Protein AF-0000000080324262 (afdb_homodimer)

Foldseek 3Di:
DVVLVVLLVVLCVVPVVLVVLLLVLLLLLLVLVLVVLVLLLCCQPPCVVVVPPPVVVVSVVVNVVSVVSNVVSVVSSLVSLLVSLVVSLVVLLVVLVVLQVLAFPVVCVVPPPLLSVCLSPVLSVLLSCCRRPNPSLLSSLVSNLVSLLVVLCVLPVVLSVVLCVLLVVLVVLLVVLVVVLLVLVVQLVVLVSVLSVLVVVCVVCVVVCVVVVCVVVSVVVNVVSVVSNVVSVVVSVVSVVVSLVSLVVSLVCNLVSLCVVVVVCVVVPNHDPSSSSSSNVSSNVNSVSSSSNSVSSVSVSSNVVSSVSSVVSVPRDGLVLQPFDADPDPAFAKKWWAQFWACDPVDPDTLAGGATDMFGFLFEEEEDEDPSSCVVVVVCVLLVSDDTPDTFMDTVRHTPSRHHNVVSLLAEFEQAPDLDAAQFFLQCRLCPSPVPQDPVLLVVLCVLLVNQVVLVPDPCRRRDGCDHVSVNDDPQNSLSSSSSSRVSSLHQEYEYHCSRVVPDPVSLLSSLVSCSVPRDSGHYHYYYDLACSNQQPGQWYWYRGNNYTDIDGHNVRQVVDPVNCVSCVVPDDDD/DVVLVVLLVVLCVVPVVLVVLLLVLLLLLLLLVLVVLVLLLCCQFPCVVVVPPPVVVVSVVVNVVSVVSNVVSVVSSLVSLLVSLVVSLVVLLVVLVVLQVLAFPVVCVVPPPLLSVCLSPVLSVLLSCCRRPNPSLLSSLVSNLVSLLVVLCVLPVVLSVVLCVLVVVLVVLLVVLVVVLLVLVVQLVVLVSVLSVLVVVCVVCVVVCVVVVCVVVSVVVNVVSVVSNVVSVVVSVVSVVVSLVSLVVSLVCNLVSLCVVVVVCVVVPNHDPSSSSSSNVSSNVNSVSSSSNSVSSVSVSSNVVSSVSSVVSVPRDGLVLQPFDADPDPAFAKKWWAQFWACDPVDPDTLAGGATDMFGFLFEEEEDEDPSSCVVVVVCVLLVSDDTPDTFMDTVRHTPSRHHNVVSLLAEFEQAQDLDADQFFLQCRLCVSPVPQDPVLLVVLCVLLVNQVVLVPDPCRRRDGCDDVSVNDDPQNSLSSSSSSRVSSLHQEYEYHCSRVVPDPVSLLSSLVSCSVPRDSGHYHYYYDLACSNPQPGQWYWYRGNNYTDIDGHNVRQVVDPVNCVSCVVPDDDD

Structure (mmCIF, N/CA/C/O backbone):
data_AF-0000000080324262-model_v1
#
loop_
_entity.id
_entity.type
_entity.pdbx_description
1 polymer 'ABC transporter ATP-binding protein'
#
loop_
_atom_site.group_PDB
_atom_site.id
_atom_site.type_symbol
_atom_site.label_atom_id
_atom_site.label_alt_id
_atom_site.label_comp_id
_atom_site.label_asym_id
_atom_site.label_entity_id
_atom_site.label_seq_id
_atom_site.pdbx_PDB_ins_code
_atom_site.Cartn_x
_atom_site.Cartn_y
_atom_site.Cartn_z
_atom_site.occupancy
_atom_site.B_iso_or_equiv
_atom_site.auth_seq_id
_atom_site.auth_comp_id
_atom_site.auth_asym_id
_atom_site.auth_atom_id
_atom_site.pdbx_PDB_model_num
ATOM 1 N N . MET A 1 1 ? 21.641 3.641 15.039 1 49.56 1 MET A N 1
ATOM 2 C CA . MET A 1 1 ? 21 4.949 15.117 1 49.56 1 MET A CA 1
ATOM 3 C C . MET A 1 1 ? 21.938 6.051 14.648 1 49.56 1 MET A C 1
ATOM 5 O O . MET A 1 1 ? 21.531 6.984 13.961 1 49.56 1 MET A O 1
ATOM 9 N N . GLU A 1 2 ? 23.188 5.68 14.93 1 55.44 2 GLU A N 1
ATOM 10 C CA . GLU A 1 2 ? 24.203 6.676 14.617 1 55.44 2 GLU A CA 1
ATOM 11 C C . GLU A 1 2 ? 24.438 6.766 13.109 1 55.44 2 GLU A C 1
ATOM 13 O O . GLU A 1 2 ? 24.562 7.863 12.562 1 55.44 2 GLU A O 1
ATOM 18 N N . LYS A 1 3 ? 24.359 5.621 12.531 1 55.5 3 LYS A N 1
ATOM 19 C CA . LYS A 1 3 ? 24.656 5.621 11.102 1 55.5 3 LYS A CA 1
ATOM 20 C C . LYS A 1 3 ? 23.578 6.379 10.32 1 55.5 3 LYS A C 1
ATOM 22 O O . LYS A 1 3 ? 23.891 7.129 9.391 1 55.5 3 LYS A O 1
ATOM 27 N N . THR A 1 4 ? 22.359 6.207 10.758 1 55.88 4 THR A N 1
ATOM 28 C CA . THR A 1 4 ? 21.234 6.816 10.039 1 55.88 4 THR A CA 1
ATOM 29 C C . THR A 1 4 ? 21.266 8.336 10.18 1 55.88 4 THR A C 1
ATOM 31 O O . THR A 1 4 ? 21.031 9.062 9.211 1 55.88 4 THR A O 1
ATOM 34 N N . TYR A 1 5 ? 21.625 8.711 11.383 1 62.62 5 TYR A N 1
ATOM 35 C CA . TYR A 1 5 ? 21.766 10.148 11.57 1 62.62 5 TYR A CA 1
ATOM 36 C C . TYR A 1 5 ? 22.875 10.711 10.695 1 62.62 5 TYR A C 1
ATOM 38 O O . TYR A 1 5 ? 22.766 11.82 10.164 1 62.62 5 TYR A O 1
ATOM 46 N N . HIS A 1 6 ? 23.688 9.773 10.43 1 68.25 6 HIS A N 1
ATOM 47 C CA . HIS A 1 6 ? 24.812 10.188 9.602 1 68.25 6 HIS A CA 1
ATOM 48 C C . HIS A 1 6 ? 24.391 10.375 8.148 1 68.25 6 HIS A C 1
ATOM 50 O O . HIS A 1 6 ? 24.828 11.328 7.492 1 68.25 6 HIS A O 1
ATOM 56 N N . ILE A 1 7 ? 23.453 9.562 7.73 1 70.81 7 ILE A N 1
ATOM 57 C CA . ILE A 1 7 ? 23.047 9.672 6.332 1 70.81 7 ILE A CA 1
ATOM 58 C C . ILE A 1 7 ? 22.234 10.945 6.129 1 70.81 7 ILE A C 1
ATOM 60 O O . ILE A 1 7 ? 22.453 11.688 5.168 1 70.81 7 ILE A O 1
ATOM 64 N N . ILE A 1 8 ? 21.406 11.203 7.059 1 72.19 8 ILE A N 1
ATOM 65 C CA . ILE A 1 8 ? 20.594 12.398 6.938 1 72.19 8 ILE A CA 1
ATOM 66 C C . ILE A 1 8 ? 21.469 13.641 7.07 1 72.19 8 ILE A C 1
ATOM 68 O O . ILE A 1 8 ? 21.297 14.617 6.332 1 72.19 8 ILE A O 1
ATOM 72 N N . PHE A 1 9 ? 22.375 13.461 7.957 1 74.06 9 PHE A N 1
ATOM 73 C CA . PHE A 1 9 ? 23.312 14.57 8.148 1 74.06 9 PHE A CA 1
ATOM 74 C C . PHE A 1 9 ? 24.156 14.797 6.902 1 74.06 9 PHE A C 1
ATOM 76 O O . PHE A 1 9 ? 24.438 15.938 6.535 1 74.06 9 PHE A O 1
ATOM 83 N N . GLU A 1 10 ? 24.438 13.711 6.27 1 76.62 10 GLU A N 1
ATOM 84 C CA . GLU A 1 10 ? 25.219 13.805 5.043 1 76.62 10 GLU A CA 1
ATOM 85 C C . GLU A 1 10 ? 24.391 14.43 3.916 1 76.62 10 GLU A C 1
ATOM 87 O O . GLU A 1 10 ? 24.922 15.219 3.127 1 76.62 10 GLU A O 1
ATOM 92 N N . LEU A 1 11 ? 23.172 14.07 3.957 1 75.25 11 LEU A N 1
ATOM 93 C CA . LEU A 1 11 ? 22.312 14.609 2.908 1 75.25 11 LEU A CA 1
ATOM 94 C C . LEU A 1 11 ? 22.047 16.094 3.137 1 75.25 11 LEU A C 1
ATOM 96 O O . LEU A 1 11 ? 22 16.875 2.186 1 75.25 11 LEU A O 1
ATOM 100 N N . ILE A 1 12 ? 21.938 16.438 4.395 1 76.44 12 ILE A N 1
ATOM 101 C CA . ILE A 1 12 ? 21.75 17.844 4.738 1 76.44 12 ILE A CA 1
ATOM 102 C C . ILE A 1 12 ? 23.031 18.625 4.477 1 76.44 12 ILE A C 1
ATOM 104 O O . ILE A 1 12 ? 22.984 19.75 3.973 1 76.44 12 ILE A O 1
ATOM 108 N N . LYS A 1 13 ? 24.141 17.953 4.691 1 77.56 13 LYS A N 1
ATOM 109 C CA . LYS A 1 13 ? 25.453 18.578 4.523 1 77.56 13 LYS A CA 1
ATOM 110 C C . LYS A 1 13 ? 25.766 18.781 3.045 1 77.56 13 LYS A C 1
ATOM 112 O O . LYS A 1 13 ? 26.438 19.75 2.684 1 77.56 13 LYS A O 1
ATOM 117 N N . SER A 1 14 ? 25.188 17.922 2.236 1 77.44 14 SER A N 1
ATOM 118 C CA . SER A 1 14 ? 25.453 18.031 0.805 1 77.44 14 SER A CA 1
ATOM 119 C C . SER A 1 14 ? 24.844 19.312 0.229 1 77.44 14 SER A C 1
ATOM 121 O O . SER A 1 14 ? 25.297 19.797 -0.811 1 77.44 14 SER A O 1
ATOM 123 N N . GLN A 1 15 ? 23.859 19.781 0.91 1 81.31 15 GLN A N 1
ATOM 124 C CA . GLN A 1 15 ? 23.234 21.016 0.466 1 81.31 15 GLN A CA 1
ATOM 125 C C . GLN A 1 15 ? 23.5 22.156 1.452 1 81.31 15 GLN A C 1
ATOM 127 O O . GLN A 1 15 ? 22.609 22.953 1.75 1 81.31 15 GLN A O 1
ATOM 132 N N . TRP A 1 16 ? 24.719 22.312 1.919 1 78.94 16 TRP A N 1
ATOM 133 C CA . TRP A 1 16 ? 25.062 23.25 2.99 1 78.94 16 TRP A CA 1
ATOM 134 C C . TRP A 1 16 ? 24.875 24.688 2.533 1 78.94 16 TRP A C 1
ATOM 136 O O . TRP A 1 16 ? 24.438 25.547 3.311 1 78.94 16 TRP A O 1
ATOM 146 N N . LYS A 1 17 ? 25.188 25 1.271 1 82.5 17 LYS A N 1
ATOM 147 C CA . LYS A 1 17 ? 25.047 26.375 0.785 1 82.5 17 LYS A CA 1
ATOM 148 C C . LYS A 1 17 ? 23.594 26.828 0.829 1 82.5 17 LYS A C 1
ATOM 150 O O . LYS A 1 17 ? 23.297 27.938 1.286 1 82.5 17 LYS A O 1
ATOM 155 N N . LYS A 1 18 ? 22.766 25.938 0.402 1 85.69 18 LYS A N 1
ATOM 156 C CA . LYS A 1 18 ? 21.344 26.266 0.415 1 85.69 18 LYS A CA 1
ATOM 157 C C . LYS A 1 18 ? 20.797 26.328 1.842 1 85.69 18 LYS A C 1
ATOM 159 O O . LYS A 1 18 ? 19.953 27.156 2.152 1 85.69 18 LYS A O 1
ATOM 164 N N . GLN A 1 19 ? 21.422 25.578 2.682 1 82.25 19 GLN A N 1
ATOM 165 C CA . GLN A 1 19 ? 20.984 25.562 4.074 1 82.25 19 GLN A CA 1
ATOM 166 C C . GLN A 1 19 ? 21.438 26.828 4.805 1 82.25 19 GLN A C 1
ATOM 168 O O . GLN A 1 19 ? 20.703 27.359 5.637 1 82.25 19 GLN A O 1
ATOM 173 N N . THR A 1 20 ? 22.609 27.25 4.5 1 84.94 20 THR A N 1
ATOM 174 C CA . THR A 1 20 ? 23.109 28.484 5.109 1 84.94 20 THR A CA 1
ATOM 175 C C . THR A 1 20 ? 22.297 29.688 4.652 1 84.94 20 THR A C 1
ATOM 177 O O . THR A 1 20 ? 22 30.578 5.453 1 84.94 20 THR A O 1
ATOM 180 N N . THR A 1 21 ? 21.984 29.625 3.371 1 87.12 21 THR A N 1
ATOM 181 C CA . THR A 1 21 ? 21.141 30.703 2.859 1 87.12 21 THR A CA 1
ATOM 182 C C . THR A 1 21 ? 19.766 30.688 3.537 1 87.12 21 THR A C 1
ATOM 184 O O . THR A 1 21 ? 19.219 31.734 3.869 1 87.12 21 THR A O 1
ATOM 187 N N . LEU A 1 22 ? 19.312 29.531 3.777 1 85.38 22 LEU A N 1
ATOM 188 C CA . LEU A 1 22 ? 18.031 29.375 4.457 1 85.38 22 LEU A CA 1
ATOM 189 C C . LEU A 1 22 ? 18.109 29.891 5.895 1 85.38 22 LEU A C 1
ATOM 191 O O . LEU A 1 22 ? 17.188 30.562 6.367 1 85.38 22 LEU A O 1
ATOM 195 N N . PHE A 1 23 ? 19.141 29.672 6.523 1 84.94 23 PHE A N 1
ATOM 196 C CA . PHE A 1 23 ? 19.344 30.109 7.902 1 84.94 23 PHE A CA 1
ATOM 197 C C . PHE A 1 23 ? 19.391 31.625 7.996 1 84.94 23 PHE A C 1
ATOM 199 O O . PHE A 1 23 ? 18.812 32.219 8.906 1 84.94 23 PHE A O 1
ATOM 206 N N . LEU A 1 24 ? 20.031 32.219 7.082 1 88.44 24 LEU A N 1
ATOM 207 C CA . LEU A 1 24 ? 20.156 33.656 7.074 1 88.44 24 LEU A CA 1
ATOM 208 C C . LEU A 1 24 ? 18.812 34.344 6.793 1 88.44 24 LEU A C 1
ATOM 210 O O . LEU A 1 24 ? 18.5 35.375 7.387 1 88.44 24 LEU A O 1
ATOM 214 N N . LEU A 1 25 ? 18.125 33.719 5.922 1 88.19 25 LEU A N 1
ATOM 215 C CA . LEU A 1 25 ? 16.812 34.25 5.598 1 88.19 25 LEU A CA 1
ATOM 216 C C . LEU A 1 25 ? 15.859 34.125 6.785 1 88.19 25 LEU A C 1
ATOM 218 O O . LEU A 1 25 ? 15.07 35.031 7.055 1 88.19 25 LEU A O 1
ATOM 222 N N . VAL A 1 26 ? 16.016 33.094 7.512 1 86.25 26 VAL A N 1
ATOM 223 C CA . VAL A 1 26 ? 15.156 32.844 8.672 1 86.25 26 VAL A CA 1
ATOM 224 C C . VAL A 1 26 ? 15.539 33.812 9.797 1 86.25 26 VAL A C 1
ATOM 226 O O . VAL A 1 26 ? 14.664 34.312 10.5 1 86.25 26 VAL A O 1
ATOM 229 N N . LEU A 1 27 ? 16.797 34.062 9.977 1 87.31 27 LEU A N 1
ATOM 230 C CA . LEU A 1 27 ? 17.281 35 10.984 1 87.31 27 LEU A CA 1
ATOM 231 C C . LEU A 1 27 ? 16.781 36.406 10.695 1 87.31 27 LEU A C 1
ATOM 233 O O . LEU A 1 27 ? 16.391 37.125 11.609 1 87.31 27 LEU A O 1
ATOM 237 N N . LEU A 1 28 ? 16.812 36.688 9.461 1 87.56 28 LEU A N 1
ATOM 238 C CA . LEU A 1 28 ? 16.328 38 9.039 1 87.56 28 LEU A CA 1
ATOM 239 C C . LEU A 1 28 ? 14.836 38.125 9.312 1 87.56 28 LEU A C 1
ATOM 241 O O . LEU A 1 28 ? 14.391 39.156 9.828 1 87.56 28 LEU A O 1
ATOM 245 N N . ASN A 1 29 ? 14.18 37.125 9.062 1 84.5 29 ASN A N 1
ATOM 246 C CA . ASN A 1 29 ? 12.734 37.125 9.281 1 84.5 29 ASN A CA 1
ATOM 247 C C . ASN A 1 29 ? 12.398 37.25 10.766 1 84.5 29 ASN A C 1
ATOM 249 O O . ASN A 1 29 ? 11.508 38 11.148 1 84.5 29 ASN A O 1
ATOM 253 N N . SER A 1 30 ? 13.094 36.531 11.562 1 84.44 30 SER A N 1
ATOM 254 C CA . SER A 1 30 ? 12.836 36.531 13 1 84.44 30 SER A CA 1
ATOM 255 C C . SER A 1 30 ? 13.203 37.906 13.609 1 84.44 30 SER A C 1
ATOM 257 O O . SER A 1 30 ? 12.492 38.406 14.477 1 84.44 30 SER A O 1
ATOM 259 N N . SER A 1 31 ? 14.227 38.5 13.164 1 86.62 31 SER A N 1
ATOM 260 C CA . SER A 1 31 ? 14.68 39.781 13.695 1 86.62 31 SER A CA 1
ATOM 261 C C . SER A 1 31 ? 13.695 40.906 13.367 1 86.62 31 SER A C 1
ATOM 263 O O . SER A 1 31 ? 13.391 41.75 14.211 1 86.62 31 SER A O 1
ATOM 265 N N . ILE A 1 32 ? 13.188 40.812 12.164 1 85.62 32 ILE A N 1
ATOM 266 C CA . ILE A 1 32 ? 12.258 41.844 11.719 1 85.62 32 ILE A CA 1
ATOM 267 C C . ILE A 1 32 ? 10.93 41.688 12.453 1 85.62 32 ILE A C 1
ATOM 269 O O . ILE A 1 32 ? 10.266 42.688 12.773 1 85.62 32 ILE A O 1
ATOM 273 N N . SER A 1 33 ? 10.578 40.5 12.781 1 81.81 33 SER A N 1
ATOM 274 C CA . SER A 1 33 ? 9.312 40.219 13.461 1 81.81 33 SER A CA 1
ATOM 275 C C . SER A 1 33 ? 9.312 40.812 14.875 1 81.81 33 SER A C 1
ATOM 277 O O . SER A 1 33 ? 8.25 41.094 15.438 1 81.81 33 SER A O 1
ATOM 279 N N . LEU A 1 34 ? 10.508 41.094 15.445 1 85.44 34 LEU A N 1
ATOM 280 C CA . LEU A 1 34 ? 10.641 41.594 16.812 1 85.44 34 LEU A CA 1
ATOM 281 C C . LEU A 1 34 ? 10.555 43.125 16.844 1 85.44 34 LEU A C 1
ATOM 283 O O . LEU A 1 34 ? 10.375 43.719 17.906 1 85.44 34 LEU A O 1
ATOM 287 N N . LEU A 1 35 ? 10.578 43.75 15.727 1 83.94 35 LEU A N 1
ATOM 288 C CA . LEU A 1 35 ? 10.633 45.188 15.656 1 83.94 35 LEU A CA 1
ATOM 289 C C . LEU A 1 35 ? 9.234 45.812 15.812 1 83.94 35 LEU A C 1
ATOM 291 O O . LEU A 1 35 ? 9.086 46.906 16.359 1 83.94 35 LEU A O 1
ATOM 295 N N . SER A 1 36 ? 8.242 45.094 15.461 1 83.12 36 SER A N 1
ATOM 296 C CA . SER A 1 36 ? 6.895 45.656 15.375 1 83.12 36 SER A CA 1
ATOM 297 C C . SER A 1 36 ? 6.359 46.031 16.75 1 83.12 36 SER A C 1
ATOM 299 O O . SER A 1 36 ? 5.898 47.156 16.969 1 83.12 36 SER A O 1
ATOM 301 N N . PRO A 1 37 ? 6.434 45.094 17.75 1 83 37 PRO A N 1
ATOM 302 C CA . PRO A 1 37 ? 5.93 45.5 19.078 1 83 37 PRO A CA 1
ATOM 303 C C . PRO A 1 37 ? 6.699 46.656 19.672 1 83 37 PRO A C 1
ATOM 305 O O . PRO A 1 37 ? 6.109 47.5 20.359 1 83 37 PRO A O 1
ATOM 308 N N . TYR A 1 38 ? 7.992 46.781 19.391 1 85.25 38 TYR A N 1
ATOM 309 C CA . TYR A 1 38 ? 8.797 47.875 19.922 1 85.25 38 TYR A CA 1
ATOM 310 C C . TYR A 1 38 ? 8.391 49.188 19.281 1 85.25 38 TYR A C 1
ATOM 312 O O . TYR A 1 38 ? 8.359 50.219 19.969 1 85.25 38 TYR A O 1
ATOM 320 N N . ILE A 1 39 ? 8.094 49.188 18.078 1 85.62 39 ILE A N 1
ATOM 321 C CA . ILE A 1 39 ? 7.645 50.406 17.406 1 85.62 39 ILE A CA 1
ATOM 322 C C . ILE A 1 39 ? 6.293 50.844 17.953 1 85.62 39 ILE A C 1
ATOM 324 O O . ILE A 1 39 ? 6.035 52.031 18.094 1 85.62 39 ILE A O 1
ATOM 328 N N . THR A 1 40 ? 5.438 49.875 18.312 1 84.19 40 THR A N 1
ATOM 329 C CA . THR A 1 40 ? 4.156 50.188 18.922 1 84.19 40 THR A CA 1
ATOM 330 C C . THR A 1 40 ? 4.359 50.906 20.25 1 84.19 40 THR A C 1
ATOM 332 O O . THR A 1 40 ? 3.611 51.844 20.594 1 84.19 40 THR A O 1
ATOM 335 N N . LYS A 1 41 ? 5.344 50.531 20.953 1 87.12 41 LYS A N 1
ATOM 336 C CA . LYS A 1 41 ? 5.676 51.188 22.203 1 87.12 41 LYS A CA 1
ATOM 337 C C . LYS A 1 41 ? 6.035 52.656 21.984 1 87.12 41 LYS A C 1
ATOM 339 O O . LYS A 1 41 ? 5.543 53.531 22.688 1 87.12 41 LYS A O 1
ATOM 344 N N . ILE A 1 42 ? 6.852 52.906 20.984 1 87.62 42 ILE A N 1
ATOM 345 C CA . ILE A 1 42 ? 7.312 54.281 20.703 1 87.62 42 ILE A CA 1
ATOM 346 C C . ILE A 1 42 ? 6.137 55.125 20.25 1 87.62 42 ILE A C 1
ATOM 348 O O . ILE A 1 42 ? 6.039 56.312 20.609 1 87.62 42 ILE A O 1
ATOM 352 N N . ILE A 1 43 ? 5.238 54.562 19.578 1 86.12 43 ILE A N 1
ATOM 353 C CA . ILE A 1 43 ? 4.082 55.281 19.062 1 86.12 43 ILE A CA 1
ATOM 354 C C . ILE A 1 43 ? 3.189 55.719 20.234 1 86.12 43 ILE A C 1
ATOM 356 O O . ILE A 1 43 ? 2.783 56.875 20.328 1 86.12 43 ILE A O 1
ATOM 360 N N . ILE A 1 44 ? 2.982 54.844 21.188 1 84.81 44 ILE A N 1
ATOM 361 C CA . ILE A 1 44 ? 2.059 55.094 22.297 1 84.81 44 ILE A CA 1
ATOM 362 C C . ILE A 1 44 ? 2.711 56.031 23.312 1 84.81 44 ILE A C 1
ATOM 364 O O . ILE A 1 44 ? 2.066 56.938 23.828 1 84.81 44 ILE A O 1
ATOM 368 N N . ASP A 1 45 ? 3.977 55.875 23.531 1 86.38 45 ASP A N 1
ATOM 369 C CA . ASP A 1 45 ? 4.633 56.625 24.594 1 86.38 45 ASP A CA 1
ATOM 370 C C . ASP A 1 45 ? 5.129 57.969 24.109 1 86.38 45 ASP A C 1
ATOM 372 O O . ASP A 1 45 ? 5.172 58.938 24.875 1 86.38 45 ASP A O 1
ATOM 376 N N . LYS A 1 46 ? 5.559 58.031 22.859 1 86.12 46 LYS A N 1
ATOM 377 C CA . LYS A 1 46 ? 6.199 59.25 22.406 1 86.12 46 LYS A CA 1
ATOM 378 C C . LYS A 1 46 ? 5.328 60 21.406 1 86.12 46 LYS A C 1
ATOM 380 O O . LYS A 1 46 ? 5.219 61.219 21.453 1 86.12 46 LYS A O 1
ATOM 385 N N . VAL A 1 47 ? 4.652 59.344 20.562 1 84.94 47 VAL A N 1
ATOM 386 C CA . VAL A 1 47 ? 3.922 59.969 19.469 1 84.94 47 VAL A CA 1
ATOM 387 C C . VAL A 1 47 ? 2.605 60.531 20 1 84.94 47 VAL A C 1
ATOM 389 O O . VAL A 1 47 ? 2.273 61.688 19.734 1 84.94 47 VAL A O 1
ATOM 392 N N . PHE A 1 48 ? 1.847 59.781 20.812 1 81.94 48 PHE A N 1
ATOM 393 C CA . PHE A 1 48 ? 0.493 60.156 21.203 1 81.94 48 PHE A CA 1
ATOM 394 C C . PHE A 1 48 ? 0.519 61.281 22.234 1 81.94 48 PHE A C 1
ATOM 396 O O . PHE A 1 48 ? -0.206 62.25 22.109 1 81.94 48 PHE A O 1
ATOM 403 N N . PRO A 1 49 ? 1.417 61.125 23.219 1 79.75 49 PRO A N 1
ATOM 404 C CA . PRO A 1 49 ? 1.424 62.188 24.203 1 79.75 49 PRO A CA 1
ATOM 405 C C . PRO A 1 49 ? 1.909 63.531 23.625 1 79.75 49 PRO A C 1
ATOM 407 O O . PRO A 1 49 ? 1.405 64.562 23.984 1 79.75 49 PRO A O 1
ATOM 410 N N . PHE A 1 50 ? 2.785 63.5 22.656 1 85.12 50 PHE A N 1
ATOM 411 C CA . PHE A 1 50 ? 3.373 64.75 22.109 1 85.12 50 PHE A CA 1
ATOM 412 C C . PHE A 1 50 ? 2.717 65.125 20.797 1 85.12 50 PHE A C 1
ATOM 414 O O . PHE A 1 50 ? 3.062 66.125 20.203 1 85.12 50 PHE A O 1
ATOM 421 N N . LYS A 1 51 ? 1.716 64.5 20.328 1 85.88 51 LYS A N 1
ATOM 422 C CA . LYS A 1 51 ? 0.963 64.75 19.094 1 85.88 51 LYS A CA 1
ATOM 423 C C . LYS A 1 51 ? 1.899 65 17.922 1 85.88 51 LYS A C 1
ATOM 425 O O . LYS A 1 51 ? 1.717 65.938 17.172 1 85.88 51 LYS A O 1
ATOM 430 N N . ASP A 1 52 ? 2.988 64.25 17.844 1 87.25 52 ASP A N 1
ATOM 431 C CA . ASP A 1 52 ? 4 64.375 16.797 1 87.25 52 ASP A CA 1
ATOM 432 C C . ASP A 1 52 ? 3.621 63.562 15.562 1 87.25 52 ASP A C 1
ATOM 434 O O . ASP A 1 52 ? 3.994 62.375 15.438 1 87.25 52 ASP A O 1
ATOM 438 N N . TYR A 1 53 ? 3.084 64.25 14.562 1 85.69 53 TYR A N 1
ATOM 439 C CA . TYR A 1 53 ? 2.611 63.594 13.352 1 85.69 53 TYR A CA 1
ATOM 440 C C . TYR A 1 53 ? 3.781 63.156 12.469 1 85.69 53 TYR A C 1
ATOM 442 O O . TYR A 1 53 ? 3.711 62.125 11.789 1 85.69 53 TYR A O 1
ATOM 450 N N . ASN A 1 54 ? 4.797 63.906 12.453 1 88 54 ASN A N 1
ATOM 451 C CA . ASN A 1 54 ? 5.957 63.594 11.633 1 88 54 ASN A CA 1
ATOM 452 C C . ASN A 1 54 ? 6.648 62.312 12.109 1 88 54 ASN A C 1
ATOM 454 O O . ASN A 1 54 ? 7.047 61.469 11.289 1 88 54 ASN A O 1
ATOM 458 N N . LEU A 1 55 ? 6.742 62.125 13.359 1 89.12 55 LEU A N 1
ATOM 459 C CA . LEU A 1 55 ? 7.344 60.906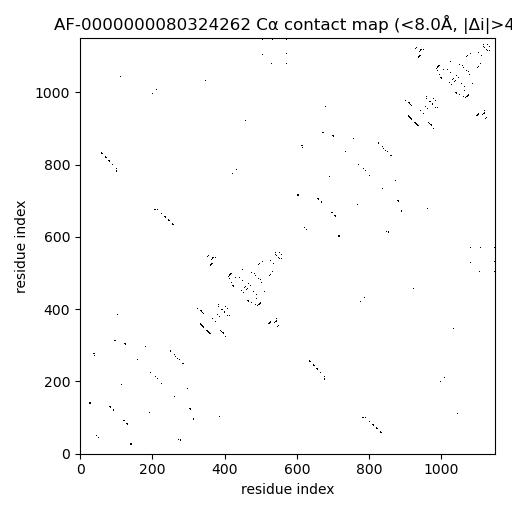 13.906 1 89.12 55 LEU A CA 1
ATOM 460 C C . LEU A 1 55 ? 6.477 59.688 13.609 1 89.12 55 LEU A C 1
ATOM 462 O O . LEU A 1 55 ? 6.992 58.594 13.375 1 89.12 55 LEU A O 1
ATOM 466 N N . LEU A 1 56 ? 5.238 59.906 13.625 1 89.06 56 LEU A N 1
ATOM 467 C CA . LEU A 1 56 ? 4.324 58.812 13.305 1 89.06 56 LEU A CA 1
ATOM 468 C C . LEU A 1 56 ? 4.531 58.344 11.875 1 89.06 56 LEU A C 1
ATOM 470 O O . LEU A 1 56 ? 4.625 57.125 11.625 1 89.06 56 LEU A O 1
ATOM 474 N N . LEU A 1 57 ? 4.613 59.188 10.945 1 88.25 57 LEU A N 1
ATOM 475 C CA . LEU A 1 57 ? 4.789 58.844 9.539 1 88.25 57 LEU A CA 1
ATOM 476 C C . LEU A 1 57 ? 6.141 58.188 9.312 1 88.25 57 LEU A C 1
ATOM 478 O O . LEU A 1 57 ? 6.246 57.25 8.508 1 88.25 57 LEU A O 1
ATOM 482 N N . GLU A 1 58 ? 7.148 58.688 9.969 1 90.06 58 GLU A N 1
ATOM 483 C CA . GLU A 1 58 ? 8.477 58.062 9.852 1 90.06 58 GLU A CA 1
ATOM 484 C C . GLU A 1 58 ? 8.469 56.625 10.344 1 90.06 58 GLU A C 1
ATOM 486 O O . GLU A 1 58 ? 9.055 55.75 9.703 1 90.06 58 GLU A O 1
ATOM 491 N N . LEU A 1 59 ? 7.832 56.344 11.43 1 90.5 59 LEU A N 1
ATOM 492 C CA . LEU A 1 59 ? 7.77 55 11.992 1 90.5 59 LEU A CA 1
ATOM 493 C C . LEU A 1 59 ? 6.941 54.094 11.109 1 90.5 59 LEU A C 1
ATOM 495 O O . LEU A 1 59 ? 7.262 52.906 10.969 1 90.5 59 LEU A O 1
ATOM 499 N N . LEU A 1 60 ? 5.93 54.594 10.5 1 88.81 60 LEU A N 1
ATOM 500 C CA . LEU A 1 60 ? 5.09 53.781 9.609 1 88.81 60 LEU A CA 1
ATOM 501 C C . LEU A 1 60 ? 5.855 53.406 8.352 1 88.81 60 LEU A C 1
ATOM 503 O O . LEU A 1 60 ? 5.695 52.281 7.852 1 88.81 60 LEU A O 1
ATOM 507 N N . VAL A 1 61 ? 6.617 54.312 7.871 1 88.75 61 VAL A N 1
ATOM 508 C CA . VAL A 1 61 ? 7.418 54 6.688 1 88.75 61 VAL A CA 1
ATOM 509 C C . VAL A 1 61 ? 8.453 52.938 7.02 1 88.75 61 VAL A C 1
ATOM 511 O O . VAL A 1 61 ? 8.664 52 6.234 1 88.75 61 VAL A O 1
ATOM 514 N N . ILE A 1 62 ? 9.047 53.031 8.172 1 89.19 62 ILE A N 1
ATOM 515 C CA . ILE A 1 62 ? 10.039 52.031 8.602 1 89.19 62 ILE A CA 1
ATOM 516 C C . ILE A 1 62 ? 9.383 50.688 8.75 1 89.19 62 ILE A C 1
ATOM 518 O O . ILE A 1 62 ? 9.938 49.656 8.328 1 89.19 62 ILE A O 1
ATOM 522 N N . LEU A 1 63 ? 8.219 50.656 9.281 1 87.75 63 LEU A N 1
ATOM 523 C CA . LEU A 1 63 ? 7.496 49.375 9.477 1 87.75 63 LEU A CA 1
ATOM 524 C C . LEU A 1 63 ? 7.121 48.75 8.141 1 87.75 63 LEU A C 1
ATOM 526 O O . LEU A 1 63 ? 7.203 47.531 7.977 1 87.75 63 LEU A O 1
ATOM 530 N N . THR A 1 64 ? 6.711 49.562 7.184 1 87 64 THR A N 1
ATOM 531 C CA . THR A 1 64 ? 6.328 49.062 5.863 1 87 64 THR A CA 1
ATOM 532 C C . THR A 1 64 ? 7.52 48.438 5.152 1 87 64 THR A C 1
ATOM 534 O O . THR A 1 64 ? 7.406 47.344 4.57 1 87 64 THR A O 1
ATOM 537 N N . ILE A 1 65 ? 8.602 49.062 5.273 1 88.31 65 ILE A N 1
ATOM 538 C CA . ILE A 1 65 ? 9.812 48.562 4.633 1 88.31 65 ILE A CA 1
ATOM 539 C C . ILE A 1 65 ? 10.227 47.25 5.293 1 88.31 65 ILE A C 1
ATOM 541 O O . ILE A 1 65 ? 10.609 46.281 4.605 1 88.31 65 ILE A O 1
ATOM 545 N N . CYS A 1 66 ? 10.148 47.125 6.574 1 87.88 66 CYS A N 1
ATOM 546 C CA . CYS A 1 66 ? 10.5 45.938 7.309 1 87.88 66 CYS A CA 1
ATOM 547 C C . CYS A 1 66 ? 9.586 44.75 6.918 1 87.88 66 CYS A C 1
ATOM 549 O O . CYS A 1 66 ? 10.055 43.625 6.742 1 87.88 66 CYS A O 1
ATOM 551 N N . TYR A 1 67 ? 8.383 45.031 6.688 1 85 67 TYR A N 1
ATOM 552 C CA . TYR A 1 67 ? 7.434 44 6.352 1 85 67 TYR A CA 1
ATOM 553 C C . TYR A 1 67 ? 7.652 43.5 4.926 1 85 67 TYR A C 1
ATOM 555 O O . TYR A 1 67 ? 7.504 42.312 4.648 1 85 67 TYR A O 1
ATOM 563 N N . ILE A 1 68 ? 7.945 44.375 4.035 1 87.81 68 ILE A N 1
ATOM 564 C CA . ILE A 1 68 ? 8.227 44 2.658 1 87.81 68 ILE A CA 1
ATOM 565 C C . ILE A 1 68 ? 9.453 43.094 2.615 1 87.81 68 ILE A C 1
ATOM 567 O O . ILE A 1 68 ? 9.445 42.062 1.942 1 87.81 68 ILE A O 1
ATOM 571 N N . ILE A 1 69 ? 10.438 43.469 3.359 1 88.69 69 ILE A N 1
ATOM 572 C CA . ILE A 1 69 ? 11.656 42.656 3.412 1 88.69 69 ILE A CA 1
ATOM 573 C C . ILE A 1 69 ? 11.352 41.312 4.008 1 88.69 69 ILE A C 1
ATOM 575 O O . ILE A 1 69 ? 11.875 40.281 3.539 1 88.69 69 ILE A O 1
ATOM 579 N N . ARG A 1 70 ? 10.492 41.25 4.934 1 84.94 70 ARG A N 1
ATOM 580 C CA . ARG A 1 70 ? 10.125 40 5.598 1 84.94 70 ARG A CA 1
ATOM 581 C C . ARG A 1 70 ? 9.406 39.062 4.633 1 84.94 70 ARG A C 1
ATOM 583 O O . ARG A 1 70 ? 9.68 37.844 4.602 1 84.94 70 ARG A O 1
ATOM 590 N N . VAL A 1 71 ? 8.547 39.594 3.83 1 84.75 71 VAL A N 1
ATOM 591 C CA . VAL A 1 71 ? 7.75 38.812 2.904 1 84.75 71 VAL A CA 1
ATOM 592 C C . VAL A 1 71 ? 8.656 38.219 1.82 1 84.75 71 VAL A C 1
ATOM 594 O O . VAL A 1 71 ? 8.516 37.031 1.461 1 84.75 71 VAL A O 1
ATOM 597 N N . VAL A 1 72 ? 9.508 39.031 1.356 1 87.25 72 VAL A N 1
ATOM 598 C CA . VAL A 1 72 ? 10.422 38.594 0.314 1 87.25 72 VAL A CA 1
ATOM 599 C C . VAL A 1 72 ? 11.359 37.5 0.874 1 87.25 72 VAL A C 1
ATOM 601 O O . VAL A 1 72 ? 11.602 36.5 0.225 1 87.25 72 VAL A O 1
ATOM 604 N N . ALA A 1 73 ? 11.844 37.75 2.051 1 87.44 73 ALA A N 1
ATOM 605 C CA . ALA A 1 73 ? 12.727 36.781 2.693 1 87.44 73 ALA A CA 1
ATOM 606 C C . ALA A 1 73 ? 12.008 35.438 2.949 1 87.44 73 ALA A C 1
ATOM 608 O O . ALA A 1 73 ? 12.57 34.375 2.75 1 87.44 73 ALA A O 1
ATOM 609 N N . ASN A 1 74 ? 10.805 35.469 3.297 1 84.88 74 ASN A N 1
ATOM 610 C CA . ASN A 1 74 ? 10.023 34.281 3.578 1 84.88 74 ASN A CA 1
ATOM 611 C C . ASN A 1 74 ? 9.742 33.469 2.307 1 84.88 74 ASN A C 1
ATOM 613 O O . ASN A 1 74 ? 9.742 32.25 2.332 1 84.88 74 ASN A O 1
ATOM 617 N N . TYR A 1 75 ? 9.461 34.219 1.325 1 84.88 75 TYR A N 1
ATOM 618 C CA . TYR A 1 75 ? 9.195 33.562 0.05 1 84.88 75 TYR A CA 1
ATOM 619 C C . TYR A 1 75 ? 10.406 32.781 -0.424 1 84.88 75 TYR A C 1
ATOM 621 O O . TYR A 1 75 ? 10.289 31.609 -0.778 1 84.88 75 TYR A O 1
ATOM 629 N N . PHE A 1 76 ? 11.5 33.469 -0.388 1 87.44 76 PHE A N 1
ATOM 630 C CA . PHE A 1 76 ? 12.719 32.781 -0.846 1 87.44 76 PHE A CA 1
ATOM 631 C C . PHE A 1 76 ? 13.102 31.656 0.096 1 87.44 76 PHE A C 1
ATOM 633 O O . PHE A 1 76 ? 13.633 30.625 -0.342 1 87.44 76 PHE A O 1
ATOM 640 N N . ALA A 1 77 ? 12.867 31.797 1.309 1 86.12 77 ALA A N 1
ATOM 641 C CA . ALA A 1 77 ? 13.133 30.734 2.273 1 86.12 77 ALA A CA 1
ATOM 642 C C . ALA A 1 77 ? 12.258 29.516 1.996 1 86.12 77 ALA A C 1
ATOM 644 O O . ALA A 1 77 ? 12.742 28.391 2.033 1 86.12 77 ALA A O 1
ATOM 645 N N . ASP A 1 78 ? 11.008 29.719 1.625 1 83.19 78 ASP A N 1
ATOM 646 C CA . ASP A 1 78 ? 10.047 28.641 1.366 1 83.19 78 ASP A CA 1
ATOM 647 C C . ASP A 1 78 ? 10.453 27.844 0.134 1 83.19 78 ASP A C 1
ATOM 649 O O . ASP A 1 78 ? 10.414 26.609 0.153 1 83.19 78 ASP A O 1
ATOM 653 N N . ILE A 1 79 ? 10.812 28.547 -0.85 1 86 79 ILE A N 1
ATOM 654 C CA . ILE A 1 79 ? 11.172 27.891 -2.105 1 86 79 ILE A CA 1
ATOM 655 C C . ILE A 1 79 ? 12.445 27.078 -1.921 1 86 79 ILE A C 1
ATOM 657 O O . ILE A 1 79 ? 12.547 25.953 -2.408 1 86 79 ILE A O 1
ATOM 661 N N . THR A 1 80 ? 13.414 27.766 -1.283 1 86.62 80 THR A N 1
ATOM 662 C CA . THR A 1 80 ? 14.68 27.062 -1.058 1 86.62 80 THR A CA 1
ATOM 663 C C . THR A 1 80 ? 14.469 25.828 -0.196 1 86.62 80 THR A C 1
ATOM 665 O O . THR A 1 80 ? 15.062 24.781 -0.45 1 86.62 80 THR A O 1
ATOM 668 N N . GLN A 1 81 ? 13.648 25.891 0.706 1 85.19 81 GLN A N 1
ATOM 669 C CA . GLN A 1 81 ? 13.359 24.766 1.584 1 85.19 81 GLN A CA 1
ATOM 670 C C . GLN A 1 81 ? 12.703 23.625 0.816 1 85.19 81 GLN A C 1
ATOM 672 O O . GLN A 1 81 ? 13.039 22.453 1.018 1 85.19 81 GLN A O 1
ATOM 677 N N . THR A 1 82 ? 11.758 23.969 0.018 1 84.56 82 THR A N 1
ATOM 678 C CA . THR A 1 82 ? 11.055 22.953 -0.773 1 84.56 82 THR A CA 1
ATOM 679 C C . THR A 1 82 ? 12.016 22.25 -1.719 1 84.56 82 THR A C 1
ATOM 681 O O . THR A 1 82 ? 11.969 21.016 -1.859 1 84.56 82 THR A O 1
ATOM 684 N N . ARG A 1 83 ? 12.883 23.047 -2.299 1 85.44 83 ARG A N 1
ATOM 685 C CA . ARG A 1 83 ? 13.859 22.469 -3.219 1 85.44 83 ARG A CA 1
ATOM 686 C C . ARG A 1 83 ? 14.789 21.5 -2.496 1 85.44 83 ARG A C 1
ATOM 688 O O . ARG A 1 83 ? 15.078 20.422 -3.006 1 85.44 83 ARG A O 1
ATOM 695 N N . VAL A 1 84 ? 15.242 21.891 -1.397 1 84.38 84 VAL A N 1
ATOM 696 C CA . VAL A 1 84 ? 16.156 21.062 -0.619 1 84.38 84 VAL A CA 1
ATOM 697 C C . VAL A 1 84 ? 15.43 19.812 -0.138 1 84.38 84 VAL A C 1
ATOM 699 O O . VAL A 1 84 ? 15.977 18.703 -0.195 1 84.38 84 VAL A O 1
ATOM 702 N N . GLY A 1 85 ? 14.211 19.969 0.37 1 84 85 GLY A N 1
ATOM 703 C CA . GLY A 1 85 ? 13.445 18.828 0.857 1 84 85 GLY A CA 1
ATOM 704 C C . GLY A 1 85 ? 13.18 17.781 -0.21 1 84 85 GLY A C 1
ATOM 705 O O . GLY A 1 85 ? 13.359 16.594 0.029 1 84 85 GLY A O 1
ATOM 706 N N . ILE A 1 86 ? 12.812 18.219 -1.393 1 85.44 86 ILE A N 1
ATOM 707 C CA . ILE A 1 86 ? 12.516 17.312 -2.498 1 85.44 86 ILE A CA 1
ATOM 708 C C . ILE A 1 86 ? 13.781 16.578 -2.918 1 85.44 86 ILE A C 1
ATOM 710 O O . ILE A 1 86 ? 13.758 15.375 -3.182 1 85.44 86 ILE A O 1
ATOM 714 N N . HIS A 1 87 ? 14.844 17.359 -2.963 1 85.88 87 HIS A N 1
ATOM 715 C CA . HIS A 1 87 ? 16.109 16.75 -3.359 1 85.88 87 HIS A CA 1
ATOM 716 C C . HIS A 1 87 ? 16.531 15.656 -2.379 1 85.88 87 HIS A C 1
ATOM 718 O O . HIS A 1 87 ? 16.906 14.555 -2.789 1 85.88 87 HIS A O 1
ATOM 724 N N . ILE A 1 88 ? 16.453 15.906 -1.14 1 84.81 88 ILE A N 1
ATOM 725 C CA . ILE A 1 88 ? 16.875 14.961 -0.106 1 84.81 88 ILE A CA 1
ATOM 726 C C . ILE A 1 88 ? 15.969 13.734 -0.134 1 84.81 88 ILE A C 1
ATOM 728 O O . ILE A 1 88 ? 16.453 12.602 -0.052 1 84.81 88 ILE A O 1
ATOM 732 N N . THR A 1 89 ? 14.719 13.914 -0.25 1 85.75 89 THR A N 1
ATOM 733 C CA . THR A 1 89 ? 13.773 12.812 -0.203 1 85.75 89 THR A CA 1
ATOM 734 C C . THR A 1 89 ? 13.891 11.938 -1.449 1 85.75 89 THR A C 1
ATOM 736 O O . THR A 1 89 ? 13.789 10.711 -1.368 1 85.75 89 THR A O 1
ATOM 739 N N . SER A 1 90 ? 14.086 12.609 -2.57 1 88.56 90 SER A N 1
ATOM 740 C CA . SER A 1 90 ? 14.273 11.852 -3.805 1 88.56 90 SER A CA 1
ATOM 741 C C . SER A 1 90 ? 15.523 10.984 -3.736 1 88.56 90 SER A C 1
ATOM 743 O O . SER A 1 90 ? 15.5 9.828 -4.152 1 88.56 90 SER A O 1
ATOM 745 N N . GLN A 1 91 ? 16.531 11.523 -3.207 1 87.88 91 GLN A N 1
ATOM 746 C CA . GLN A 1 91 ? 17.781 10.781 -3.082 1 87.88 91 GLN A CA 1
ATOM 747 C C . GLN A 1 91 ? 17.641 9.641 -2.07 1 87.88 91 GLN A C 1
ATOM 749 O O . GLN A 1 91 ? 18.156 8.539 -2.291 1 87.88 91 GLN A O 1
ATOM 754 N N . LEU A 1 92 ? 17 9.891 -1.034 1 87.81 92 LEU A N 1
ATOM 755 C CA . LEU A 1 92 ? 16.797 8.867 -0.007 1 87.81 92 LEU A CA 1
ATOM 756 C C . LEU A 1 92 ? 15.953 7.719 -0.54 1 87.81 92 LEU A C 1
ATOM 758 O O . LEU A 1 92 ? 16.25 6.551 -0.28 1 87.81 92 LEU A O 1
ATOM 762 N N . ARG A 1 93 ? 14.898 8.102 -1.154 1 89.88 93 ARG A N 1
ATOM 763 C CA . ARG A 1 93 ? 14.023 7.09 -1.735 1 89.88 93 ARG A CA 1
ATOM 764 C C . ARG A 1 93 ? 14.773 6.227 -2.742 1 89.88 93 ARG A C 1
ATOM 766 O O . ARG A 1 93 ? 14.625 5.004 -2.752 1 89.88 93 ARG A O 1
ATOM 773 N N . SER A 1 94 ? 15.523 6.879 -3.58 1 91.62 94 SER A N 1
ATOM 774 C CA . SER A 1 94 ? 16.312 6.168 -4.582 1 91.62 94 SER A CA 1
ATOM 775 C C . SER A 1 94 ? 17.312 5.227 -3.932 1 91.62 94 SER A C 1
ATOM 777 O O . SER A 1 94 ? 17.453 4.07 -4.344 1 91.62 94 SER A O 1
ATOM 779 N N . ARG A 1 95 ? 17.984 5.652 -2.967 1 88.19 95 ARG A N 1
ATOM 780 C CA . ARG A 1 95 ? 18.984 4.848 -2.279 1 88.19 95 ARG A CA 1
ATOM 781 C C . ARG A 1 95 ? 18.328 3.688 -1.531 1 88.19 95 ARG A C 1
ATOM 783 O O . ARG A 1 95 ? 18.875 2.58 -1.498 1 88.19 95 ARG A O 1
ATOM 790 N N . LEU A 1 96 ? 17.234 4.004 -0.903 1 90.81 96 LEU A N 1
ATOM 791 C CA . LEU A 1 96 ? 16.531 2.959 -0.161 1 90.81 96 LEU A CA 1
ATOM 792 C C . LEU A 1 96 ? 16.031 1.871 -1.101 1 90.81 96 LEU A C 1
ATOM 794 O O . LEU A 1 96 ? 16.141 0.681 -0.799 1 90.81 96 LEU A O 1
ATOM 798 N N . PHE A 1 97 ? 15.484 2.234 -2.131 1 93 97 PHE A N 1
ATOM 799 C CA . PHE A 1 97 ? 14.992 1.274 -3.111 1 93 97 PHE A CA 1
ATOM 800 C C . PHE A 1 97 ? 16.125 0.413 -3.645 1 93 97 PHE A C 1
ATOM 802 O O . PHE A 1 97 ? 16 -0.81 -3.73 1 93 97 PHE A O 1
ATOM 809 N N . ASP A 1 98 ? 17.172 1.129 -4.012 1 91.06 98 ASP A N 1
ATOM 810 C CA . ASP A 1 98 ? 18.344 0.419 -4.508 1 91.06 98 ASP A CA 1
ATOM 811 C C . ASP A 1 98 ? 18.875 -0.575 -3.475 1 91.06 98 ASP A C 1
ATOM 813 O O . ASP A 1 98 ? 19.25 -1.696 -3.818 1 91.06 98 ASP A O 1
ATOM 817 N N . HIS A 1 99 ? 18.844 -0.167 -2.279 1 90.19 99 HIS A N 1
ATOM 818 C CA . HIS A 1 99 ? 19.297 -1.035 -1.198 1 90.19 99 HIS A CA 1
ATOM 819 C C . HIS A 1 99 ? 18.344 -2.217 -1.007 1 90.19 99 HIS A C 1
ATOM 821 O O . HIS A 1 99 ? 18.797 -3.34 -0.764 1 90.19 99 HIS A O 1
ATOM 827 N N . ILE A 1 100 ? 17.094 -1.999 -1.107 1 91.69 100 ILE A N 1
ATOM 828 C CA . ILE A 1 100 ? 16.078 -3.033 -0.895 1 91.69 100 ILE A CA 1
ATOM 829 C C . ILE A 1 100 ? 16.188 -4.09 -1.99 1 91.69 100 ILE A C 1
ATOM 831 O O . ILE A 1 100 ? 16.25 -5.289 -1.701 1 91.69 100 ILE A O 1
ATOM 835 N N . ILE A 1 101 ? 16.281 -3.66 -3.23 1 89.94 101 ILE A N 1
ATOM 836 C CA . ILE A 1 101 ? 16.25 -4.617 -4.332 1 89.94 101 ILE A CA 1
ATOM 837 C C . ILE A 1 101 ? 17.547 -5.434 -4.336 1 89.94 101 ILE A C 1
ATOM 839 O O . ILE A 1 101 ? 17.594 -6.527 -4.91 1 89.94 101 ILE A O 1
ATOM 843 N N . ARG A 1 102 ? 18.547 -4.98 -3.656 1 87.69 102 ARG A N 1
ATOM 844 C CA . ARG A 1 102 ? 19.828 -5.672 -3.629 1 87.69 102 ARG A CA 1
ATOM 845 C C . ARG A 1 102 ? 19.938 -6.566 -2.398 1 87.69 102 ARG A C 1
ATOM 847 O O . ARG A 1 102 ? 20.953 -7.242 -2.207 1 87.69 102 ARG A O 1
ATOM 854 N N . GLN A 1 103 ? 18.938 -6.609 -1.618 1 87.44 103 GLN A N 1
ATOM 855 C CA . GLN A 1 103 ? 18.906 -7.504 -0.466 1 87.44 103 GLN A CA 1
ATOM 856 C C . GLN A 1 103 ? 18.781 -8.961 -0.905 1 87.44 103 GLN A C 1
ATOM 858 O O . GLN A 1 103 ? 18.266 -9.242 -1.99 1 87.44 103 GLN A O 1
ATOM 863 N N . PRO A 1 104 ? 19.25 -9.859 -0.042 1 83.44 104 PRO A N 1
ATOM 864 C CA . PRO A 1 104 ? 19.062 -11.273 -0.364 1 83.44 104 PRO A CA 1
ATOM 865 C C . PRO A 1 104 ? 17.594 -11.68 -0.385 1 83.44 104 PRO A C 1
ATOM 867 O O . PRO A 1 104 ? 16.766 -11.031 0.266 1 83.44 104 PRO A O 1
ATOM 870 N N . LEU A 1 105 ? 17.266 -12.664 -1.068 1 82.12 105 LEU A N 1
ATOM 871 C CA . LEU A 1 105 ? 15.891 -13.117 -1.225 1 82.12 105 LEU A CA 1
ATOM 872 C C . LEU A 1 105 ? 15.289 -13.492 0.123 1 82.12 105 LEU A C 1
ATOM 874 O O . LEU A 1 105 ? 14.07 -13.383 0.316 1 82.12 105 LEU A O 1
ATOM 878 N N . LEU A 1 106 ? 16.125 -13.961 1.019 1 76.56 106 LEU A N 1
ATOM 879 C CA . LEU A 1 106 ? 15.672 -14.336 2.352 1 76.56 106 LEU A CA 1
ATOM 880 C C . LEU A 1 106 ? 15.039 -13.148 3.064 1 76.56 106 LEU A C 1
ATOM 882 O O . LEU A 1 106 ? 14.133 -13.32 3.883 1 76.56 106 LEU A O 1
ATOM 886 N N . PHE A 1 107 ? 15.523 -12 2.717 1 82.06 107 PHE A N 1
ATOM 887 C CA . PHE A 1 107 ? 15.008 -10.758 3.279 1 82.06 107 PHE A CA 1
ATOM 888 C C . PHE A 1 107 ? 13.523 -10.594 2.947 1 82.06 107 PHE A C 1
ATOM 890 O O . PHE A 1 107 ? 12.742 -10.133 3.783 1 82.06 107 PHE A O 1
ATOM 897 N N . PHE A 1 108 ? 13.109 -10.984 1.82 1 81 108 PHE A N 1
ATOM 898 C CA . PHE A 1 108 ? 11.758 -10.766 1.333 1 81 108 PHE A CA 1
ATOM 899 C C . PHE A 1 108 ? 10.805 -11.82 1.883 1 81 108 PHE A C 1
ATOM 901 O O . PHE A 1 108 ? 9.586 -11.664 1.805 1 81 108 PHE A O 1
ATOM 908 N N . HIS A 1 109 ? 11.398 -12.891 2.393 1 72.56 109 HIS A N 1
ATOM 909 C CA . HIS A 1 109 ? 10.578 -13.891 3.068 1 72.56 109 HIS A CA 1
ATOM 910 C C . HIS A 1 109 ? 10.086 -13.375 4.414 1 72.56 109 HIS A C 1
ATOM 912 O O . HIS A 1 109 ? 9.008 -13.773 4.875 1 72.56 109 HIS A O 1
ATOM 918 N N . ASP A 1 110 ? 10.945 -12.539 4.926 1 72.06 110 ASP A N 1
ATOM 919 C CA . ASP A 1 110 ? 10.656 -12.055 6.273 1 72.06 110 ASP A CA 1
ATOM 920 C C . ASP A 1 110 ? 9.922 -10.711 6.227 1 72.06 110 ASP A C 1
ATOM 922 O O . ASP A 1 110 ? 9.32 -10.297 7.219 1 72.06 110 ASP A O 1
ATOM 926 N N . ASN A 1 111 ? 10.016 -10.102 5.105 1 78 111 ASN A N 1
ATOM 927 C CA . ASN A 1 111 ? 9.391 -8.789 4.965 1 78 111 ASN A CA 1
ATOM 928 C C . ASN A 1 111 ? 8.328 -8.789 3.867 1 78 111 ASN A C 1
ATOM 930 O O . ASN A 1 111 ? 8.617 -9.125 2.719 1 78 111 ASN A O 1
ATOM 934 N N . SER A 1 112 ? 7.137 -8.43 4.238 1 79.69 112 SER A N 1
ATOM 935 C CA . SER A 1 112 ? 6.051 -8.391 3.264 1 79.69 112 SER A CA 1
ATOM 936 C C . SER A 1 112 ? 6.219 -7.227 2.293 1 79.69 112 SER A C 1
ATOM 938 O O . SER A 1 112 ? 6.824 -6.207 2.639 1 79.69 112 SER A O 1
ATOM 940 N N . ASN A 1 113 ? 5.758 -7.332 1.064 1 80.38 113 ASN A N 1
ATOM 941 C CA . ASN A 1 113 ? 5.805 -6.27 0.062 1 80.38 113 ASN A CA 1
ATOM 942 C C . ASN A 1 113 ? 5.09 -5.012 0.54 1 80.38 113 ASN A C 1
ATOM 944 O O . ASN A 1 113 ? 5.562 -3.898 0.31 1 80.38 113 ASN A O 1
ATOM 948 N N . GLY A 1 114 ? 4.016 -5.25 1.228 1 74 114 GLY A N 1
ATOM 949 C CA . GLY A 1 114 ? 3.281 -4.109 1.749 1 74 114 GLY A CA 1
ATOM 950 C C . GLY A 1 114 ? 4.082 -3.283 2.734 1 74 114 GLY A C 1
ATOM 951 O O . GLY A 1 114 ? 4.074 -2.053 2.672 1 74 114 GLY A O 1
ATOM 952 N N . LYS A 1 115 ? 4.809 -3.955 3.598 1 79.75 115 LYS A N 1
ATOM 953 C CA . LYS A 1 115 ? 5.645 -3.271 4.582 1 79.75 115 LYS A CA 1
ATOM 954 C C . LYS A 1 115 ? 6.762 -2.484 3.904 1 79.75 115 LYS A C 1
ATOM 956 O O . LYS A 1 115 ? 7.074 -1.365 4.312 1 79.75 115 LYS A O 1
ATOM 961 N N . LEU A 1 116 ? 7.332 -3.055 2.928 1 87.19 116 LEU A N 1
ATOM 962 C CA . LEU A 1 116 ? 8.445 -2.414 2.24 1 87.19 116 LEU A CA 1
ATOM 963 C C . LEU A 1 116 ? 7.969 -1.213 1.433 1 87.19 116 LEU A C 1
ATOM 965 O O . LEU A 1 116 ? 8.641 -0.182 1.387 1 87.19 116 LEU A O 1
ATOM 969 N N . VAL A 1 117 ? 6.797 -1.393 0.823 1 85.88 117 VAL A N 1
ATOM 970 C CA . VAL A 1 117 ? 6.234 -0.277 0.068 1 85.88 117 VAL A CA 1
ATOM 971 C C . VAL A 1 117 ? 5.883 0.864 1.02 1 85.88 117 VAL A C 1
ATOM 973 O O . VAL A 1 117 ? 6.094 2.035 0.699 1 85.88 117 VAL A O 1
ATOM 976 N N . TYR A 1 118 ? 5.391 0.505 2.156 1 78.81 118 TYR A N 1
ATOM 977 C CA . TYR A 1 118 ? 5.078 1.502 3.174 1 78.81 118 TYR A CA 1
ATOM 978 C C . TYR A 1 118 ? 6.328 2.271 3.586 1 78.81 118 TYR A C 1
ATOM 980 O O . TYR A 1 118 ? 6.285 3.492 3.758 1 78.81 118 TYR A O 1
ATOM 988 N N . LYS A 1 119 ? 7.418 1.642 3.756 1 84.75 119 LYS A N 1
ATOM 989 C CA . LYS A 1 119 ? 8.68 2.277 4.121 1 84.75 119 LYS A CA 1
ATOM 990 C C . LYS A 1 119 ? 9.164 3.213 3.014 1 84.75 119 LYS A C 1
ATOM 992 O O . LYS A 1 119 ? 9.609 4.328 3.289 1 84.75 119 LYS A O 1
ATOM 997 N N . LEU A 1 120 ? 8.969 2.723 1.773 1 89.31 120 LEU A N 1
ATOM 998 C CA . LEU A 1 120 ? 9.461 3.463 0.617 1 89.31 120 LEU A CA 1
ATOM 999 C C . LEU A 1 120 ? 8.617 4.703 0.364 1 89.31 120 LEU A C 1
ATOM 1001 O O . LEU A 1 120 ? 9.094 5.676 -0.232 1 89.31 120 LEU A O 1
ATOM 1005 N N . ASN A 1 121 ? 7.41 4.656 0.858 1 85.38 121 ASN A N 1
ATOM 1006 C CA . ASN A 1 121 ? 6.516 5.77 0.556 1 85.38 121 ASN A CA 1
ATOM 1007 C C . ASN A 1 121 ? 6.203 6.594 1.803 1 85.38 121 ASN A C 1
ATOM 1009 O O . ASN A 1 121 ? 6.805 7.645 2.023 1 85.38 121 ASN A O 1
ATOM 1013 N N . THR A 1 122 ? 5.492 5.992 2.719 1 76.12 122 THR A N 1
ATOM 1014 C CA . THR A 1 122 ? 4.949 6.727 3.857 1 76.12 122 THR A CA 1
ATOM 1015 C C . THR A 1 122 ? 6.059 7.137 4.816 1 76.12 122 THR A C 1
ATOM 1017 O O . THR A 1 122 ? 6.078 8.266 5.309 1 76.12 122 THR A O 1
ATOM 1020 N N . GLN A 1 123 ? 6.996 6.297 5.121 1 81.88 123 GLN A N 1
ATOM 1021 C CA . GLN A 1 123 ? 8.07 6.629 6.055 1 81.88 123 GLN A CA 1
ATOM 1022 C C . GLN A 1 123 ? 8.953 7.742 5.5 1 81.88 123 GLN A C 1
ATOM 1024 O O . GLN A 1 123 ? 9.359 8.648 6.234 1 81.88 123 GLN A O 1
ATOM 1029 N N . ILE A 1 124 ? 9.219 7.668 4.195 1 85.81 124 ILE A N 1
ATOM 1030 C CA . ILE A 1 124 ? 10.055 8.688 3.566 1 85.81 124 ILE A CA 1
ATOM 1031 C C . ILE A 1 124 ? 9.305 10.016 3.535 1 85.81 124 ILE A C 1
ATOM 1033 O O . ILE A 1 124 ? 9.914 11.078 3.691 1 85.81 124 ILE A O 1
ATOM 1037 N N . GLU A 1 125 ? 8.016 9.922 3.439 1 80.19 125 GLU A N 1
ATOM 1038 C CA . GLU A 1 125 ? 7.203 11.141 3.479 1 80.19 125 GLU A CA 1
ATOM 1039 C C . GLU A 1 125 ? 7.293 11.82 4.844 1 80.19 125 GLU A C 1
ATOM 1041 O O . GLU A 1 125 ? 7.316 13.047 4.934 1 80.19 125 GLU A O 1
ATOM 1046 N N . TYR A 1 126 ? 7.352 11.023 5.848 1 79.75 126 TYR A N 1
ATOM 1047 C CA . TYR A 1 126 ? 7.504 11.578 7.188 1 79.75 126 TYR A CA 1
ATOM 1048 C C . TYR A 1 126 ? 8.859 12.258 7.344 1 79.75 126 TYR A C 1
ATOM 1050 O O . TYR A 1 126 ? 8.961 13.328 7.949 1 79.75 126 TYR A O 1
ATOM 1058 N N . ILE A 1 127 ? 9.836 11.688 6.762 1 82.56 127 ILE A N 1
ATOM 1059 C CA . ILE A 1 127 ? 11.172 12.266 6.801 1 82.56 127 ILE A CA 1
ATOM 1060 C C . ILE A 1 127 ? 11.195 13.562 6 1 82.56 127 ILE A C 1
ATOM 1062 O O . ILE A 1 127 ? 11.758 14.57 6.445 1 82.56 127 ILE A O 1
ATOM 1066 N N . GLU A 1 128 ? 10.531 13.508 4.867 1 81.69 128 GLU A N 1
ATOM 1067 C CA . GLU A 1 128 ? 10.445 14.688 4.008 1 81.69 128 GLU A CA 1
ATOM 1068 C C . GLU A 1 128 ? 9.711 15.828 4.707 1 81.69 128 GLU A C 1
ATOM 1070 O O . GLU A 1 128 ? 10.172 16.969 4.691 1 81.69 128 GLU A O 1
ATOM 1075 N N . SER A 1 129 ? 8.609 15.477 5.301 1 77.5 129 SER A N 1
ATOM 1076 C CA . SER A 1 129 ? 7.797 16.484 5.98 1 77.5 129 SER A CA 1
ATOM 1077 C C . SER A 1 129 ? 8.57 17.141 7.117 1 77.5 129 SER A C 1
ATOM 1079 O O . SER A 1 129 ? 8.469 18.359 7.324 1 77.5 129 SER A O 1
ATOM 1081 N N . PHE A 1 130 ? 9.352 16.391 7.793 1 79.88 130 PHE A N 1
ATOM 1082 C CA . PHE A 1 130 ? 10.133 16.922 8.898 1 79.88 130 PHE A CA 1
ATOM 1083 C C . PHE A 1 130 ? 11.227 17.859 8.391 1 79.88 130 PHE A C 1
ATOM 1085 O O . PHE A 1 130 ? 11.414 18.953 8.914 1 79.88 130 PHE A O 1
ATOM 1092 N N . ILE A 1 131 ? 11.898 17.469 7.355 1 76.31 131 ILE A N 1
ATOM 1093 C CA . ILE A 1 131 ? 13.047 18.219 6.84 1 76.31 131 ILE A CA 1
ATOM 1094 C C . ILE A 1 131 ? 12.562 19.484 6.133 1 76.31 131 ILE A C 1
ATOM 1096 O O . ILE A 1 131 ? 13.148 20.547 6.301 1 76.31 131 ILE A O 1
ATOM 1100 N N . THR A 1 132 ? 11.516 19.359 5.363 1 73.81 132 THR A N 1
ATOM 1101 C CA . THR A 1 132 ? 11.047 20.469 4.531 1 73.81 132 THR A CA 1
ATOM 1102 C C . THR A 1 132 ? 10.227 21.453 5.363 1 73.81 132 THR A C 1
ATOM 1104 O O . THR A 1 132 ? 10.352 22.672 5.188 1 73.81 132 THR A O 1
ATOM 1107 N N . ASN A 1 133 ? 9.422 20.875 6.266 1 71.94 133 ASN A N 1
ATOM 1108 C CA . ASN A 1 133 ? 8.445 21.75 6.902 1 71.94 133 ASN A CA 1
ATOM 1109 C C . ASN A 1 133 ? 8.805 22.031 8.359 1 71.94 133 ASN A C 1
ATOM 1111 O O . ASN A 1 133 ? 8.555 23.125 8.867 1 71.94 133 ASN A O 1
ATOM 1115 N N . ASN A 1 134 ? 9.461 21.125 9.023 1 75.88 134 ASN A N 1
ATOM 1116 C CA . ASN A 1 134 ? 9.531 21.234 10.477 1 75.88 134 ASN A CA 1
ATOM 1117 C C . ASN A 1 134 ? 10.898 21.734 10.938 1 75.88 134 ASN A C 1
ATOM 1119 O O . ASN A 1 134 ? 10.992 22.484 11.914 1 75.88 134 ASN A O 1
ATOM 1123 N N . LEU A 1 135 ? 11.883 21.406 10.227 1 74.81 135 LEU A N 1
ATOM 1124 C CA . LEU A 1 135 ? 13.219 21.75 10.688 1 74.81 135 LEU A CA 1
ATOM 1125 C C . LEU A 1 135 ? 13.445 23.25 10.656 1 74.81 135 LEU A C 1
ATOM 1127 O O . LEU A 1 135 ? 13.867 23.844 11.656 1 74.81 135 LEU A O 1
ATOM 1131 N N . ILE A 1 136 ? 13.148 23.859 9.609 1 73.81 136 ILE A N 1
ATOM 1132 C CA . ILE A 1 136 ? 13.359 25.297 9.461 1 73.81 136 ILE A CA 1
ATOM 1133 C C . ILE A 1 136 ? 12.383 26.062 10.359 1 73.81 136 ILE A C 1
ATOM 1135 O O . ILE A 1 136 ? 12.75 27.062 10.977 1 73.81 136 ILE A O 1
ATOM 1139 N N . LYS A 1 137 ? 11.156 25.562 10.367 1 75.19 137 LYS A N 1
ATOM 1140 C CA . LYS A 1 137 ? 10.164 26.188 11.242 1 75.19 137 LYS A CA 1
ATOM 1141 C C . LYS A 1 137 ? 10.617 26.141 12.695 1 75.19 137 LYS A C 1
ATOM 1143 O O . LYS A 1 137 ? 10.422 27.109 13.438 1 75.19 137 LYS A O 1
ATOM 1148 N N . SER A 1 138 ? 11.312 25.078 13.023 1 82.62 138 SER A N 1
ATOM 1149 C CA . SER A 1 138 ? 11.805 24.938 14.391 1 82.62 138 SER A CA 1
ATOM 1150 C C . SER A 1 138 ? 12.93 25.922 14.68 1 82.62 138 SER A C 1
ATOM 1152 O O . SER A 1 138 ? 12.992 26.5 15.758 1 82.62 138 SER A O 1
ATOM 1154 N N . LEU A 1 139 ? 13.742 26.125 13.734 1 80.31 139 LEU A N 1
ATOM 1155 C CA . LEU A 1 139 ? 14.836 27.094 13.891 1 80.31 139 LEU A CA 1
ATOM 1156 C C . LEU A 1 139 ? 14.297 28.516 14.008 1 80.31 139 LEU A C 1
ATOM 1158 O O . LEU A 1 139 ? 14.75 29.281 14.852 1 80.31 139 LEU A O 1
ATOM 1162 N N . ASN A 1 140 ? 13.359 28.766 13.156 1 82.44 140 ASN A N 1
ATOM 1163 C CA . ASN A 1 140 ? 12.711 30.078 13.227 1 82.44 140 ASN A CA 1
ATOM 1164 C C . ASN A 1 140 ? 12.039 30.297 14.578 1 82.44 140 ASN A C 1
ATOM 1166 O O . ASN A 1 140 ? 12.133 31.391 15.148 1 82.44 140 ASN A O 1
ATOM 1170 N N . ASN A 1 141 ? 11.383 29.25 15.008 1 84 141 ASN A N 1
ATOM 1171 C CA . ASN A 1 141 ? 10.68 29.359 16.281 1 84 141 ASN A CA 1
ATOM 1172 C C . ASN A 1 141 ? 11.656 29.531 17.438 1 84 141 ASN A C 1
ATOM 1174 O O . ASN A 1 141 ? 11.414 30.328 18.344 1 84 141 ASN A O 1
ATOM 1178 N N . LEU A 1 142 ? 12.742 28.891 17.406 1 85.75 142 LEU A N 1
ATOM 1179 C CA . LEU A 1 142 ? 13.758 29 18.453 1 85.75 142 LEU A CA 1
ATOM 1180 C C . LEU A 1 142 ? 14.352 30.406 18.484 1 85.75 142 LEU A C 1
ATOM 1182 O O . LEU A 1 142 ? 14.508 31 19.547 1 85.75 142 LEU A O 1
ATOM 1186 N N . LEU A 1 143 ? 14.641 30.922 17.328 1 87.06 143 LEU A N 1
ATOM 1187 C CA . LEU A 1 143 ? 15.211 32.25 17.234 1 87.06 143 LEU A CA 1
ATOM 1188 C C . LEU A 1 143 ? 14.211 33.312 17.688 1 87.06 143 LEU A C 1
ATOM 1190 O O . LEU A 1 143 ? 14.578 34.281 18.359 1 87.06 143 LEU A O 1
ATOM 1194 N N . THR A 1 144 ? 12.992 33.031 17.328 1 86.75 144 THR A N 1
ATOM 1195 C CA . THR A 1 144 ? 11.945 33.969 17.719 1 86.75 144 THR A CA 1
ATOM 1196 C C . THR A 1 144 ? 11.75 33.969 19.234 1 86.75 144 THR A C 1
ATOM 1198 O O . THR A 1 144 ? 11.57 35 19.844 1 86.75 144 THR A O 1
ATOM 1201 N N . VAL A 1 145 ? 11.805 32.781 19.797 1 86.5 145 VAL A N 1
ATOM 1202 C CA . VAL A 1 145 ? 11.656 32.656 21.25 1 86.5 145 VAL A CA 1
ATOM 1203 C C . VAL A 1 145 ? 12.805 33.375 21.953 1 86.5 145 VAL A C 1
ATOM 1205 O O . VAL A 1 145 ? 12.578 34.125 22.891 1 86.5 145 VAL A O 1
ATOM 1208 N N . ILE A 1 146 ? 13.984 33.219 21.469 1 88.19 146 ILE A N 1
ATOM 1209 C CA . ILE A 1 146 ? 15.164 33.844 22.047 1 88.19 146 ILE A CA 1
ATOM 1210 C C . ILE A 1 146 ? 15.055 35.375 21.875 1 88.19 146 ILE A C 1
ATOM 1212 O O . ILE A 1 146 ? 15.297 36.125 22.828 1 88.19 146 ILE A O 1
ATOM 1216 N N . GLY A 1 147 ? 14.719 35.75 20.688 1 88.44 147 GLY A N 1
ATOM 1217 C CA . GLY A 1 147 ? 14.562 37.188 20.422 1 88.44 147 GLY A CA 1
ATOM 1218 C C . GLY A 1 147 ? 13.516 37.844 21.297 1 88.44 147 GLY A C 1
ATOM 1219 O O . GLY A 1 147 ? 13.75 38.906 21.844 1 88.44 147 GLY A O 1
ATOM 1220 N N . ILE A 1 148 ? 12.359 37.188 21.453 1 88.31 148 ILE A N 1
ATOM 1221 C CA . ILE A 1 148 ? 11.273 37.719 22.266 1 88.31 148 ILE A CA 1
ATOM 1222 C C . ILE A 1 148 ? 11.695 37.781 23.734 1 88.31 148 ILE A C 1
ATOM 1224 O O . ILE A 1 148 ? 11.367 38.719 24.453 1 88.31 148 ILE A O 1
ATOM 1228 N N . THR A 1 149 ? 12.398 36.75 24.156 1 87.06 149 THR A N 1
ATOM 1229 C CA . THR A 1 149 ? 12.875 36.719 25.531 1 87.06 149 THR A CA 1
ATOM 1230 C C . THR A 1 149 ? 13.805 37.875 25.828 1 87.06 149 THR A C 1
ATOM 1232 O O . THR A 1 149 ? 13.688 38.531 26.891 1 87.06 149 THR A O 1
ATOM 1235 N N . ILE A 1 150 ? 14.656 38.219 24.938 1 88.44 150 ILE A N 1
ATOM 1236 C CA . ILE A 1 150 ? 15.578 39.312 25.094 1 88.44 150 ILE A CA 1
ATOM 1237 C C . ILE A 1 150 ? 14.805 40.625 25.156 1 88.44 150 ILE A C 1
ATOM 1239 O O . ILE A 1 150 ? 15.062 41.469 26.016 1 88.44 150 ILE A O 1
ATOM 1243 N N . MET A 1 151 ? 13.828 40.781 24.312 1 88.88 151 MET A N 1
ATOM 1244 C CA . MET A 1 151 ? 13.047 42 24.266 1 88.88 151 MET A CA 1
ATOM 1245 C C . MET A 1 151 ? 12.203 42.156 25.516 1 88.88 151 MET A C 1
ATOM 1247 O O . MET A 1 151 ? 12.055 43.281 26.031 1 88.88 151 MET A O 1
ATOM 1251 N N . LEU A 1 152 ? 11.656 41.094 25.984 1 88.69 152 LEU A N 1
ATOM 1252 C CA . LEU A 1 152 ? 10.828 41.156 27.188 1 88.69 152 LEU A CA 1
ATOM 1253 C C . LEU A 1 152 ? 11.664 41.531 28.406 1 88.69 152 LEU A C 1
ATOM 1255 O O . LEU A 1 152 ? 11.211 42.312 29.25 1 88.69 152 LEU A O 1
ATOM 1259 N N . THR A 1 153 ? 12.883 41.062 28.453 1 87.94 153 THR A N 1
ATOM 1260 C CA . THR A 1 153 ? 13.766 41.375 29.562 1 87.94 153 THR A CA 1
ATOM 1261 C C . THR A 1 153 ? 14.188 42.844 29.516 1 87.94 153 THR A C 1
ATOM 1263 O O . THR A 1 153 ? 14.328 43.5 30.562 1 87.94 153 THR A O 1
ATOM 1266 N N . THR A 1 154 ? 14.383 43.406 28.375 1 87.12 154 THR A N 1
ATOM 1267 C CA . THR A 1 154 ? 14.805 44.781 28.219 1 87.12 154 THR A CA 1
ATOM 1268 C C . THR A 1 154 ? 13.664 45.719 28.562 1 87.12 154 THR A C 1
ATOM 1270 O O . THR A 1 154 ? 13.891 46.844 29.047 1 87.12 154 THR A O 1
ATOM 1273 N N . LEU A 1 155 ? 12.414 45.281 28.281 1 86 155 LEU A N 1
ATOM 1274 C CA . LEU A 1 155 ? 11.266 46.156 28.578 1 86 155 LEU A CA 1
ATOM 1275 C C . LEU A 1 155 ? 10.992 46.188 30.078 1 86 155 LEU A C 1
ATOM 1277 O O . LEU A 1 155 ? 10.891 47.25 30.672 1 86 155 LEU A O 1
ATOM 1281 N N . ASN A 1 156 ? 10.805 45.031 30.688 1 87.62 156 ASN A N 1
ATOM 1282 C CA . ASN A 1 156 ? 10.594 44.906 32.125 1 87.62 156 ASN A CA 1
ATOM 1283 C C . ASN A 1 156 ? 11.031 43.531 32.656 1 87.62 156 ASN A C 1
ATOM 1285 O O . ASN A 1 156 ? 10.297 42.562 32.5 1 87.62 156 ASN A O 1
ATOM 1289 N N . ALA A 1 157 ? 12.07 43.469 33.281 1 86.12 157 ALA A N 1
ATOM 1290 C CA . ALA A 1 157 ? 12.664 42.219 33.781 1 86.12 157 ALA A CA 1
ATOM 1291 C C . ALA A 1 157 ? 11.773 41.562 34.812 1 86.12 157 ALA A C 1
ATOM 1293 O O . ALA A 1 157 ? 11.633 40.344 34.844 1 86.12 157 ALA A O 1
ATOM 1294 N N . LYS A 1 158 ? 11.188 42.375 35.719 1 84.5 158 LYS A N 1
ATOM 1295 C CA . LYS A 1 158 ? 10.336 41.844 36.781 1 84.5 158 LYS A CA 1
ATOM 1296 C C . LYS A 1 158 ? 9.117 41.125 36.188 1 84.5 158 LYS A C 1
ATOM 1298 O O . LYS A 1 158 ? 8.781 40.031 36.594 1 84.5 158 LYS A O 1
ATOM 1303 N N . LEU A 1 159 ? 8.531 41.781 35.219 1 86.75 159 LEU A N 1
ATOM 1304 C CA . LEU A 1 159 ? 7.363 41.219 34.562 1 86.75 159 LEU A CA 1
ATOM 1305 C C . LEU A 1 159 ? 7.734 39.969 33.781 1 86.75 159 LEU A C 1
ATOM 1307 O O . LEU A 1 159 ? 6.945 39.031 33.688 1 86.75 159 LEU A O 1
ATOM 1311 N N . PHE A 1 160 ? 8.883 40 33.219 1 86.75 160 PHE A N 1
ATOM 1312 C CA . PHE A 1 160 ? 9.367 38.875 32.469 1 86.75 160 PHE A CA 1
ATOM 1313 C C . PHE A 1 160 ? 9.531 37.656 33.344 1 86.75 160 PHE A C 1
ATOM 1315 O O . PHE A 1 160 ? 9.078 36.562 33 1 86.75 160 PHE A O 1
ATOM 1322 N N . PHE A 1 161 ? 10.109 37.719 34.406 1 83.5 161 PHE A N 1
ATOM 1323 C CA . PHE A 1 161 ? 10.375 36.562 35.25 1 83.5 161 PHE A CA 1
ATOM 1324 C C . PHE A 1 161 ? 9.078 35.969 35.781 1 83.5 161 PHE A C 1
ATOM 1326 O O . PHE A 1 161 ? 8.969 34.781 35.969 1 83.5 161 PHE A O 1
ATOM 1333 N N . VAL A 1 162 ? 8.047 36.812 35.969 1 80.06 162 VAL A N 1
ATOM 1334 C CA . VAL A 1 162 ? 6.758 36.312 36.438 1 80.06 162 VAL A CA 1
ATOM 1335 C C . VAL A 1 162 ? 6.055 35.562 35.312 1 80.06 162 VAL A C 1
ATOM 1337 O O . VAL A 1 162 ? 5.402 34.531 35.562 1 80.06 162 VAL A O 1
ATOM 1340 N N . SER A 1 163 ? 6.254 36.125 34.156 1 79.69 163 SER A N 1
ATOM 1341 C CA . SER A 1 163 ? 5.59 35.5 33 1 79.69 163 SER A CA 1
ATOM 1342 C C . SER A 1 163 ? 6.297 34.219 32.594 1 79.69 163 SER A C 1
ATOM 1344 O O . SER A 1 163 ? 5.668 33.281 32.062 1 79.69 163 SER A O 1
ATOM 1346 N N . ILE A 1 164 ? 7.547 34.094 32.781 1 79.06 164 ILE A N 1
ATOM 1347 C CA . ILE A 1 164 ? 8.352 32.969 32.344 1 79.06 164 ILE A CA 1
ATOM 1348 C C . ILE A 1 164 ? 8.016 31.734 33.188 1 79.06 164 ILE A C 1
ATOM 1350 O O . ILE A 1 164 ? 8.242 30.609 32.75 1 79.06 164 ILE A O 1
ATOM 1354 N N . ILE A 1 165 ? 7.488 31.953 34.312 1 78.19 165 ILE A N 1
ATOM 1355 C CA . ILE A 1 165 ? 7.148 30.859 35.219 1 78.19 165 ILE A CA 1
ATOM 1356 C C . ILE A 1 165 ? 6.102 29.969 34.562 1 78.19 165 ILE A C 1
ATOM 1358 O O . ILE A 1 165 ? 6.023 28.766 34.844 1 78.19 165 ILE A O 1
ATOM 1362 N N . LEU A 1 166 ? 5.387 30.484 33.625 1 77.38 166 LEU A N 1
ATOM 1363 C CA . LEU A 1 166 ? 4.34 29.734 32.969 1 77.38 166 LEU A CA 1
ATOM 1364 C C . LEU A 1 166 ? 4.934 28.781 31.922 1 77.38 166 LEU A C 1
ATOM 1366 O O . LEU A 1 166 ? 4.316 27.781 31.578 1 77.38 166 LEU A O 1
ATOM 1370 N N . VAL A 1 167 ? 6.156 29.125 31.453 1 76.06 167 VAL A N 1
ATOM 1371 C CA . VAL A 1 167 ? 6.781 28.344 30.375 1 76.06 167 VAL A CA 1
ATOM 1372 C C . VAL A 1 167 ? 7.242 27 30.922 1 76.06 167 VAL A C 1
ATOM 1374 O O . VAL A 1 167 ? 6.945 25.953 30.344 1 76.06 167 VAL A O 1
ATOM 1377 N N . PRO A 1 168 ? 7.941 26.969 32.031 1 75.62 168 PRO A N 1
ATOM 1378 C CA . PRO A 1 168 ? 8.336 25.672 32.625 1 75.62 168 PRO A CA 1
ATOM 1379 C C . PRO A 1 168 ? 7.137 24.781 32.906 1 75.62 168 PRO A C 1
ATOM 1381 O O . PRO A 1 168 ? 7.223 23.547 32.781 1 75.62 168 PRO A O 1
ATOM 1384 N N . LEU A 1 169 ? 6.016 25.422 33.281 1 78.19 169 LEU A N 1
ATOM 1385 C CA . LEU A 1 169 ? 4.812 24.656 33.562 1 78.19 169 LEU A CA 1
ATOM 1386 C C . LEU A 1 169 ? 4.316 23.953 32.312 1 78.19 169 LEU A C 1
ATOM 1388 O O . LEU A 1 169 ? 3.912 22.797 32.344 1 78.19 169 LEU A O 1
ATOM 1392 N N . LEU A 1 170 ? 4.418 24.703 31.266 1 79.38 170 LEU A N 1
ATOM 1393 C CA . LEU A 1 170 ? 4.039 24.125 29.984 1 79.38 170 LEU A CA 1
ATOM 1394 C C . LEU A 1 170 ? 4.965 22.984 29.594 1 79.38 170 LEU A C 1
ATOM 1396 O O . LEU A 1 170 ? 4.508 21.938 29.125 1 79.38 170 LEU A O 1
ATOM 1400 N N . LEU A 1 171 ? 6.203 23.125 29.812 1 76.56 171 LEU A N 1
ATOM 1401 C CA . LEU A 1 171 ? 7.207 22.141 29.438 1 76.56 171 LEU A CA 1
ATOM 1402 C C . LEU A 1 171 ? 7.062 20.875 30.297 1 76.56 171 LEU A C 1
ATOM 1404 O O . LEU A 1 171 ? 7.254 19.766 29.797 1 76.56 171 LEU A O 1
ATOM 1408 N N . ILE A 1 172 ? 6.703 21.047 31.516 1 82 172 ILE A N 1
ATOM 1409 C CA . ILE A 1 172 ? 6.547 19.922 32.438 1 82 172 ILE A CA 1
ATOM 1410 C C . ILE A 1 172 ? 5.359 19.062 32 1 82 172 ILE A C 1
ATOM 1412 O O . ILE A 1 172 ? 5.457 17.844 31.953 1 82 172 ILE A O 1
ATOM 1416 N N . VAL A 1 173 ? 4.297 19.688 31.641 1 81.25 173 VAL A N 1
ATOM 1417 C CA . VAL A 1 173 ? 3.111 18.969 31.203 1 81.25 173 VAL A CA 1
ATOM 1418 C C . VAL A 1 173 ? 3.42 18.203 29.922 1 81.25 173 VAL A C 1
ATOM 1420 O O . VAL A 1 173 ? 3.053 17.031 29.781 1 81.25 173 VAL A O 1
ATOM 1423 N N . ASN A 1 174 ? 4.098 18.828 29.062 1 77.25 174 ASN A N 1
ATOM 1424 C CA . ASN A 1 174 ? 4.453 18.203 27.797 1 77.25 174 ASN A CA 1
ATOM 1425 C C . ASN A 1 174 ? 5.391 17.016 28 1 77.25 174 ASN A C 1
ATOM 1427 O O . ASN A 1 174 ? 5.234 15.969 27.359 1 77.25 174 ASN A O 1
ATOM 1431 N N . TYR A 1 175 ? 6.301 17.203 28.859 1 78.5 175 TYR A N 1
ATOM 1432 C CA . TYR A 1 175 ? 7.305 16.172 29.094 1 78.5 175 TYR A CA 1
ATOM 1433 C C . TYR A 1 175 ? 6.691 14.953 29.781 1 78.5 175 TYR A C 1
ATOM 1435 O O . TYR A 1 175 ? 6.996 13.812 29.438 1 78.5 175 TYR A O 1
ATOM 1443 N N . LYS A 1 176 ? 5.816 15.203 30.703 1 84.25 176 LYS A N 1
ATOM 1444 C CA . LYS A 1 176 ? 5.203 14.117 31.469 1 84.25 176 LYS A CA 1
ATOM 1445 C C . LYS A 1 176 ? 4.297 13.266 30.594 1 84.25 176 LYS A C 1
ATOM 1447 O O . LYS A 1 176 ? 4.195 12.055 30.781 1 84.25 176 LYS A O 1
ATOM 1452 N N . LEU A 1 177 ? 3.729 13.82 29.594 1 85.56 177 LEU A N 1
ATOM 1453 C CA . LEU A 1 177 ? 2.762 13.109 28.766 1 85.56 177 LEU A CA 1
ATOM 1454 C C . LEU A 1 177 ? 3.412 12.602 27.484 1 85.56 177 LEU A C 1
ATOM 1456 O O . LEU A 1 177 ? 2.822 11.797 26.766 1 85.56 177 LEU A O 1
ATOM 1460 N N . LYS A 1 178 ? 4.582 13.016 27.281 1 80.56 178 LYS A N 1
ATOM 1461 C CA . LYS A 1 178 ? 5.273 12.742 26.031 1 80.56 178 LYS A CA 1
ATOM 1462 C C . LYS A 1 178 ? 5.422 11.242 25.797 1 80.56 178 LYS A C 1
ATOM 1464 O O . LYS A 1 178 ? 5.07 10.734 24.719 1 80.56 178 LYS A O 1
ATOM 1469 N N . ALA A 1 179 ? 5.891 10.547 26.766 1 81.56 179 ALA A N 1
ATOM 1470 C CA . ALA A 1 179 ? 6.184 9.125 26.625 1 81.56 179 ALA A CA 1
ATOM 1471 C C . ALA A 1 179 ? 4.906 8.32 26.406 1 81.56 179 ALA A C 1
ATOM 1473 O O . ALA A 1 179 ? 4.867 7.406 25.578 1 81.56 179 ALA A O 1
ATOM 1474 N N . LYS A 1 180 ? 3.92 8.734 27.125 1 85 180 LYS A N 1
ATOM 1475 C CA . LYS A 1 180 ? 2.658 8.008 27.016 1 85 180 LYS A CA 1
ATOM 1476 C C . LYS A 1 180 ? 2 8.227 25.656 1 85 180 LYS A C 1
ATOM 1478 O O . LYS A 1 180 ? 1.488 7.285 25.047 1 85 180 LYS A O 1
ATOM 1483 N N . VAL A 1 181 ? 2.082 9.359 25.219 1 82.88 181 VAL A N 1
ATOM 1484 C CA . VAL A 1 181 ? 1.513 9.695 23.922 1 82.88 181 VAL A CA 1
ATOM 1485 C C . VAL A 1 181 ? 2.281 8.977 22.812 1 82.88 181 VAL A C 1
ATOM 1487 O O . VAL A 1 181 ? 1.68 8.406 21.906 1 82.88 181 VAL A O 1
ATOM 1490 N N . LYS A 1 182 ? 3.523 8.898 22.984 1 81.69 182 LYS A N 1
ATOM 1491 C CA . LYS A 1 182 ? 4.383 8.25 22 1 81.69 182 LYS A CA 1
ATOM 1492 C C . LYS A 1 182 ? 4.055 6.762 21.891 1 81.69 182 LYS A C 1
ATOM 1494 O O . LYS A 1 182 ? 3.939 6.234 20.781 1 81.69 182 LYS A O 1
ATOM 1499 N N . ASN A 1 183 ? 3.883 6.145 22.953 1 84.81 183 ASN A N 1
ATOM 1500 C CA . ASN A 1 183 ? 3.604 4.711 22.953 1 84.81 183 ASN A CA 1
ATOM 1501 C C . ASN A 1 183 ? 2.236 4.406 22.344 1 84.81 183 ASN A C 1
ATOM 1503 O O . ASN A 1 183 ? 2.074 3.404 21.656 1 84.81 183 ASN A O 1
ATOM 1507 N N . LEU A 1 184 ? 1.333 5.27 22.625 1 84.12 184 LEU A N 1
ATOM 1508 C CA . LEU A 1 184 ? -0.011 5.055 22.094 1 84.12 184 LEU A CA 1
ATOM 1509 C C . LEU A 1 184 ? -0.048 5.273 20.594 1 84.12 184 LEU A C 1
ATOM 1511 O O . LEU A 1 184 ? -0.713 4.531 19.859 1 84.12 184 LEU A O 1
ATOM 1515 N N . PHE A 1 185 ? 0.757 6.137 20.109 1 80.06 185 PHE A N 1
ATOM 1516 C CA . PHE A 1 185 ? 0.823 6.387 18.672 1 80.06 185 PHE A CA 1
ATOM 1517 C C . PHE A 1 185 ? 1.555 5.254 17.953 1 80.06 185 PHE A C 1
ATOM 1519 O O . PHE A 1 185 ? 1.184 4.875 16.844 1 80.06 185 PHE A O 1
ATOM 1526 N N . LYS A 1 186 ? 2.559 4.781 18.656 1 82.25 186 LYS A N 1
ATOM 1527 C CA . LYS A 1 186 ? 3.262 3.633 18.094 1 82.25 186 LYS A CA 1
ATOM 1528 C C . LYS A 1 186 ? 2.33 2.434 17.953 1 82.25 186 LYS A C 1
ATOM 1530 O O . LYS A 1 186 ? 2.34 1.754 16.922 1 82.25 186 LYS A O 1
ATOM 1535 N N . ALA A 1 187 ? 1.56 2.295 18.922 1 85.62 187 ALA A N 1
ATOM 1536 C CA . ALA A 1 187 ? 0.596 1.196 18.891 1 85.62 187 ALA A CA 1
ATOM 1537 C C . ALA A 1 187 ? -0.437 1.406 17.781 1 85.62 187 ALA A C 1
ATOM 1539 O O . ALA A 1 187 ? -0.79 0.466 17.062 1 85.62 187 ALA A O 1
ATOM 1540 N N . ALA A 1 188 ? -0.938 2.596 17.609 1 83.12 188 ALA A N 1
ATOM 1541 C CA . ALA A 1 188 ? -1.915 2.918 16.578 1 83.12 188 ALA A CA 1
ATOM 1542 C C . ALA A 1 188 ? -1.326 2.707 15.18 1 83.12 188 ALA A C 1
ATOM 1544 O O . ALA A 1 188 ? -2.004 2.199 14.281 1 83.12 188 ALA A O 1
ATOM 1545 N N . ASN A 1 189 ? -0.089 2.967 15.039 1 79 189 ASN A N 1
ATOM 1546 C CA . ASN A 1 189 ? 0.588 2.799 13.758 1 79 189 ASN A CA 1
ATOM 1547 C C . ASN A 1 189 ? 0.77 1.323 13.414 1 79 189 ASN A C 1
ATOM 1549 O O . ASN A 1 189 ? 0.615 0.929 12.25 1 79 189 ASN A O 1
ATOM 1553 N N . GLU A 1 190 ? 1.157 0.607 14.367 1 82.38 190 GLU A N 1
ATOM 1554 C CA . GLU A 1 190 ? 1.285 -0.832 14.164 1 82.38 190 GLU A CA 1
ATOM 1555 C C . GLU A 1 190 ? -0.045 -1.45 13.742 1 82.38 190 GLU A C 1
ATOM 1557 O O . GLU A 1 190 ? -0.081 -2.326 12.875 1 82.38 190 GLU A O 1
ATOM 1562 N N . GLN A 1 191 ? -1.048 -0.957 14.375 1 85.69 191 GLN A N 1
ATOM 1563 C CA . GLN A 1 191 ? -2.375 -1.456 14.031 1 85.69 191 GLN A CA 1
ATOM 1564 C C . GLN A 1 191 ? -2.785 -1.015 12.633 1 85.69 191 GLN A C 1
ATOM 1566 O O . GLN A 1 191 ? -3.459 -1.757 11.914 1 85.69 191 GLN A O 1
ATOM 1571 N N . ASN A 1 192 ? -2.346 0.084 12.211 1 83.19 192 ASN A N 1
ATOM 1572 C CA . ASN A 1 192 ? -2.604 0.564 10.852 1 83.19 192 ASN A CA 1
ATOM 1573 C C . ASN A 1 192 ? -1.849 -0.259 9.812 1 83.19 192 ASN A C 1
ATOM 1575 O O . ASN A 1 192 ? -2.379 -0.544 8.742 1 83.19 192 ASN A O 1
ATOM 1579 N N . GLU A 1 193 ? -0.672 -0.602 10.141 1 78.06 193 GLU A N 1
ATOM 1580 C CA . GLU A 1 193 ? 0.105 -1.48 9.273 1 78.06 193 GLU A CA 1
ATOM 1581 C C . GLU A 1 193 ? -0.57 -2.84 9.117 1 78.06 193 GLU A C 1
ATOM 1583 O O . GLU A 1 193 ? -0.636 -3.383 8.008 1 78.06 193 GLU A O 1
ATOM 1588 N N . ALA A 1 194 ? -1.016 -3.295 10.211 1 83.62 194 ALA A N 1
ATOM 1589 C CA . ALA A 1 194 ? -1.715 -4.578 10.203 1 83.62 194 ALA A CA 1
ATOM 1590 C C . ALA A 1 194 ? -2.99 -4.5 9.367 1 83.62 194 ALA A C 1
ATOM 1592 O O . ALA A 1 194 ? -3.336 -5.449 8.664 1 83.62 194 ALA A O 1
ATOM 1593 N N . LEU A 1 195 ? -3.67 -3.398 9.508 1 86.38 195 LEU A N 1
ATOM 1594 C CA . LEU A 1 195 ? -4.891 -3.195 8.742 1 86.38 195 LEU A CA 1
ATOM 1595 C C . LEU A 1 195 ? -4.59 -3.152 7.246 1 86.38 195 LEU A C 1
ATOM 1597 O O . LEU A 1 195 ? -5.336 -3.711 6.441 1 86.38 195 LEU A O 1
ATOM 1601 N N . ASN A 1 196 ? -3.529 -2.58 6.883 1 82.62 196 ASN A N 1
ATOM 1602 C CA . ASN A 1 196 ? -3.098 -2.553 5.488 1 82.62 196 ASN A CA 1
ATOM 1603 C C . ASN A 1 196 ? -2.781 -3.951 4.969 1 82.62 196 ASN A C 1
ATOM 1605 O O . ASN A 1 196 ? -3.166 -4.309 3.854 1 82.62 196 ASN A O 1
ATOM 1609 N N . ASP A 1 197 ? -2.146 -4.648 5.75 1 81.88 197 ASP A N 1
ATOM 1610 C CA . ASP A 1 197 ? -1.841 -6.035 5.406 1 81.88 197 ASP A CA 1
ATOM 1611 C C . ASP A 1 197 ? -3.119 -6.848 5.227 1 81.88 197 ASP A C 1
ATOM 1613 O O . ASP A 1 197 ? -3.199 -7.703 4.34 1 81.88 197 ASP A O 1
ATOM 1617 N N . PHE A 1 198 ? -4.008 -6.594 6.086 1 86.94 198 PHE A N 1
ATOM 1618 C CA . PHE A 1 198 ? -5.305 -7.262 6.027 1 86.94 198 PHE A CA 1
ATOM 1619 C C . PHE A 1 198 ? -5.992 -6.984 4.695 1 86.94 198 PHE A C 1
ATOM 1621 O O . PHE A 1 198 ? -6.465 -7.91 4.031 1 86.94 198 PHE A O 1
ATOM 1628 N N . PHE A 1 199 ? -6.023 -5.77 4.266 1 88.62 199 PHE A N 1
ATOM 1629 C CA . PHE A 1 199 ? -6.68 -5.398 3.02 1 88.62 199 PHE A CA 1
ATOM 1630 C C . PHE A 1 199 ? -5.977 -6.039 1.827 1 88.62 199 PHE A C 1
ATOM 1632 O O . PHE A 1 199 ? -6.629 -6.59 0.938 1 88.62 199 PHE A O 1
ATOM 1639 N N . TYR A 1 200 ? -4.727 -6.027 1.834 1 81.69 200 TYR A N 1
ATOM 1640 C CA . TYR A 1 200 ? -3.957 -6.562 0.716 1 81.69 200 TYR A CA 1
ATOM 1641 C C . TYR A 1 200 ? -4.176 -8.062 0.573 1 81.69 200 TYR A C 1
ATOM 1643 O O . TYR A 1 200 ? -4.359 -8.57 -0.538 1 81.69 200 TYR A O 1
ATOM 1651 N N . GLU A 1 201 ? -4.145 -8.656 1.631 1 84.19 201 GLU A N 1
ATOM 1652 C CA . GLU A 1 201 ? -4.305 -10.109 1.617 1 84.19 201 GLU A CA 1
ATOM 1653 C C . GLU A 1 201 ? -5.691 -10.508 1.122 1 84.19 201 GLU A C 1
ATOM 1655 O O . GLU A 1 201 ? -5.836 -11.469 0.364 1 84.19 201 GLU A O 1
ATOM 1660 N N . ARG A 1 202 ? -6.656 -9.852 1.611 1 88.94 202 ARG A N 1
ATOM 1661 C CA . ARG A 1 202 ? -8.023 -10.18 1.224 1 88.94 202 ARG A CA 1
ATOM 1662 C C . ARG A 1 202 ? -8.266 -9.859 -0.248 1 88.94 202 ARG A C 1
ATOM 1664 O O . ARG A 1 202 ? -8.969 -10.602 -0.941 1 88.94 202 ARG A O 1
ATOM 1671 N N . LEU A 1 203 ? -7.668 -8.805 -0.72 1 86.81 203 LEU A N 1
ATOM 1672 C CA . LEU A 1 203 ? -7.848 -8.438 -2.121 1 86.81 203 LEU A CA 1
ATOM 1673 C C . LEU A 1 203 ? -7.086 -9.398 -3.033 1 86.81 203 LEU A C 1
ATOM 1675 O O . LEU A 1 203 ? -7.547 -9.719 -4.129 1 86.81 203 LEU A O 1
ATOM 1679 N N . LYS A 1 204 ? -6.02 -9.836 -2.551 1 80.94 204 LYS A N 1
ATOM 1680 C CA . LYS A 1 204 ? -5.258 -10.844 -3.289 1 80.94 204 LYS A CA 1
ATOM 1681 C C . LYS A 1 204 ? -6.047 -12.141 -3.416 1 80.94 204 LYS A C 1
ATOM 1683 O O . LYS A 1 204 ? -5.973 -12.82 -4.441 1 80.94 204 LYS A O 1
ATOM 1688 N N . ASN A 1 205 ? -6.809 -12.422 -2.346 1 87.19 205 ASN A N 1
ATOM 1689 C CA . ASN A 1 205 ? -7.566 -13.664 -2.305 1 87.19 205 ASN A CA 1
ATOM 1690 C C . ASN A 1 205 ? -9.055 -13.422 -2.531 1 87.19 205 ASN A C 1
ATOM 1692 O O . ASN A 1 205 ? -9.898 -14.109 -1.951 1 87.19 205 ASN A O 1
ATOM 1696 N N . ILE A 1 206 ? -9.359 -12.414 -3.309 1 87.94 206 ILE A N 1
ATOM 1697 C CA . ILE A 1 206 ? -10.75 -12.008 -3.514 1 87.94 206 ILE A CA 1
ATOM 1698 C C . ILE A 1 206 ? -11.539 -13.164 -4.129 1 87.94 206 ILE A C 1
ATOM 1700 O O . ILE A 1 206 ? -12.719 -13.344 -3.822 1 87.94 206 ILE A O 1
ATOM 1704 N N . ARG A 1 207 ? -10.945 -13.914 -5.016 1 85.31 207 ARG A N 1
ATOM 1705 C CA . ARG A 1 207 ? -11.609 -15.039 -5.664 1 85.31 207 ARG A CA 1
ATOM 1706 C C . ARG A 1 207 ? -12.062 -16.078 -4.637 1 85.31 207 ARG A C 1
ATOM 1708 O O . ARG A 1 207 ? -13.164 -16.609 -4.738 1 85.31 207 ARG A O 1
ATOM 1715 N N . LEU A 1 208 ? -11.227 -16.312 -3.684 1 86.44 208 LEU A N 1
ATOM 1716 C CA . LEU A 1 208 ? -11.539 -17.266 -2.627 1 86.44 208 LEU A CA 1
ATOM 1717 C C . LEU A 1 208 ? -12.695 -16.766 -1.771 1 86.44 208 LEU A C 1
ATOM 1719 O O . LEU A 1 208 ? -13.586 -17.531 -1.404 1 86.44 208 LEU A O 1
ATOM 1723 N N . ILE A 1 209 ? -12.695 -15.531 -1.479 1 88.5 209 ILE A N 1
ATOM 1724 C CA . ILE A 1 209 ? -13.742 -14.922 -0.667 1 88.5 209 ILE A CA 1
ATOM 1725 C C . ILE A 1 209 ? -15.086 -15.062 -1.371 1 88.5 209 ILE A C 1
ATOM 1727 O O . ILE A 1 209 ? -16.094 -15.391 -0.738 1 88.5 209 ILE A O 1
ATOM 1731 N N . LYS A 1 210 ? -15.094 -14.953 -2.633 1 86.25 210 LYS A N 1
ATOM 1732 C CA . LYS A 1 210 ? -16.312 -15.055 -3.414 1 86.25 210 LYS A CA 1
ATOM 1733 C C . LYS A 1 210 ? -16.781 -16.5 -3.543 1 86.25 210 LYS A C 1
ATOM 1735 O O . LYS A 1 210 ? -17.969 -16.797 -3.439 1 86.25 210 LYS A O 1
ATOM 1740 N N . LEU A 1 211 ? -15.797 -17.312 -3.787 1 85.62 211 LEU A N 1
ATOM 1741 C CA . LEU A 1 211 ? -16.109 -18.719 -3.965 1 85.62 211 LEU A CA 1
ATOM 1742 C C . LEU A 1 211 ? -16.688 -19.312 -2.682 1 85.62 211 LEU A C 1
ATOM 1744 O O . LEU A 1 211 ? -17.578 -20.156 -2.727 1 85.62 211 LEU A O 1
ATOM 1748 N N . PHE A 1 212 ? -16.203 -18.781 -1.581 1 85.94 212 PHE A N 1
ATOM 1749 C CA . PHE A 1 212 ? -16.578 -19.375 -0.305 1 85.94 212 PHE A CA 1
ATOM 1750 C C . PHE A 1 212 ? -17.625 -18.516 0.397 1 85.94 212 PHE A C 1
ATOM 1752 O O . PHE A 1 212 ? -18.141 -18.891 1.456 1 85.94 212 PHE A O 1
ATOM 1759 N N . ASN A 1 213 ? -17.984 -17.406 -0.13 1 85.38 213 ASN A N 1
ATOM 1760 C CA . ASN A 1 213 ? -19 -16.5 0.396 1 85.38 213 ASN A CA 1
ATOM 1761 C C . ASN A 1 213 ? -18.75 -16.156 1.859 1 85.38 213 ASN A C 1
ATOM 1763 O O . ASN A 1 213 ? -19.625 -16.312 2.705 1 85.38 213 ASN A O 1
ATOM 1767 N N . THR A 1 214 ? -17.547 -15.75 2.133 1 86.75 214 THR A N 1
ATOM 1768 C CA . THR A 1 214 ? -17.156 -15.43 3.504 1 86.75 214 THR A CA 1
ATOM 1769 C C . THR A 1 214 ? -17.219 -13.93 3.746 1 86.75 214 THR A C 1
ATOM 1771 O O . THR A 1 214 ? -16.438 -13.383 4.527 1 86.75 214 THR A O 1
ATOM 1774 N N . PHE A 1 215 ? -18.156 -13.266 3.135 1 87.88 215 PHE A N 1
ATOM 1775 C CA . PHE A 1 215 ? -18.266 -11.812 3.221 1 87.88 215 PHE A CA 1
ATOM 1776 C C . PHE A 1 215 ? -18.516 -11.375 4.66 1 87.88 215 PHE A C 1
ATOM 1778 O O . PHE A 1 215 ? -17.891 -10.43 5.145 1 87.88 215 PHE A O 1
ATOM 1785 N N . SER A 1 216 ? -19.391 -12.055 5.336 1 87.25 216 SER A N 1
ATOM 1786 C CA . SER A 1 216 ? -19.75 -11.688 6.699 1 87.25 216 SER A CA 1
ATOM 1787 C C . SER A 1 216 ? -18.594 -11.898 7.656 1 87.25 216 SER A C 1
ATOM 1789 O O . SER A 1 216 ? -18.359 -11.086 8.555 1 87.25 216 SER A O 1
ATOM 1791 N N . GLU A 1 217 ? -17.906 -12.961 7.441 1 88.88 217 GLU A N 1
ATOM 1792 C CA . GLU A 1 217 ? -16.75 -13.242 8.281 1 88.88 217 GLU A CA 1
ATOM 1793 C C . GLU A 1 217 ? -15.656 -12.188 8.102 1 88.88 217 GLU A C 1
ATOM 1795 O O . GLU A 1 217 ? -15.023 -11.773 9.07 1 88.88 217 GLU A O 1
ATOM 1800 N N . GLU A 1 218 ? -15.484 -11.852 6.859 1 91.5 218 GLU A N 1
ATOM 1801 C CA . GLU A 1 218 ? -14.492 -10.828 6.574 1 91.5 218 GLU A CA 1
ATOM 1802 C C . GLU A 1 218 ? -14.891 -9.484 7.188 1 91.5 218 GLU A C 1
ATOM 1804 O O . GLU A 1 218 ? -14.031 -8.75 7.684 1 91.5 218 GLU A O 1
ATOM 1809 N N . GLY A 1 219 ? -16.172 -9.195 7.203 1 91.06 219 GLY A N 1
ATOM 1810 C CA . GLY A 1 219 ? -16.656 -7.984 7.84 1 91.06 219 GLY A CA 1
ATOM 1811 C C . GLY A 1 219 ? -16.438 -7.969 9.344 1 91.06 219 GLY A C 1
ATOM 1812 O O . GLY A 1 219 ? -16.062 -6.945 9.906 1 91.06 219 GLY A O 1
ATOM 1813 N N . LYS A 1 220 ? -16.672 -9.094 9.945 1 90.88 220 LYS A N 1
ATOM 1814 C CA . LYS A 1 220 ? -16.484 -9.211 11.391 1 90.88 220 LYS A CA 1
ATOM 1815 C C . LYS A 1 220 ? -15.016 -9.062 11.766 1 90.88 220 LYS A C 1
ATOM 1817 O O . LYS A 1 220 ? -14.688 -8.406 12.758 1 90.88 220 LYS A O 1
ATOM 1822 N N . GLN A 1 221 ? -14.211 -9.68 11 1 91 221 GLN A N 1
ATOM 1823 C CA . GLN A 1 221 ? -12.781 -9.57 11.266 1 91 221 GLN A CA 1
ATOM 1824 C C . GLN A 1 221 ? -12.297 -8.141 11.094 1 91 221 GLN A C 1
ATOM 1826 O O . GLN A 1 221 ? -11.484 -7.652 11.883 1 91 221 GLN A O 1
ATOM 1831 N N . LEU A 1 222 ? -12.797 -7.477 10.102 1 92.25 222 LEU A N 1
ATOM 1832 C CA . LEU A 1 222 ? -12.438 -6.078 9.883 1 92.25 222 LEU A CA 1
ATOM 1833 C C . LEU A 1 222 ? -12.906 -5.211 11.039 1 92.25 222 LEU A C 1
ATOM 1835 O O . LEU A 1 222 ? -12.18 -4.32 11.492 1 92.25 222 LEU A O 1
ATOM 1839 N N . SER A 1 223 ? -14.148 -5.477 11.484 1 92.06 223 SER A N 1
ATOM 1840 C CA . SER A 1 223 ? -14.688 -4.711 12.602 1 92.06 223 SER A CA 1
ATOM 1841 C C . SER A 1 223 ? -13.805 -4.828 13.836 1 92.06 223 SER A C 1
ATOM 1843 O O . SER A 1 223 ? -13.594 -3.848 14.555 1 92.06 223 SER A O 1
ATOM 1845 N N . THR A 1 224 ? -13.289 -5.984 14.047 1 90.75 224 THR A N 1
ATOM 1846 C CA . THR A 1 224 ? -12.406 -6.207 15.188 1 90.75 224 THR A CA 1
ATOM 1847 C C . THR A 1 224 ? -11.117 -5.406 15.039 1 90.75 224 THR A C 1
ATOM 1849 O O . THR A 1 224 ? -10.641 -4.793 16 1 90.75 224 THR A O 1
ATOM 1852 N N . GLU A 1 225 ? -10.578 -5.422 13.828 1 89.12 225 GLU A N 1
ATOM 1853 C CA . GLU A 1 225 ? -9.367 -4.66 13.555 1 89.12 225 GLU A CA 1
ATOM 1854 C C . GLU A 1 225 ? -9.609 -3.162 13.703 1 89.12 225 GLU A C 1
ATOM 1856 O O . GLU A 1 225 ? -8.758 -2.439 14.227 1 89.12 225 GLU A O 1
ATOM 1861 N N . LEU A 1 226 ? -10.773 -2.736 13.312 1 90.88 226 LEU A N 1
ATOM 1862 C CA . LEU A 1 226 ? -11.109 -1.318 13.359 1 90.88 226 LEU A CA 1
ATOM 1863 C C . LEU A 1 226 ? -11.336 -0.86 14.797 1 90.88 226 LEU A C 1
ATOM 1865 O O . LEU A 1 226 ? -10.984 0.266 15.156 1 90.88 226 LEU A O 1
ATOM 1869 N N . VAL A 1 227 ? -11.938 -1.712 15.609 1 90.06 227 VAL A N 1
ATOM 1870 C CA . VAL A 1 227 ? -12.172 -1.374 17.016 1 90.06 227 VAL A CA 1
ATOM 1871 C C . VAL A 1 227 ? -10.844 -1.204 17.734 1 90.06 227 VAL A C 1
ATOM 1873 O O . VAL A 1 227 ? -10.656 -0.257 18.5 1 90.06 227 VAL A O 1
ATOM 1876 N N . SER A 1 228 ? -9.93 -2.088 17.469 1 88.94 228 SER A N 1
ATOM 1877 C CA . SER A 1 228 ? -8.609 -1.997 18.078 1 88.94 228 SER A CA 1
ATOM 1878 C C . SER A 1 228 ? -7.883 -0.729 17.641 1 88.94 228 SER A C 1
ATOM 1880 O O . SER A 1 228 ? -7.289 -0.034 18.469 1 88.94 228 SER A O 1
ATOM 1882 N N . LEU A 1 229 ? -8 -0.417 16.406 1 87 229 LEU A N 1
ATOM 1883 C CA . LEU A 1 229 ? -7.391 0.791 15.867 1 87 229 LEU A CA 1
ATOM 1884 C C . LEU A 1 229 ? -8.023 2.041 16.469 1 87 229 LEU A C 1
ATOM 1886 O O . LEU A 1 229 ? -7.316 2.955 16.891 1 87 229 LEU A O 1
ATOM 1890 N N . SER A 1 230 ? -9.344 2.027 16.562 1 89.06 230 SER A N 1
ATOM 1891 C CA . SER A 1 230 ? -10.094 3.17 17.062 1 89.06 230 SER A CA 1
ATOM 1892 C C . SER A 1 230 ? -9.766 3.432 18.531 1 89.06 230 SER A C 1
ATOM 1894 O O . SER A 1 230 ? -9.633 4.586 18.953 1 89.06 230 SER A O 1
ATOM 1896 N N . ARG A 1 231 ? -9.586 2.408 19.297 1 88.12 231 ARG A N 1
ATOM 1897 C CA . ARG A 1 231 ? -9.273 2.543 20.719 1 88.12 231 ARG A CA 1
ATOM 1898 C C . ARG A 1 231 ? -7.891 3.146 20.906 1 88.12 231 ARG A C 1
ATOM 1900 O O . ARG A 1 231 ? -7.707 4.027 21.75 1 88.12 231 ARG A O 1
ATOM 1907 N N . SER A 1 232 ? -6.969 2.646 20.188 1 86.25 232 SER A N 1
ATOM 1908 C CA . SER A 1 232 ? -5.605 3.156 20.281 1 86.25 232 SER A CA 1
ATOM 1909 C C . SER A 1 232 ? -5.52 4.609 19.828 1 86.25 232 SER A C 1
ATOM 1911 O O . SER A 1 232 ? -4.891 5.434 20.5 1 86.25 232 SER A O 1
ATOM 1913 N N . TRP A 1 233 ? -6.211 4.922 18.797 1 82.5 233 TRP A N 1
ATOM 1914 C CA . TRP A 1 233 ? -6.211 6.277 18.25 1 82.5 233 TRP A CA 1
ATOM 1915 C C . TRP A 1 233 ? -6.918 7.238 19.203 1 82.5 233 TRP A C 1
ATOM 1917 O O . TRP A 1 233 ? -6.457 8.359 19.422 1 82.5 233 TRP A O 1
ATOM 1927 N N . PHE A 1 234 ? -8.008 6.789 19.781 1 86.88 234 PHE A N 1
ATOM 1928 C CA . PHE A 1 234 ? -8.766 7.625 20.703 1 86.88 234 PHE A CA 1
ATOM 1929 C C . PHE A 1 234 ? -7.941 7.93 21.953 1 86.88 234 PHE A C 1
ATOM 1931 O O . PHE A 1 234 ? -7.914 9.07 22.422 1 86.88 234 PHE A O 1
ATOM 1938 N N . SER A 1 235 ? -7.328 6.98 22.484 1 89 235 SER A N 1
ATOM 1939 C CA . SER A 1 235 ? -6.512 7.16 23.688 1 89 235 SER A CA 1
ATOM 1940 C C . SER A 1 235 ? -5.344 8.102 23.422 1 89 235 SER A C 1
ATOM 1942 O O . SER A 1 235 ? -5.012 8.945 24.25 1 89 235 SER A O 1
ATOM 1944 N N . ALA A 1 236 ? -4.75 7.945 22.266 1 83.31 236 ALA A N 1
ATOM 1945 C CA . ALA A 1 236 ? -3.652 8.828 21.891 1 83.31 236 ALA A CA 1
ATOM 1946 C C . ALA A 1 236 ? -4.137 10.266 21.719 1 83.31 236 ALA A C 1
ATOM 1948 O O . ALA A 1 236 ? -3.5 11.203 22.219 1 83.31 236 ALA A O 1
ATOM 1949 N N . ASP A 1 237 ? -5.277 10.453 21.109 1 81.38 237 ASP A N 1
ATOM 1950 C CA . ASP A 1 237 ? -5.805 11.789 20.844 1 81.38 237 ASP A CA 1
ATOM 1951 C C . ASP A 1 237 ? -6.301 12.453 22.125 1 81.38 237 ASP A C 1
ATOM 1953 O O . ASP A 1 237 ? -6.203 13.672 22.281 1 81.38 237 ASP A O 1
ATOM 1957 N N . LYS A 1 238 ? -6.879 11.648 23 1 85.62 238 LYS A N 1
ATOM 1958 C CA . LYS A 1 238 ? -7.332 12.164 24.297 1 85.62 238 LYS A CA 1
ATOM 1959 C C . LYS A 1 238 ? -6.172 12.766 25.078 1 85.62 238 LYS A C 1
ATOM 1961 O O . LYS A 1 238 ? -6.281 13.875 25.609 1 85.62 238 LYS A O 1
ATOM 1966 N N . LEU A 1 239 ? -5.121 12.117 25.141 1 85.06 239 LEU A N 1
ATOM 1967 C CA . LEU A 1 239 ? -3.947 12.602 25.859 1 85.06 239 LEU A CA 1
ATOM 1968 C C . LEU A 1 239 ? -3.33 13.797 25.141 1 85.06 239 LEU A C 1
ATOM 1970 O O . LEU A 1 239 ? -2.834 14.727 25.781 1 85.06 239 LEU A O 1
ATOM 1974 N N . SER A 1 240 ? -3.373 13.719 23.828 1 81.69 240 SER A N 1
ATOM 1975 C CA . SER A 1 240 ? -2.877 14.852 23.047 1 81.69 240 SER A CA 1
ATOM 1976 C C . SER A 1 240 ? -3.73 16.094 23.266 1 81.69 240 SER A C 1
ATOM 1978 O O . SER A 1 240 ? -3.213 17.203 23.281 1 81.69 240 SER A O 1
ATOM 1980 N N . SER A 1 241 ? -5.051 15.883 23.406 1 81.19 241 SER A N 1
ATOM 1981 C CA . SER A 1 241 ? -5.961 16.984 23.688 1 81.19 241 SER A CA 1
ATOM 1982 C C . SER A 1 241 ? -5.66 17.625 25.031 1 81.19 241 SER A C 1
ATOM 1984 O O . SER A 1 241 ? -5.715 18.859 25.172 1 81.19 241 SER A O 1
ATOM 1986 N N . ILE A 1 242 ? -5.289 16.859 25.969 1 83.94 242 ILE A N 1
ATOM 1987 C CA . ILE A 1 242 ? -4.926 17.375 27.281 1 83.94 242 ILE A CA 1
ATOM 1988 C C . ILE A 1 242 ? -3.67 18.234 27.172 1 83.94 242 ILE A C 1
ATOM 1990 O O . ILE A 1 242 ? -3.594 19.312 27.766 1 83.94 242 ILE A O 1
ATOM 1994 N N . ARG A 1 243 ? -2.811 17.75 26.453 1 77.94 243 ARG A N 1
ATOM 1995 C CA . ARG A 1 243 ? -1.573 18.484 26.25 1 77.94 243 ARG A CA 1
ATOM 1996 C C . ARG A 1 243 ? -1.844 19.828 25.562 1 77.94 243 ARG A C 1
ATOM 1998 O O . ARG A 1 243 ? -1.354 20.859 26 1 77.94 243 ARG A O 1
ATOM 2005 N N . ARG A 1 244 ? -2.635 19.797 24.516 1 76.06 244 ARG A N 1
ATOM 2006 C CA . ARG A 1 244 ? -2.943 21 23.75 1 76.06 244 ARG A CA 1
ATOM 2007 C C . ARG A 1 244 ? -3.725 22 24.578 1 76.06 244 ARG A C 1
ATOM 2009 O O . ARG A 1 244 ? -3.426 23.203 24.578 1 76.06 244 ARG A O 1
ATOM 2016 N N . ASN A 1 245 ? -4.695 21.531 25.328 1 78.19 245 ASN A N 1
ATOM 2017 C CA . ASN A 1 245 ? -5.543 22.406 26.125 1 78.19 245 ASN A CA 1
ATOM 2018 C C . ASN A 1 245 ? -4.793 22.984 27.328 1 78.19 245 ASN A C 1
ATOM 2020 O O . ASN A 1 245 ? -5.039 24.109 27.734 1 78.19 245 ASN A O 1
ATOM 2024 N N . SER A 1 246 ? -3.896 22.172 27.875 1 80.94 246 SER A N 1
ATOM 2025 C CA . SER A 1 246 ? -3.062 22.703 28.953 1 80.94 246 SER A CA 1
ATOM 2026 C C . SER A 1 246 ? -2.184 23.844 28.453 1 80.94 246 SER A C 1
ATOM 2028 O O . SER A 1 246 ? -2.006 24.844 29.172 1 80.94 246 SER A O 1
ATOM 2030 N N . ALA A 1 247 ? -1.699 23.672 27.297 1 75.94 247 ALA A N 1
ATOM 2031 C CA . ALA A 1 247 ? -0.884 24.75 26.719 1 75.94 247 ALA A CA 1
ATOM 2032 C C . ALA A 1 247 ? -1.715 26 26.484 1 75.94 247 ALA A C 1
ATOM 2034 O O . ALA A 1 247 ? -1.275 27.109 26.781 1 75.94 247 ALA A O 1
ATOM 2035 N N . THR A 1 248 ? -2.91 25.828 25.953 1 73.38 248 THR A N 1
ATOM 2036 C CA . THR A 1 248 ? -3.803 26.953 25.688 1 73.38 248 THR A CA 1
ATOM 2037 C C . THR A 1 248 ? -4.152 27.672 27 1 73.38 248 THR A C 1
ATOM 2039 O O . THR A 1 248 ? -4.23 28.906 27.031 1 73.38 248 THR A O 1
ATOM 2042 N N . PHE A 1 249 ? -4.277 26.906 28.031 1 78.25 249 PHE A N 1
ATOM 2043 C CA . PHE A 1 249 ? -4.609 27.453 29.328 1 78.25 249 PHE A CA 1
ATOM 2044 C C . PHE A 1 249 ? -3.467 28.312 29.875 1 78.25 249 PHE A C 1
ATOM 2046 O O . PHE A 1 249 ? -3.693 29.422 30.359 1 78.25 249 PHE A O 1
ATOM 2053 N N . ILE A 1 250 ? -2.344 27.812 29.781 1 76.81 250 ILE A N 1
ATOM 2054 C CA . ILE A 1 250 ? -1.175 28.516 30.312 1 76.81 250 ILE A CA 1
ATOM 2055 C C . ILE A 1 250 ? -0.948 29.812 29.547 1 76.81 250 ILE A C 1
ATOM 2057 O O . ILE A 1 250 ? -0.657 30.844 30.141 1 76.81 250 ILE A O 1
ATOM 2061 N N . ILE A 1 251 ? -1.206 29.797 28.266 1 72.69 251 ILE A N 1
ATOM 2062 C CA . ILE A 1 251 ? -1.046 30.984 27.422 1 72.69 251 ILE A CA 1
ATOM 2063 C C . ILE A 1 251 ? -2.119 32 27.766 1 72.69 251 ILE A C 1
ATOM 2065 O O . ILE A 1 251 ? -1.848 33.219 27.797 1 72.69 251 ILE A O 1
ATOM 2069 N N . ALA A 1 252 ? -3.303 31.516 28.062 1 74.12 252 ALA A N 1
ATOM 2070 C CA . ALA A 1 252 ? -4.41 32.406 28.406 1 74.12 252 ALA A CA 1
ATOM 2071 C C . ALA A 1 252 ? -4.156 33.125 29.719 1 74.12 252 ALA A C 1
ATOM 2073 O O . ALA A 1 252 ? -4.699 34.188 29.969 1 74.12 252 ALA A O 1
ATOM 2074 N N . LEU A 1 253 ? -3.33 32.5 30.547 1 78.06 253 LEU A N 1
ATOM 2075 C CA . LEU A 1 253 ? -3.033 33.094 31.844 1 78.06 253 LEU A CA 1
ATOM 2076 C C . LEU A 1 253 ? -1.992 34.188 31.734 1 78.06 253 LEU A C 1
ATOM 2078 O O . LEU A 1 253 ? -1.876 35.031 32.625 1 78.06 253 LEU A O 1
ATOM 2082 N N . SER A 1 254 ? -1.33 34.281 30.641 1 77.75 254 SER A N 1
ATOM 2083 C CA . SER A 1 254 ? -0.204 35.188 30.5 1 77.75 254 SER A CA 1
ATOM 2084 C C . SER A 1 254 ? -0.666 36.656 30.531 1 77.75 254 SER A C 1
ATOM 2086 O O . SER A 1 254 ? -0.083 37.469 31.234 1 77.75 254 SER A O 1
ATOM 2088 N N . PRO A 1 255 ? -1.765 37 29.766 1 76.62 255 PRO A N 1
ATOM 2089 C CA . PRO A 1 255 ? -2.219 38.406 29.844 1 76.62 255 PRO A CA 1
ATOM 2090 C C . PRO A 1 255 ? -2.672 38.812 31.234 1 76.62 255 PRO A C 1
ATOM 2092 O O . PRO A 1 255 ? -2.516 39.969 31.641 1 76.62 255 PRO A O 1
ATOM 2095 N N . LEU A 1 256 ? -3.195 37.812 32 1 80.56 256 LEU A N 1
ATOM 2096 C CA . LEU A 1 256 ? -3.658 38.094 33.375 1 80.56 256 LEU A CA 1
ATOM 2097 C C . LEU A 1 256 ? -2.498 38.5 34.25 1 80.56 256 LEU A C 1
ATOM 2099 O O . LEU A 1 256 ? -2.629 39.469 35.031 1 80.56 256 LEU A O 1
ATOM 2103 N N . LEU A 1 257 ? -1.453 37.875 34.062 1 80.88 257 LEU A N 1
ATOM 2104 C CA . LEU A 1 257 ? -0.282 38.188 34.875 1 80.88 257 LEU A CA 1
ATOM 2105 C C . LEU A 1 257 ? 0.3 39.531 34.469 1 80.88 257 LEU A C 1
ATOM 2107 O O . LEU A 1 257 ? 0.737 40.312 35.344 1 80.88 257 LEU A O 1
ATOM 2111 N N . VAL A 1 258 ? 0.252 39.844 33.219 1 82.19 258 VAL A N 1
ATOM 2112 C CA . VAL A 1 258 ? 0.815 41.062 32.719 1 82.19 258 VAL A CA 1
ATOM 2113 C C . VAL A 1 258 ? -0.037 42.25 33.156 1 82.19 258 VAL A C 1
ATOM 2115 O O . VAL A 1 258 ? 0.493 43.281 33.594 1 82.19 258 VAL A O 1
ATOM 2118 N N . PHE A 1 259 ? -1.305 42.094 33.062 1 82.81 259 PHE A N 1
ATOM 2119 C CA . PHE A 1 259 ? -2.191 43.156 33.469 1 82.81 259 PHE A CA 1
ATOM 2120 C C . PHE A 1 259 ? -2.17 43.344 35 1 82.81 259 PHE A C 1
ATOM 2122 O O . PHE A 1 259 ? -2.25 44.438 35.5 1 82.81 259 PHE A O 1
ATOM 2129 N N . GLY A 1 260 ? -2.139 42.219 35.719 1 83.38 260 GLY A N 1
ATOM 2130 C CA . GLY A 1 260 ? -2.127 42.281 37.188 1 83.38 260 GLY A CA 1
ATOM 2131 C C . GLY A 1 260 ? -0.896 43 37.719 1 83.38 260 GLY A C 1
ATOM 2132 O O . GLY A 1 260 ? -1.006 44 38.438 1 83.38 260 GLY A O 1
ATOM 2133 N N . ILE A 1 261 ? 0.203 42.562 37.312 1 84.69 261 ILE A N 1
ATOM 2134 C CA . ILE A 1 261 ? 1.452 43.125 37.844 1 84.69 261 ILE A CA 1
ATOM 2135 C C . ILE A 1 261 ? 1.831 44.375 37.062 1 84.69 261 ILE A C 1
ATOM 2137 O O . ILE A 1 261 ? 2.215 45.375 37.688 1 84.69 261 ILE A O 1
ATOM 2141 N N . GLY A 1 262 ? 1.761 44.312 35.781 1 84.25 262 GLY A N 1
ATOM 2142 C CA . GLY A 1 262 ? 2.062 45.469 34.969 1 84.25 262 GLY A CA 1
ATOM 2143 C C . GLY A 1 262 ? 1.107 46.625 35.219 1 84.25 262 GLY A C 1
ATO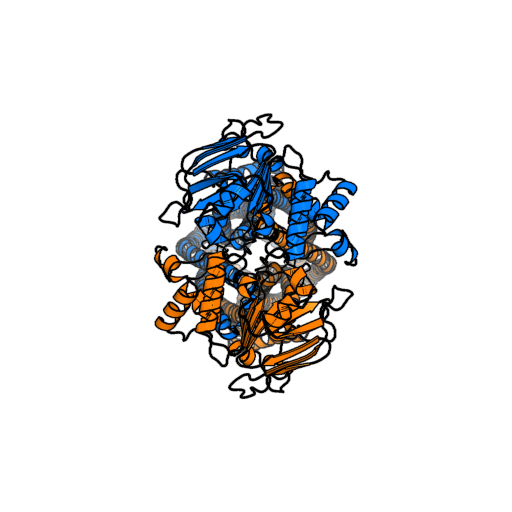M 2144 O O . GLY A 1 262 ? 1.521 47.781 35.25 1 84.25 262 GLY A O 1
ATOM 2145 N N . GLY A 1 263 ? -0.17 46.312 35.375 1 83.5 263 GLY A N 1
ATOM 2146 C CA . GLY A 1 263 ? -1.146 47.344 35.719 1 83.5 263 GLY A CA 1
ATOM 2147 C C . GLY A 1 263 ? -0.846 48.062 37 1 83.5 263 GLY A C 1
ATOM 2148 O O . GLY A 1 263 ? -0.982 49.281 37.094 1 83.5 263 GLY A O 1
ATOM 2149 N N . LYS A 1 264 ? -0.402 47.344 37.969 1 83.81 264 LYS A N 1
ATOM 2150 C CA . LYS A 1 264 ? -0.023 47.938 39.25 1 83.81 264 LYS A CA 1
ATOM 2151 C C . LYS A 1 264 ? 1.178 48.844 39.094 1 83.81 264 LYS A C 1
ATOM 2153 O O . LYS A 1 264 ? 1.234 49.906 39.719 1 83.81 264 LYS A O 1
ATOM 2158 N N . ASP A 1 265 ? 2.074 48.469 38.25 1 86.31 265 ASP A N 1
ATOM 2159 C CA . ASP A 1 265 ? 3.271 49.25 38.031 1 86.31 265 ASP A CA 1
ATOM 2160 C C . ASP A 1 265 ? 2.938 50.531 37.281 1 86.31 265 ASP A C 1
ATOM 2162 O O . ASP A 1 265 ? 3.574 51.562 37.5 1 86.31 265 ASP A O 1
ATOM 2166 N N . ILE A 1 266 ? 2 50.562 36.469 1 85.69 266 ILE A N 1
ATOM 2167 C CA . ILE A 1 266 ? 1.576 51.75 35.719 1 85.69 266 ILE A CA 1
ATOM 2168 C C . ILE A 1 266 ? 0.879 52.719 36.688 1 85.69 266 ILE A C 1
ATOM 2170 O O . ILE A 1 266 ? 1.124 53.906 36.625 1 85.69 266 ILE A O 1
ATOM 2174 N N . ILE A 1 267 ? -0.048 52.156 37.5 1 83.19 267 ILE A N 1
ATOM 2175 C CA . ILE A 1 267 ? -0.753 53 38.469 1 83.19 267 ILE A CA 1
ATOM 2176 C C . ILE A 1 267 ? 0.248 53.625 39.438 1 83.19 267 ILE A C 1
ATOM 2178 O O . ILE A 1 267 ? 0.094 54.781 39.844 1 83.19 267 ILE A O 1
ATOM 2182 N N . ALA A 1 268 ? 1.302 52.906 39.688 1 84.81 268 ALA A N 1
ATOM 2183 C CA . ALA A 1 268 ? 2.348 53.406 40.594 1 84.81 268 ALA A CA 1
ATOM 2184 C C . ALA A 1 268 ? 3.285 54.344 39.844 1 84.81 268 ALA A C 1
ATOM 2186 O O . ALA A 1 268 ? 4.07 55.062 40.469 1 84.81 268 ALA A O 1
ATOM 2187 N N . GLY A 1 269 ? 3.305 54.406 38.469 1 82.12 269 GLY A N 1
ATOM 2188 C CA . GLY A 1 269 ? 4.09 55.312 37.656 1 82.12 269 GLY A CA 1
ATOM 2189 C C . GLY A 1 269 ? 5.445 54.75 37.281 1 82.12 269 GLY A C 1
ATOM 2190 O O . GLY A 1 269 ? 6.312 55.5 36.812 1 82.12 269 GLY A O 1
ATOM 2191 N N . THR A 1 270 ? 5.68 53.531 37.438 1 83 270 THR A N 1
ATOM 2192 C CA . THR A 1 270 ? 6.996 52.969 37.219 1 83 270 THR A CA 1
ATOM 2193 C C . THR A 1 270 ? 7.074 52.375 35.812 1 83 270 THR A C 1
ATOM 2195 O O . THR A 1 270 ? 8.164 52.062 35.312 1 83 270 THR A O 1
ATOM 2198 N N . MET A 1 271 ? 5.949 52.219 35.156 1 86.19 271 MET A N 1
ATOM 2199 C CA . MET A 1 271 ? 5.91 51.656 33.781 1 86.19 271 MET A CA 1
ATOM 2200 C C . MET A 1 271 ? 4.988 52.469 32.906 1 86.19 271 MET A C 1
ATOM 2202 O O . MET A 1 271 ? 4.008 53.062 33.375 1 86.19 271 MET A O 1
ATOM 2206 N N . SER A 1 272 ? 5.406 52.562 31.641 1 87.38 272 SER A N 1
ATOM 2207 C CA . SER A 1 272 ? 4.586 53.281 30.688 1 87.38 272 SER A CA 1
ATOM 2208 C C . SER A 1 272 ? 3.533 52.406 30.047 1 87.38 272 SER A C 1
ATOM 2210 O O . SER A 1 272 ? 3.66 51.156 30.062 1 87.38 272 SER A O 1
ATOM 2212 N N . ILE A 1 273 ? 2.461 53.031 29.547 1 84.94 273 ILE A N 1
ATOM 2213 C CA . ILE A 1 273 ? 1.391 52.312 28.859 1 84.94 273 ILE A CA 1
ATOM 2214 C C . ILE A 1 273 ? 1.943 51.625 27.609 1 84.94 273 ILE A C 1
ATOM 2216 O O . ILE A 1 273 ? 1.586 50.469 27.312 1 84.94 273 ILE A O 1
ATOM 2220 N N . GLY A 1 274 ? 2.838 52.281 26.906 1 85.44 274 GLY A N 1
ATOM 2221 C CA . GLY A 1 274 ? 3.459 51.688 25.734 1 85.44 274 GLY A CA 1
ATOM 2222 C C . GLY A 1 274 ? 4.273 50.438 26.031 1 85.44 274 GLY A C 1
ATOM 2223 O O . GLY A 1 274 ? 4.238 49.469 25.281 1 85.44 274 GLY A O 1
ATOM 2224 N N . SER A 1 275 ? 4.992 50.5 27.109 1 87.12 275 SER A N 1
ATOM 2225 C CA . SER A 1 275 ? 5.789 49.344 27.516 1 87.12 275 SER A CA 1
ATOM 2226 C C . SER A 1 275 ? 4.906 48.156 27.859 1 87.12 275 SER A C 1
ATOM 2228 O O . SER A 1 275 ? 5.262 47.031 27.578 1 87.12 275 SER A O 1
ATOM 2230 N N . LEU A 1 276 ? 3.764 48.406 28.453 1 86.81 276 LEU A N 1
ATOM 2231 C CA . LEU A 1 276 ? 2.834 47.344 28.797 1 86.81 276 LEU A CA 1
ATOM 2232 C C . LEU A 1 276 ? 2.232 46.719 27.531 1 86.81 276 LEU A C 1
ATOM 2234 O O . LEU A 1 276 ? 2.135 45.5 27.422 1 86.81 276 LEU A O 1
ATOM 2238 N N . VAL A 1 277 ? 1.835 47.531 26.609 1 84.69 277 VAL A N 1
ATOM 2239 C CA . VAL A 1 277 ? 1.228 47.062 25.359 1 84.69 277 VAL A CA 1
ATOM 2240 C C . VAL A 1 277 ? 2.252 46.25 24.562 1 84.69 277 VAL A C 1
ATOM 2242 O O . VAL A 1 277 ? 1.938 45.188 24.031 1 84.69 277 VAL A O 1
ATOM 2245 N N . ALA A 1 278 ? 3.406 46.781 24.5 1 86.06 278 ALA A N 1
ATOM 2246 C CA . ALA A 1 278 ? 4.469 46.062 23.797 1 86.06 278 ALA A CA 1
ATOM 2247 C C . ALA A 1 278 ? 4.738 44.719 24.469 1 86.06 278 ALA A C 1
ATOM 2249 O O . ALA A 1 278 ? 4.945 43.719 23.797 1 86.06 278 ALA A O 1
ATOM 2250 N N . PHE A 1 279 ? 4.797 44.75 25.766 1 87.12 279 PHE A N 1
ATOM 2251 C CA . PHE A 1 279 ? 5.023 43.531 26.516 1 87.12 279 PHE A CA 1
ATOM 2252 C C . PHE A 1 279 ? 3.947 42.5 26.203 1 87.12 279 PHE A C 1
ATOM 2254 O O . PHE A 1 279 ? 4.254 41.312 26 1 87.12 279 PHE A O 1
ATOM 2261 N N . LEU A 1 280 ? 2.734 42.875 26.109 1 83.19 280 LEU A N 1
ATOM 2262 C CA . LEU A 1 280 ? 1.617 42 25.797 1 83.19 280 LEU A CA 1
ATOM 2263 C C . LEU A 1 280 ? 1.743 41.438 24.375 1 83.19 280 LEU A C 1
ATOM 2265 O O . LEU A 1 280 ? 1.447 40.281 24.141 1 83.19 280 LEU A O 1
ATOM 2269 N N . GLN A 1 281 ? 2.127 42.25 23.484 1 83.5 281 GLN A N 1
ATOM 2270 C CA . GLN A 1 281 ? 2.285 41.812 22.109 1 83.5 281 GLN A CA 1
ATOM 2271 C C . GLN A 1 281 ? 3.393 40.781 21.984 1 83.5 281 GLN A C 1
ATOM 2273 O O . GLN A 1 281 ? 3.248 39.781 21.25 1 83.5 281 GLN A O 1
ATOM 2278 N N . TYR A 1 282 ? 4.504 41 22.641 1 85 282 TYR A N 1
ATOM 2279 C CA . TYR A 1 282 ? 5.602 40.031 22.625 1 85 282 TYR A CA 1
ATOM 2280 C C . TYR A 1 282 ? 5.184 38.719 23.266 1 85 282 TYR A C 1
ATOM 2282 O O . TYR A 1 282 ? 5.512 37.656 22.766 1 85 282 TYR A O 1
ATOM 2290 N N . LEU A 1 283 ? 4.496 38.844 24.297 1 80.69 283 LEU A N 1
ATOM 2291 C CA . LEU A 1 283 ? 4.039 37.656 24.984 1 80.69 283 LEU A CA 1
ATOM 2292 C C . LEU A 1 283 ? 3.1 36.844 24.094 1 80.69 283 LEU A C 1
ATOM 2294 O O . LEU A 1 283 ? 3.176 35.594 24.062 1 80.69 283 LEU A O 1
ATOM 2298 N N . ASN A 1 284 ? 2.172 37.531 23.438 1 76.69 284 ASN A N 1
ATOM 2299 C CA . ASN A 1 284 ? 1.25 36.844 22.516 1 76.69 284 ASN A CA 1
ATOM 2300 C C . ASN A 1 284 ? 1.99 36.188 21.375 1 76.69 284 ASN A C 1
ATOM 2302 O O . ASN A 1 284 ? 1.569 35.125 20.906 1 76.69 284 ASN A O 1
ATOM 2306 N N . ARG A 1 285 ? 3.02 36.781 20.938 1 78.25 285 ARG A N 1
ATOM 2307 C CA . ARG A 1 285 ? 3.797 36.25 19.828 1 78.25 285 ARG A CA 1
ATOM 2308 C C . ARG A 1 285 ? 4.602 35.031 20.281 1 78.25 285 ARG A C 1
ATOM 2310 O O . ARG A 1 285 ? 5.035 34.219 19.453 1 78.25 285 ARG A O 1
ATOM 2317 N N . LEU A 1 286 ? 4.906 34.906 21.516 1 78.12 286 LEU A N 1
ATOM 2318 C CA . LEU A 1 286 ? 5.688 33.781 22.062 1 78.12 286 LEU A CA 1
ATOM 2319 C C . LEU A 1 286 ? 4.891 32.5 22.031 1 78.12 286 LEU A C 1
ATOM 2321 O O . LEU A 1 286 ? 5.469 31.406 22 1 78.12 286 LEU A O 1
ATOM 2325 N N . PHE A 1 287 ? 3.629 32.625 21.953 1 72.31 287 PHE A N 1
ATOM 2326 C CA . PHE A 1 287 ? 2.76 31.469 22.062 1 72.31 287 PHE A CA 1
ATOM 2327 C C . PHE A 1 287 ? 2.92 30.562 20.859 1 72.31 287 PHE A C 1
ATOM 2329 O O . PHE A 1 287 ? 3.059 29.344 21 1 72.31 287 PHE A O 1
ATOM 2336 N N . SER A 1 288 ? 2.85 31.188 19.688 1 75.38 288 SER A N 1
ATOM 2337 C CA . SER A 1 288 ? 2.881 30.375 18.469 1 75.38 288 SER A CA 1
ATOM 2338 C C . SER A 1 288 ? 4.184 29.594 18.359 1 75.38 288 SER A C 1
ATOM 2340 O O . SER A 1 288 ? 4.164 28.375 18.188 1 75.38 288 SER A O 1
ATOM 2342 N N . PRO A 1 289 ? 5.371 30.234 18.531 1 78.62 289 PRO A N 1
ATOM 2343 C CA . PRO A 1 289 ? 6.629 29.469 18.469 1 78.62 289 PRO A CA 1
ATOM 2344 C C . PRO A 1 289 ? 6.707 28.375 19.516 1 78.62 289 PRO A C 1
ATOM 2346 O O . PRO A 1 289 ? 7.191 27.266 19.234 1 78.62 289 PRO A O 1
ATOM 2349 N N . ILE A 1 290 ? 6.199 28.609 20.703 1 74.69 290 ILE A N 1
ATOM 2350 C CA . ILE A 1 290 ? 6.254 27.625 21.766 1 74.69 290 ILE A CA 1
ATOM 2351 C C . ILE A 1 290 ? 5.348 26.438 21.438 1 74.69 290 ILE A C 1
ATOM 2353 O O . ILE A 1 290 ? 5.734 25.281 21.609 1 74.69 290 ILE A O 1
ATOM 2357 N N . SER A 1 291 ? 4.121 26.781 21 1 71.94 291 SER A N 1
ATOM 2358 C CA . SER A 1 291 ? 3.184 25.734 20.609 1 71.94 291 SER A CA 1
ATOM 2359 C C . SER A 1 291 ? 3.742 24.891 19.469 1 71.94 291 SER A C 1
ATOM 2361 O O . SER A 1 291 ? 3.631 23.656 19.5 1 71.94 291 SER A O 1
ATOM 2363 N N . GLU A 1 292 ? 4.305 25.547 18.5 1 76.81 292 GLU A N 1
ATOM 2364 C CA . GLU A 1 292 ? 4.887 24.844 17.359 1 76.81 292 GLU A CA 1
ATOM 2365 C C . GLU A 1 292 ? 6.059 23.969 17.781 1 76.81 292 GLU A C 1
ATOM 2367 O O . GLU A 1 292 ? 6.246 22.875 17.25 1 76.81 292 GLU A O 1
ATOM 2372 N N . LEU A 1 293 ? 6.832 24.438 18.703 1 75.5 293 LEU A N 1
ATOM 2373 C CA . LEU A 1 293 ? 7.961 23.672 19.203 1 75.5 293 LEU A CA 1
ATOM 2374 C C . LEU A 1 293 ? 7.477 22.438 19.969 1 75.5 293 LEU A C 1
ATOM 2376 O O . LEU A 1 293 ? 8.125 21.391 19.922 1 75.5 293 LEU A O 1
ATOM 2380 N N . THR A 1 294 ? 6.355 22.578 20.625 1 70.25 294 THR A N 1
ATOM 2381 C CA . THR A 1 294 ? 5.77 21.438 21.328 1 70.25 294 THR A CA 1
ATOM 2382 C C . THR A 1 294 ? 5.258 20.406 20.344 1 70.25 294 THR A C 1
ATOM 2384 O O . THR A 1 294 ? 5.387 19.203 20.578 1 70.25 294 THR A O 1
ATOM 2387 N N . GLU A 1 295 ? 4.648 20.938 19.25 1 70.12 295 GLU A N 1
ATOM 2388 C CA . GLU A 1 295 ? 4.156 20.031 18.203 1 70.12 295 GLU A CA 1
ATOM 2389 C C . GLU A 1 295 ? 5.309 19.344 17.484 1 70.12 295 GLU A C 1
ATOM 2391 O O . GLU A 1 295 ? 5.145 18.234 16.969 1 70.12 295 GLU A O 1
ATOM 2396 N N . LEU A 1 296 ? 6.43 20.016 17.391 1 74.38 296 LEU A N 1
ATOM 2397 C CA . LEU A 1 296 ? 7.629 19.453 16.766 1 74.38 296 LEU A CA 1
ATOM 2398 C C . LEU A 1 296 ? 8.008 18.125 17.422 1 74.38 296 LEU A C 1
ATOM 2400 O O . LEU A 1 296 ? 8.586 17.25 16.75 1 74.38 296 LEU A O 1
ATOM 2404 N N . ASN A 1 297 ? 7.598 18.047 18.641 1 72.69 297 ASN A N 1
ATOM 2405 C CA . ASN A 1 297 ? 7.949 16.828 19.344 1 72.69 297 ASN A CA 1
ATOM 2406 C C . ASN A 1 297 ? 7.266 15.609 18.734 1 72.69 297 ASN A C 1
ATOM 2408 O O . ASN A 1 297 ? 7.887 14.555 18.578 1 72.69 297 ASN A O 1
ATOM 2412 N N . THR A 1 298 ? 6.051 15.766 18.406 1 69.12 298 THR A N 1
ATOM 2413 C CA . THR A 1 298 ? 5.328 14.672 17.781 1 69.12 298 THR A CA 1
ATOM 2414 C C . THR A 1 298 ? 5.93 14.344 16.406 1 69.12 298 THR A C 1
ATOM 2416 O O . THR A 1 298 ? 6.121 13.172 16.078 1 69.12 298 THR A O 1
ATOM 2419 N N . GLU A 1 299 ? 6.211 15.422 15.656 1 76.94 299 GLU A N 1
ATOM 2420 C CA . GLU A 1 299 ? 6.809 15.242 14.336 1 76.94 299 GLU A CA 1
ATOM 2421 C C . GLU A 1 299 ? 8.195 14.617 14.438 1 76.94 299 GLU A C 1
ATOM 2423 O O . GLU A 1 299 ? 8.594 13.828 13.578 1 76.94 299 GLU A O 1
ATOM 2428 N N . LEU A 1 300 ? 8.828 14.984 15.508 1 78.06 300 LEU A N 1
ATOM 2429 C CA . LEU A 1 300 ? 10.156 14.438 15.742 1 78.06 300 LEU A CA 1
ATOM 2430 C C . LEU A 1 300 ? 10.078 12.945 16.047 1 78.06 300 LEU A C 1
ATOM 2432 O O . LEU A 1 300 ? 10.938 12.172 15.617 1 78.06 300 LEU A O 1
ATOM 2436 N N . VAL A 1 301 ? 9.117 12.594 16.812 1 75.44 301 VAL A N 1
ATOM 2437 C CA . VAL A 1 301 ? 8.938 11.18 17.109 1 75.44 301 VAL A CA 1
ATOM 2438 C C . VAL A 1 301 ? 8.648 10.406 15.82 1 75.44 301 VAL A C 1
ATOM 2440 O O . VAL A 1 301 ? 9.266 9.375 15.547 1 75.44 301 VAL A O 1
ATOM 2443 N N . LYS A 1 302 ? 7.656 10.945 15.023 1 74 302 LYS A N 1
ATOM 2444 C CA . LYS A 1 302 ? 7.355 10.312 13.742 1 74 302 LYS A CA 1
ATOM 2445 C C . LYS A 1 302 ? 8.609 10.219 12.875 1 74 302 LYS A C 1
ATOM 2447 O O . LYS A 1 302 ? 8.844 9.188 12.234 1 74 302 LYS A O 1
ATOM 2452 N N . PHE A 1 303 ? 9.32 11.227 12.875 1 82.25 303 PHE A N 1
ATOM 2453 C CA . PHE A 1 303 ? 10.562 11.305 12.117 1 82.25 303 PHE A CA 1
ATOM 2454 C C . PHE A 1 303 ? 11.555 10.25 12.594 1 82.25 303 PHE A C 1
ATOM 2456 O O . PHE A 1 303 ? 12.148 9.539 11.789 1 82.25 303 PHE A O 1
ATOM 2463 N N . LYS A 1 304 ? 11.648 10.172 13.922 1 81.38 304 LYS A N 1
ATOM 2464 C CA . LYS A 1 304 ? 12.578 9.211 14.5 1 81.38 304 LYS A CA 1
ATOM 2465 C C . LYS A 1 304 ? 12.164 7.777 14.18 1 81.38 304 LYS A C 1
ATOM 2467 O O . LYS A 1 304 ? 13.008 6.934 13.867 1 81.38 304 LYS A O 1
ATOM 2472 N N . VAL A 1 305 ? 10.961 7.508 14.297 1 77.88 305 VAL A N 1
ATOM 2473 C CA . VAL A 1 305 ? 10.445 6.18 13.992 1 77.88 305 VAL A CA 1
ATOM 2474 C C . VAL A 1 305 ? 10.664 5.871 12.516 1 77.88 305 VAL A C 1
ATOM 2476 O O . VAL A 1 305 ? 11.07 4.758 12.156 1 77.88 305 VAL A O 1
ATOM 2479 N N . ALA A 1 306 ? 10.336 6.867 11.672 1 83.12 306 ALA A N 1
ATOM 2480 C CA . ALA A 1 306 ? 10.539 6.699 10.234 1 83.12 306 ALA A CA 1
ATOM 2481 C C . ALA A 1 306 ? 12.008 6.426 9.922 1 83.12 306 ALA A C 1
ATOM 2483 O O . ALA A 1 306 ? 12.32 5.551 9.102 1 83.12 306 ALA A O 1
ATOM 2484 N N . ILE A 1 307 ? 12.828 7.109 10.594 1 83.5 307 ILE A N 1
ATOM 2485 C CA . ILE A 1 307 ? 14.258 6.949 10.375 1 83.5 307 ILE A CA 1
ATOM 2486 C C . ILE A 1 307 ? 14.695 5.562 10.836 1 83.5 307 ILE A C 1
ATOM 2488 O O . ILE A 1 307 ? 15.492 4.898 10.164 1 83.5 307 ILE A O 1
ATOM 2492 N N . GLU A 1 308 ? 14.18 5.191 11.922 1 82.69 308 GLU A N 1
ATOM 2493 C CA . GLU A 1 308 ? 14.516 3.869 12.445 1 82.69 308 GLU A CA 1
ATOM 2494 C C . GLU A 1 308 ? 14.039 2.768 11.5 1 82.69 308 GLU A C 1
ATOM 2496 O O . GLU A 1 308 ? 14.734 1.773 11.297 1 82.69 308 GLU A O 1
ATOM 2501 N N . SER A 1 309 ? 12.898 2.965 11.047 1 82.38 309 SER A N 1
ATOM 2502 C CA . SER A 1 309 ? 12.336 1.987 10.117 1 82.38 309 SER A CA 1
ATOM 2503 C C . SER A 1 309 ? 13.164 1.896 8.836 1 82.38 309 SER A C 1
ATOM 2505 O O . SER A 1 309 ? 13.461 0.799 8.359 1 82.38 309 SER A O 1
ATOM 2507 N N . VAL A 1 310 ? 13.555 2.998 8.289 1 84.19 310 VAL A N 1
ATOM 2508 C CA . VAL A 1 310 ? 14.328 3.051 7.047 1 84.19 310 VAL A CA 1
ATOM 2509 C C . VAL A 1 310 ? 15.758 2.568 7.309 1 84.19 310 VAL A C 1
ATOM 2511 O O . VAL A 1 310 ? 16.328 1.829 6.5 1 84.19 310 VAL A O 1
ATOM 2514 N N . TYR A 1 311 ? 16.219 2.861 8.398 1 78.56 311 TYR A N 1
ATOM 2515 C CA . TYR A 1 311 ? 17.578 2.473 8.766 1 78.56 311 TYR A CA 1
ATOM 2516 C C . TYR A 1 311 ? 17.672 0.973 9.023 1 78.56 311 TYR A C 1
ATOM 2518 O O . TYR A 1 311 ? 18.703 0.354 8.789 1 78.56 311 TYR A O 1
ATOM 2526 N N . GLY A 1 312 ? 16.641 0.511 9.609 1 80.88 312 GLY A N 1
ATOM 2527 C CA . GLY A 1 312 ? 16.609 -0.931 9.797 1 80.88 312 GLY A CA 1
ATOM 2528 C C . GLY A 1 312 ? 16.844 -1.703 8.516 1 80.88 312 GLY A C 1
ATOM 2529 O O . GLY A 1 312 ? 17.484 -2.764 8.523 1 80.88 312 GLY A O 1
ATOM 2530 N N . VAL A 1 313 ? 16.5 -1.09 7.457 1 84.62 313 VAL A N 1
ATOM 2531 C CA . VAL A 1 313 ? 16.703 -1.726 6.16 1 84.62 313 VAL A CA 1
ATOM 2532 C C . VAL A 1 313 ? 18.156 -1.509 5.699 1 84.62 313 VAL A C 1
ATOM 2534 O O . VAL A 1 313 ? 18.797 -2.434 5.195 1 84.62 313 VAL A O 1
ATOM 2537 N N . PHE A 1 314 ? 18.656 -0.327 5.918 1 82.44 314 PHE A N 1
ATOM 2538 C CA . PHE A 1 314 ? 20.016 0.006 5.48 1 82.44 314 PHE A CA 1
ATOM 2539 C C . PHE A 1 314 ? 21.047 -0.792 6.262 1 82.44 314 PHE A C 1
ATOM 2541 O O . PHE A 1 314 ? 22.141 -1.066 5.758 1 82.44 314 PHE A O 1
ATOM 2548 N N . ASP A 1 315 ? 20.609 -1.131 7.398 1 79.5 315 ASP A N 1
ATOM 2549 C CA . ASP A 1 315 ? 21.547 -1.834 8.273 1 79.5 315 ASP A CA 1
ATOM 2550 C C . ASP A 1 315 ? 21.703 -3.295 7.855 1 79.5 315 ASP A C 1
ATOM 2552 O O . ASP A 1 315 ? 22.672 -3.957 8.234 1 79.5 315 ASP A O 1
ATOM 2556 N N . GLN A 1 316 ? 20.781 -3.67 7.094 1 80.5 316 GLN A N 1
ATOM 2557 C CA . GLN A 1 316 ? 20.891 -5.047 6.617 1 80.5 316 GLN A CA 1
ATOM 2558 C C . GLN A 1 316 ? 21.906 -5.156 5.484 1 80.5 316 GLN A C 1
ATOM 2560 O O . GLN A 1 316 ? 22 -4.27 4.633 1 80.5 316 GLN A O 1
ATOM 2565 N N . ALA A 1 317 ? 22.781 -6.102 5.684 1 75.44 317 ALA A N 1
ATOM 2566 C CA . ALA A 1 317 ? 23.859 -6.285 4.711 1 75.44 317 ALA A CA 1
ATOM 2567 C C . ALA A 1 317 ? 23.297 -6.652 3.338 1 75.44 317 ALA A C 1
ATOM 2569 O O . ALA A 1 317 ? 22.344 -7.438 3.234 1 75.44 317 ALA A O 1
ATOM 2570 N N . ILE A 1 318 ? 23.703 -5.875 2.35 1 76.75 318 ILE A N 1
ATOM 2571 C CA . ILE A 1 318 ? 23.344 -6.168 0.967 1 76.75 318 ILE A CA 1
ATOM 2572 C C . ILE A 1 318 ? 24.141 -7.367 0.47 1 76.75 318 ILE A C 1
ATOM 2574 O O . ILE A 1 318 ? 25.156 -7.734 1.064 1 76.75 318 ILE A O 1
ATOM 2578 N N . GLU A 1 319 ? 23.531 -8.18 -0.362 1 65.94 319 GLU A N 1
ATOM 2579 C CA . GLU A 1 319 ? 24.266 -9.273 -0.994 1 65.94 319 GLU A CA 1
ATOM 2580 C C . GLU A 1 319 ? 25.547 -8.758 -1.654 1 65.94 319 GLU A C 1
ATOM 2582 O O . GLU A 1 319 ? 25.5 -7.836 -2.469 1 65.94 319 GLU A O 1
ATOM 2587 N N . THR A 1 320 ? 26.625 -8.344 -0.865 1 54.59 320 THR A N 1
ATOM 2588 C CA . THR A 1 320 ? 27.906 -7.812 -1.322 1 54.59 320 THR A CA 1
ATOM 2589 C C . THR A 1 320 ? 28.375 -8.539 -2.578 1 54.59 320 THR A C 1
ATOM 2591 O O . THR A 1 320 ? 29.484 -8.312 -3.059 1 54.59 320 THR A O 1
ATOM 2594 N N . GLU A 1 321 ? 27.906 -9.719 -2.844 1 53.97 321 GLU A N 1
ATOM 2595 C CA . GLU A 1 321 ? 28.672 -10.453 -3.854 1 53.97 321 GLU A CA 1
ATOM 2596 C C . GLU A 1 321 ? 28.828 -9.625 -5.125 1 53.97 321 GLU A C 1
ATOM 2598 O O . GLU A 1 321 ? 29.281 -10.133 -6.152 1 53.97 321 GLU A O 1
ATOM 2603 N N . PHE A 1 322 ? 28.141 -8.469 -5.141 1 52.72 322 PHE A N 1
ATOM 2604 C CA . PHE A 1 322 ? 28.25 -7.707 -6.379 1 52.72 322 PHE A CA 1
ATOM 2605 C C . PHE A 1 322 ? 29.703 -7.305 -6.645 1 52.72 322 PHE A C 1
ATOM 2607 O O . PHE A 1 322 ? 30.047 -6.93 -7.762 1 52.72 322 PHE A O 1
ATOM 2614 N N . ILE A 1 323 ? 30.469 -7.25 -5.547 1 50.69 323 ILE A N 1
ATOM 2615 C CA . ILE A 1 323 ? 31.812 -6.699 -5.762 1 50.69 323 ILE A CA 1
ATOM 2616 C C . ILE A 1 323 ? 32.781 -7.812 -6.176 1 50.69 323 ILE A C 1
ATOM 2618 O O . ILE A 1 323 ? 34 -7.621 -6.184 1 50.69 323 ILE A O 1
ATOM 2622 N N . ALA A 1 324 ? 32.281 -9.047 -6.32 1 53.56 324 ALA A N 1
ATOM 2623 C CA . ALA A 1 324 ? 33.312 -10.047 -6.551 1 53.56 324 ALA A CA 1
ATOM 2624 C C . ALA A 1 324 ? 34.031 -9.781 -7.871 1 53.56 324 ALA A C 1
ATOM 2626 O O . ALA A 1 324 ? 33.531 -9.094 -8.75 1 53.56 324 ALA A O 1
ATOM 2627 N N . HIS A 1 325 ? 35.312 -10.078 -7.859 1 57.44 325 HIS A N 1
ATOM 2628 C CA . HIS A 1 325 ? 36.219 -10 -9 1 57.44 325 HIS A CA 1
ATOM 2629 C C . HIS A 1 325 ? 35.594 -10.625 -10.242 1 57.44 325 HIS A C 1
ATOM 2631 O O . HIS A 1 325 ? 35 -11.703 -10.164 1 57.44 325 HIS A O 1
ATOM 2637 N N . GLU A 1 326 ? 35.188 -9.766 -11.203 1 63.5 326 GLU A N 1
ATOM 2638 C CA . GLU A 1 326 ? 34.75 -10.25 -12.508 1 63.5 326 GLU A CA 1
ATOM 2639 C C . GLU A 1 326 ? 35.75 -11.242 -13.094 1 63.5 326 GLU A C 1
ATOM 2641 O O . GLU A 1 326 ? 36.906 -10.875 -13.406 1 63.5 326 GLU A O 1
ATOM 2646 N N . HIS A 1 327 ? 35.625 -12.406 -12.68 1 66.69 327 HIS A N 1
ATOM 2647 C CA . HIS A 1 327 ? 36.406 -13.375 -13.422 1 66.69 327 HIS A CA 1
ATOM 2648 C C . HIS A 1 327 ? 35.969 -13.477 -14.867 1 66.69 327 HIS A C 1
ATOM 2650 O O . HIS A 1 327 ? 34.781 -13.336 -15.156 1 66.69 327 HIS A O 1
ATOM 2656 N N . LYS A 1 328 ? 36.906 -13.227 -15.75 1 70.19 328 LYS A N 1
ATOM 2657 C CA . LYS A 1 328 ? 36.594 -13.281 -17.172 1 70.19 328 LYS A CA 1
ATOM 2658 C C . LYS A 1 328 ? 36.375 -14.719 -17.625 1 70.19 328 LYS A C 1
ATOM 2660 O O . LYS A 1 328 ? 37.281 -15.375 -18.125 1 70.19 328 LYS A O 1
ATOM 2665 N N . ILE A 1 329 ? 35.219 -15.305 -17.172 1 81.19 329 ILE A N 1
ATOM 2666 C CA . ILE A 1 329 ? 34.844 -16.609 -17.703 1 81.19 329 ILE A CA 1
ATOM 2667 C C . ILE A 1 329 ? 34 -16.406 -18.969 1 81.19 329 ILE A C 1
ATOM 2669 O O . ILE A 1 329 ? 32.938 -15.789 -18.938 1 81.19 329 ILE A O 1
ATOM 2673 N N . GLU A 1 330 ? 34.5 -16.781 -20.109 1 82.69 330 GLU A N 1
ATOM 2674 C CA . GLU A 1 330 ? 33.812 -16.578 -21.375 1 82.69 330 GLU A CA 1
ATOM 2675 C C . GLU A 1 330 ? 32.656 -17.547 -21.531 1 82.69 330 GLU A C 1
ATOM 2677 O O . GLU A 1 330 ? 31.578 -17.156 -21.969 1 82.69 330 GLU A O 1
ATOM 2682 N N . GLN A 1 331 ? 32.938 -18.844 -21.078 1 90.06 331 GLN A N 1
ATOM 2683 C CA . GLN A 1 331 ? 31.922 -19.875 -21.203 1 90.06 331 GLN A CA 1
ATOM 2684 C C . GLN A 1 331 ? 31.938 -20.828 -20.016 1 90.06 331 GLN A C 1
ATOM 2686 O O . GLN A 1 331 ? 33 -21.109 -19.453 1 90.06 331 GLN A O 1
ATOM 2691 N N . ILE A 1 332 ? 30.797 -21.281 -19.641 1 93.38 332 ILE A N 1
ATOM 2692 C CA . ILE A 1 332 ? 30.703 -22.25 -18.531 1 93.38 332 ILE A CA 1
ATOM 2693 C C . ILE A 1 332 ? 30.875 -23.672 -19.078 1 93.38 332 ILE A C 1
ATOM 2695 O O . ILE A 1 332 ? 30.047 -24.141 -19.875 1 93.38 332 ILE A O 1
ATOM 2699 N N . ASP A 1 333 ? 31.875 -24.297 -18.594 1 91.69 333 ASP A N 1
ATOM 2700 C CA . ASP A 1 333 ? 32.156 -25.656 -19.062 1 91.69 333 ASP A CA 1
ATOM 2701 C C . ASP A 1 333 ? 31.547 -26.688 -18.109 1 91.69 333 ASP A C 1
ATOM 2703 O O . ASP A 1 333 ? 31.078 -27.75 -18.547 1 91.69 333 ASP A O 1
ATOM 2707 N N . HIS A 1 334 ? 31.719 -26.422 -16.906 1 93 334 HIS A N 1
ATOM 2708 C CA . HIS A 1 334 ? 31.172 -27.359 -15.938 1 93 334 HIS A CA 1
ATOM 2709 C C . HIS A 1 334 ? 30.688 -26.641 -14.68 1 93 334 HIS A C 1
ATOM 2711 O O . HIS A 1 334 ? 31.203 -25.578 -14.336 1 93 334 HIS A O 1
ATOM 2717 N N . LEU A 1 335 ? 29.688 -27.125 -14.062 1 94.5 335 LEU A N 1
ATOM 2718 C CA . LEU A 1 335 ? 29.141 -26.719 -12.781 1 94.5 335 LEU A CA 1
ATOM 2719 C C . LEU A 1 335 ? 29.109 -27.891 -11.805 1 94.5 335 LEU A C 1
ATOM 2721 O O . LEU A 1 335 ? 28.578 -28.953 -12.125 1 94.5 335 LEU A O 1
ATOM 2725 N N . ILE A 1 336 ? 29.781 -27.656 -10.633 1 94.88 336 ILE A N 1
ATOM 2726 C CA . ILE A 1 336 ? 29.938 -28.781 -9.711 1 94.88 336 ILE A CA 1
ATOM 2727 C C . ILE A 1 336 ? 29.406 -28.391 -8.328 1 94.88 336 ILE A C 1
ATOM 2729 O O . ILE A 1 336 ? 29.734 -27.312 -7.812 1 94.88 336 ILE A O 1
ATOM 2733 N N . PHE A 1 337 ? 28.516 -29.156 -7.82 1 95.31 337 PHE A N 1
ATOM 2734 C CA . PHE A 1 337 ? 28.141 -29.125 -6.414 1 95.31 337 PHE A CA 1
ATOM 2735 C C . PHE A 1 337 ? 28.969 -30.109 -5.605 1 95.31 337 PHE A C 1
ATOM 2737 O O . PHE A 1 337 ? 28.969 -31.312 -5.902 1 95.31 337 PHE A O 1
ATOM 2744 N N . GLU A 1 338 ? 29.656 -29.594 -4.641 1 95.06 338 GLU A N 1
ATOM 2745 C CA . GLU A 1 338 ? 30.5 -30.438 -3.801 1 95.06 338 GLU A CA 1
ATOM 2746 C C . GLU A 1 338 ? 30.016 -30.438 -2.355 1 95.06 338 GLU A C 1
ATOM 2748 O O . GLU A 1 338 ? 30.312 -29.516 -1.59 1 95.06 338 GLU A O 1
ATOM 2753 N N . ASN A 1 339 ? 29.359 -31.5 -1.906 1 94.31 339 ASN A N 1
ATOM 2754 C CA . ASN A 1 339 ? 28.875 -31.703 -0.546 1 94.31 339 ASN A CA 1
ATOM 2755 C C . ASN A 1 339 ? 28.078 -30.516 -0.047 1 94.31 339 ASN A C 1
ATOM 2757 O O . ASN A 1 339 ? 28.344 -29.984 1.031 1 94.31 339 ASN A O 1
ATOM 2761 N N . VAL A 1 340 ? 27.219 -30.094 -0.833 1 94.38 340 VAL A N 1
ATOM 2762 C CA . VAL A 1 340 ? 26.453 -28.891 -0.526 1 94.38 340 VAL A CA 1
ATOM 2763 C C . VAL A 1 340 ? 25.25 -29.234 0.356 1 94.38 340 VAL A C 1
ATOM 2765 O O . VAL A 1 340 ? 24.516 -30.188 0.061 1 94.38 340 VAL A O 1
ATOM 2768 N N . SER A 1 341 ? 25.078 -28.578 1.438 1 92.75 341 SER A N 1
ATOM 2769 C CA . SER A 1 341 ? 23.922 -28.703 2.316 1 92.75 341 SER A CA 1
ATOM 2770 C C . SER A 1 341 ? 23.234 -27.344 2.521 1 92.75 341 SER A C 1
ATOM 2772 O O . SER A 1 341 ? 23.891 -26.297 2.477 1 92.75 341 SER A O 1
ATOM 2774 N N . PHE A 1 342 ? 21.953 -27.391 2.604 1 90.38 342 PHE A N 1
ATOM 2775 C CA . PHE A 1 342 ? 21.172 -26.172 2.793 1 90.38 342 PHE A CA 1
ATOM 2776 C C . PHE A 1 342 ? 19.938 -26.438 3.639 1 90.38 342 PHE A C 1
ATOM 2778 O O . PHE A 1 342 ? 19.266 -27.469 3.459 1 90.38 342 PHE A O 1
ATOM 2785 N N . PHE A 1 343 ? 19.641 -25.688 4.621 1 84.31 343 PHE A N 1
ATOM 2786 C CA . PHE A 1 343 ? 18.406 -25.719 5.391 1 84.31 343 PHE A CA 1
ATOM 2787 C C . PHE A 1 343 ? 17.812 -24.328 5.555 1 84.31 343 PHE A C 1
ATOM 2789 O O . PHE A 1 343 ? 18.547 -23.359 5.699 1 84.31 343 PHE A O 1
ATOM 2796 N N . TYR A 1 344 ? 16.531 -24.281 5.445 1 73.69 344 TYR A N 1
ATOM 2797 C CA . TYR A 1 344 ? 15.844 -23.047 5.742 1 73.69 344 TYR A CA 1
ATOM 2798 C C . TYR A 1 344 ? 15.703 -22.844 7.25 1 73.69 344 TYR A C 1
ATOM 2800 O O . TYR A 1 344 ? 15.555 -23.812 8 1 73.69 344 TYR A O 1
ATOM 2808 N N . GLN A 1 345 ? 15.695 -21.688 7.73 1 69.31 345 GLN A N 1
ATOM 2809 C CA . GLN A 1 345 ? 15.695 -21.391 9.156 1 69.31 345 GLN A CA 1
ATOM 2810 C C . GLN A 1 345 ? 14.477 -21.984 9.852 1 69.31 345 GLN A C 1
ATOM 2812 O O . GLN A 1 345 ? 14.555 -22.406 11.008 1 69.31 345 GLN A O 1
ATOM 2817 N N . LYS A 1 346 ? 13.352 -22.219 9.258 1 65.56 346 LYS A N 1
ATOM 2818 C CA . LYS A 1 346 ? 12.109 -22.609 9.906 1 65.56 346 LYS A CA 1
ATOM 2819 C C . LYS A 1 346 ? 11.945 -24.125 9.883 1 65.56 346 LYS A C 1
ATOM 2821 O O . LYS A 1 346 ? 11 -24.672 10.469 1 65.56 346 LYS A O 1
ATOM 2826 N N . ARG A 1 347 ? 12.906 -24.797 9.266 1 70.44 347 ARG A N 1
ATOM 2827 C CA . ARG A 1 347 ? 12.797 -26.234 9.164 1 70.44 347 ARG A CA 1
ATOM 2828 C C . ARG A 1 347 ? 13.812 -26.938 10.078 1 70.44 347 ARG A C 1
ATOM 2830 O O . ARG A 1 347 ? 14.867 -26.375 10.375 1 70.44 347 ARG A O 1
ATOM 2837 N N . THR A 1 348 ? 13.414 -28.047 10.555 1 68.44 348 THR A N 1
ATOM 2838 C CA . THR A 1 348 ? 14.266 -28.812 11.461 1 68.44 348 THR A CA 1
ATOM 2839 C C . THR A 1 348 ? 15.281 -29.641 10.672 1 68.44 348 THR A C 1
ATOM 2841 O O . THR A 1 348 ? 16.375 -29.922 11.164 1 68.44 348 THR A O 1
ATOM 2844 N N . GLU A 1 349 ? 14.984 -30 9.57 1 75.69 349 GLU A N 1
ATOM 2845 C CA . GLU A 1 349 ? 15.836 -30.875 8.766 1 75.69 349 GLU A CA 1
ATOM 2846 C C . GLU A 1 349 ? 16.328 -30.156 7.512 1 75.69 349 GLU A C 1
ATOM 2848 O O . GLU A 1 349 ? 15.641 -29.266 6.988 1 75.69 349 GLU A O 1
ATOM 2853 N N . PRO A 1 350 ? 17.594 -30.516 7.113 1 83 350 PRO A N 1
ATOM 2854 C CA . PRO A 1 350 ? 18.078 -29.922 5.875 1 83 350 PRO A CA 1
ATOM 2855 C C . PRO A 1 350 ? 17.281 -30.344 4.648 1 83 350 PRO A C 1
ATOM 2857 O O . PRO A 1 350 ? 16.859 -31.5 4.559 1 83 350 PRO A O 1
ATOM 2860 N N . ILE A 1 351 ? 17.062 -29.469 3.777 1 82.75 351 ILE A N 1
ATOM 2861 C CA . ILE A 1 351 ? 16.344 -29.766 2.535 1 82.75 351 ILE A CA 1
ATOM 2862 C C . ILE A 1 351 ? 17.312 -30.391 1.526 1 82.75 351 ILE A C 1
ATOM 2864 O O . ILE A 1 351 ? 16.922 -31.281 0.763 1 82.75 351 ILE A O 1
ATOM 2868 N N . ILE A 1 352 ? 18.516 -29.781 1.519 1 90 352 ILE A N 1
ATOM 2869 C CA . ILE A 1 352 ? 19.609 -30.359 0.736 1 90 352 ILE A CA 1
ATOM 2870 C C . ILE A 1 352 ? 20.703 -30.875 1.671 1 90 352 ILE A C 1
ATOM 2872 O O . ILE A 1 352 ? 21.156 -30.156 2.562 1 90 352 ILE A O 1
ATOM 2876 N N . ASP A 1 353 ? 21.094 -32.156 1.462 1 91.69 353 ASP A N 1
ATOM 2877 C CA . ASP A 1 353 ? 22.031 -32.812 2.371 1 91.69 353 ASP A CA 1
ATOM 2878 C C . ASP A 1 353 ? 23.219 -33.406 1.608 1 91.69 353 ASP A C 1
ATOM 2880 O O . ASP A 1 353 ? 23.109 -34.469 1.018 1 91.69 353 ASP A O 1
ATOM 2884 N N . GLU A 1 354 ? 24.328 -32.781 1.705 1 90.88 354 GLU A N 1
ATOM 2885 C CA . GLU A 1 354 ? 25.594 -33.188 1.104 1 90.88 354 GLU A CA 1
ATOM 2886 C C . GLU A 1 354 ? 25.406 -33.562 -0.363 1 90.88 354 GLU A C 1
ATOM 2888 O O . GLU A 1 354 ? 25.766 -34.688 -0.78 1 90.88 354 GLU A O 1
ATOM 2893 N N . LEU A 1 355 ? 24.891 -32.688 -1.09 1 92.88 355 LEU A N 1
ATOM 2894 C CA . LEU A 1 355 ? 24.562 -32.875 -2.496 1 92.88 355 LEU A CA 1
ATOM 2895 C C . LEU A 1 355 ? 25.812 -32.812 -3.363 1 92.88 355 LEU A C 1
ATOM 2897 O O . LEU A 1 355 ? 26.594 -31.859 -3.23 1 92.88 355 LEU A O 1
ATOM 2901 N N . ASN A 1 356 ? 26.078 -33.844 -4.129 1 93.19 356 ASN A N 1
ATOM 2902 C CA . ASN A 1 356 ? 27.156 -33.875 -5.117 1 93.19 356 ASN A CA 1
ATOM 2903 C C . ASN A 1 356 ? 26.609 -34.062 -6.531 1 93.19 356 ASN A C 1
ATOM 2905 O O . ASN A 1 356 ? 25.969 -35.062 -6.832 1 93.19 356 ASN A O 1
ATOM 2909 N N . ILE A 1 357 ? 26.797 -33.031 -7.391 1 93.12 357 ILE A N 1
ATOM 2910 C CA . ILE A 1 357 ? 26.312 -33.094 -8.766 1 93.12 357 ILE A CA 1
ATOM 2911 C C . ILE A 1 357 ? 27.297 -32.375 -9.688 1 93.12 357 ILE A C 1
ATOM 2913 O O . ILE A 1 357 ? 27.953 -31.406 -9.297 1 93.12 357 ILE A O 1
ATOM 2917 N N . GLU A 1 358 ? 27.438 -32.938 -10.859 1 93 358 GLU A N 1
ATOM 2918 C CA . GLU A 1 358 ? 28.25 -32.312 -11.891 1 93 358 GLU A CA 1
ATOM 2919 C C . GLU A 1 358 ? 27.469 -32.125 -13.188 1 93 358 GLU A C 1
ATOM 2921 O O . GLU A 1 358 ? 26.875 -33.062 -13.703 1 93 358 GLU A O 1
ATOM 2926 N N . LEU A 1 359 ? 27.375 -30.938 -13.68 1 94.12 359 LEU A N 1
ATOM 2927 C CA . LEU A 1 359 ? 26.75 -30.609 -14.969 1 94.12 359 LEU A CA 1
ATOM 2928 C C . LEU A 1 359 ? 27.812 -30.172 -15.977 1 94.12 359 LEU A C 1
ATOM 2930 O O . LEU A 1 359 ? 28.703 -29.375 -15.648 1 94.12 359 LEU A O 1
ATOM 2934 N N . LYS A 1 360 ? 27.719 -30.656 -17.156 1 92.88 360 LYS A N 1
ATOM 2935 C CA . LYS A 1 360 ? 28.734 -30.375 -18.156 1 92.88 360 LYS A CA 1
ATOM 2936 C C . LYS A 1 360 ? 28.141 -29.656 -19.359 1 92.88 360 LYS A C 1
ATOM 2938 O O . LYS A 1 360 ? 26.969 -29.859 -19.703 1 92.88 360 LYS A O 1
ATOM 2943 N N . LYS A 1 361 ? 28.984 -28.891 -19.969 1 92.94 361 LYS A N 1
ATOM 2944 C CA . LYS A 1 361 ? 28.609 -28.141 -21.172 1 92.94 361 LYS A CA 1
ATOM 2945 C C . LYS A 1 361 ? 28.125 -29.078 -22.281 1 92.94 361 LYS A C 1
ATOM 2947 O O . LYS A 1 361 ? 28.688 -30.156 -22.469 1 92.94 361 LYS A O 1
ATOM 2952 N N . GLY A 1 362 ? 27 -28.641 -22.922 1 89.94 362 GLY A N 1
ATOM 2953 C CA . GLY A 1 362 ? 26.5 -29.359 -24.078 1 89.94 362 GLY A CA 1
ATOM 2954 C C . GLY A 1 362 ? 25.531 -30.469 -23.734 1 89.94 362 GLY A C 1
ATOM 2955 O O . GLY A 1 362 ? 24.953 -31.094 -24.609 1 89.94 362 GLY A O 1
ATOM 2956 N N . ALA A 1 363 ? 25.359 -30.688 -22.453 1 90.44 363 ALA A N 1
ATOM 2957 C CA . ALA A 1 363 ? 24.5 -31.781 -22.016 1 90.44 363 ALA A CA 1
ATOM 2958 C C . ALA A 1 363 ? 23.141 -31.25 -21.531 1 90.44 363 ALA A C 1
ATOM 2960 O O . ALA A 1 363 ? 23.062 -30.125 -21.047 1 90.44 363 ALA A O 1
ATOM 2961 N N . SER A 1 364 ? 22.141 -32.031 -21.734 1 91.81 364 SER A N 1
ATOM 2962 C CA . SER A 1 364 ? 20.797 -31.734 -21.219 1 91.81 364 SER A CA 1
ATOM 2963 C C . SER A 1 364 ? 20.453 -32.688 -20.062 1 91.81 364 SER A C 1
ATOM 2965 O O . SER A 1 364 ? 20.734 -33.875 -20.109 1 91.81 364 SER A O 1
ATOM 2967 N N . TYR A 1 365 ? 19.906 -32.094 -19 1 92 365 TYR A N 1
ATOM 2968 C CA . TYR A 1 365 ? 19.609 -32.844 -17.781 1 92 365 TYR A CA 1
ATOM 2969 C C . TYR A 1 365 ? 18.141 -32.688 -17.391 1 92 365 TYR A C 1
ATOM 2971 O O . TYR A 1 365 ? 17.562 -31.625 -17.516 1 92 365 TYR A O 1
ATOM 2979 N N . ALA A 1 366 ? 17.547 -33.781 -17 1 91.25 366 ALA A N 1
ATOM 2980 C CA . ALA A 1 366 ? 16.219 -33.781 -16.359 1 91.25 366 ALA A CA 1
ATOM 2981 C C . ALA A 1 366 ? 16.344 -33.906 -14.844 1 91.25 366 ALA A C 1
ATOM 2983 O O . ALA A 1 366 ? 17 -34.844 -14.359 1 91.25 366 ALA A O 1
ATOM 2984 N N . LEU A 1 367 ? 15.852 -33 -14.172 1 91.44 367 LEU A N 1
ATOM 2985 C CA . LEU A 1 367 ? 15.789 -33.125 -12.719 1 91.44 367 LEU A CA 1
ATOM 2986 C C . LEU A 1 367 ? 14.422 -33.625 -12.273 1 91.44 367 LEU A C 1
ATOM 2988 O O . LEU A 1 367 ? 13.414 -32.938 -12.461 1 91.44 367 LEU A O 1
ATOM 2992 N N . VAL A 1 368 ? 14.406 -34.812 -11.703 1 86.94 368 VAL A N 1
ATOM 2993 C CA . VAL A 1 368 ? 13.141 -35.469 -11.336 1 86.94 368 VAL A CA 1
ATOM 2994 C C . VAL A 1 368 ? 13.164 -35.844 -9.867 1 86.94 368 VAL A C 1
ATOM 2996 O O . VAL A 1 368 ? 14.234 -36.125 -9.305 1 86.94 368 VAL A O 1
ATOM 2999 N N . GLY A 1 369 ? 12.078 -35.844 -9.25 1 83.62 369 GLY A N 1
ATOM 3000 C CA . GLY A 1 369 ? 11.906 -36.219 -7.855 1 83.62 369 GLY A CA 1
ATOM 3001 C C . GLY A 1 369 ? 10.523 -35.906 -7.324 1 83.62 369 GLY A C 1
ATOM 3002 O O . GLY A 1 369 ? 9.734 -35.219 -7.992 1 83.62 369 GLY A O 1
ATOM 3003 N N . LYS A 1 370 ? 10.258 -36.406 -6.164 1 79.38 370 LYS A N 1
ATOM 3004 C CA . LYS A 1 370 ? 8.961 -36.156 -5.527 1 79.38 370 LYS A CA 1
ATOM 3005 C C . LYS A 1 370 ? 8.82 -34.688 -5.133 1 79.38 370 LYS A C 1
ATOM 3007 O O . LYS A 1 370 ? 9.82 -33.969 -5.02 1 79.38 370 LYS A O 1
ATOM 3012 N N . SER A 1 371 ? 7.625 -34.312 -5.02 1 75.19 371 SER A N 1
ATOM 3013 C CA . SER A 1 371 ? 7.379 -32.938 -4.582 1 75.19 371 SER A CA 1
ATOM 3014 C C . SER A 1 371 ? 7.961 -32.688 -3.195 1 75.19 371 SER A C 1
ATOM 3016 O O . SER A 1 371 ? 7.809 -33.5 -2.295 1 75.19 371 SER A O 1
ATOM 3018 N N . GLY A 1 372 ? 8.672 -31.609 -3.07 1 75 372 GLY A N 1
ATOM 3019 C CA . GLY A 1 372 ? 9.219 -31.234 -1.777 1 75 372 GLY A CA 1
ATOM 3020 C C . GLY A 1 372 ? 10.586 -31.844 -1.512 1 75 372 GLY A C 1
ATOM 3021 O O . GLY A 1 372 ? 11.164 -31.656 -0.439 1 75 372 GLY A O 1
ATOM 3022 N N . CYS A 1 373 ? 11.047 -32.469 -2.496 1 80.62 373 CYS A N 1
ATOM 3023 C CA . CYS A 1 373 ? 12.297 -33.188 -2.246 1 80.62 373 CYS A CA 1
ATOM 3024 C C . CYS A 1 373 ? 13.484 -32.25 -2.311 1 80.62 373 CYS A C 1
ATOM 3026 O O . CYS A 1 373 ? 14.609 -32.625 -1.963 1 80.62 373 CYS A O 1
ATOM 3028 N N . GLY A 1 374 ? 13.289 -30.969 -2.805 1 84.69 374 GLY A N 1
ATOM 3029 C CA . GLY A 1 374 ? 14.367 -30 -2.771 1 84.69 374 GLY A CA 1
ATOM 3030 C C . GLY A 1 374 ? 14.75 -29.484 -4.148 1 84.69 374 GLY A C 1
ATOM 3031 O O . GLY A 1 374 ? 15.727 -28.75 -4.289 1 84.69 374 GLY A O 1
ATOM 3032 N N . LYS A 1 375 ? 14.094 -29.812 -5.188 1 88.12 375 LYS A N 1
ATOM 3033 C CA . LYS A 1 375 ? 14.414 -29.422 -6.559 1 88.12 375 LYS A CA 1
ATOM 3034 C C . LYS A 1 375 ? 14.516 -27.906 -6.688 1 88.12 375 LYS A C 1
ATOM 3036 O O . LYS A 1 375 ? 15.492 -27.391 -7.242 1 88.12 375 LYS A O 1
ATOM 3041 N N . SER A 1 376 ? 13.531 -27.234 -6.121 1 84 376 SER A N 1
ATOM 3042 C CA . SER A 1 376 ? 13.523 -25.781 -6.219 1 84 376 SER A CA 1
ATOM 3043 C C . SER A 1 376 ? 14.68 -25.172 -5.438 1 84 376 SER A C 1
ATOM 3045 O O . SER A 1 376 ? 15.258 -24.172 -5.859 1 84 376 SER A O 1
ATOM 3047 N N . THR A 1 377 ? 14.984 -25.734 -4.32 1 86.56 377 THR A N 1
ATOM 3048 C CA . THR A 1 377 ? 16.109 -25.266 -3.529 1 86.56 377 THR A CA 1
ATOM 3049 C C . THR A 1 377 ? 17.422 -25.422 -4.297 1 86.56 377 THR A C 1
ATOM 3051 O O . THR A 1 377 ? 18.281 -24.547 -4.27 1 86.56 377 THR A O 1
ATOM 3054 N N . PHE A 1 378 ? 17.547 -26.609 -4.941 1 91.19 378 PHE A N 1
ATOM 3055 C CA . PHE A 1 378 ? 18.719 -26.875 -5.766 1 91.19 378 PHE A CA 1
ATOM 3056 C C . PHE A 1 378 ? 18.875 -25.797 -6.832 1 91.19 378 PHE A C 1
ATOM 3058 O O . PHE A 1 378 ? 19.969 -25.25 -7 1 91.19 378 PHE A O 1
ATOM 3065 N N . ILE A 1 379 ? 17.828 -25.406 -7.465 1 91.25 379 ILE A N 1
ATOM 3066 C CA . ILE A 1 379 ? 17.844 -24.406 -8.531 1 91.25 379 ILE A CA 1
ATOM 3067 C C . ILE A 1 379 ? 18.203 -23.031 -7.953 1 91.25 379 ILE A C 1
ATOM 3069 O O . ILE A 1 379 ? 18.969 -22.281 -8.555 1 91.25 379 ILE A O 1
ATOM 3073 N N . ASN A 1 380 ? 17.688 -22.75 -6.852 1 89 380 ASN A N 1
ATOM 3074 C CA . ASN A 1 380 ? 17.969 -21.469 -6.211 1 89 380 ASN A CA 1
ATOM 3075 C C . ASN A 1 380 ? 19.438 -21.344 -5.852 1 89 380 ASN A C 1
ATOM 3077 O O . ASN A 1 380 ? 20.016 -20.266 -5.973 1 89 380 ASN A O 1
ATOM 3081 N N . LEU A 1 381 ? 19.984 -22.422 -5.414 1 89.81 381 LEU A N 1
ATOM 3082 C CA . LEU A 1 381 ? 21.406 -22.422 -5.074 1 89.81 381 LEU A CA 1
ATOM 3083 C C . LEU A 1 381 ? 22.266 -22.281 -6.328 1 89.81 381 LEU A C 1
ATOM 3085 O O . LEU A 1 381 ? 23.266 -21.547 -6.32 1 89.81 381 LEU A O 1
ATOM 3089 N N . LEU A 1 382 ? 21.812 -22.953 -7.316 1 91.5 382 LEU A N 1
ATOM 3090 C CA . LEU A 1 382 ? 22.516 -22.891 -8.594 1 91.5 382 LEU A CA 1
ATOM 3091 C C . LEU A 1 382 ? 22.547 -21.469 -9.133 1 91.5 382 LEU A C 1
ATOM 3093 O O . LEU A 1 382 ? 23.547 -21.031 -9.703 1 91.5 382 LEU A O 1
ATOM 3097 N N . CYS A 1 383 ? 21.5 -20.75 -8.906 1 91.94 383 CYS A N 1
ATOM 3098 C CA . CYS A 1 383 ? 21.375 -19.375 -9.406 1 91.94 383 CYS A CA 1
ATOM 3099 C C . CYS A 1 383 ? 21.922 -18.375 -8.398 1 91.94 383 CYS A C 1
ATOM 3101 O O . CYS A 1 383 ? 21.797 -17.172 -8.594 1 91.94 383 CYS A O 1
ATOM 3103 N N . LYS A 1 384 ? 22.484 -18.828 -7.363 1 88.44 384 LYS A N 1
ATOM 3104 C CA . LYS A 1 384 ? 23.109 -18.016 -6.324 1 88.44 384 LYS A CA 1
ATOM 3105 C C . LYS A 1 384 ? 22.094 -17.078 -5.672 1 88.44 384 LYS A C 1
ATOM 3107 O O . LYS A 1 384 ? 22.391 -15.914 -5.406 1 88.44 384 LYS A O 1
ATOM 3112 N N . LEU A 1 385 ? 20.891 -17.578 -5.586 1 86.19 385 LEU A N 1
ATOM 3113 C CA . LEU A 1 385 ? 19.844 -16.781 -4.941 1 86.19 385 LEU A CA 1
ATOM 3114 C C . LEU A 1 385 ? 19.906 -16.938 -3.424 1 86.19 385 LEU A C 1
ATOM 3116 O O . LEU A 1 385 ? 19.406 -16.094 -2.688 1 86.19 385 LEU A O 1
ATOM 3120 N N . TYR A 1 386 ? 20.453 -18.078 -2.951 1 83.12 386 TYR A N 1
ATOM 3121 C CA . TYR A 1 386 ? 20.672 -18.359 -1.535 1 83.12 386 TYR A CA 1
ATOM 3122 C C . TYR A 1 386 ? 22.109 -18.812 -1.283 1 83.12 386 TYR A C 1
ATOM 3124 O O . TYR A 1 386 ? 22.719 -19.469 -2.125 1 83.12 386 TYR A O 1
ATOM 3132 N N . PRO A 1 387 ? 22.547 -18.484 -0.105 1 82.25 387 PRO A N 1
ATOM 3133 C CA . PRO A 1 387 ? 23.875 -19 0.248 1 82.25 387 PRO A CA 1
ATOM 3134 C C . PRO A 1 387 ? 23.828 -20.438 0.739 1 82.25 387 PRO A C 1
ATOM 3136 O O . PRO A 1 387 ? 22.859 -20.859 1.369 1 82.25 387 PRO A O 1
ATOM 3139 N N . THR A 1 388 ? 24.906 -21.141 0.406 1 86.62 388 THR A N 1
ATOM 3140 C CA . THR A 1 388 ? 25 -22.516 0.888 1 86.62 388 THR A CA 1
ATOM 3141 C C . THR A 1 388 ? 25.391 -22.547 2.363 1 86.62 388 THR A C 1
ATOM 3143 O O . THR A 1 388 ? 26.125 -21.672 2.832 1 86.62 388 THR A O 1
ATOM 3146 N N . ASN A 1 389 ? 24.859 -23.422 3.094 1 86.31 389 ASN A N 1
ATOM 3147 C CA . ASN A 1 389 ? 25.25 -23.594 4.488 1 86.31 389 ASN A CA 1
ATOM 3148 C C . ASN A 1 389 ? 26.578 -24.344 4.617 1 86.31 389 ASN A C 1
ATOM 3150 O O . ASN A 1 389 ? 27.406 -23.984 5.461 1 86.31 389 ASN A O 1
ATOM 3154 N N . SER A 1 390 ? 26.734 -25.344 3.926 1 90.69 390 SER A N 1
ATOM 3155 C CA . SER A 1 390 ? 27.984 -26.094 3.844 1 90.69 390 SER A CA 1
ATOM 3156 C C . SER A 1 390 ? 28.25 -26.594 2.426 1 90.69 390 SER A C 1
ATOM 3158 O O . SER A 1 390 ? 27.328 -26.641 1.604 1 90.69 390 SER A O 1
ATOM 3160 N N . GLY A 1 391 ? 29.5 -26.797 2.15 1 92.88 391 GLY A N 1
ATOM 3161 C CA . GLY A 1 391 ? 29.859 -27.203 0.807 1 92.88 391 GLY A CA 1
ATOM 3162 C C . GLY A 1 391 ? 30.078 -26.047 -0.137 1 92.88 391 GLY A C 1
ATOM 3163 O O . GLY A 1 391 ? 30.141 -24.891 0.296 1 92.88 391 GLY A O 1
ATOM 3164 N N . THR A 1 392 ? 30.375 -26.406 -1.392 1 93.12 392 THR A N 1
ATOM 3165 C CA . THR A 1 392 ? 30.672 -25.328 -2.336 1 93.12 392 THR A CA 1
ATOM 3166 C C . THR A 1 392 ? 30.109 -25.656 -3.715 1 93.12 392 THR A C 1
ATOM 3168 O O . THR A 1 392 ? 30.078 -26.828 -4.121 1 93.12 392 THR A O 1
ATOM 3171 N N . VAL A 1 393 ? 29.641 -24.719 -4.328 1 93.75 393 VAL A N 1
ATOM 3172 C CA . VAL A 1 393 ? 29.25 -24.781 -5.73 1 93.75 393 VAL A CA 1
ATOM 3173 C C . VAL A 1 393 ? 30.297 -24.094 -6.598 1 93.75 393 VAL A C 1
ATOM 3175 O O . VAL A 1 393 ? 30.719 -22.969 -6.312 1 93.75 393 VAL A O 1
ATOM 3178 N N . LYS A 1 394 ? 30.75 -24.812 -7.621 1 94.38 394 LYS A N 1
ATOM 3179 C CA . LYS A 1 394 ? 31.828 -24.281 -8.445 1 94.38 394 LYS A CA 1
ATOM 3180 C C . LYS A 1 394 ? 31.422 -24.234 -9.914 1 94.38 394 LYS A C 1
ATOM 3182 O O . LYS A 1 394 ? 30.75 -25.141 -10.406 1 94.38 394 LYS A O 1
ATOM 3187 N N . ILE A 1 395 ? 31.828 -23.203 -10.555 1 93.75 395 ILE A N 1
ATOM 3188 C CA . ILE A 1 395 ? 31.734 -23.062 -12 1 93.75 395 ILE A CA 1
ATOM 3189 C C . ILE A 1 395 ? 33.125 -23 -12.609 1 93.75 395 ILE A C 1
ATOM 3191 O O . ILE A 1 395 ? 33.906 -22.094 -12.297 1 93.75 395 ILE A O 1
ATOM 3195 N N . ASN A 1 396 ? 33.406 -23.906 -13.43 1 94.25 396 ASN A N 1
ATOM 3196 C CA . ASN A 1 396 ? 34.75 -24.016 -14.008 1 94.25 396 ASN A CA 1
ATOM 3197 C C . ASN A 1 396 ? 35.844 -23.984 -12.93 1 94.25 396 ASN A C 1
ATOM 3199 O O . ASN A 1 396 ? 36.844 -23.281 -13.078 1 94.25 396 ASN A O 1
ATOM 3203 N N . GLY A 1 397 ? 35.5 -24.469 -11.828 1 91.31 397 GLY A N 1
ATOM 3204 C CA . GLY A 1 397 ? 36.469 -24.578 -10.75 1 91.31 397 GLY A CA 1
ATOM 3205 C C . GLY A 1 397 ? 36.469 -23.391 -9.805 1 91.31 397 GLY A C 1
ATOM 3206 O O . GLY A 1 397 ? 37.094 -23.422 -8.75 1 91.31 397 GLY A O 1
ATOM 3207 N N . ILE A 1 398 ? 35.781 -22.406 -10.125 1 91.75 398 ILE A N 1
ATOM 3208 C CA . ILE A 1 398 ? 35.719 -21.203 -9.289 1 91.75 398 ILE A CA 1
ATOM 3209 C C . ILE A 1 398 ? 34.469 -21.25 -8.43 1 91.75 398 ILE A C 1
ATOM 3211 O O . ILE A 1 398 ? 33.375 -21.547 -8.922 1 91.75 398 ILE A O 1
ATOM 3215 N N . SER A 1 399 ? 34.656 -20.906 -7.23 1 90.75 399 SER A N 1
ATOM 3216 C CA . SER A 1 399 ? 33.531 -20.938 -6.309 1 90.75 399 SER A CA 1
ATOM 3217 C C . SER A 1 399 ? 32.469 -19.906 -6.715 1 90.75 399 SER A C 1
ATOM 3219 O O . SER A 1 399 ? 32.781 -18.797 -7.133 1 90.75 399 SER A O 1
ATOM 3221 N N . LEU A 1 400 ? 31.25 -20.328 -6.609 1 89.25 400 LEU A N 1
ATOM 3222 C CA . LEU A 1 400 ? 30.125 -19.453 -6.93 1 89.25 400 LEU A CA 1
ATOM 3223 C C . LEU A 1 400 ? 30.172 -18.188 -6.078 1 89.25 400 LEU A C 1
ATOM 3225 O O . LEU A 1 400 ? 29.75 -17.109 -6.531 1 89.25 400 LEU A O 1
ATOM 3229 N N . ASN A 1 401 ? 30.703 -18.344 -4.918 1 83.62 401 ASN A N 1
ATOM 3230 C CA . ASN A 1 401 ? 30.766 -17.219 -3.992 1 83.62 401 ASN A CA 1
ATOM 3231 C C . ASN A 1 401 ? 31.734 -16.141 -4.48 1 83.62 401 ASN A C 1
ATOM 3233 O O . ASN A 1 401 ? 31.625 -14.977 -4.094 1 83.62 401 ASN A O 1
ATOM 3237 N N . ASP A 1 402 ? 32.625 -16.547 -5.34 1 84.88 402 ASP A N 1
ATOM 3238 C CA . ASP A 1 402 ? 33.625 -15.617 -5.848 1 84.88 402 ASP A CA 1
ATOM 3239 C C . ASP A 1 402 ? 33.188 -14.992 -7.168 1 84.88 402 ASP A C 1
ATOM 3241 O O . ASP A 1 402 ? 33.844 -14.102 -7.695 1 84.88 402 ASP A O 1
ATOM 3245 N N . LEU A 1 403 ? 32.062 -15.406 -7.656 1 86.5 403 LEU A N 1
ATOM 3246 C CA . LEU A 1 403 ? 31.547 -14.859 -8.906 1 86.5 403 LEU A CA 1
ATOM 3247 C C . LEU A 1 403 ? 30.5 -13.781 -8.641 1 86.5 403 LEU A C 1
ATOM 3249 O O . LEU A 1 403 ? 29.719 -13.898 -7.699 1 86.5 403 LEU A O 1
ATOM 3253 N N . SER A 1 404 ? 30.531 -12.828 -9.484 1 83 404 SER A N 1
ATOM 3254 C CA . SER A 1 404 ? 29.594 -11.719 -9.305 1 83 404 SER A CA 1
ATOM 3255 C C . SER A 1 404 ? 28.188 -12.102 -9.758 1 83 404 SER A C 1
ATOM 3257 O O . SER A 1 404 ? 28.016 -13 -10.586 1 83 404 SER A O 1
ATOM 3259 N N . ARG A 1 405 ? 27.25 -11.453 -9.281 1 83.06 405 ARG A N 1
ATOM 3260 C CA . ARG A 1 405 ? 25.859 -11.625 -9.703 1 83.06 405 ARG A CA 1
ATOM 3261 C C . ARG A 1 405 ? 25.688 -11.273 -11.172 1 83.06 405 ARG A C 1
ATOM 3263 O O . ARG A 1 405 ? 24.875 -11.883 -11.875 1 83.06 405 ARG A O 1
ATOM 3270 N N . HIS A 1 406 ? 26.438 -10.305 -11.531 1 84.06 406 HIS A N 1
ATOM 3271 C CA . HIS A 1 406 ? 26.391 -9.883 -12.922 1 84.06 406 HIS A CA 1
ATOM 3272 C C . HIS A 1 406 ? 26.781 -11.023 -13.859 1 84.06 406 HIS A C 1
ATOM 3274 O O . HIS A 1 406 ? 26.125 -11.242 -14.883 1 84.06 406 HIS A O 1
ATOM 3280 N N . PHE A 1 407 ? 27.766 -11.695 -13.414 1 86.56 407 PHE A N 1
ATOM 3281 C CA . PHE A 1 407 ? 28.219 -12.828 -14.203 1 86.56 407 PHE A CA 1
ATOM 3282 C C . PHE A 1 407 ? 27.156 -13.922 -14.258 1 86.56 407 PHE A C 1
ATOM 3284 O O . PHE A 1 407 ? 26.844 -14.43 -15.328 1 86.56 407 PHE A O 1
ATOM 3291 N N . ILE A 1 408 ? 26.594 -14.195 -13.172 1 88.75 408 ILE A N 1
ATOM 3292 C CA . ILE A 1 408 ? 25.625 -15.281 -13.086 1 88.75 408 ILE A CA 1
ATOM 3293 C C . ILE A 1 408 ? 24.375 -14.922 -13.883 1 88.75 408 ILE A C 1
ATOM 3295 O O . ILE A 1 408 ? 23.812 -15.766 -14.578 1 88.75 408 ILE A O 1
ATOM 3299 N N . SER A 1 409 ? 24.016 -13.742 -13.766 1 87.81 409 SER A N 1
ATOM 3300 C CA . SER A 1 409 ? 22.797 -13.297 -14.438 1 87.81 409 SER A CA 1
ATOM 3301 C C . SER A 1 409 ? 22.953 -13.359 -15.953 1 87.81 409 SER A C 1
ATOM 3303 O O . SER A 1 409 ? 21.984 -13.578 -16.672 1 87.81 409 SER A O 1
ATOM 3305 N N . LYS A 1 410 ? 24.125 -13.172 -16.391 1 88.25 410 LYS A N 1
ATOM 3306 C CA . LYS A 1 410 ? 24.391 -13.195 -17.828 1 88.25 410 LYS A CA 1
ATOM 3307 C C . LYS A 1 410 ? 24.5 -14.625 -18.344 1 88.25 410 LYS A C 1
ATOM 3309 O O . LYS A 1 410 ? 24.156 -14.898 -19.5 1 88.25 410 LYS A O 1
ATOM 3314 N N . LYS A 1 411 ? 24.891 -15.445 -17.453 1 92.56 411 LYS A N 1
ATOM 3315 C CA . LYS A 1 411 ? 25.266 -16.781 -17.922 1 92.56 411 LYS A CA 1
ATOM 3316 C C . LYS A 1 411 ? 24.203 -17.812 -17.578 1 92.56 411 LYS A C 1
ATOM 3318 O O . LYS A 1 411 ? 24.172 -18.906 -18.141 1 92.56 411 LYS A O 1
ATOM 3323 N N . VAL A 1 412 ? 23.359 -17.453 -16.672 1 93.62 412 VAL A N 1
ATOM 3324 C CA . VAL A 1 412 ? 22.328 -18.406 -16.234 1 93.62 412 VAL A CA 1
ATOM 3325 C C . VAL A 1 412 ? 20.953 -17.797 -16.422 1 93.62 412 VAL A C 1
ATOM 3327 O O . VAL A 1 412 ? 20.688 -16.672 -15.969 1 93.62 412 VAL A O 1
ATOM 3330 N N . SER A 1 413 ? 20.078 -18.469 -17.125 1 93.56 413 SER A N 1
ATOM 3331 C CA . SER A 1 413 ? 18.688 -18.062 -17.281 1 93.56 413 SER A CA 1
ATOM 3332 C C . SER A 1 413 ? 17.734 -19.062 -16.625 1 93.56 413 SER A C 1
ATOM 3334 O O . SER A 1 413 ? 17.844 -20.281 -16.875 1 93.56 413 SER A O 1
ATOM 3336 N N . LEU A 1 414 ? 16.906 -18.562 -15.789 1 94 414 LEU A N 1
ATOM 3337 C CA . LEU A 1 414 ? 15.945 -19.422 -15.086 1 94 414 LEU A CA 1
ATOM 3338 C C . LEU A 1 414 ? 14.516 -19 -15.398 1 94 414 LEU A C 1
ATOM 3340 O O . LEU A 1 414 ? 14.172 -17.828 -15.328 1 94 414 LEU A O 1
ATOM 3344 N N . VAL A 1 415 ? 13.75 -19.922 -15.859 1 92.88 415 VAL A N 1
ATOM 3345 C CA . VAL A 1 415 ? 12.305 -19.75 -15.953 1 92.88 415 VAL A CA 1
ATOM 3346 C C . VAL A 1 415 ? 11.625 -20.438 -14.758 1 92.88 415 VAL A C 1
ATOM 3348 O O . VAL A 1 415 ? 11.68 -21.656 -14.625 1 92.88 415 VAL A O 1
ATOM 3351 N N . THR A 1 416 ? 11.008 -19.656 -13.945 1 88 416 THR A N 1
ATOM 3352 C CA . THR A 1 416 ? 10.406 -20.172 -12.719 1 88 416 THR A CA 1
ATOM 3353 C C . THR A 1 416 ? 9.016 -20.734 -12.992 1 88 416 THR A C 1
ATOM 3355 O O . THR A 1 416 ? 8.438 -20.484 -14.047 1 88 416 THR A O 1
ATOM 3358 N N . GLN A 1 417 ? 8.594 -21.438 -11.984 1 77.31 417 GLN A N 1
ATOM 3359 C CA . GLN A 1 417 ? 7.266 -22.016 -12.055 1 77.31 417 GLN A CA 1
ATOM 3360 C C . GLN A 1 417 ? 6.188 -20.938 -12.102 1 77.31 417 GLN A C 1
ATOM 3362 O O . GLN A 1 417 ? 5.215 -21.062 -12.852 1 77.31 417 GLN A O 1
ATOM 3367 N N . ASP A 1 418 ? 6.434 -19.938 -11.289 1 77.56 418 ASP A N 1
ATOM 3368 C CA . ASP A 1 418 ? 5.52 -18.797 -11.305 1 77.56 418 ASP A CA 1
ATOM 3369 C C . ASP A 1 418 ? 5.879 -17.812 -12.414 1 77.56 418 ASP A C 1
ATOM 3371 O O . ASP A 1 418 ? 7.043 -17.438 -12.562 1 77.56 418 ASP A O 1
ATOM 3375 N N . SER A 1 419 ? 4.988 -17.641 -13.406 1 80.56 419 SER A N 1
ATOM 3376 C CA . SER A 1 419 ? 5.273 -16.719 -14.5 1 80.56 419 SER A CA 1
ATOM 3377 C C . SER A 1 419 ? 5.344 -15.281 -13.992 1 80.56 419 SER A C 1
ATOM 3379 O O . SER A 1 419 ? 4.312 -14.633 -13.797 1 80.56 419 SER A O 1
ATOM 3381 N N . LEU A 1 420 ? 6.547 -14.852 -13.797 1 83.88 420 LEU A N 1
ATOM 3382 C CA . LEU A 1 420 ? 6.777 -13.484 -13.336 1 83.88 420 LEU A CA 1
ATOM 3383 C C . LEU A 1 420 ? 6.688 -12.5 -14.5 1 83.88 420 LEU A C 1
ATOM 3385 O O . LEU A 1 420 ? 7.457 -12.586 -15.453 1 83.88 420 LEU A O 1
ATOM 3389 N N . ILE A 1 421 ? 5.719 -11.633 -14.469 1 86.5 421 ILE A N 1
ATOM 3390 C CA . ILE A 1 421 ? 5.465 -10.711 -15.57 1 86.5 421 ILE A CA 1
ATOM 3391 C C . ILE A 1 421 ? 5.199 -9.312 -15.016 1 86.5 421 ILE A C 1
ATOM 3393 O O . ILE A 1 421 ? 4.617 -9.156 -13.938 1 86.5 421 ILE A O 1
ATOM 3397 N N . PHE A 1 422 ? 5.672 -8.305 -15.719 1 87.31 422 PHE A N 1
ATOM 3398 C CA . PHE A 1 422 ? 5.441 -6.914 -15.344 1 87.31 422 PHE A CA 1
ATOM 3399 C C . PHE A 1 422 ? 4.219 -6.355 -16.062 1 87.31 422 PHE A C 1
ATOM 3401 O O . PHE A 1 422 ? 3.838 -6.852 -17.125 1 87.31 422 PHE A O 1
ATOM 3408 N N . ASN A 1 423 ? 3.59 -5.383 -15.414 1 85.75 423 ASN A N 1
ATOM 3409 C CA . ASN A 1 423 ? 2.543 -4.641 -16.109 1 85.75 423 ASN A CA 1
ATOM 3410 C C . ASN A 1 423 ? 3.125 -3.701 -17.156 1 85.75 423 ASN A C 1
ATOM 3412 O O . ASN A 1 423 ? 3.199 -2.49 -16.938 1 85.75 423 ASN A O 1
ATOM 3416 N N . ALA A 1 424 ? 3.508 -4.219 -18.203 1 88.94 424 ALA A N 1
ATOM 3417 C CA . ALA A 1 424 ? 4.098 -3.543 -19.359 1 88.94 424 ALA A CA 1
ATOM 3418 C C . ALA A 1 424 ? 3.674 -4.211 -20.656 1 88.94 424 ALA A C 1
ATOM 3420 O O . ALA A 1 424 ? 2.832 -5.109 -20.656 1 88.94 424 ALA A O 1
ATOM 3421 N N . THR A 1 425 ? 4.18 -3.717 -21.703 1 93.06 425 THR A N 1
ATOM 3422 C CA . THR A 1 425 ? 3.846 -4.309 -22.984 1 93.06 425 THR A CA 1
ATOM 3423 C C . THR A 1 425 ? 4.52 -5.668 -23.156 1 93.06 425 THR A C 1
ATOM 3425 O O . THR A 1 425 ? 5.469 -5.988 -22.438 1 93.06 425 THR A O 1
ATOM 3428 N N . ILE A 1 426 ? 3.957 -6.438 -24.094 1 94.19 426 ILE A N 1
ATOM 3429 C CA . ILE A 1 426 ? 4.555 -7.73 -24.406 1 94.19 426 ILE A CA 1
ATOM 3430 C C . ILE A 1 426 ? 6.012 -7.539 -24.812 1 94.19 426 ILE A C 1
ATOM 3432 O O . ILE A 1 426 ? 6.895 -8.266 -24.344 1 94.19 426 ILE A O 1
ATOM 3436 N N . LEU A 1 427 ? 6.238 -6.512 -25.562 1 94.75 427 LEU A N 1
ATOM 3437 C CA . LEU A 1 427 ? 7.586 -6.234 -26.047 1 94.75 427 LEU A CA 1
ATOM 3438 C C . LEU A 1 427 ? 8.516 -5.895 -24.891 1 94.75 427 LEU A C 1
ATOM 3440 O O . LEU A 1 427 ? 9.648 -6.387 -24.828 1 94.75 427 LEU A O 1
ATOM 3444 N N . GLU A 1 428 ? 8.102 -5.098 -24.016 1 92.19 428 GLU A N 1
ATOM 3445 C CA . GLU A 1 428 ? 8.906 -4.695 -22.875 1 92.19 428 GLU A CA 1
ATOM 3446 C C . GLU A 1 428 ? 9.219 -5.887 -21.969 1 92.19 428 GLU A C 1
ATOM 3448 O O . GLU A 1 428 ? 10.312 -5.973 -21.406 1 92.19 428 GLU A O 1
ATOM 3453 N N . ASN A 1 429 ? 8.25 -6.707 -21.844 1 93.31 429 ASN A N 1
ATOM 3454 C CA . ASN A 1 429 ? 8.477 -7.906 -21.047 1 93.31 429 ASN A CA 1
ATOM 3455 C C . ASN A 1 429 ? 9.508 -8.828 -21.703 1 93.31 429 ASN A C 1
ATOM 3457 O O . ASN A 1 429 ? 10.336 -9.43 -21.016 1 93.31 429 ASN A O 1
ATOM 3461 N N . LEU A 1 430 ? 9.406 -8.891 -22.984 1 94.69 430 LEU A N 1
ATOM 3462 C CA . LEU A 1 430 ? 10.336 -9.742 -23.719 1 94.69 430 LEU A CA 1
ATOM 3463 C C . LEU A 1 430 ? 11.758 -9.18 -23.641 1 94.69 430 LEU A C 1
ATOM 3465 O O . LEU A 1 430 ? 12.719 -9.938 -23.484 1 94.69 430 LEU A O 1
ATOM 3469 N N . LYS A 1 431 ? 11.852 -7.926 -23.672 1 93.12 431 LYS A N 1
ATOM 3470 C CA . LYS A 1 431 ? 13.156 -7.281 -23.719 1 93.12 431 LYS A CA 1
ATOM 3471 C C . LYS A 1 431 ? 13.727 -7.102 -22.312 1 93.12 431 LYS A C 1
ATOM 3473 O O . LYS A 1 431 ? 14.859 -6.637 -22.156 1 93.12 431 LYS A O 1
ATOM 3478 N N . TYR A 1 432 ? 12.977 -7.496 -21.422 1 90.75 432 TYR A N 1
ATOM 3479 C CA . TYR A 1 432 ? 13.445 -7.32 -20.047 1 90.75 432 TYR A CA 1
ATOM 3480 C C . TYR A 1 432 ? 14.711 -8.133 -19.797 1 90.75 432 TYR A C 1
ATOM 3482 O O . TYR A 1 432 ? 14.68 -9.367 -19.844 1 90.75 432 TYR A O 1
ATOM 3490 N N . GLY A 1 433 ? 15.82 -7.523 -19.547 1 86.19 433 GLY A N 1
ATOM 3491 C CA . GLY A 1 433 ? 17.094 -8.188 -19.344 1 86.19 433 GLY A CA 1
ATOM 3492 C C . GLY A 1 433 ? 17.844 -8.461 -20.641 1 86.19 433 GLY A C 1
ATOM 3493 O O . GLY A 1 433 ? 18.969 -8.961 -20.625 1 86.19 433 GLY A O 1
ATOM 3494 N N . ALA A 1 434 ? 17.172 -8.297 -21.703 1 88.25 434 ALA A N 1
ATOM 3495 C CA . ALA A 1 434 ? 17.766 -8.453 -23.031 1 88.25 434 ALA A CA 1
ATOM 3496 C C . ALA A 1 434 ? 17.438 -7.254 -23.922 1 88.25 434 ALA A C 1
ATOM 3498 O O . ALA A 1 434 ? 16.922 -7.422 -25.016 1 88.25 434 ALA A O 1
ATOM 3499 N N . ARG A 1 435 ? 17.875 -6.098 -23.625 1 85.75 435 ARG A N 1
ATOM 3500 C CA . ARG A 1 435 ? 17.484 -4.84 -24.266 1 85.75 435 ARG A CA 1
ATOM 3501 C C . ARG A 1 435 ? 18.062 -4.734 -25.672 1 85.75 435 ARG A C 1
ATOM 3503 O O . ARG A 1 435 ? 17.5 -4.059 -26.531 1 85.75 435 ARG A O 1
ATOM 3510 N N . ASP A 1 436 ? 19.047 -5.445 -25.891 1 88.19 436 ASP A N 1
ATOM 3511 C CA . ASP A 1 436 ? 19.766 -5.301 -27.156 1 88.19 436 ASP A CA 1
ATOM 3512 C C . ASP A 1 436 ? 19.266 -6.312 -28.188 1 88.19 436 ASP A C 1
ATOM 3514 O O . ASP A 1 436 ? 19.734 -6.34 -29.328 1 88.19 436 ASP A O 1
ATOM 3518 N N . SER A 1 437 ? 18.297 -7.051 -27.75 1 92.69 437 SER A N 1
ATOM 3519 C CA . SER A 1 437 ? 17.766 -8.031 -28.703 1 92.69 437 SER A CA 1
ATOM 3520 C C . SER A 1 437 ? 17.109 -7.352 -29.891 1 92.69 437 SER A C 1
ATOM 3522 O O . SER A 1 437 ? 16.375 -6.375 -29.734 1 92.69 437 SER A O 1
ATOM 3524 N N . THR A 1 438 ? 17.375 -7.812 -31.047 1 94.75 438 THR A N 1
ATOM 3525 C CA . THR A 1 438 ? 16.781 -7.289 -32.25 1 94.75 438 THR A CA 1
ATOM 3526 C C . THR A 1 438 ? 15.352 -7.816 -32.438 1 94.75 438 THR A C 1
ATOM 3528 O O . THR A 1 438 ? 14.992 -8.836 -31.844 1 94.75 438 THR A O 1
ATOM 3531 N N . PHE A 1 439 ? 14.664 -7.117 -33.188 1 94.88 439 PHE A N 1
ATOM 3532 C CA . PHE A 1 439 ? 13.289 -7.523 -33.438 1 94.88 439 PHE A CA 1
ATOM 3533 C C . PHE A 1 439 ? 13.227 -8.867 -34.125 1 94.88 439 PHE A C 1
ATOM 3535 O O . PHE A 1 439 ? 12.328 -9.672 -33.875 1 94.88 439 PHE A O 1
ATOM 3542 N N . GLU A 1 440 ? 14.188 -9.094 -34.938 1 94.88 440 GLU A N 1
ATOM 3543 C CA . GLU A 1 440 ? 14.266 -10.383 -35.625 1 94.88 440 GLU A CA 1
ATOM 3544 C C . GLU A 1 440 ? 14.484 -11.523 -34.656 1 94.88 440 GLU A C 1
ATOM 3546 O O . GLU A 1 440 ? 13.859 -12.578 -34.75 1 94.88 440 GLU A O 1
ATOM 3551 N N . GLU A 1 441 ? 15.352 -11.305 -33.719 1 94.44 441 GLU A N 1
ATOM 3552 C CA . GLU A 1 441 ? 15.594 -12.305 -32.656 1 94.44 441 GLU A CA 1
ATOM 3553 C C . GLU A 1 441 ? 14.344 -12.555 -31.828 1 94.44 441 GLU A C 1
ATOM 3555 O O . GLU A 1 441 ? 14.055 -13.695 -31.469 1 94.44 441 GLU A O 1
ATOM 3560 N N . ILE A 1 442 ? 13.656 -11.516 -31.578 1 96.31 442 ILE A N 1
ATOM 3561 C CA . ILE A 1 442 ? 12.438 -11.609 -30.781 1 96.31 442 ILE A CA 1
ATOM 3562 C C . ILE A 1 442 ? 11.398 -12.438 -31.531 1 96.31 442 ILE A C 1
ATOM 3564 O O . ILE A 1 442 ? 10.766 -13.328 -30.953 1 96.31 442 ILE A O 1
ATOM 3568 N N . CYS A 1 443 ? 11.258 -12.164 -32.781 1 96 443 CYS A N 1
ATOM 3569 C CA . CYS A 1 443 ? 10.297 -12.906 -33.594 1 96 443 CYS A CA 1
ATOM 3570 C C . CYS A 1 443 ? 10.672 -14.383 -33.656 1 96 443 CYS A C 1
ATOM 3572 O O . CYS A 1 443 ? 9.805 -15.25 -33.594 1 96 443 CYS A O 1
ATOM 3574 N N . GLU A 1 444 ? 11.898 -14.625 -33.75 1 94.5 444 GLU A N 1
ATOM 3575 C CA . GLU A 1 444 ? 12.383 -16 -33.812 1 94.5 444 GLU A CA 1
ATOM 3576 C C . GLU A 1 444 ? 12.031 -16.766 -32.531 1 94.5 444 GLU A C 1
ATOM 3578 O O . GLU A 1 444 ? 11.516 -17.891 -32.594 1 94.5 444 GLU A O 1
ATOM 3583 N N . VAL A 1 445 ? 12.375 -16.172 -31.453 1 94.88 445 VAL A N 1
ATOM 3584 C CA . VAL A 1 445 ? 12.133 -16.828 -30.172 1 94.88 445 VAL A CA 1
ATOM 3585 C C . VAL A 1 445 ? 10.633 -16.984 -29.953 1 94.88 445 VAL A C 1
ATOM 3587 O O . VAL A 1 445 ? 10.188 -18 -29.391 1 94.88 445 VAL A O 1
ATOM 3590 N N . CYS A 1 446 ? 9.859 -15.992 -30.375 1 96.06 446 CYS A N 1
ATOM 3591 C CA . CYS A 1 446 ? 8.406 -16.078 -30.25 1 96.06 446 CYS A CA 1
ATOM 3592 C C . CYS A 1 446 ? 7.867 -17.266 -31.062 1 96.06 446 CYS A C 1
ATOM 3594 O O . CYS A 1 446 ? 6.934 -17.938 -30.625 1 96.06 446 CYS A O 1
ATOM 3596 N N . ASP A 1 447 ? 8.438 -17.484 -32.125 1 94.56 447 ASP A N 1
ATOM 3597 C CA . ASP A 1 447 ? 8.031 -18.609 -32.938 1 94.56 447 ASP A CA 1
ATOM 3598 C C . ASP A 1 447 ? 8.367 -19.938 -32.281 1 94.56 447 ASP A C 1
ATOM 3600 O O . ASP A 1 447 ? 7.574 -20.891 -32.312 1 94.56 447 ASP A O 1
ATOM 3604 N N . ILE A 1 448 ? 9.469 -19.969 -31.656 1 93.25 448 ILE A N 1
ATOM 3605 C CA . ILE A 1 448 ? 9.953 -21.188 -31 1 93.25 448 ILE A CA 1
ATOM 3606 C C . ILE A 1 448 ? 8.969 -21.594 -29.906 1 93.25 448 ILE A C 1
ATOM 3608 O O . ILE A 1 448 ? 8.703 -22.797 -29.719 1 93.25 448 ILE A O 1
ATOM 3612 N N . VAL A 1 449 ? 8.43 -20.594 -29.219 1 94.12 449 VAL A N 1
ATOM 3613 C CA . VAL A 1 449 ? 7.598 -20.922 -28.062 1 94.12 449 VAL A CA 1
ATOM 3614 C C . VAL A 1 449 ? 6.121 -20.828 -28.453 1 94.12 449 VAL A C 1
ATOM 3616 O O . VAL A 1 449 ? 5.242 -21 -27.594 1 94.12 449 VAL A O 1
ATOM 3619 N N . GLY A 1 450 ? 5.789 -20.469 -29.672 1 91.62 450 GLY A N 1
ATOM 3620 C CA . GLY A 1 450 ? 4.414 -20.406 -30.156 1 91.62 450 GLY A CA 1
ATOM 3621 C C . GLY A 1 450 ? 3.688 -19.141 -29.734 1 91.62 450 GLY A C 1
ATOM 3622 O O . GLY A 1 450 ? 2.463 -19.141 -29.609 1 91.62 450 GLY A O 1
ATOM 3623 N N . LEU A 1 451 ? 4.375 -18.125 -29.469 1 93 451 LEU A N 1
ATOM 3624 C CA . LEU A 1 451 ? 3.775 -16.875 -29.031 1 93 451 LEU A CA 1
ATOM 3625 C C . LEU A 1 451 ? 3.314 -16.047 -30.234 1 93 451 LEU A C 1
ATOM 3627 O O . LEU A 1 451 ? 2.459 -15.164 -30.094 1 93 451 LEU A O 1
ATOM 3631 N N . THR A 1 452 ? 3.85 -16.25 -31.375 1 94.12 452 THR A N 1
ATOM 3632 C CA . THR A 1 452 ? 3.572 -15.445 -32.562 1 94.12 452 THR A CA 1
ATOM 3633 C C . THR A 1 452 ? 2.078 -15.438 -32.875 1 94.12 452 THR A C 1
ATOM 3635 O O . THR A 1 452 ? 1.496 -14.375 -33.094 1 94.12 452 THR A O 1
ATOM 3638 N N . VAL A 1 453 ? 1.479 -16.531 -32.844 1 88.06 453 VAL A N 1
ATOM 3639 C CA . VAL A 1 453 ? 0.061 -16.656 -33.156 1 88.06 453 VAL A CA 1
ATOM 3640 C C . VAL A 1 453 ? -0.769 -15.906 -32.125 1 88.06 453 VAL A C 1
ATOM 3642 O O . VAL A 1 453 ? -1.768 -15.273 -32.469 1 88.06 453 VAL A O 1
ATOM 3645 N N . ILE A 1 454 ? -0.361 -15.984 -30.938 1 86.31 454 ILE A N 1
ATOM 3646 C CA . ILE A 1 454 ? -1.075 -15.336 -29.844 1 86.31 454 ILE A CA 1
ATOM 3647 C C . ILE A 1 454 ? -0.971 -13.82 -30 1 86.31 454 ILE A C 1
ATOM 3649 O O . ILE A 1 454 ? -1.968 -13.102 -29.859 1 86.31 454 ILE A O 1
ATOM 3653 N N . ILE A 1 455 ? 0.206 -13.352 -30.25 1 91.56 455 ILE A N 1
ATOM 3654 C CA . ILE A 1 455 ? 0.469 -11.922 -30.359 1 91.56 455 ILE A CA 1
ATOM 3655 C C . ILE A 1 455 ? -0.305 -11.359 -31.547 1 91.56 455 ILE A C 1
ATOM 3657 O O . ILE A 1 455 ? -0.861 -10.258 -31.469 1 91.56 455 ILE A O 1
ATOM 3661 N N . ASN A 1 456 ? -0.338 -12.102 -32.594 1 88.81 456 ASN A N 1
ATOM 3662 C CA . ASN A 1 456 ? -1.045 -11.672 -33.812 1 88.81 456 ASN A CA 1
ATOM 3663 C C . ASN A 1 456 ? -2.551 -11.594 -33.562 1 88.81 456 ASN A C 1
ATOM 3665 O O . ASN A 1 456 ? -3.256 -10.859 -34.25 1 88.81 456 ASN A O 1
ATOM 3669 N N . GLY A 1 457 ? -3.002 -12.266 -32.594 1 83.25 457 GLY A N 1
ATOM 3670 C CA . GLY A 1 457 ? -4.418 -12.258 -32.281 1 83.25 457 GLY A CA 1
ATOM 3671 C C . GLY A 1 457 ? -4.812 -11.109 -31.375 1 83.25 457 GLY A C 1
ATOM 3672 O O . GLY A 1 457 ? -6 -10.844 -31.172 1 83.25 457 GLY A O 1
ATOM 3673 N N . LEU A 1 458 ? -3.873 -10.461 -30.875 1 85.19 458 LEU A N 1
ATOM 3674 C CA . LEU A 1 458 ? -4.129 -9.32 -30 1 85.19 458 LEU A CA 1
ATOM 3675 C C . LEU A 1 458 ? -4.203 -8.031 -30.812 1 85.19 458 LEU A C 1
ATOM 3677 O O . LEU A 1 458 ? -3.453 -7.848 -31.766 1 85.19 458 LEU A O 1
ATOM 3681 N N . LYS A 1 459 ? -5.059 -7.082 -30.406 1 86.19 459 LYS A N 1
ATOM 3682 C CA . LYS A 1 459 ? -5.281 -5.836 -31.125 1 86.19 459 LYS A CA 1
ATOM 3683 C C . LYS A 1 459 ? -3.998 -5.02 -31.234 1 86.19 459 LYS A C 1
ATOM 3685 O O . LYS A 1 459 ? -3.68 -4.48 -32.281 1 86.19 459 LYS A O 1
ATOM 3690 N N . SER A 1 460 ? -3.188 -4.891 -30.203 1 89.94 460 SER A N 1
ATOM 3691 C CA . SER A 1 460 ? -1.997 -4.047 -30.156 1 89.94 460 SER A CA 1
ATOM 3692 C C . SER A 1 460 ? -0.727 -4.875 -30.312 1 89.94 460 SER A C 1
ATOM 3694 O O . SER A 1 460 ? 0.378 -4.375 -30.094 1 89.94 460 SER A O 1
ATOM 3696 N N . LYS A 1 461 ? -0.903 -6.098 -30.625 1 92.62 461 LYS A N 1
ATOM 3697 C CA . LYS A 1 461 ? 0.201 -7.02 -30.875 1 92.62 461 LYS A CA 1
ATOM 3698 C C . LYS A 1 461 ? 1.283 -6.895 -29.812 1 92.62 461 LYS A C 1
ATOM 3700 O O . LYS A 1 461 ? 0.999 -6.996 -28.625 1 92.62 461 LYS A O 1
ATOM 3705 N N . PHE A 1 462 ? 2.465 -6.465 -30.203 1 93.31 462 PHE A N 1
ATOM 3706 C CA . PHE A 1 462 ? 3.586 -6.398 -29.281 1 93.31 462 PHE A CA 1
ATOM 3707 C C . PHE A 1 462 ? 3.396 -5.258 -28.281 1 93.31 462 PHE A C 1
ATOM 3709 O O . PHE A 1 462 ? 3.98 -5.273 -27.203 1 93.31 462 PHE A O 1
ATOM 3716 N N . ASP A 1 463 ? 2.564 -4.414 -28.562 1 92.56 463 ASP A N 1
ATOM 3717 C CA . ASP A 1 463 ? 2.367 -3.244 -27.703 1 92.56 463 ASP A CA 1
ATOM 3718 C C . ASP A 1 463 ? 1.199 -3.457 -26.75 1 92.56 463 ASP A C 1
ATOM 3720 O O . ASP A 1 463 ? 0.827 -2.547 -26 1 92.56 463 ASP A O 1
ATOM 3724 N N . THR A 1 464 ? 0.729 -4.625 -26.75 1 89.25 464 THR A N 1
ATOM 3725 C CA . THR A 1 464 ? -0.389 -4.922 -25.859 1 89.25 464 THR A CA 1
ATOM 3726 C C . THR A 1 464 ? 0.054 -4.867 -24.391 1 89.25 464 THR A C 1
ATOM 3728 O O . THR A 1 464 ? 1.047 -5.492 -24.016 1 89.25 464 THR A O 1
ATOM 3731 N N . MET A 1 465 ? -0.661 -4.188 -23.625 1 87.62 465 MET A N 1
ATOM 3732 C CA . MET A 1 465 ? -0.408 -4.121 -22.203 1 87.62 465 MET A CA 1
ATOM 3733 C C . MET A 1 465 ? -0.905 -5.383 -21.5 1 87.62 465 MET A C 1
ATOM 3735 O O . MET A 1 465 ? -2.057 -5.785 -21.672 1 87.62 465 MET A O 1
ATOM 3739 N N . ILE A 1 466 ? -0.11 -6.02 -20.734 1 84.5 466 ILE A N 1
ATOM 3740 C CA . ILE A 1 466 ? -0.45 -7.277 -20.078 1 84.5 466 ILE A CA 1
ATOM 3741 C C . ILE A 1 466 ? -1.377 -7.012 -18.891 1 84.5 466 ILE A C 1
ATOM 3743 O O . ILE A 1 466 ? -2.264 -7.816 -18.594 1 84.5 466 ILE A O 1
ATOM 3747 N N . GLY A 1 467 ? -1.167 -5.848 -18.219 1 75.56 467 GLY A N 1
ATOM 3748 C CA . GLY A 1 467 ? -2.055 -5.508 -17.125 1 75.56 467 GLY A CA 1
ATOM 3749 C C . GLY A 1 467 ? -1.483 -5.863 -15.758 1 75.56 467 GLY A C 1
ATOM 3750 O O . GLY A 1 467 ? -0.484 -6.582 -15.672 1 75.56 467 GLY A O 1
ATOM 3751 N N . HIS A 1 468 ? -2.094 -5.48 -14.672 1 64.38 468 HIS A N 1
ATOM 3752 C CA . HIS A 1 468 ? -1.57 -5.523 -13.305 1 64.38 468 HIS A CA 1
ATOM 3753 C C . HIS A 1 468 ? -1.389 -6.961 -12.836 1 64.38 468 HIS A C 1
ATOM 3755 O O . HIS A 1 468 ? -0.395 -7.285 -12.18 1 64.38 468 HIS A O 1
ATOM 3761 N N . ASN A 1 469 ? -2.131 -7.883 -13.094 1 63.59 469 ASN A N 1
ATOM 3762 C CA . ASN A 1 469 ? -1.972 -9.266 -12.664 1 63.59 469 ASN A CA 1
ATOM 3763 C C . ASN A 1 469 ? -1.862 -10.219 -13.852 1 63.59 469 ASN A C 1
ATOM 3765 O O . ASN A 1 469 ? -2.045 -11.43 -13.703 1 63.59 469 ASN A O 1
ATOM 3769 N N . GLY A 1 470 ? -1.396 -9.586 -14.883 1 65.38 470 GLY A N 1
ATOM 3770 C CA . GLY A 1 470 ? -1.297 -10.406 -16.078 1 65.38 470 GLY A CA 1
ATOM 3771 C C . GLY A 1 470 ? -2.627 -10.992 -16.516 1 65.38 470 GLY A C 1
ATOM 3772 O O . GLY A 1 470 ? -2.67 -12.047 -17.141 1 65.38 470 GLY A O 1
ATOM 3773 N N . ASP A 1 471 ? -3.539 -10.406 -16.062 1 64.44 471 ASP A N 1
ATOM 3774 C CA . ASP A 1 471 ? -4.863 -11.008 -16.188 1 64.44 471 ASP A CA 1
ATOM 3775 C C . ASP A 1 471 ? -5.316 -11.023 -17.656 1 64.44 471 ASP A C 1
ATOM 3777 O O . ASP A 1 471 ? -6.254 -11.742 -18 1 64.44 471 ASP A O 1
ATOM 3781 N N . ASN A 1 472 ? -4.523 -10.391 -18.469 1 70.75 472 ASN A N 1
ATOM 3782 C CA . ASN A 1 472 ? -4.918 -10.352 -19.859 1 70.75 472 ASN A CA 1
ATOM 3783 C C . ASN A 1 472 ? -4.387 -11.57 -20.625 1 70.75 472 ASN A C 1
ATOM 3785 O O . ASN A 1 472 ? -4.758 -11.789 -21.781 1 70.75 472 ASN A O 1
ATOM 3789 N N . LEU A 1 473 ? -3.514 -12.312 -19.984 1 76.94 473 LEU A N 1
ATOM 3790 C CA . LEU A 1 473 ? -2.949 -13.516 -20.594 1 76.94 473 LEU A CA 1
ATOM 3791 C C . LEU A 1 473 ? -3.318 -14.758 -19.781 1 76.94 473 LEU A C 1
ATOM 3793 O O . LEU A 1 473 ? -3.432 -14.688 -18.562 1 76.94 473 LEU A O 1
ATOM 3797 N N . SER A 1 474 ? -3.502 -15.758 -20.547 1 74.94 474 SER A N 1
ATOM 3798 C CA . SER A 1 474 ? -3.73 -17.031 -19.859 1 74.94 474 SER A CA 1
ATOM 3799 C C . SER A 1 474 ? -2.449 -17.547 -19.203 1 74.94 474 SER A C 1
ATOM 3801 O O . SER A 1 474 ? -1.359 -17.047 -19.484 1 74.94 474 SER A O 1
ATOM 3803 N N . GLY A 1 475 ? -2.59 -18.484 -18.328 1 77.38 475 GLY A N 1
ATOM 3804 C CA . GLY A 1 475 ? -1.434 -19.094 -17.688 1 77.38 475 GLY A CA 1
ATOM 3805 C C . GLY A 1 475 ? -0.411 -19.625 -18.672 1 77.38 475 GLY A C 1
ATOM 3806 O O . GLY A 1 475 ? 0.788 -19.391 -18.516 1 77.38 475 GLY A O 1
ATOM 3807 N N . GLY A 1 476 ? -0.915 -20.359 -19.672 1 81.75 476 GLY A N 1
ATOM 3808 C CA . GLY A 1 476 ? -0.026 -20.906 -20.688 1 81.75 476 GLY A CA 1
ATOM 3809 C C . GLY A 1 476 ? 0.682 -19.828 -21.5 1 81.75 476 GLY A C 1
ATOM 3810 O O . GLY A 1 476 ? 1.85 -20 -21.859 1 81.75 476 GLY A O 1
ATOM 3811 N N . GLN A 1 477 ? -0.014 -18.766 -21.719 1 84.69 477 GLN A N 1
ATOM 3812 C CA . GLN A 1 477 ? 0.579 -17.656 -22.469 1 84.69 477 GLN A CA 1
ATOM 3813 C C . GLN A 1 477 ? 1.666 -16.969 -21.656 1 84.69 477 GLN A C 1
ATOM 3815 O O . GLN A 1 477 ? 2.703 -16.578 -22.203 1 84.69 477 GLN A O 1
ATOM 3820 N N . LYS A 1 478 ? 1.442 -16.891 -20.469 1 89 478 LYS A N 1
ATOM 3821 C CA . LYS A 1 478 ? 2.438 -16.281 -19.594 1 89 478 LYS A CA 1
ATOM 3822 C C . LYS A 1 478 ? 3.705 -17.125 -19.531 1 89 478 LYS A C 1
ATOM 3824 O O . LYS A 1 478 ? 4.816 -16.594 -19.516 1 89 478 LYS A O 1
ATOM 3829 N N . GLN A 1 479 ? 3.461 -18.391 -19.469 1 89.94 479 GLN A N 1
ATOM 3830 C CA . GLN A 1 479 ? 4.602 -19.297 -19.438 1 89.94 479 GLN A CA 1
ATOM 3831 C C . GLN A 1 479 ? 5.434 -19.172 -20.719 1 89.94 479 GLN A C 1
ATOM 3833 O O . GLN A 1 479 ? 6.664 -19.141 -20.656 1 89.94 479 GLN A O 1
ATOM 3838 N N . ARG A 1 480 ? 4.73 -19.141 -21.844 1 92.62 480 ARG A N 1
ATOM 3839 C CA . ARG A 1 480 ? 5.422 -18.984 -23.125 1 92.62 480 ARG A CA 1
ATOM 3840 C C . ARG A 1 480 ? 6.238 -17.688 -23.141 1 92.62 480 ARG A C 1
ATOM 3842 O O . ARG A 1 480 ? 7.371 -17.688 -23.625 1 92.62 480 ARG A O 1
ATOM 3849 N N . LEU A 1 481 ? 5.648 -16.688 -22.672 1 93.31 481 LEU A N 1
ATOM 3850 C CA . LEU A 1 481 ? 6.32 -15.398 -22.625 1 93.31 481 LEU A CA 1
ATOM 3851 C C . LEU A 1 481 ? 7.566 -15.469 -21.75 1 93.31 481 LEU A C 1
ATOM 3853 O O . LEU A 1 481 ? 8.609 -14.922 -22.094 1 93.31 481 LEU A O 1
ATOM 3857 N N . SER A 1 482 ? 7.48 -16.062 -20.609 1 93.75 482 SER A N 1
ATOM 3858 C CA . SER A 1 482 ? 8.602 -16.203 -19.688 1 93.75 482 SER A CA 1
ATOM 3859 C C . SER A 1 482 ? 9.734 -17 -20.312 1 93.75 482 SER A C 1
ATOM 3861 O O . SER A 1 482 ? 10.906 -16.672 -20.141 1 93.75 482 SER A O 1
ATOM 3863 N N . ILE A 1 483 ? 9.359 -18.031 -21.031 1 94.56 483 ILE A N 1
ATOM 3864 C CA . ILE A 1 483 ? 10.359 -18.859 -21.703 1 94.56 483 ILE A CA 1
ATOM 3865 C C . ILE A 1 483 ? 11.055 -18.047 -22.797 1 94.56 483 ILE A C 1
ATOM 3867 O O . ILE A 1 483 ? 12.281 -18.078 -22.906 1 94.56 483 ILE A O 1
ATOM 3871 N N . ALA A 1 484 ? 10.234 -17.344 -23.547 1 94.88 484 ALA A N 1
ATOM 3872 C CA . ALA A 1 484 ? 10.789 -16.516 -24.609 1 94.88 484 ALA A CA 1
ATOM 3873 C C . ALA A 1 484 ? 11.789 -15.5 -24.047 1 94.88 484 ALA A C 1
ATOM 3875 O O . ALA A 1 484 ? 12.875 -15.312 -24.609 1 94.88 484 ALA A O 1
ATOM 3876 N N . ARG A 1 485 ? 11.453 -14.875 -23.016 1 94.5 485 ARG A N 1
ATOM 3877 C CA . ARG A 1 485 ? 12.312 -13.898 -22.359 1 94.5 485 ARG A CA 1
ATOM 3878 C C . ARG A 1 485 ? 13.648 -14.523 -21.953 1 94.5 485 ARG A C 1
ATOM 3880 O O . ARG A 1 485 ? 14.703 -13.922 -22.156 1 94.5 485 ARG A O 1
ATOM 3887 N N . ALA A 1 486 ? 13.594 -15.664 -21.406 1 92.75 486 ALA A N 1
ATOM 3888 C CA . ALA A 1 486 ? 14.797 -16.375 -20.969 1 92.75 486 ALA A CA 1
ATOM 3889 C C . ALA A 1 486 ? 15.672 -16.75 -22.172 1 92.75 486 ALA A C 1
ATOM 3891 O O . ALA A 1 486 ? 16.891 -16.688 -22.094 1 92.75 486 ALA A O 1
ATOM 3892 N N . LEU A 1 487 ? 15.047 -17.188 -23.25 1 93.62 487 LEU A N 1
ATOM 3893 C CA . LEU A 1 487 ? 15.766 -17.625 -24.438 1 93.62 487 LEU A CA 1
ATOM 3894 C C . LEU A 1 487 ? 16.5 -16.453 -25.109 1 93.62 487 LEU A C 1
ATOM 3896 O O . LEU A 1 487 ? 17.562 -16.641 -25.703 1 93.62 487 LEU A O 1
ATOM 3900 N N . LEU A 1 488 ? 15.93 -15.328 -25.031 1 93.75 488 LEU A N 1
ATOM 3901 C CA . LEU A 1 488 ? 16.516 -14.141 -25.641 1 93.75 488 LEU A CA 1
ATOM 3902 C C . LEU A 1 488 ? 17.859 -13.797 -24.984 1 93.75 488 LEU A C 1
ATOM 3904 O O . LEU A 1 488 ? 18.688 -13.125 -25.594 1 93.75 488 LEU A O 1
ATOM 3908 N N . ARG A 1 489 ? 18.078 -14.227 -23.859 1 91 489 ARG A N 1
ATOM 3909 C CA . ARG A 1 489 ? 19.297 -13.922 -23.141 1 91 489 ARG A CA 1
ATOM 3910 C C . ARG A 1 489 ? 20.469 -14.75 -23.656 1 91 489 ARG A C 1
ATOM 3912 O O . ARG A 1 489 ? 21.625 -14.367 -23.5 1 91 489 ARG A O 1
ATOM 3919 N N . ASN A 1 490 ? 20.156 -15.914 -24.266 1 88.25 490 ASN A N 1
ATOM 3920 C CA . ASN A 1 490 ? 21.172 -16.797 -24.844 1 88.25 490 ASN A CA 1
ATOM 3921 C C . ASN A 1 490 ? 22.266 -17.125 -23.812 1 88.25 490 ASN A C 1
ATOM 3923 O O . ASN A 1 490 ? 23.453 -16.922 -24.078 1 88.25 490 ASN A O 1
ATOM 3927 N N . SER A 1 491 ? 21.938 -17.688 -22.672 1 92.5 491 SER A N 1
ATOM 3928 C CA . SER A 1 491 ? 22.844 -17.984 -21.562 1 92.5 491 SER A CA 1
ATOM 3929 C C . SER A 1 491 ? 23.5 -19.344 -21.75 1 92.5 491 SER A C 1
ATOM 3931 O O . SER A 1 491 ? 23.047 -20.156 -22.547 1 92.5 491 SER A O 1
ATOM 3933 N N . ASP A 1 492 ? 24.562 -19.562 -20.953 1 94.56 492 ASP A N 1
ATOM 3934 C CA . ASP A 1 492 ? 25.297 -20.828 -21 1 94.56 492 ASP A CA 1
ATOM 3935 C C . ASP A 1 492 ? 24.516 -21.953 -20.312 1 94.56 492 ASP A C 1
ATOM 3937 O O . ASP A 1 492 ? 24.672 -23.125 -20.656 1 94.56 492 ASP A O 1
ATOM 3941 N N . ILE A 1 493 ? 23.734 -21.531 -19.359 1 95.06 493 ILE A N 1
ATOM 3942 C CA . ILE A 1 493 ? 22.891 -22.484 -18.641 1 95.06 493 ILE A CA 1
ATOM 3943 C C . ILE A 1 493 ? 21.438 -22.047 -18.703 1 95.06 493 ILE A C 1
ATOM 3945 O O . ILE A 1 493 ? 21.109 -20.906 -18.344 1 95.06 493 ILE A O 1
ATOM 3949 N N . LEU A 1 494 ? 20.578 -22.859 -19.219 1 95.06 494 LEU A N 1
ATOM 3950 C CA . LEU A 1 494 ? 19.141 -22.609 -19.266 1 95.06 494 LEU A CA 1
ATOM 3951 C C . LEU A 1 494 ? 18.391 -23.578 -18.359 1 95.06 494 LEU A C 1
ATOM 3953 O O . LEU A 1 494 ? 18.531 -24.797 -18.5 1 95.06 494 LEU A O 1
ATOM 3957 N N . ILE A 1 495 ? 17.703 -23.047 -17.406 1 95.56 495 ILE A N 1
ATOM 3958 C CA . ILE A 1 495 ? 16.953 -23.859 -16.453 1 95.56 495 ILE A CA 1
ATOM 3959 C C . ILE A 1 495 ? 15.461 -23.625 -16.625 1 95.56 495 ILE A C 1
ATOM 3961 O O . ILE A 1 495 ? 14.992 -22.484 -16.594 1 95.56 495 ILE A O 1
ATOM 3965 N N . LEU A 1 496 ? 14.734 -24.625 -16.844 1 93.81 496 LEU A N 1
ATOM 3966 C CA . LEU A 1 496 ? 13.273 -24.578 -16.938 1 93.81 496 LEU A CA 1
ATOM 3967 C C . LEU A 1 496 ? 12.641 -25.297 -15.75 1 93.81 496 LEU A C 1
ATOM 3969 O O . LEU A 1 496 ? 12.5 -26.516 -15.75 1 93.81 496 LEU A O 1
ATOM 3973 N N . ASP A 1 497 ? 12.211 -24.547 -14.789 1 90.88 497 ASP A N 1
ATOM 3974 C CA . ASP A 1 497 ? 11.602 -25.078 -13.578 1 90.88 497 ASP A CA 1
ATOM 3975 C C . ASP A 1 497 ? 10.086 -25.188 -13.719 1 90.88 497 ASP A C 1
ATOM 3977 O O . ASP A 1 497 ? 9.359 -24.266 -13.336 1 90.88 497 ASP A O 1
ATOM 3981 N N . GLU A 1 498 ? 9.648 -26.281 -14.164 1 84.19 498 GLU A N 1
ATOM 3982 C CA . GLU A 1 498 ? 8.234 -26.531 -14.43 1 84.19 498 GLU A CA 1
ATOM 3983 C C . GLU A 1 498 ? 7.629 -25.391 -15.25 1 84.19 498 GLU A C 1
ATOM 3985 O O . GLU A 1 498 ? 6.543 -24.891 -14.93 1 84.19 498 GLU A O 1
ATOM 3990 N N . ALA A 1 499 ? 8.32 -24.984 -16.188 1 84.12 499 ALA A N 1
ATOM 3991 C CA . ALA A 1 499 ? 8.016 -23.797 -16.969 1 84.12 499 ALA A CA 1
ATOM 3992 C C . ALA A 1 499 ? 6.898 -24.062 -17.969 1 84.12 499 ALA A C 1
ATOM 3994 O O . ALA A 1 499 ? 6.395 -23.141 -18.625 1 84.12 499 ALA A O 1
ATOM 3995 N N . THR A 1 500 ? 6.469 -25.297 -18.094 1 79.06 500 THR A N 1
ATOM 3996 C CA . THR A 1 500 ? 5.465 -25.656 -19.094 1 79.06 500 THR A CA 1
ATOM 3997 C C . THR A 1 500 ? 4.301 -26.406 -18.453 1 79.06 500 THR A C 1
ATOM 3999 O O . THR A 1 500 ? 3.604 -27.156 -19.125 1 79.06 500 THR A O 1
ATOM 4002 N N . SER A 1 501 ? 4.199 -26.156 -17.188 1 75.5 501 SER A N 1
ATOM 4003 C CA . SER A 1 501 ? 3.217 -26.938 -16.438 1 75.5 501 SER A CA 1
ATOM 4004 C C . SER A 1 501 ? 1.794 -26.547 -16.844 1 75.5 501 SER A C 1
ATOM 4006 O O . SER A 1 501 ? 0.871 -27.359 -16.703 1 75.5 501 SER A O 1
ATOM 4008 N N . ALA A 1 502 ? 1.655 -25.359 -17.359 1 74 502 ALA A N 1
ATOM 4009 C CA . ALA A 1 502 ? 0.317 -24.891 -17.719 1 74 502 ALA A CA 1
ATOM 4010 C C . ALA A 1 502 ? 0.025 -25.125 -19.188 1 74 502 ALA A C 1
ATOM 4012 O O . ALA A 1 502 ? -1.033 -24.734 -19.688 1 74 502 ALA A O 1
ATOM 4013 N N . LEU A 1 503 ? 0.947 -25.781 -19.844 1 78.38 503 LEU A N 1
ATOM 4014 C CA . LEU A 1 503 ? 0.778 -26.062 -21.266 1 78.38 503 LEU A CA 1
ATOM 4015 C C . LEU A 1 503 ? 0.299 -27.484 -21.469 1 78.38 503 LEU A C 1
ATOM 4017 O O . LEU A 1 503 ? 0.554 -28.359 -20.641 1 78.38 503 LEU A O 1
ATOM 4021 N N . ASP A 1 504 ? -0.397 -27.641 -22.531 1 75.75 504 ASP A N 1
ATOM 4022 C CA . ASP A 1 504 ? -0.76 -29.016 -22.906 1 75.75 504 ASP A CA 1
ATOM 4023 C C . ASP A 1 504 ? 0.469 -29.812 -23.344 1 75.75 504 ASP A C 1
ATOM 4025 O O . ASP A 1 504 ? 1.486 -29.219 -23.734 1 75.75 504 ASP A O 1
ATOM 4029 N N . SER A 1 505 ? 0.31 -31.078 -23.312 1 74.81 505 SER A N 1
ATOM 4030 C CA . SER A 1 505 ? 1.433 -31.984 -23.547 1 74.81 505 SER A CA 1
ATOM 4031 C C . SER A 1 505 ? 2.049 -31.766 -24.922 1 74.81 505 SER A C 1
ATOM 4033 O O . SER A 1 505 ? 3.271 -31.812 -25.078 1 74.81 505 SER A O 1
ATOM 4035 N N . HIS A 1 506 ? 1.219 -31.547 -25.844 1 76.25 506 HIS A N 1
ATOM 4036 C CA . HIS A 1 506 ? 1.723 -31.359 -27.188 1 76.25 506 HIS A CA 1
ATOM 4037 C C . HIS A 1 506 ? 2.535 -30.062 -27.297 1 76.25 506 HIS A C 1
ATOM 4039 O O . HIS A 1 506 ? 3.641 -30.078 -27.844 1 76.25 506 HIS A O 1
ATOM 4045 N N . SER A 1 507 ? 2.002 -29.062 -26.859 1 82.5 507 SER A N 1
ATOM 4046 C CA . SER A 1 507 ? 2.688 -27.781 -26.906 1 82.5 507 SER A CA 1
ATOM 4047 C C . SER A 1 507 ? 3.99 -27.812 -26.109 1 82.5 507 SER A C 1
ATOM 4049 O O . SER A 1 507 ? 5 -27.25 -26.531 1 82.5 507 SER A O 1
ATOM 4051 N N . GLU A 1 508 ? 3.895 -28.422 -25 1 84.94 508 GLU A N 1
ATOM 4052 C CA . GLU A 1 508 ? 5.082 -28.547 -24.156 1 84.94 508 GLU A CA 1
ATOM 4053 C C . GLU A 1 508 ? 6.211 -29.266 -24.891 1 84.94 508 GLU A C 1
ATOM 4055 O O . GLU A 1 508 ? 7.348 -28.781 -24.906 1 84.94 508 GLU A O 1
ATOM 4060 N N . ASN A 1 509 ? 5.801 -30.375 -25.469 1 81.5 509 ASN A N 1
ATOM 4061 C CA . ASN A 1 509 ? 6.797 -31.156 -26.188 1 81.5 509 ASN A CA 1
ATOM 4062 C C . ASN A 1 509 ? 7.398 -30.359 -27.359 1 81.5 509 ASN A C 1
ATOM 4064 O O . ASN A 1 509 ? 8.609 -30.438 -27.594 1 81.5 509 ASN A O 1
ATOM 4068 N N . LEU A 1 510 ? 6.555 -29.719 -28 1 84.75 510 LEU A N 1
ATOM 4069 C CA . LEU A 1 510 ? 7.012 -28.922 -29.141 1 84.75 510 LEU A CA 1
ATOM 4070 C C . LEU A 1 510 ? 7.988 -27.844 -28.703 1 84.75 510 LEU A C 1
ATOM 4072 O O . LEU A 1 510 ? 9.016 -27.625 -29.344 1 84.75 510 LEU A O 1
ATOM 4076 N N . ILE A 1 511 ? 7.723 -27.203 -27.719 1 90.38 511 ILE A N 1
ATOM 4077 C CA . ILE A 1 511 ? 8.555 -26.109 -27.219 1 90.38 511 ILE A CA 1
ATOM 4078 C C . ILE A 1 511 ? 9.906 -26.656 -26.766 1 90.38 511 ILE A C 1
ATOM 4080 O O . ILE A 1 511 ? 10.953 -26.094 -27.094 1 90.38 511 ILE A O 1
ATOM 4084 N N . ILE A 1 512 ? 9.883 -27.75 -26.062 1 88.19 512 ILE A N 1
ATOM 4085 C CA . ILE A 1 512 ? 11.109 -28.344 -25.547 1 88.19 512 ILE A CA 1
ATOM 4086 C C . ILE A 1 512 ? 11.977 -28.812 -26.719 1 88.19 512 ILE A C 1
ATOM 4088 O O . ILE A 1 512 ? 13.195 -28.625 -26.719 1 88.19 512 ILE A O 1
ATOM 4092 N N . GLN A 1 513 ? 11.328 -29.438 -27.688 1 86.25 513 GLN A N 1
ATOM 4093 C CA . GLN A 1 513 ? 12.047 -29.891 -28.875 1 86.25 513 GLN A CA 1
ATOM 4094 C C . GLN A 1 513 ? 12.68 -28.703 -29.609 1 86.25 513 GLN A C 1
ATOM 4096 O O . GLN A 1 513 ? 13.82 -28.781 -30.062 1 86.25 513 GLN A O 1
ATOM 4101 N N . ASN A 1 514 ? 11.875 -27.703 -29.75 1 90.25 514 ASN A N 1
ATOM 4102 C CA . ASN A 1 514 ? 12.383 -26.5 -30.422 1 90.25 514 ASN A CA 1
ATOM 4103 C C . ASN A 1 514 ? 13.57 -25.906 -29.672 1 90.25 514 ASN A C 1
ATOM 4105 O O . ASN A 1 514 ? 14.531 -25.453 -30.297 1 90.25 514 ASN A O 1
ATOM 4109 N N . ILE A 1 515 ? 13.547 -25.891 -28.422 1 90.44 515 ILE A N 1
ATOM 4110 C CA . ILE A 1 515 ? 14.617 -25.359 -27.594 1 90.44 515 ILE A CA 1
ATOM 4111 C C . ILE A 1 515 ? 15.875 -26.219 -27.766 1 90.44 515 ILE A C 1
ATOM 4113 O O . ILE A 1 515 ? 16.984 -25.688 -27.891 1 90.44 515 ILE A O 1
ATOM 4117 N N . GLN A 1 516 ? 15.656 -27.484 -27.781 1 86.81 516 GLN A N 1
ATOM 4118 C CA . GLN A 1 516 ? 16.781 -28.406 -27.938 1 86.81 516 GLN A CA 1
ATOM 4119 C C . GLN A 1 516 ? 17.453 -28.234 -29.297 1 86.81 516 GLN A C 1
ATOM 4121 O O . GLN A 1 516 ? 18.672 -28.328 -29.391 1 86.81 516 GLN A O 1
ATOM 4126 N N . LYS A 1 517 ? 16.625 -27.984 -30.219 1 85.69 517 LYS A N 1
ATOM 4127 C CA . LYS A 1 517 ? 17.172 -27.797 -31.562 1 85.69 517 LYS A CA 1
ATOM 4128 C C . LYS A 1 517 ? 17.938 -26.484 -31.672 1 85.69 517 LYS A C 1
ATOM 4130 O O . LYS A 1 517 ? 18.938 -26.422 -32.375 1 85.69 517 LYS A O 1
ATOM 4135 N N . ARG A 1 518 ? 17.406 -25.562 -31.016 1 83.69 518 ARG A N 1
ATOM 4136 C CA . ARG A 1 518 ? 17.984 -24.219 -31.094 1 83.69 518 ARG A CA 1
ATOM 4137 C C . ARG A 1 518 ? 19.234 -24.109 -30.234 1 83.69 518 ARG A C 1
ATOM 4139 O O . ARG A 1 518 ? 20.156 -23.359 -30.562 1 83.69 518 ARG A O 1
ATOM 4146 N N . ARG A 1 519 ? 19.188 -24.75 -29.188 1 72.69 519 ARG A N 1
ATOM 4147 C CA . ARG A 1 519 ? 20.234 -24.578 -28.188 1 72.69 519 ARG A CA 1
ATOM 4148 C C . ARG A 1 519 ? 21.609 -24.891 -28.766 1 72.69 519 ARG A C 1
ATOM 4150 O O . ARG A 1 519 ? 21.75 -25.828 -29.562 1 72.69 519 ARG A O 1
ATOM 4157 N N . SER A 1 520 ? 22.406 -24 -28.312 1 70.88 520 SER A N 1
ATOM 4158 C CA . SER A 1 520 ? 23.797 -24.219 -28.703 1 70.88 520 SER A CA 1
ATOM 4159 C C . SER A 1 520 ? 24.344 -25.516 -28.125 1 70.88 520 SER A C 1
ATOM 4161 O O . SER A 1 520 ? 23.891 -25.969 -27.062 1 70.88 520 SER A O 1
ATOM 4163 N N . LYS A 1 521 ? 25.188 -26.109 -28.906 1 76.75 521 LYS A N 1
ATOM 4164 C CA . LYS A 1 521 ? 25.875 -27.312 -28.453 1 76.75 521 LYS A CA 1
ATOM 4165 C C . LYS A 1 521 ? 26.656 -27.047 -27.172 1 76.75 521 LYS A C 1
ATOM 4167 O O . LYS A 1 521 ? 27.062 -27.984 -26.484 1 76.75 521 LYS A O 1
ATOM 4172 N N . ASP A 1 522 ? 26.672 -25.812 -26.828 1 83.75 522 ASP A N 1
ATOM 4173 C CA . ASP A 1 522 ? 27.484 -25.453 -25.656 1 83.75 522 ASP A CA 1
ATOM 4174 C C . ASP A 1 522 ? 26.609 -25.109 -24.469 1 83.75 522 ASP A C 1
ATOM 4176 O O . ASP A 1 522 ? 27.109 -24.828 -23.375 1 83.75 522 ASP A O 1
ATOM 4180 N N . CYS A 1 523 ? 25.406 -25.219 -24.594 1 91.5 523 CYS A N 1
ATOM 4181 C CA . CYS A 1 523 ? 24.5 -24.797 -23.531 1 91.5 523 CYS A CA 1
ATOM 4182 C C . CYS A 1 523 ? 24.156 -25.969 -22.609 1 91.5 523 CYS A C 1
ATOM 4184 O O . CYS A 1 523 ? 23.922 -27.078 -23.078 1 91.5 523 CYS A O 1
ATOM 4186 N N . ILE A 1 524 ? 24.219 -25.734 -21.281 1 94 524 ILE A N 1
ATOM 4187 C CA . ILE A 1 524 ? 23.719 -26.688 -20.297 1 94 524 ILE A CA 1
ATOM 4188 C C . ILE A 1 524 ? 22.203 -26.484 -20.125 1 94 524 ILE A C 1
ATOM 4190 O O . ILE A 1 524 ? 21.766 -25.406 -19.734 1 94 524 ILE A O 1
ATOM 4194 N N . LEU A 1 525 ? 21.438 -27.469 -20.453 1 94.06 525 LEU A N 1
ATOM 4195 C CA . LEU A 1 525 ? 19.984 -27.391 -20.328 1 94.06 525 LEU A CA 1
ATOM 4196 C C . LEU A 1 525 ? 19.5 -28.25 -19.172 1 94.06 525 LEU A C 1
ATOM 4198 O O . LEU A 1 525 ? 19.766 -29.453 -19.109 1 94.06 525 LEU A O 1
ATOM 4202 N N . LEU A 1 526 ? 18.875 -27.609 -18.203 1 94.12 526 LEU A N 1
ATOM 4203 C CA . LEU A 1 526 ? 18.281 -28.297 -17.062 1 94.12 526 LEU A CA 1
ATOM 4204 C C . LEU A 1 526 ? 16.766 -28.125 -17.047 1 94.12 526 LEU A C 1
ATOM 4206 O O . LEU A 1 526 ? 16.266 -27 -17.016 1 94.12 526 LEU A O 1
ATOM 4210 N N . ILE A 1 527 ? 16.047 -29.234 -17.078 1 92.81 527 ILE A N 1
ATOM 4211 C CA . ILE A 1 527 ? 14.586 -29.172 -17.141 1 92.81 527 ILE A CA 1
ATOM 4212 C C . ILE A 1 527 ? 13.984 -29.938 -15.961 1 92.81 527 ILE A C 1
ATOM 4214 O O . ILE A 1 527 ? 14.359 -31.094 -15.703 1 92.81 527 ILE A O 1
ATOM 4218 N N . ILE A 1 528 ? 13.188 -29.266 -15.227 1 89.81 528 ILE A N 1
ATOM 4219 C CA . ILE A 1 528 ? 12.359 -29.906 -14.211 1 89.81 528 ILE A CA 1
ATOM 4220 C C . ILE A 1 528 ? 10.938 -30.062 -14.734 1 89.81 528 ILE A C 1
ATOM 4222 O O . ILE A 1 528 ? 10.273 -29.078 -15.07 1 89.81 528 ILE A O 1
ATOM 4226 N N . SER A 1 529 ? 10.477 -31.234 -14.906 1 81.31 529 SER A N 1
ATOM 4227 C CA . SER A 1 529 ? 9.117 -31.516 -15.359 1 81.31 529 SER A CA 1
ATOM 4228 C C . SER A 1 529 ? 8.57 -32.781 -14.727 1 81.31 529 SER A C 1
ATOM 4230 O O . SER A 1 529 ? 9.328 -33.719 -14.438 1 81.31 529 SER A O 1
ATOM 4232 N N . HIS A 1 530 ? 7.391 -32.781 -14.562 1 73.19 530 HIS A N 1
ATOM 4233 C CA . HIS A 1 530 ? 6.73 -34 -14.062 1 73.19 530 HIS A CA 1
ATOM 4234 C C . HIS A 1 530 ? 6.191 -34.844 -15.211 1 73.19 530 HIS A C 1
ATOM 4236 O O . HIS A 1 530 ? 5.645 -35.938 -14.984 1 73.19 530 HIS A O 1
ATOM 4242 N N . ARG A 1 531 ? 6.465 -34.438 -16.328 1 74.69 531 ARG A N 1
ATOM 4243 C CA . ARG A 1 531 ? 5.984 -35.156 -17.5 1 74.69 531 ARG A CA 1
ATOM 4244 C C . ARG A 1 531 ? 7.125 -35.906 -18.203 1 74.69 531 ARG A C 1
ATOM 4246 O O . ARG A 1 531 ? 8.109 -35.281 -18.609 1 74.69 531 ARG A O 1
ATOM 4253 N N . PHE A 1 532 ? 6.91 -37.094 -18.406 1 76.31 532 PHE A N 1
ATOM 4254 C CA . PHE A 1 532 ? 7.949 -37.938 -18.969 1 76.31 532 PHE A CA 1
ATOM 4255 C C . PHE A 1 532 ? 8.258 -37.531 -20.406 1 76.31 532 PHE A C 1
ATOM 4257 O O . PHE A 1 532 ? 9.406 -37.594 -20.844 1 76.31 532 PHE A O 1
ATOM 4264 N N . SER A 1 533 ? 7.309 -37.094 -21.109 1 72 533 SER A N 1
ATOM 4265 C CA . SER A 1 533 ? 7.473 -36.719 -22.516 1 72 533 SER A CA 1
ATOM 4266 C C . SER A 1 533 ? 8.438 -35.562 -22.672 1 72 533 SER A C 1
ATOM 4268 O O . SER A 1 533 ? 9.094 -35.438 -23.703 1 72 533 SER A O 1
ATOM 4270 N N . CYS A 1 534 ? 8.594 -34.812 -21.688 1 77.56 534 CYS A N 1
ATOM 4271 C CA . CYS A 1 534 ? 9.438 -33.625 -21.75 1 77.56 534 CYS A CA 1
ATOM 4272 C C . CYS A 1 534 ? 10.883 -33.969 -21.422 1 77.56 534 CYS A C 1
ATOM 4274 O O . CYS A 1 534 ? 11.797 -33.219 -21.766 1 77.56 534 CYS A O 1
ATOM 4276 N N . ILE A 1 535 ? 11.047 -35.125 -20.828 1 80.5 535 ILE A N 1
ATOM 4277 C CA . ILE A 1 535 ? 12.391 -35.375 -20.312 1 80.5 535 ILE A CA 1
ATOM 4278 C C . ILE A 1 535 ? 12.984 -36.594 -21.031 1 80.5 535 ILE A C 1
ATOM 4280 O O . ILE A 1 535 ? 14.195 -36.844 -20.938 1 80.5 535 ILE A O 1
ATOM 4284 N N . LYS A 1 536 ? 12.203 -37.344 -21.812 1 76.94 536 LYS A N 1
ATOM 4285 C CA . LYS A 1 536 ? 12.609 -38.594 -22.391 1 76.94 536 LYS A CA 1
ATOM 4286 C C . LYS A 1 536 ? 13.781 -38.438 -23.359 1 76.94 536 LYS A C 1
ATOM 4288 O O . LYS A 1 536 ? 14.602 -39.344 -23.516 1 76.94 536 LYS A O 1
ATOM 4293 N N . ASP A 1 537 ? 13.859 -37.312 -23.969 1 78.88 537 ASP A N 1
ATOM 4294 C CA . ASP A 1 537 ? 14.875 -37.094 -25 1 78.88 537 ASP A CA 1
ATOM 4295 C C . ASP A 1 537 ? 16.094 -36.406 -24.438 1 78.88 537 ASP A C 1
ATOM 4297 O O . ASP A 1 537 ? 17.016 -36.031 -25.172 1 78.88 537 ASP A O 1
ATOM 4301 N N . LEU A 1 538 ? 16.219 -36.219 -23.203 1 86.94 538 LEU A N 1
ATOM 4302 C CA . LEU A 1 538 ? 17.344 -35.531 -22.594 1 86.94 538 LEU A CA 1
ATOM 4303 C C . LEU A 1 538 ? 18.5 -36.5 -22.359 1 86.94 538 LEU A C 1
ATOM 4305 O O . LEU A 1 538 ? 18.297 -37.719 -22.312 1 86.94 538 LEU A O 1
ATOM 4309 N N . ASP A 1 539 ? 19.688 -35.969 -22.203 1 86.44 539 ASP A N 1
ATOM 4310 C CA . ASP A 1 539 ? 20.906 -36.781 -22.125 1 86.44 539 ASP A CA 1
ATOM 4311 C C . ASP A 1 539 ? 21 -37.531 -20.781 1 86.44 539 ASP A C 1
ATOM 4313 O O . ASP A 1 539 ? 21.391 -38.688 -20.719 1 86.44 539 ASP A O 1
ATOM 4317 N N . HIS A 1 540 ? 20.703 -36.781 -19.719 1 89.31 540 HIS A N 1
ATOM 4318 C CA . HIS A 1 540 ? 20.875 -37.312 -18.375 1 89.31 540 HIS A CA 1
ATOM 4319 C C . HIS A 1 540 ? 19.641 -37.062 -17.516 1 89.31 540 HIS A C 1
ATOM 4321 O O . HIS A 1 540 ? 18.891 -36.125 -17.75 1 89.31 540 HIS A O 1
ATOM 4327 N N . VAL A 1 541 ? 19.453 -37.969 -16.547 1 89.5 541 VAL A N 1
ATOM 4328 C CA . VAL A 1 541 ? 18.391 -37.812 -15.578 1 89.5 541 VAL A CA 1
ATOM 4329 C C . VAL A 1 541 ? 18.969 -37.75 -14.172 1 89.5 541 VAL A C 1
ATOM 4331 O O . VAL A 1 541 ? 19.734 -38.625 -13.766 1 89.5 541 VAL A O 1
ATOM 4334 N N . LEU A 1 542 ? 18.672 -36.656 -13.562 1 91.25 542 LEU A N 1
ATOM 4335 C CA . LEU A 1 542 ? 19.047 -36.469 -12.164 1 91.25 542 LEU A CA 1
ATOM 4336 C C . LEU A 1 542 ? 17.875 -36.781 -11.242 1 91.25 542 LEU A C 1
ATOM 4338 O O . LEU A 1 542 ? 16.906 -36.031 -11.188 1 91.25 542 LEU A O 1
ATOM 4342 N N . LEU A 1 543 ? 17.984 -37.875 -10.484 1 89.19 543 LEU A N 1
ATOM 4343 C CA . LEU A 1 543 ? 16.938 -38.25 -9.539 1 89.19 543 LEU A CA 1
ATOM 4344 C C . LEU A 1 543 ? 17.25 -37.688 -8.148 1 89.19 543 LEU A C 1
ATOM 4346 O O . LEU A 1 543 ? 18.25 -38.062 -7.539 1 89.19 543 LEU A O 1
ATOM 4350 N N . MET A 1 544 ? 16.391 -36.844 -7.777 1 89.94 544 MET A N 1
ATOM 4351 C CA . MET A 1 544 ? 16.562 -36.25 -6.461 1 89.94 544 MET A CA 1
ATOM 4352 C C . MET A 1 544 ? 15.656 -36.906 -5.43 1 89.94 544 MET A C 1
ATOM 4354 O O . MET A 1 544 ? 14.445 -37 -5.641 1 89.94 544 MET A O 1
ATOM 4358 N N . LYS A 1 545 ? 16.234 -37.344 -4.371 1 86.69 545 LYS A N 1
ATOM 4359 C CA . LYS A 1 545 ? 15.523 -37.969 -3.27 1 86.69 545 LYS A CA 1
ATOM 4360 C C . LYS A 1 545 ? 16.125 -37.562 -1.923 1 86.69 545 LYS A C 1
ATOM 4362 O O . LYS A 1 545 ? 17.312 -37.75 -1.696 1 86.69 545 LYS A O 1
ATOM 4367 N N . ASP A 1 546 ? 15.25 -37.062 -1.017 1 81.44 546 ASP A N 1
ATOM 4368 C CA . ASP A 1 546 ? 15.625 -36.719 0.354 1 81.44 546 ASP A CA 1
ATOM 4369 C C . ASP A 1 546 ? 16.859 -35.844 0.384 1 81.44 546 ASP A C 1
ATOM 4371 O O . ASP A 1 546 ? 17.812 -36.125 1.123 1 81.44 546 ASP A O 1
ATOM 4375 N N . GLY A 1 547 ? 16.938 -34.969 -0.501 1 83.75 547 GLY A N 1
ATOM 4376 C CA . GLY A 1 547 ? 17.984 -33.969 -0.492 1 83.75 547 GLY A CA 1
ATOM 4377 C C . GLY A 1 547 ? 19.25 -34.406 -1.19 1 83.75 547 GLY A C 1
ATOM 4378 O O . GLY A 1 547 ? 20.266 -33.719 -1.188 1 83.75 547 GLY A O 1
ATOM 4379 N N . GLN A 1 548 ? 19.234 -35.594 -1.725 1 86.38 548 GLN A N 1
ATOM 4380 C CA . GLN A 1 548 ? 20.375 -36.125 -2.459 1 86.38 548 GLN A CA 1
ATOM 4381 C C . GLN A 1 548 ? 20.016 -36.406 -3.914 1 86.38 548 GLN A C 1
ATOM 4383 O O . GLN A 1 548 ? 18.828 -36.438 -4.27 1 86.38 548 GLN A O 1
ATOM 4388 N N . VAL A 1 549 ? 21.109 -36.562 -4.809 1 88.81 549 VAL A N 1
ATOM 4389 C CA . VAL A 1 549 ? 20.828 -36.75 -6.23 1 88.81 549 VAL A CA 1
ATOM 4390 C C . VAL A 1 549 ? 21.609 -37.969 -6.742 1 88.81 549 VAL A C 1
ATOM 4392 O O . VAL A 1 549 ? 22.781 -38.156 -6.383 1 88.81 549 VAL A O 1
ATOM 4395 N N . THR A 1 550 ? 20.953 -38.781 -7.395 1 79.56 550 THR A N 1
ATOM 4396 C CA . THR A 1 550 ? 21.578 -39.875 -8.117 1 79.56 550 THR A CA 1
ATOM 4397 C C . THR A 1 550 ? 21.469 -39.656 -9.625 1 79.56 550 THR A C 1
ATOM 4399 O O . THR A 1 550 ? 20.375 -39.406 -10.141 1 79.56 550 THR A O 1
ATOM 4402 N N . GLU A 1 551 ? 22.625 -39.688 -10.305 1 80.38 551 GLU A N 1
ATOM 4403 C CA . GLU A 1 551 ? 22.641 -39.469 -11.75 1 80.38 551 GLU A CA 1
ATOM 4404 C C . GLU A 1 551 ? 22.484 -40.781 -12.508 1 80.38 551 GLU A C 1
ATOM 4406 O O . GLU A 1 551 ? 23.141 -41.781 -12.172 1 80.38 551 GLU A O 1
ATOM 4411 N N . LEU A 1 552 ? 21.547 -40.688 -13.43 1 74.56 552 LEU A N 1
ATOM 4412 C CA . LEU A 1 552 ? 21.344 -41.844 -14.312 1 74.56 552 LEU A CA 1
ATOM 4413 C C . LEU A 1 552 ? 21.516 -41.438 -15.773 1 74.56 552 LEU A C 1
ATOM 4415 O O . LEU A 1 552 ? 21.172 -40.312 -16.156 1 74.56 552 LEU A O 1
ATOM 4419 N N . ARG A 1 553 ? 22.203 -42.406 -16.625 1 71.88 553 ARG A N 1
ATOM 4420 C CA . ARG A 1 553 ? 22.312 -42.188 -18.062 1 71.88 553 ARG A CA 1
ATOM 4421 C C . ARG A 1 553 ? 21.016 -42.5 -18.766 1 71.88 553 ARG A C 1
ATOM 4423 O O . ARG A 1 553 ? 20.469 -43.594 -18.594 1 71.88 553 ARG A O 1
ATOM 4430 N N . SER A 1 554 ? 20.359 -41.5 -19.438 1 65.75 554 SER A N 1
ATOM 4431 C CA . SER A 1 554 ? 19.125 -41.156 -20.141 1 65.75 554 SER A CA 1
ATOM 4432 C C . SER A 1 554 ? 18.156 -42.344 -20.172 1 65.75 554 SER A C 1
ATOM 4434 O O . SER A 1 554 ? 18.188 -43.219 -19.281 1 65.75 554 SER A O 1
ATOM 4436 N N . MET A 1 555 ? 17.797 -42.875 -21.516 1 59.69 555 MET A N 1
ATOM 4437 C CA . MET A 1 555 ? 16.703 -43.812 -21.797 1 59.69 555 MET A CA 1
ATOM 4438 C C . MET A 1 555 ? 17 -45.188 -21.203 1 59.69 555 MET A C 1
ATOM 4440 O O . MET A 1 555 ? 16.109 -45.844 -20.672 1 59.69 555 MET A O 1
ATOM 4444 N N . VAL A 1 556 ? 18.266 -45.531 -21.156 1 58.75 556 VAL A N 1
ATOM 4445 C CA . VAL A 1 556 ? 18.641 -46.875 -20.781 1 58.75 556 VAL A CA 1
ATOM 4446 C C . VAL A 1 556 ? 18.547 -47.031 -19.266 1 58.75 556 VAL A C 1
ATOM 4448 O O . VAL A 1 556 ? 18.031 -48.031 -18.766 1 58.75 556 VAL A O 1
ATOM 4451 N N . GLY A 1 557 ? 18.875 -46.031 -18.641 1 63.34 557 GLY A N 1
ATOM 4452 C CA . GLY A 1 557 ? 18.859 -46.094 -17.188 1 63.34 557 GLY A CA 1
ATOM 4453 C C . GLY A 1 557 ? 17.484 -45.875 -16.594 1 63.34 557 GLY A C 1
ATOM 4454 O O . GLY A 1 557 ? 17.203 -46.312 -15.469 1 63.34 557 GLY A O 1
ATOM 4455 N N . PHE A 1 558 ? 16.656 -45.281 -17.375 1 66.12 558 PHE A N 1
ATOM 4456 C CA . PHE A 1 558 ? 15.305 -44.938 -16.922 1 66.12 558 PHE A CA 1
ATOM 4457 C C . PHE A 1 558 ? 14.5 -46.219 -16.672 1 66.12 558 PHE A C 1
ATOM 4459 O O . PHE A 1 558 ? 13.828 -46.344 -15.641 1 66.12 558 PHE A O 1
ATOM 4466 N N . ALA A 1 559 ? 14.578 -47.031 -17.703 1 62.19 559 ALA A N 1
ATOM 4467 C CA . ALA A 1 559 ? 13.789 -48.281 -17.672 1 62.19 559 ALA A CA 1
ATOM 4468 C C . ALA A 1 559 ? 14.234 -49.188 -16.531 1 62.19 559 ALA A C 1
ATOM 4470 O O . ALA A 1 559 ? 13.438 -49.938 -15.984 1 62.19 559 ALA A O 1
ATOM 4471 N N . GLU A 1 560 ? 15.445 -48.906 -16.141 1 65.75 560 GLU A N 1
ATOM 4472 C CA . GLU A 1 560 ? 16.016 -49.844 -15.18 1 65.75 560 GLU A CA 1
ATOM 4473 C C . GLU A 1 560 ? 15.844 -49.344 -13.75 1 65.75 560 GLU A C 1
ATOM 4475 O O . GLU A 1 560 ? 15.875 -50.125 -12.805 1 65.75 560 GLU A O 1
ATOM 4480 N N . ASN A 1 561 ? 15.625 -48.125 -13.695 1 75.06 561 ASN A N 1
ATOM 4481 C CA . ASN A 1 561 ? 15.523 -47.594 -12.344 1 75.06 561 ASN A CA 1
ATOM 4482 C C . ASN A 1 561 ? 14.086 -47.625 -11.828 1 75.06 561 ASN A C 1
ATOM 4484 O O . ASN A 1 561 ? 13.227 -46.906 -12.352 1 75.06 561 ASN A O 1
ATOM 4488 N N . LEU A 1 562 ? 13.836 -48.375 -10.844 1 69.75 562 LEU A N 1
ATOM 4489 C CA . LEU A 1 562 ? 12.508 -48.625 -10.297 1 69.75 562 LEU A CA 1
ATOM 4490 C C . LEU A 1 562 ? 11.891 -47.344 -9.75 1 69.75 562 LEU A C 1
ATOM 4492 O O . LEU A 1 562 ? 10.688 -47.125 -9.891 1 69.75 562 LEU A O 1
ATOM 4496 N N . GLU A 1 563 ? 12.703 -46.5 -9.227 1 74.81 563 GLU A N 1
ATOM 4497 C CA . GLU A 1 563 ? 12.18 -45.281 -8.617 1 74.81 563 GLU A CA 1
ATOM 4498 C C . GLU A 1 563 ? 11.656 -44.312 -9.672 1 74.81 563 GLU A C 1
ATOM 4500 O O . GLU A 1 563 ? 10.609 -43.688 -9.477 1 74.81 563 GLU A O 1
ATOM 4505 N N . ILE A 1 564 ? 12.367 -44.25 -10.648 1 75.44 564 ILE A N 1
ATOM 4506 C CA . ILE A 1 564 ? 11.969 -43.375 -11.727 1 75.44 564 ILE A CA 1
ATOM 4507 C C . ILE A 1 564 ? 10.719 -43.906 -12.414 1 75.44 564 ILE A C 1
ATOM 4509 O O . ILE A 1 564 ? 9.805 -43.156 -12.758 1 75.44 564 ILE A O 1
ATOM 4513 N N . ARG A 1 565 ? 10.75 -45.156 -12.539 1 72.38 565 ARG A N 1
ATOM 4514 C CA . ARG A 1 565 ? 9.578 -45.812 -13.133 1 72.38 565 ARG A CA 1
ATOM 4515 C C . ARG A 1 565 ? 8.336 -45.531 -12.297 1 72.38 565 ARG A C 1
ATOM 4517 O O . ARG A 1 565 ? 7.246 -45.344 -12.844 1 72.38 565 ARG A O 1
ATOM 4524 N N . GLU A 1 566 ? 8.609 -45.562 -11.047 1 72.81 566 GLU A N 1
ATOM 4525 C CA . GLU A 1 566 ? 7.488 -45.312 -10.141 1 72.81 566 GLU A CA 1
ATOM 4526 C C . GLU A 1 566 ? 6.98 -43.875 -10.258 1 72.81 566 GLU A C 1
ATOM 4528 O O . GLU A 1 566 ? 5.777 -43.625 -10.156 1 72.81 566 GLU A O 1
ATOM 4533 N N . LEU A 1 567 ? 7.922 -43.031 -10.453 1 75 567 LEU A N 1
ATOM 4534 C CA . LEU A 1 567 ? 7.57 -41.625 -10.562 1 75 567 LEU A CA 1
ATOM 4535 C C . LEU A 1 567 ? 6.73 -41.375 -11.812 1 75 567 LEU A C 1
ATOM 4537 O O . LEU A 1 567 ? 5.863 -40.5 -11.805 1 75 567 LEU A O 1
ATOM 4541 N N . PHE A 1 568 ? 7.02 -42.219 -12.859 1 71.88 568 PHE A N 1
ATOM 4542 C CA . PHE A 1 568 ? 6.344 -41.969 -14.125 1 71.88 568 PHE A CA 1
ATOM 4543 C C . PHE A 1 568 ? 5.441 -43.125 -14.5 1 71.88 568 PHE A C 1
ATOM 4545 O O . PHE A 1 568 ? 5.082 -43.281 -15.664 1 71.88 568 PHE A O 1
ATOM 4552 N N . LYS A 1 569 ? 5.309 -44.094 -13.578 1 62.19 569 LYS A N 1
ATOM 4553 C CA . LYS A 1 569 ? 4.562 -45.344 -13.812 1 62.19 569 LYS A CA 1
ATOM 4554 C C . LYS A 1 569 ? 3.242 -45.062 -14.523 1 62.19 569 LYS A C 1
ATOM 4556 O O . LYS A 1 569 ? 2.867 -45.75 -15.453 1 62.19 569 LYS A O 1
ATOM 4561 N N . ASN A 1 570 ? 2.604 -44.062 -14.109 1 58.81 570 ASN A N 1
ATOM 4562 C CA . ASN A 1 570 ? 1.28 -43.875 -14.688 1 58.81 570 ASN A CA 1
ATOM 4563 C C . ASN A 1 570 ? 1.355 -43.094 -16 1 58.81 570 ASN A C 1
ATOM 4565 O O . ASN A 1 570 ? 0.328 -42.812 -16.625 1 58.81 570 ASN A O 1
ATOM 4569 N N . GLN A 1 571 ? 2.521 -42.844 -16.391 1 59.94 571 GLN A N 1
ATOM 4570 C CA . GLN A 1 571 ? 2.705 -42.125 -17.641 1 59.94 571 GLN A CA 1
ATOM 4571 C C . GLN A 1 571 ? 3.332 -43 -18.703 1 59.94 571 GLN A C 1
ATOM 4573 O O . GLN A 1 571 ? 3.158 -42.781 -19.906 1 59.94 571 GLN A O 1
ATOM 4578 N N . ILE A 1 572 ? 4.348 -44.031 -18.328 1 51.19 572 ILE A N 1
ATOM 4579 C CA . ILE A 1 572 ? 5.133 -44.844 -19.25 1 51.19 572 ILE A CA 1
ATOM 4580 C C . ILE A 1 572 ? 4.281 -46 -19.781 1 51.19 572 ILE A C 1
ATOM 4582 O O . ILE A 1 572 ? 3.762 -46.781 -19.016 1 51.19 572 ILE A O 1
ATOM 4586 N N . VAL A 1 573 ? 3.723 -45.875 -21.016 1 47.41 573 VAL A N 1
ATOM 4587 C CA . VAL A 1 573 ? 3.105 -46.969 -21.734 1 47.41 573 VAL A CA 1
ATOM 4588 C C . VAL A 1 573 ? 4.176 -48 -22.141 1 47.41 573 VAL A C 1
ATOM 4590 O O . VAL A 1 573 ? 5.266 -47.625 -22.578 1 47.41 573 VAL A O 1
ATOM 4593 N N . HIS A 1 574 ? 4.215 -49.188 -21.438 1 37.81 574 HIS A N 1
ATOM 4594 C CA . HIS A 1 574 ? 5 -50.312 -21.922 1 37.81 574 HIS A CA 1
ATOM 4595 C C . HIS A 1 574 ? 4.918 -50.438 -23.438 1 37.81 574 HIS A C 1
ATOM 4597 O O . HIS A 1 574 ? 3.822 -50.469 -24 1 37.81 574 HIS A O 1
ATOM 4603 N N . GLU A 1 575 ? 5.969 -50.156 -24.188 1 33.06 575 GLU A N 1
ATOM 4604 C CA . GLU A 1 575 ? 6.102 -50.812 -25.469 1 33.06 575 GLU A CA 1
ATOM 4605 C C . GLU A 1 575 ? 6.023 -52.344 -25.312 1 33.06 575 GLU A C 1
ATOM 4607 O O . GLU A 1 575 ? 6.613 -52.906 -24.391 1 33.06 575 GLU A O 1
ATOM 4612 N N . MET B 1 1 ? -22.172 12.602 -7.434 1 49.09 1 MET B N 1
ATOM 4613 C CA . MET B 1 1 ? -21.609 13.5 -6.426 1 49.09 1 MET B CA 1
ATOM 4614 C C . MET B 1 1 ? -22.609 13.734 -5.293 1 49.09 1 MET B C 1
ATOM 4616 O O . MET B 1 1 ? -22.219 13.805 -4.125 1 49.09 1 MET B O 1
ATOM 4620 N N . GLU B 1 2 ? -23.828 13.617 -5.789 1 55.25 2 GLU B N 1
ATOM 4621 C CA . GLU B 1 2 ? -24.906 13.906 -4.844 1 55.25 2 GLU B CA 1
ATOM 4622 C C . GLU B 1 2 ? -25.078 12.766 -3.848 1 55.25 2 GLU B C 1
ATOM 4624 O O . GLU B 1 2 ? -25.25 13 -2.65 1 55.25 2 GLU B O 1
ATOM 4629 N N . LYS B 1 3 ? -24.891 11.625 -4.398 1 55.5 3 LYS B N 1
ATOM 4630 C CA . LYS B 1 3 ? -25.125 10.477 -3.523 1 55.5 3 LYS B CA 1
ATOM 4631 C C . LYS B 1 3 ? -24.078 10.406 -2.416 1 55.5 3 LYS B C 1
ATOM 4633 O O . LYS B 1 3 ? -24.406 10.102 -1.267 1 55.5 3 LYS B O 1
ATOM 4638 N N . THR B 1 4 ? -22.859 10.742 -2.781 1 55.88 4 THR B N 1
ATOM 4639 C CA . THR B 1 4 ? -21.75 10.633 -1.839 1 55.88 4 THR B CA 1
ATOM 4640 C C . THR B 1 4 ? -21.906 11.656 -0.712 1 55.88 4 THR B C 1
ATOM 4642 O O . THR B 1 4 ? -21.672 11.328 0.456 1 55.88 4 THR B O 1
ATOM 4645 N N . TYR B 1 5 ? -22.328 12.805 -1.141 1 62.97 5 TYR B N 1
ATOM 4646 C CA . TYR B 1 5 ? -22.562 13.812 -0.113 1 62.97 5 TYR B CA 1
ATOM 4647 C C . TYR B 1 5 ? -23.672 13.375 0.83 1 62.97 5 TYR B C 1
ATOM 4649 O O . TYR B 1 5 ? -23.625 13.648 2.031 1 62.97 5 TYR B O 1
ATOM 4657 N N . HIS B 1 6 ? -24.391 12.523 0.236 1 69.12 6 HIS B N 1
ATOM 4658 C CA . HIS B 1 6 ? -25.516 12.047 1.033 1 69.12 6 HIS B CA 1
ATOM 4659 C C . HIS B 1 6 ? -25.062 11.055 2.096 1 69.12 6 HIS B C 1
ATOM 4661 O O . HIS B 1 6 ? -25.531 11.094 3.232 1 69.12 6 HIS B O 1
ATOM 4667 N N . ILE B 1 7 ? -24.047 10.281 1.762 1 71.5 7 ILE B N 1
ATOM 4668 C CA . ILE B 1 7 ? -23.609 9.281 2.725 1 71.5 7 ILE B CA 1
ATOM 4669 C C . ILE B 1 7 ? -22.875 9.969 3.881 1 71.5 7 ILE B C 1
ATOM 4671 O O . ILE B 1 7 ? -23.125 9.656 5.051 1 71.5 7 ILE B O 1
ATOM 4675 N N . ILE B 1 8 ? -22.109 10.914 3.537 1 72.62 8 ILE B N 1
ATOM 4676 C CA . ILE B 1 8 ? -21.375 11.617 4.578 1 72.62 8 ILE B CA 1
ATOM 4677 C C . ILE B 1 8 ? -22.359 12.422 5.441 1 72.62 8 ILE B C 1
ATOM 4679 O O . ILE B 1 8 ? -22.219 12.453 6.664 1 72.62 8 ILE B O 1
ATOM 4683 N N . PHE B 1 9 ? -23.281 12.945 4.715 1 74.44 9 PHE B N 1
ATOM 4684 C CA . PHE B 1 9 ? -24.281 13.719 5.43 1 74.44 9 PHE B CA 1
ATOM 4685 C C . PHE B 1 9 ? -25.109 12.812 6.348 1 74.44 9 PHE B C 1
ATOM 4687 O O . PHE B 1 9 ? -25.453 13.211 7.461 1 74.44 9 PHE B O 1
ATOM 4694 N N . GLU B 1 10 ? -25.281 11.633 5.875 1 77.25 10 GLU B N 1
ATOM 4695 C CA . GLU B 1 10 ? -26.031 10.672 6.684 1 77.25 10 GLU B CA 1
ATOM 4696 C C . GLU B 1 10 ? -25.219 10.234 7.902 1 77.25 10 GLU B C 1
ATOM 4698 O O . GLU B 1 10 ? -25.781 10.062 8.992 1 77.25 10 GLU B O 1
ATOM 4703 N N . LEU B 1 11 ? -23.984 10.133 7.652 1 75.94 11 LEU B N 1
ATOM 4704 C CA . LEU B 1 11 ? -23.125 9.703 8.758 1 75.94 11 LEU B CA 1
ATOM 4705 C C . LEU B 1 11 ? -22.969 10.812 9.789 1 75.94 11 LEU B C 1
ATOM 4707 O O . LEU B 1 11 ? -22.953 10.555 10.992 1 75.94 11 LEU B O 1
ATOM 4711 N N . ILE B 1 12 ? -22.938 12.023 9.289 1 76.81 12 ILE B N 1
ATOM 4712 C CA . ILE B 1 12 ? -22.859 13.172 10.18 1 76.81 12 ILE B CA 1
ATOM 4713 C C . ILE B 1 12 ? -24.188 13.352 10.906 1 76.81 12 ILE B C 1
ATOM 4715 O O . ILE B 1 12 ? -24.219 13.648 12.109 1 76.81 12 ILE B O 1
ATOM 4719 N N . LYS B 1 13 ? -25.266 13.031 10.211 1 78.19 13 LYS B N 1
ATOM 4720 C CA . LYS B 1 13 ? -26.609 13.188 10.75 1 78.19 13 LYS B CA 1
ATOM 4721 C C . LYS B 1 13 ? -26.891 12.141 11.82 1 78.19 13 LYS B C 1
ATOM 4723 O O . LYS B 1 13 ? -27.625 12.406 12.781 1 78.19 13 LYS B O 1
ATOM 4728 N N . SER B 1 14 ? -26.219 11.016 11.664 1 78.06 14 SER B N 1
ATOM 4729 C CA . SER B 1 14 ? -26.453 9.945 12.625 1 78.06 14 SER B CA 1
ATOM 4730 C C . SER B 1 14 ? -25.922 10.312 14.008 1 78.06 14 SER B C 1
ATOM 4732 O O . SER B 1 14 ? -26.359 9.766 15.016 1 78.06 14 SER B O 1
ATOM 4734 N N . GLN B 1 15 ? -24.984 11.195 13.992 1 81.56 15 GLN B N 1
ATOM 4735 C CA . GLN B 1 15 ? -24.438 11.648 15.266 1 81.56 15 GLN B CA 1
ATOM 4736 C C . GLN B 1 15 ? -24.812 13.102 15.547 1 81.56 15 GLN B C 1
ATOM 4738 O O . GLN B 1 15 ? -23.984 13.891 16.016 1 81.56 15 GLN B O 1
ATOM 4743 N N . TRP B 1 16 ? -26.062 13.492 15.344 1 79.56 16 TRP B N 1
ATOM 4744 C CA . TRP B 1 16 ? -26.5 14.883 15.414 1 79.56 16 TRP B CA 1
ATOM 4745 C C . TRP B 1 16 ? -26.406 15.414 16.844 1 79.56 16 TRP B C 1
ATOM 4747 O O . TRP B 1 16 ? -26.062 16.578 17.047 1 79.56 16 TRP B O 1
ATOM 4757 N N . LYS B 1 17 ? -26.688 14.594 17.828 1 83.75 17 LYS B N 1
ATOM 4758 C CA . LYS B 1 17 ? -26.641 15.055 19.203 1 83.75 17 LYS B CA 1
ATOM 4759 C C . LYS B 1 17 ? -25.219 15.469 19.594 1 83.75 17 LYS B C 1
ATOM 4761 O O . LYS B 1 17 ? -25.031 16.531 20.203 1 83.75 17 LYS B O 1
ATOM 4766 N N . LYS B 1 18 ? -24.312 14.641 19.188 1 85.88 18 LYS B N 1
ATOM 4767 C CA . LYS B 1 18 ? -22.922 14.961 19.5 1 85.88 18 LYS B CA 1
ATOM 4768 C C . LYS B 1 18 ? -22.438 16.156 18.703 1 85.88 18 LYS B C 1
ATOM 4770 O O . LYS B 1 18 ? -21.656 16.984 19.188 1 85.88 18 LYS B O 1
ATOM 4775 N N . GLN B 1 19 ? -23.031 16.328 17.562 1 82.5 19 GLN B N 1
ATOM 4776 C CA . GLN B 1 19 ? -22.641 17.453 16.703 1 82.5 19 GLN B CA 1
ATOM 4777 C C . GLN B 1 19 ? -23.219 18.766 17.234 1 82.5 19 GLN B C 1
ATOM 4779 O O . GLN B 1 19 ? -22.547 19.797 17.172 1 82.5 19 GLN B O 1
ATOM 4784 N N . THR B 1 20 ? -24.406 18.703 17.734 1 85.19 20 THR B N 1
ATOM 4785 C CA . THR B 1 20 ? -25.016 19.891 18.312 1 85.19 20 THR B CA 1
ATOM 4786 C C . THR B 1 20 ? -24.266 20.328 19.578 1 85.19 20 THR B C 1
ATOM 4788 O O . THR B 1 20 ? -24.062 21.531 19.797 1 85.19 20 THR B O 1
ATOM 4791 N N . THR B 1 21 ? -23.891 19.312 20.328 1 87.25 21 THR B N 1
ATOM 4792 C CA . THR B 1 21 ? -23.109 19.625 21.516 1 87.25 21 THR B CA 1
ATOM 4793 C C . THR B 1 21 ? -21.766 20.25 21.141 1 87.25 21 THR B C 1
ATOM 4795 O O . THR B 1 21 ? -21.312 21.188 21.781 1 87.25 21 THR B O 1
ATOM 4798 N N . LEU B 1 22 ? -21.234 19.781 20.094 1 85.56 22 LEU B N 1
ATOM 4799 C CA . LEU B 1 22 ? -19.984 20.312 19.594 1 85.56 22 LEU B CA 1
ATOM 4800 C C . LEU B 1 22 ? -20.141 21.75 19.125 1 85.56 22 LEU B C 1
ATOM 4802 O O . LEU B 1 22 ? -19.297 22.594 19.391 1 85.56 22 LEU B O 1
ATOM 4806 N N . PHE B 1 23 ? -21.188 22.047 18.531 1 85.19 23 PHE B N 1
ATOM 4807 C CA . PHE B 1 23 ? -21.453 23.375 18.016 1 85.19 23 PHE B CA 1
ATOM 4808 C C . PHE B 1 23 ? -21.625 24.375 19.156 1 85.19 23 PHE B C 1
ATOM 4810 O O . PHE B 1 23 ? -21.109 25.5 19.094 1 85.19 23 PHE B O 1
ATOM 4817 N N . LEU B 1 24 ? -22.25 23.969 20.156 1 88.62 24 LEU B N 1
ATOM 4818 C CA . LEU B 1 24 ? -22.484 24.828 21.312 1 88.62 24 LEU B CA 1
ATOM 4819 C C . LEU B 1 24 ? -21.188 25.109 22.047 1 88.62 24 LEU B C 1
ATOM 4821 O O . LEU B 1 24 ? -20.953 26.234 22.516 1 88.62 24 LEU B O 1
ATOM 4825 N N . LEU B 1 25 ? -20.422 24.109 22.125 1 88.25 25 LEU B N 1
ATOM 4826 C CA . LEU B 1 25 ? -19.141 24.266 22.797 1 88.25 25 LEU B CA 1
ATOM 4827 C C . LEU B 1 25 ? -18.219 25.203 22 1 88.25 25 LEU B C 1
ATOM 4829 O O . LEU B 1 25 ? -17.516 26.016 22.578 1 88.25 25 LEU B O 1
ATOM 4833 N N . VAL B 1 26 ? -18.328 25.125 20.719 1 86.38 26 VAL B N 1
ATOM 4834 C CA . VAL B 1 26 ? -17.484 25.953 19.859 1 86.38 26 VAL B CA 1
ATOM 4835 C C . VAL B 1 26 ? -17.969 27.391 19.906 1 86.38 26 VAL B C 1
ATOM 4837 O O . VAL B 1 26 ? -17.172 28.328 19.922 1 86.38 26 VAL B O 1
ATOM 4840 N N . LEU B 1 27 ? -19.25 27.609 19.953 1 87.38 27 LEU B N 1
ATOM 4841 C CA . LEU B 1 27 ? -19.828 28.938 20.062 1 87.38 27 LEU B CA 1
ATOM 4842 C C . LEU B 1 27 ? -19.438 29.609 21.375 1 87.38 27 LEU B C 1
ATOM 4844 O O . LEU B 1 27 ? -19.109 30.797 21.406 1 87.38 27 LEU B O 1
ATOM 4848 N N . LEU B 1 28 ? -19.438 28.797 22.344 1 87.81 28 LEU B N 1
ATOM 4849 C CA . LEU B 1 28 ? -19.031 29.297 23.641 1 87.81 28 LEU B CA 1
ATOM 4850 C C . LEU B 1 28 ? -17.562 29.703 23.641 1 87.81 28 LEU B C 1
ATOM 4852 O O . LEU B 1 28 ? -17.219 30.766 24.156 1 87.81 28 LEU B O 1
ATOM 4856 N N . ASN B 1 29 ? -16.828 28.938 23.016 1 84.62 29 ASN B N 1
ATOM 4857 C CA . ASN B 1 29 ? -15.391 29.219 22.938 1 84.62 29 ASN B CA 1
ATOM 4858 C C . ASN B 1 29 ? -15.109 30.484 22.125 1 84.62 29 ASN B C 1
ATOM 4860 O O . ASN B 1 29 ? -14.297 31.312 22.531 1 84.62 29 ASN B O 1
ATOM 4864 N N . SER B 1 30 ? -15.781 30.625 21.047 1 84.56 30 SER B N 1
ATOM 4865 C CA . SER B 1 30 ? -15.578 31.781 20.188 1 84.56 30 SER B CA 1
ATOM 4866 C C . SER B 1 30 ? -16.062 33.062 20.875 1 84.56 30 SER B C 1
ATOM 4868 O O . SER B 1 30 ? -15.414 34.094 20.766 1 84.56 30 SER B O 1
ATOM 4870 N N . SER B 1 31 ? -17.109 33.031 21.594 1 86.81 31 SER B N 1
ATOM 4871 C CA . SER B 1 31 ? -17.672 34.188 22.266 1 86.81 31 SER B CA 1
ATOM 4872 C C . SER B 1 31 ? -16.75 34.688 23.391 1 86.81 31 SER B C 1
ATOM 4874 O O . SER B 1 31 ? -16.531 35.875 23.547 1 86.81 31 SER B O 1
ATOM 4876 N N . ILE B 1 32 ? -16.203 33.719 24.078 1 85.75 32 ILE B N 1
ATOM 4877 C CA . ILE B 1 32 ? -15.328 34.062 25.203 1 85.75 32 ILE B CA 1
ATOM 4878 C C . ILE B 1 32 ? -14.016 34.625 24.672 1 85.75 32 ILE B C 1
ATOM 4880 O O . ILE B 1 32 ? -13.438 35.531 25.281 1 85.75 32 ILE B O 1
ATOM 4884 N N . SER B 1 33 ? -13.594 34.188 23.531 1 81.94 33 SER B N 1
ATOM 4885 C CA . SER B 1 33 ? -12.336 34.656 22.953 1 81.94 33 SER B CA 1
ATOM 4886 C C . SER B 1 33 ? -12.422 36.125 22.547 1 81.94 33 SER B C 1
ATOM 4888 O O . SER B 1 33 ? -11.398 36.781 22.453 1 81.94 33 SER B O 1
ATOM 4890 N N . LEU B 1 34 ? -13.656 36.656 22.375 1 85.62 34 LEU B N 1
ATOM 4891 C CA . LEU B 1 34 ? -13.875 38.031 21.938 1 85.62 34 LEU B CA 1
ATOM 4892 C C . LEU B 1 34 ? -13.891 39 23.125 1 85.62 34 LEU B C 1
ATOM 4894 O O . LEU B 1 34 ? -13.773 40.219 22.953 1 85.62 34 LEU B O 1
ATOM 4898 N N . LEU B 1 35 ? -13.922 38.469 24.297 1 84.25 35 LEU B N 1
ATOM 4899 C CA . LEU B 1 35 ? -14.07 39.312 25.484 1 84.25 35 LEU B CA 1
ATOM 4900 C C . LEU B 1 35 ? -12.727 39.906 25.906 1 84.25 35 LEU B C 1
ATOM 4902 O O . LEU B 1 35 ? -12.672 41 26.453 1 84.25 35 LEU B O 1
ATOM 4906 N N . SER B 1 36 ? -11.672 39.25 25.609 1 83.31 36 SER B N 1
ATOM 4907 C CA . SER B 1 36 ? -10.367 39.625 26.156 1 83.31 36 SER B CA 1
ATOM 4908 C C . SER B 1 36 ? -9.906 40.969 25.609 1 83.31 36 SER B C 1
ATOM 4910 O O . SER B 1 36 ? -9.523 41.844 26.375 1 83.31 36 SER B O 1
ATOM 4912 N N . PRO B 1 37 ? -9.953 41.188 24.266 1 83.12 37 PRO B N 1
ATOM 4913 C CA . PRO B 1 37 ? -9.516 42.5 23.797 1 83.12 37 PRO B CA 1
ATOM 4914 C C . PRO B 1 37 ? -10.383 43.656 24.328 1 83.12 37 PRO B C 1
ATOM 4916 O O . PRO B 1 37 ? -9.875 44.75 24.594 1 83.12 37 PRO B O 1
ATOM 4919 N N . TYR B 1 38 ? -11.664 43.406 24.531 1 85.19 38 TYR B N 1
ATOM 4920 C CA . TYR B 1 38 ? -12.555 44.438 25.047 1 85.19 38 TYR B CA 1
ATOM 4921 C C . TYR B 1 38 ? -12.219 44.781 26.484 1 85.19 38 TYR B C 1
ATOM 4923 O O . TYR B 1 38 ? -12.281 45.938 26.891 1 85.19 38 TYR B O 1
ATOM 4931 N N . ILE B 1 39 ? -11.883 43.844 27.234 1 85.75 39 ILE B N 1
ATOM 4932 C CA . ILE B 1 39 ? -11.5 44.062 28.625 1 85.75 39 ILE B CA 1
ATOM 4933 C C . ILE B 1 39 ? -10.203 44.875 28.672 1 85.75 39 ILE B C 1
ATOM 4935 O O . ILE B 1 39 ? -10.031 45.719 29.547 1 85.75 39 ILE B O 1
ATOM 4939 N N . THR B 1 40 ? -9.297 44.625 27.75 1 84.25 40 THR B N 1
ATOM 4940 C CA . THR B 1 40 ? -8.055 45.375 27.656 1 84.25 40 THR B CA 1
ATOM 4941 C C . THR B 1 40 ? -8.352 46.875 27.406 1 84.25 40 THR B C 1
ATOM 4943 O O . THR B 1 40 ? -7.68 47.75 27.953 1 84.25 40 THR B O 1
ATOM 4946 N N . LYS B 1 41 ? -9.328 47.125 26.641 1 87.12 41 LYS B N 1
ATOM 4947 C CA . LYS B 1 41 ? -9.75 48.5 26.375 1 87.12 41 LYS B CA 1
ATOM 4948 C C . LYS B 1 41 ? -10.195 49.188 27.672 1 87.12 41 LYS B C 1
ATOM 4950 O O . LYS B 1 41 ? -9.789 50.312 27.953 1 87.12 41 LYS B O 1
ATOM 4955 N N . ILE B 1 42 ? -10.992 48.5 28.438 1 87.69 42 ILE B N 1
ATOM 4956 C CA . ILE B 1 42 ? -11.539 49.062 29.672 1 87.69 42 ILE B CA 1
ATOM 4957 C C . ILE B 1 42 ? -10.406 49.312 30.672 1 87.69 42 ILE B C 1
ATOM 4959 O O . ILE B 1 42 ? -10.398 50.312 31.375 1 87.69 42 ILE B O 1
ATOM 4963 N N . ILE B 1 43 ? -9.445 48.5 30.672 1 86.25 43 ILE B N 1
ATOM 4964 C CA . ILE B 1 43 ? -8.336 48.625 31.594 1 86.25 43 ILE B CA 1
ATOM 4965 C C . ILE B 1 43 ? -7.508 49.844 31.25 1 86.25 43 ILE B C 1
ATOM 4967 O O . ILE B 1 43 ? -7.188 50.656 32.125 1 86.25 43 ILE B O 1
ATOM 4971 N N . ILE B 1 44 ? -7.254 50.094 29.969 1 84.88 44 ILE B N 1
ATOM 4972 C CA . ILE B 1 44 ? -6.387 51.188 29.516 1 84.88 44 ILE B CA 1
ATOM 4973 C C . ILE B 1 44 ? -7.133 52.5 29.609 1 84.88 44 ILE B C 1
ATOM 4975 O O . ILE B 1 44 ? -6.566 53.5 30.047 1 84.88 44 ILE B O 1
ATOM 4979 N N . ASP B 1 45 ? -8.391 52.5 29.344 1 86.5 45 ASP B N 1
ATOM 4980 C CA . ASP B 1 45 ? -9.133 53.75 29.25 1 86.5 45 ASP B CA 1
ATOM 4981 C C . ASP B 1 45 ? -9.695 54.156 30.609 1 86.5 45 ASP B C 1
ATOM 4983 O O . ASP B 1 45 ? -9.828 55.344 30.891 1 86.5 45 ASP B O 1
ATOM 4987 N N . LYS B 1 46 ? -10.094 53.188 31.375 1 86.31 46 LYS B N 1
ATOM 4988 C CA . LYS B 1 46 ? -10.797 53.531 32.594 1 86.31 46 LYS B CA 1
ATOM 4989 C C . LYS B 1 46 ? -9.945 53.25 33.844 1 86.31 46 LYS B C 1
ATOM 4991 O O . LYS B 1 46 ? -9.93 54.031 34.781 1 86.31 46 LYS B O 1
ATOM 4996 N N . VAL B 1 47 ? -9.203 52.219 33.844 1 84.94 47 VAL B N 1
ATOM 4997 C CA . VAL B 1 47 ? -8.477 51.812 35.062 1 84.94 47 VAL B CA 1
ATOM 4998 C C . VAL B 1 47 ? -7.223 52.656 35.219 1 84.94 47 VAL B C 1
ATOM 5000 O O . VAL B 1 47 ? -6.957 53.188 36.312 1 84.94 47 VAL B O 1
ATOM 5003 N N . PHE B 1 48 ? -6.438 52.875 34.125 1 81.94 48 PHE B N 1
ATOM 5004 C CA . PHE B 1 48 ? -5.125 53.531 34.25 1 81.94 48 PHE B CA 1
ATOM 5005 C C . PHE B 1 48 ? -5.262 55.031 34.5 1 81.94 48 PHE B C 1
ATOM 5007 O O . PHE B 1 48 ? -4.598 55.562 35.375 1 81.94 48 PHE B O 1
ATOM 5014 N N . PRO B 1 49 ? -6.184 55.625 33.719 1 79.88 49 PRO B N 1
ATOM 5015 C CA . PRO B 1 49 ? -6.301 57.062 33.969 1 79.88 49 PRO B CA 1
ATOM 5016 C C . PRO B 1 49 ? -6.852 57.375 35.375 1 79.88 49 PRO B C 1
ATOM 5018 O O . PRO B 1 49 ? -6.434 58.375 36 1 79.88 49 PRO B O 1
ATOM 5021 N N . PHE B 1 50 ? -7.688 56.562 35.938 1 85.31 50 PHE B N 1
ATOM 5022 C CA . PHE B 1 50 ? -8.336 56.844 37.219 1 85.31 50 PHE B CA 1
ATOM 5023 C C . PHE B 1 50 ? -7.664 56.094 38.344 1 85.31 50 PHE B C 1
ATOM 5025 O O . PHE B 1 50 ? -8.055 56.219 39.5 1 85.31 50 PHE B O 1
ATOM 5032 N N . LYS B 1 51 ? -6.605 55.406 38.156 1 85.88 51 LYS B N 1
ATOM 5033 C CA . LYS B 1 51 ? -5.828 54.625 39.125 1 85.88 51 LYS B CA 1
ATOM 5034 C C . LYS B 1 51 ? -6.734 53.781 40 1 85.88 51 LYS B C 1
ATOM 5036 O O . LYS B 1 51 ? -6.59 53.781 41.219 1 85.88 51 LYS B O 1
ATOM 5041 N N . ASP B 1 52 ? -7.781 53.188 39.438 1 87.38 52 ASP B N 1
ATOM 5042 C CA . ASP B 1 52 ? -8.758 52.375 40.156 1 87.38 52 ASP B CA 1
ATOM 5043 C C . ASP B 1 52 ? -8.289 50.938 40.281 1 87.38 52 ASP B C 1
ATOM 5045 O O . ASP B 1 52 ? -8.578 50.094 39.438 1 87.38 52 ASP B O 1
ATOM 5049 N N . TYR B 1 53 ? -7.762 50.594 41.438 1 85.75 53 TYR B N 1
ATOM 5050 C CA . TYR B 1 53 ? -7.203 49.281 41.688 1 85.75 53 TYR B CA 1
ATOM 5051 C C . TYR B 1 53 ? -8.312 48.25 41.844 1 85.75 53 TYR B C 1
ATOM 5053 O O . TYR B 1 53 ? -8.148 47.062 41.469 1 85.75 53 TYR B O 1
ATOM 5061 N N . ASN B 1 54 ? -9.391 48.625 42.406 1 88.06 54 ASN B N 1
ATOM 5062 C CA . ASN B 1 54 ? -10.5 47.688 42.625 1 88.06 54 ASN B CA 1
ATOM 5063 C C . ASN B 1 54 ? -11.117 47.25 41.312 1 88.06 54 ASN B C 1
ATOM 5065 O O . ASN B 1 54 ? -11.43 46.062 41.156 1 88.06 54 ASN B O 1
ATOM 5069 N N . LEU B 1 55 ? -11.234 48.094 40.406 1 89.19 55 LEU B N 1
ATOM 5070 C CA . LEU B 1 55 ? -11.773 47.75 39.094 1 89.19 55 LEU B CA 1
ATOM 5071 C C . LEU B 1 55 ? -10.812 46.844 38.344 1 89.19 55 LEU B C 1
ATOM 5073 O O . LEU B 1 55 ? -11.25 45.969 37.594 1 89.19 55 LEU B O 1
ATOM 5077 N N . LEU B 1 56 ? -9.594 47.062 38.531 1 89.12 56 LEU B N 1
ATOM 5078 C CA . LEU B 1 56 ? -8.602 46.219 37.906 1 89.12 56 LEU B CA 1
ATOM 5079 C C . LEU B 1 56 ? -8.727 44.781 38.375 1 89.12 56 LEU B C 1
ATOM 5081 O O . LEU B 1 56 ? -8.734 43.844 37.594 1 89.12 56 LEU B O 1
ATOM 5085 N N . LEU B 1 57 ? -8.836 44.562 39.656 1 88.25 57 LEU B N 1
ATOM 5086 C CA . LEU B 1 57 ? -8.945 43.219 40.219 1 88.25 57 LEU B CA 1
ATOM 5087 C C . LEU B 1 57 ? -10.234 42.531 39.781 1 88.25 57 LEU B C 1
ATOM 5089 O O . LEU B 1 57 ? -10.258 41.344 39.562 1 88.25 57 LEU B O 1
ATOM 5093 N N . GLU B 1 58 ? -11.297 43.281 39.75 1 90.25 58 GLU B N 1
ATOM 5094 C CA . GLU B 1 58 ? -12.578 42.75 39.281 1 90.25 58 GLU B CA 1
ATOM 5095 C C . GLU B 1 58 ? -12.492 42.25 37.844 1 90.25 58 GLU B C 1
ATOM 5097 O O . GLU B 1 58 ? -12.992 41.156 37.531 1 90.25 58 GLU B O 1
ATOM 5102 N N . LEU B 1 59 ? -11.883 43 37 1 90.62 59 LEU B N 1
ATOM 5103 C CA . LEU B 1 59 ? -11.75 42.625 35.594 1 90.62 59 LEU B CA 1
ATOM 5104 C C . LEU B 1 59 ? -10.828 41.406 35.438 1 90.62 59 LEU B C 1
ATOM 5106 O O . LEU B 1 59 ? -11.062 40.562 34.562 1 90.62 59 LEU B O 1
ATOM 5110 N N . LEU B 1 60 ? -9.828 41.312 36.219 1 88.81 60 LEU B N 1
ATOM 5111 C CA . LEU B 1 60 ? -8.906 40.188 36.188 1 88.81 60 LEU B CA 1
ATOM 5112 C C . LEU B 1 60 ? -9.602 38.875 36.594 1 88.81 60 LEU B C 1
ATOM 5114 O O . LEU B 1 60 ? -9.352 37.812 36.031 1 88.81 60 LEU B O 1
ATOM 5118 N N . VAL B 1 61 ? -10.414 39 37.594 1 89 61 VAL B N 1
ATOM 5119 C CA . VAL B 1 61 ? -11.148 37.844 38.062 1 89 61 VAL B CA 1
ATOM 5120 C C . VAL B 1 61 ? -12.125 37.375 36.969 1 89 61 VAL B C 1
ATOM 5122 O O . VAL B 1 61 ? -12.25 36.188 36.719 1 89 61 VAL B O 1
ATOM 5125 N N . ILE B 1 62 ? -12.766 38.281 36.312 1 89.31 62 ILE B N 1
ATOM 5126 C CA . ILE B 1 62 ? -13.695 37.969 35.25 1 89.31 62 ILE B CA 1
ATOM 5127 C C . ILE B 1 62 ? -12.953 37.281 34.094 1 89.31 62 ILE B C 1
ATOM 5129 O O . ILE B 1 62 ? -13.43 36.312 33.531 1 89.31 62 ILE B O 1
ATOM 5133 N N . LEU B 1 63 ? -11.82 37.781 33.781 1 87.81 63 LEU B N 1
ATOM 5134 C CA . LEU B 1 63 ? -11.016 37.219 32.688 1 87.81 63 LEU B CA 1
ATOM 5135 C C . LEU B 1 63 ? -10.555 35.812 33.031 1 87.81 63 LEU B C 1
ATOM 5137 O O . LEU B 1 63 ? -10.547 34.938 32.156 1 87.81 63 LEU B O 1
ATOM 5141 N N . THR B 1 64 ? -10.164 35.562 34.25 1 87.06 64 THR B N 1
ATOM 5142 C CA . THR B 1 64 ? -9.703 34.25 34.688 1 87.06 64 THR B CA 1
ATOM 5143 C C . THR B 1 64 ? -10.828 33.219 34.594 1 87.06 64 THR B C 1
ATOM 5145 O O . THR B 1 64 ? -10.617 32.125 34.094 1 87.06 64 THR B O 1
ATOM 5148 N N . ILE B 1 65 ? -11.953 33.625 34.969 1 88.38 65 ILE B N 1
ATOM 5149 C CA . ILE B 1 65 ? -13.102 32.719 34.938 1 88.38 65 ILE B CA 1
ATOM 5150 C C . ILE B 1 65 ? -13.453 32.406 33.469 1 88.38 65 ILE B C 1
ATOM 5152 O O . ILE B 1 65 ? -13.734 31.266 33.125 1 88.38 65 ILE B O 1
ATOM 5156 N N . CYS B 1 66 ? -13.406 33.375 32.594 1 88 66 CYS B N 1
ATOM 5157 C CA . CYS B 1 66 ? -13.703 33.188 31.188 1 88 66 CYS B CA 1
ATOM 5158 C C . CYS B 1 66 ? -12.703 32.25 30.547 1 88 66 CYS B C 1
ATOM 5160 O O . CYS B 1 66 ? -13.078 31.375 29.734 1 88 66 CYS B O 1
ATOM 5162 N N . TYR B 1 67 ? -11.508 32.312 30.938 1 85.06 67 TYR B N 1
ATOM 5163 C CA . TYR B 1 67 ? -10.477 31.469 30.344 1 85.06 67 TYR B CA 1
ATOM 5164 C C . TYR B 1 67 ? -10.609 30.016 30.828 1 85.06 67 TYR B C 1
ATOM 5166 O O . TYR B 1 67 ? -10.367 29.094 30.062 1 85.06 67 TYR B O 1
ATOM 5174 N N . ILE B 1 68 ? -10.938 29.844 32.062 1 87.88 68 ILE B N 1
ATOM 5175 C CA . ILE B 1 68 ? -11.141 28.5 32.594 1 87.88 68 ILE B CA 1
ATOM 5176 C C . ILE B 1 68 ? -12.297 27.828 31.859 1 87.88 68 ILE B C 1
ATOM 5178 O O . ILE B 1 68 ? -12.203 26.672 31.453 1 87.88 68 ILE B O 1
ATOM 5182 N N . ILE B 1 69 ? -13.328 28.578 31.672 1 88.81 69 ILE B N 1
ATOM 5183 C CA . ILE B 1 69 ? -14.492 28.047 30.969 1 88.81 69 ILE B CA 1
ATOM 5184 C C . ILE B 1 69 ? -14.117 27.703 29.531 1 88.81 69 ILE B C 1
ATOM 5186 O O . ILE B 1 69 ? -14.547 26.672 29 1 88.81 69 ILE B O 1
ATOM 5190 N N . ARG B 1 70 ? -13.297 28.469 28.938 1 85 70 ARG B N 1
ATOM 5191 C CA . ARG B 1 70 ? -12.867 28.25 27.562 1 85 70 ARG B CA 1
ATOM 5192 C C . ARG B 1 70 ? -12.047 26.969 27.438 1 85 70 ARG B C 1
ATOM 5194 O O . ARG B 1 70 ? -12.234 26.188 26.5 1 85 70 ARG B O 1
ATOM 5201 N N . VAL B 1 71 ? -11.211 26.719 28.391 1 84.75 71 VAL B N 1
ATOM 5202 C CA . VAL B 1 71 ? -10.328 25.547 28.359 1 84.75 71 VAL B CA 1
ATOM 5203 C C . VAL B 1 71 ? -11.148 24.281 28.531 1 84.75 71 VAL B C 1
ATOM 5205 O O . VAL B 1 71 ? -10.914 23.281 27.828 1 84.75 71 VAL B O 1
ATOM 5208 N N . VAL B 1 72 ? -12.039 24.359 29.438 1 87.31 72 VAL B N 1
ATOM 5209 C CA . VAL B 1 72 ? -12.891 23.203 29.688 1 87.31 72 VAL B CA 1
ATOM 5210 C C . VAL B 1 72 ? -13.766 22.922 28.469 1 87.31 72 VAL B C 1
ATOM 5212 O O . VAL B 1 72 ? -13.914 21.766 28.047 1 87.31 72 VAL B O 1
ATOM 5215 N N . ALA B 1 73 ? -14.305 23.938 27.906 1 87.62 73 ALA B N 1
ATOM 5216 C CA . ALA B 1 73 ? -15.141 23.797 26.719 1 87.62 73 ALA B CA 1
ATOM 5217 C C . ALA B 1 73 ? -14.336 23.25 25.547 1 87.62 73 ALA B C 1
ATOM 5219 O O . ALA B 1 73 ? -14.82 22.391 24.797 1 87.62 73 ALA B O 1
ATOM 5220 N N . ASN B 1 74 ? -13.164 23.625 25.391 1 85 74 ASN B N 1
ATOM 5221 C CA . ASN B 1 74 ? -12.305 23.172 24.312 1 85 74 ASN B CA 1
ATOM 5222 C C . ASN B 1 74 ? -11.922 21.703 24.469 1 85 74 ASN B C 1
ATOM 5224 O O . ASN B 1 74 ? -11.836 20.969 23.484 1 85 74 ASN B O 1
ATOM 5228 N N . TYR B 1 75 ? -11.656 21.406 25.656 1 85 75 TYR B N 1
ATOM 5229 C CA . TYR B 1 75 ? -11.297 20.016 25.922 1 85 75 TYR B CA 1
ATOM 5230 C C . TYR B 1 75 ? -12.438 19.078 25.562 1 85 75 TYR B C 1
ATOM 5232 O O . TYR B 1 75 ? -12.227 18.078 24.844 1 85 75 TYR B O 1
ATOM 5240 N N . PHE B 1 76 ? -13.57 19.438 26.031 1 87.5 76 PHE B N 1
ATOM 5241 C CA . PHE B 1 76 ? -14.719 18.578 25.734 1 87.5 76 PHE B CA 1
ATOM 5242 C C . PHE B 1 76 ? -15.062 18.609 24.25 1 87.5 76 PHE B C 1
ATOM 5244 O O . PHE B 1 76 ? -15.492 17.594 23.703 1 87.5 76 PHE B O 1
ATOM 5251 N N . ALA B 1 77 ? -14.891 19.672 23.641 1 86.19 77 ALA B N 1
ATOM 5252 C CA . ALA B 1 77 ? -15.109 19.766 22.188 1 86.19 77 ALA B CA 1
ATOM 5253 C C . ALA B 1 77 ? -14.141 18.859 21.438 1 86.19 77 ALA B C 1
ATOM 5255 O O . ALA B 1 77 ? -14.539 18.172 20.5 1 86.19 77 ALA B O 1
ATOM 5256 N N . ASP B 1 78 ? -12.891 18.781 21.859 1 83.31 78 ASP B N 1
ATOM 5257 C CA . ASP B 1 78 ? -11.852 17.984 21.203 1 83.31 78 ASP B CA 1
ATOM 5258 C C . ASP B 1 78 ? -12.148 16.5 21.312 1 83.31 78 ASP B C 1
ATOM 5260 O O . ASP B 1 78 ? -12.023 15.758 20.328 1 83.31 78 ASP B O 1
ATOM 5264 N N . ILE B 1 79 ? -12.539 16.125 22.469 1 86 79 ILE B N 1
ATOM 5265 C CA . ILE B 1 79 ? -12.805 14.711 22.703 1 86 79 ILE B CA 1
ATOM 5266 C C . ILE B 1 79 ? -14.023 14.266 21.906 1 86 79 ILE B C 1
ATOM 5268 O O . ILE B 1 79 ? -14.023 13.188 21.312 1 86 79 ILE B O 1
ATOM 5272 N N . THR B 1 80 ? -15.055 15.109 22.016 1 86.69 80 THR B N 1
ATOM 5273 C CA . THR B 1 80 ? -16.266 14.773 21.297 1 86.69 80 THR B CA 1
ATOM 5274 C C . THR B 1 80 ? -16 14.711 19.797 1 86.69 80 THR B C 1
ATOM 5276 O O . THR B 1 80 ? -16.516 13.82 19.094 1 86.69 80 THR B O 1
ATOM 5279 N N . GLN B 1 81 ? -15.234 15.531 19.312 1 85.44 81 GLN B N 1
ATOM 5280 C CA . GLN B 1 81 ? -14.898 15.555 17.891 1 85.44 81 GLN B CA 1
ATOM 5281 C C . GLN B 1 81 ? -14.125 14.305 17.484 1 85.44 81 GLN B C 1
ATOM 5283 O O . GLN B 1 81 ? -14.383 13.727 16.438 1 85.44 81 GLN B O 1
ATOM 5288 N N . THR B 1 82 ? -13.18 13.938 18.266 1 84.69 82 THR B N 1
ATOM 5289 C CA . THR B 1 82 ? -12.383 12.75 17.984 1 84.69 82 THR B CA 1
ATOM 5290 C C . THR B 1 82 ? -13.258 11.5 17.969 1 84.69 82 THR B C 1
ATOM 5292 O O . THR B 1 82 ? -13.109 10.648 17.094 1 84.69 82 THR B O 1
ATOM 5295 N N . ARG B 1 83 ? -14.148 11.469 18.938 1 85.56 83 ARG B N 1
ATOM 5296 C CA . ARG B 1 83 ? -15.047 10.328 19.016 1 85.56 83 ARG B CA 1
ATOM 5297 C C . ARG B 1 83 ? -15.93 10.234 17.781 1 85.56 83 ARG B C 1
ATOM 5299 O O . ARG B 1 83 ? -16.125 9.148 17.219 1 85.56 83 ARG B O 1
ATOM 5306 N N . VAL B 1 84 ? -16.453 11.297 17.391 1 84.62 84 VAL B N 1
ATOM 5307 C CA . VAL B 1 84 ? -17.328 11.336 16.219 1 84.62 84 VAL B CA 1
ATOM 5308 C C . VAL B 1 84 ? -16.531 11.008 14.969 1 84.62 84 VAL B C 1
ATOM 5310 O O . VAL B 1 84 ? -17 10.25 14.109 1 84.62 84 VAL B O 1
ATOM 5313 N N . GLY B 1 85 ? -15.352 11.594 14.82 1 84.19 85 GLY B N 1
ATOM 5314 C CA . GLY B 1 85 ? -14.516 11.344 13.656 1 84.19 85 GLY B CA 1
ATOM 5315 C C . GLY B 1 85 ? -14.141 9.883 13.492 1 84.19 85 GLY B C 1
ATOM 5316 O O . GLY B 1 85 ? -14.242 9.328 12.398 1 84.19 85 GLY B O 1
ATOM 5317 N N . ILE B 1 86 ? -13.766 9.234 14.578 1 85.62 86 ILE B N 1
ATOM 5318 C CA . ILE B 1 86 ? -13.367 7.832 14.555 1 85.62 86 ILE B CA 1
ATOM 5319 C C . ILE B 1 86 ? -14.562 6.957 14.188 1 85.62 86 ILE B C 1
ATOM 5321 O O . ILE B 1 86 ? -14.43 6.016 13.398 1 85.62 86 ILE B O 1
ATOM 5325 N N . HIS B 1 87 ? -15.68 7.32 14.781 1 86.12 87 HIS B N 1
ATOM 5326 C CA . HIS B 1 87 ? -16.875 6.543 14.5 1 86.12 87 HIS B CA 1
ATOM 5327 C C . HIS B 1 87 ? -17.25 6.621 13.023 1 86.12 87 HIS B C 1
ATOM 5329 O O . HIS B 1 87 ? -17.516 5.598 12.391 1 86.12 87 HIS B O 1
ATOM 5335 N N . ILE B 1 88 ? -17.234 7.742 12.453 1 85 88 ILE B N 1
ATOM 5336 C CA . ILE B 1 88 ? -17.625 7.949 11.062 1 85 88 ILE B CA 1
ATOM 5337 C C . ILE B 1 88 ? -16.625 7.246 10.141 1 85 88 ILE B C 1
ATOM 5339 O O . ILE B 1 88 ? -17.016 6.578 9.188 1 85 88 ILE B O 1
ATOM 5343 N N . THR B 1 89 ? -15.383 7.363 10.414 1 85.94 89 THR B N 1
ATOM 5344 C CA . THR B 1 89 ? -14.352 6.793 9.547 1 85.94 89 THR B CA 1
ATOM 5345 C C . THR B 1 89 ? -14.367 5.27 9.625 1 85.94 89 THR B C 1
ATOM 5347 O O . THR B 1 89 ? -14.18 4.59 8.609 1 85.94 89 THR B O 1
ATOM 5350 N N . SER B 1 90 ? -14.586 4.773 10.828 1 88.69 90 SER B N 1
ATOM 5351 C CA . SER B 1 90 ? -14.672 3.326 10.984 1 88.69 90 SER B CA 1
ATOM 5352 C C . SER B 1 90 ? -15.852 2.756 10.219 1 88.69 90 SER B C 1
ATOM 5354 O O . SER B 1 90 ? -15.734 1.723 9.555 1 88.69 90 SER B O 1
ATOM 5356 N N . GLN B 1 91 ? -16.922 3.424 10.273 1 88.06 91 GLN B N 1
ATOM 5357 C CA . GLN B 1 91 ? -18.109 2.973 9.562 1 88.06 91 GLN B CA 1
ATOM 5358 C C . GLN B 1 91 ? -17.922 3.086 8.055 1 88.06 91 GLN B C 1
ATOM 5360 O O . GLN B 1 91 ? -18.344 2.201 7.301 1 88.06 91 GLN B O 1
ATOM 5365 N N . LEU B 1 92 ? -17.328 4.102 7.633 1 88 92 LEU B N 1
ATOM 5366 C CA . LEU B 1 92 ? -17.094 4.301 6.207 1 88 92 LEU B CA 1
ATOM 5367 C C . LEU B 1 92 ? -16.156 3.238 5.656 1 88 92 LEU B C 1
ATOM 5369 O O . LEU B 1 92 ? -16.375 2.705 4.57 1 88 92 LEU B O 1
ATOM 5373 N N . ARG B 1 93 ? -15.109 3.061 6.379 1 89.94 93 ARG B N 1
ATOM 5374 C CA . ARG B 1 93 ? -14.133 2.051 5.969 1 89.94 93 ARG B CA 1
ATOM 5375 C C . ARG B 1 93 ? -14.781 0.673 5.887 1 89.94 93 ARG B C 1
ATOM 5377 O O . ARG B 1 93 ? -14.539 -0.075 4.934 1 89.94 93 ARG B O 1
ATOM 5384 N N . SER B 1 94 ? -15.555 0.361 6.875 1 91.75 94 SER B N 1
ATOM 5385 C CA . SER B 1 94 ? -16.25 -0.924 6.906 1 91.75 94 SER B CA 1
ATOM 5386 C C . SER B 1 94 ? -17.203 -1.062 5.727 1 91.75 94 SER B C 1
ATOM 5388 O O . SER B 1 94 ? -17.234 -2.102 5.066 1 91.75 94 SER B O 1
ATOM 5390 N N . ARG B 1 95 ? -17.922 -0.094 5.449 1 88.31 95 ARG B N 1
ATOM 5391 C CA . ARG B 1 95 ? -18.891 -0.121 4.352 1 88.31 95 ARG B CA 1
ATOM 5392 C C . ARG B 1 95 ? -18.188 -0.195 3.004 1 88.31 95 ARG B C 1
ATOM 5394 O O . ARG B 1 95 ? -18.641 -0.887 2.094 1 88.31 95 ARG B O 1
ATOM 5401 N N . LEU B 1 96 ? -17.141 0.57 2.906 1 90.94 96 LEU B N 1
ATOM 5402 C CA . LEU B 1 96 ? -16.391 0.567 1.651 1 90.94 96 LEU B CA 1
ATOM 5403 C C . LEU B 1 96 ? -15.773 -0.8 1.391 1 90.94 96 LEU B C 1
ATOM 5405 O O . LEU B 1 96 ? -15.812 -1.3 0.264 1 90.94 96 LEU B O 1
ATOM 5409 N N . PHE B 1 97 ? -15.219 -1.353 2.33 1 93.12 97 PHE B N 1
ATOM 5410 C CA . PHE B 1 97 ? -14.625 -2.676 2.195 1 93.12 97 PHE B CA 1
ATOM 5411 C C . PHE B 1 97 ? -15.672 -3.707 1.802 1 93.12 97 PHE B C 1
ATOM 5413 O O . PHE B 1 97 ? -15.453 -4.516 0.897 1 93.12 97 PHE B O 1
ATOM 5420 N N . ASP B 1 98 ? -16.75 -3.635 2.547 1 91.19 98 ASP B N 1
ATOM 5421 C CA . ASP B 1 98 ? -17.844 -4.551 2.252 1 91.19 98 ASP B CA 1
ATOM 5422 C C . ASP B 1 98 ? -18.328 -4.383 0.812 1 91.19 98 ASP B C 1
ATOM 5424 O O . ASP B 1 98 ? -18.609 -5.367 0.128 1 91.19 98 ASP B O 1
ATOM 5428 N N . HIS B 1 99 ? -18.375 -3.188 0.404 1 90.31 99 HIS B N 1
ATOM 5429 C CA . HIS B 1 99 ? -18.812 -2.904 -0.961 1 90.31 99 HIS B CA 1
ATOM 5430 C C . HIS B 1 99 ? -17.781 -3.404 -1.975 1 90.31 99 HIS B C 1
ATOM 5432 O O . HIS B 1 99 ? -18.156 -3.932 -3.027 1 90.31 99 HIS B O 1
ATOM 5438 N N . ILE B 1 100 ? -16.547 -3.268 -1.695 1 91.81 100 ILE B N 1
ATOM 5439 C CA . ILE B 1 100 ? -15.469 -3.658 -2.602 1 91.81 100 ILE B CA 1
ATOM 5440 C C . ILE B 1 100 ? -15.461 -5.176 -2.766 1 91.81 100 ILE B C 1
ATOM 5442 O O . ILE B 1 100 ? -15.43 -5.688 -3.887 1 91.81 100 ILE B O 1
ATOM 5446 N N . ILE B 1 101 ? -15.531 -5.895 -1.665 1 90.12 101 ILE B N 1
ATOM 5447 C CA . ILE B 1 101 ? -15.391 -7.344 -1.74 1 90.12 101 ILE B CA 1
ATOM 5448 C C . ILE B 1 101 ? -16.625 -7.945 -2.426 1 90.12 101 ILE B C 1
ATOM 5450 O O . ILE B 1 101 ? -16.562 -9.07 -2.93 1 90.12 101 ILE B O 1
ATOM 5454 N N . ARG B 1 102 ? -17.672 -7.207 -2.518 1 87.81 102 ARG B N 1
ATOM 5455 C CA . ARG B 1 102 ? -18.906 -7.703 -3.127 1 87.81 102 ARG B CA 1
ATOM 5456 C C . ARG B 1 102 ? -19 -7.289 -4.59 1 87.81 102 ARG B C 1
ATOM 5458 O O . ARG B 1 102 ? -19.969 -7.625 -5.277 1 87.81 102 ARG B O 1
ATOM 5465 N N . GLN B 1 103 ? -18.016 -6.633 -5.078 1 87.69 103 GLN B N 1
ATOM 5466 C CA . GLN B 1 103 ? -17.984 -6.273 -6.492 1 87.69 103 GLN B CA 1
ATOM 5467 C C . GLN B 1 103 ? -17.719 -7.496 -7.367 1 87.69 103 GLN B C 1
ATOM 5469 O O . GLN B 1 103 ? -17.156 -8.484 -6.906 1 87.69 103 GLN B O 1
ATOM 5474 N N . PRO B 1 104 ? -18.156 -7.402 -8.625 1 83.88 104 PRO B N 1
ATOM 5475 C CA . PRO B 1 104 ? -17.844 -8.508 -9.539 1 83.88 104 PRO B CA 1
ATOM 5476 C C . PRO B 1 104 ? -16.344 -8.664 -9.781 1 83.88 104 PRO B C 1
ATOM 5478 O O . PRO B 1 104 ? -15.586 -7.695 -9.648 1 83.88 104 PRO B O 1
ATOM 5481 N N . LEU B 1 105 ? -15.938 -9.781 -10.125 1 82.31 105 LEU B N 1
ATOM 5482 C CA . LEU B 1 105 ? -14.523 -10.086 -10.336 1 82.31 105 LEU B CA 1
ATOM 5483 C C . LEU B 1 105 ? -13.938 -9.211 -11.438 1 82.31 105 LEU B C 1
ATOM 5485 O O . LEU B 1 105 ? -12.742 -8.898 -11.422 1 82.31 105 LEU B O 1
ATOM 5489 N N . LEU B 1 106 ? -14.773 -8.852 -12.391 1 76.75 106 LEU B N 1
ATOM 5490 C CA . LEU B 1 106 ? -14.336 -8 -13.492 1 76.75 106 LEU B CA 1
ATOM 5491 C C . LEU B 1 106 ? -13.82 -6.664 -12.969 1 76.75 106 LEU B C 1
ATOM 5493 O O . LEU B 1 106 ? -12.938 -6.059 -13.578 1 76.75 106 LEU B O 1
ATOM 5497 N N . PHE B 1 107 ? -14.383 -6.273 -11.875 1 82.31 107 PHE B N 1
ATOM 5498 C CA . PHE B 1 107 ? -13.977 -5.035 -11.227 1 82.31 107 PHE B CA 1
ATOM 5499 C C . PHE B 1 107 ? -12.5 -5.086 -10.844 1 82.31 107 PHE B C 1
ATOM 5501 O O . PHE B 1 107 ? -11.789 -4.09 -10.961 1 82.31 107 PHE B O 1
ATOM 5508 N N . PHE B 1 108 ? -12.023 -6.176 -10.438 1 81.38 108 PHE B N 1
ATOM 5509 C CA . PHE B 1 108 ? -10.664 -6.324 -9.914 1 81.38 108 PHE B CA 1
ATOM 5510 C C . PHE B 1 108 ? -9.656 -6.465 -11.047 1 81.38 108 PHE B C 1
ATOM 5512 O O . PHE B 1 108 ? -8.453 -6.34 -10.828 1 81.38 108 PHE B O 1
ATOM 5519 N N . HIS B 1 109 ? -10.188 -6.766 -12.227 1 72.81 109 HIS B N 1
ATOM 5520 C CA . HIS B 1 109 ? -9.32 -6.781 -13.398 1 72.81 109 HIS B CA 1
ATOM 5521 C C . HIS B 1 109 ? -8.914 -5.367 -13.805 1 72.81 109 HIS B C 1
ATOM 5523 O O . HIS B 1 109 ? -7.828 -5.164 -14.352 1 72.81 109 HIS B O 1
ATOM 5529 N N . ASP B 1 110 ? -9.844 -4.512 -13.492 1 72.19 110 ASP B N 1
ATOM 5530 C CA . ASP B 1 110 ? -9.641 -3.135 -13.93 1 72.19 110 ASP B CA 1
ATOM 5531 C C . ASP B 1 110 ? -9.016 -2.295 -12.82 1 72.19 110 ASP B C 1
ATOM 5533 O O . ASP B 1 110 ? -8.484 -1.215 -13.078 1 72.19 110 ASP B O 1
ATOM 5537 N N . ASN B 1 111 ? -9.109 -2.824 -11.648 1 78.25 111 ASN B N 1
ATOM 5538 C CA . ASN B 1 111 ? -8.586 -2.082 -10.508 1 78.25 111 ASN B CA 1
ATOM 5539 C C . ASN B 1 111 ? -7.484 -2.861 -9.789 1 78.25 111 ASN B C 1
ATOM 5541 O O . ASN B 1 111 ? -7.707 -3.988 -9.344 1 78.25 111 ASN B O 1
ATOM 5545 N N . SER B 1 112 ? -6.336 -2.25 -9.68 1 79.94 112 SER B N 1
ATOM 5546 C CA . SER B 1 112 ? -5.223 -2.91 -9.008 1 79.94 112 SER B CA 1
ATOM 5547 C C . SER B 1 112 ? -5.441 -2.973 -7.504 1 79.94 112 SER B C 1
ATOM 5549 O O . SER B 1 112 ? -6.129 -2.121 -6.934 1 79.94 112 SER B O 1
ATOM 5551 N N . ASN B 1 113 ? -4.922 -3.969 -6.816 1 80.56 113 ASN B N 1
ATOM 5552 C CA . ASN B 1 113 ? -5.016 -4.113 -5.367 1 80.56 113 ASN B CA 1
ATOM 5553 C C . ASN B 1 113 ? -4.414 -2.912 -4.645 1 80.56 113 ASN B C 1
ATOM 5555 O O . ASN B 1 113 ? -4.957 -2.449 -3.643 1 80.56 113 ASN B O 1
ATOM 5559 N N . GLY B 1 114 ? -3.361 -2.432 -5.219 1 74.25 114 GLY B N 1
ATOM 5560 C CA . GLY B 1 114 ? -2.734 -1.266 -4.613 1 74.25 114 GLY B CA 1
ATOM 5561 C C . GLY B 1 114 ? -3.635 -0.045 -4.598 1 74.25 114 GLY B C 1
ATOM 5562 O O . GLY B 1 114 ? -3.717 0.659 -3.592 1 74.25 114 GLY B O 1
ATOM 5563 N N . LYS B 1 115 ? -4.336 0.171 -5.684 1 79.94 115 LYS B N 1
ATOM 5564 C CA . LYS B 1 115 ? -5.254 1.302 -5.785 1 79.94 115 LYS B CA 1
ATOM 5565 C C . LYS B 1 115 ? -6.402 1.166 -4.785 1 79.94 115 LYS B C 1
ATOM 5567 O O . LYS B 1 115 ? -6.812 2.15 -4.168 1 79.94 115 LYS B O 1
ATOM 5572 N N . LEU B 1 116 ? -6.887 -0 -4.664 1 87.31 116 LEU B N 1
ATOM 5573 C CA . LEU B 1 116 ? -8.023 -0.234 -3.777 1 87.31 116 LEU B CA 1
ATOM 5574 C C . LEU B 1 116 ? -7.605 -0.099 -2.316 1 87.31 116 LEU B C 1
ATOM 5576 O O . LEU B 1 116 ? -8.352 0.447 -1.502 1 87.31 116 LEU B O 1
ATOM 5580 N N . VAL B 1 117 ? -6.414 -0.599 -2.035 1 86.06 117 VAL B N 1
ATOM 5581 C CA . VAL B 1 117 ? -5.91 -0.469 -0.671 1 86.06 117 VAL B CA 1
ATOM 5582 C C . VAL B 1 117 ? -5.676 1.004 -0.344 1 86.06 117 VAL B C 1
ATOM 5584 O O . VAL B 1 117 ? -5.969 1.453 0.766 1 86.06 117 VAL B O 1
ATOM 5587 N N . TYR B 1 118 ? -5.199 1.721 -1.315 1 79.19 118 TYR B N 1
ATOM 5588 C CA . TYR B 1 118 ? -4.996 3.156 -1.144 1 79.19 118 TYR B CA 1
ATOM 5589 C C . TYR B 1 118 ? -6.312 3.857 -0.833 1 79.19 118 TYR B C 1
ATOM 5591 O O . TYR B 1 118 ? -6.363 4.738 0.027 1 79.19 118 TYR B O 1
ATOM 5599 N N . LYS B 1 119 ? -7.352 3.529 -1.475 1 84.94 119 LYS B N 1
ATOM 5600 C CA . LYS B 1 119 ? -8.672 4.109 -1.239 1 84.94 119 LYS B CA 1
ATOM 5601 C C . LYS B 1 119 ? -9.18 3.777 0.16 1 84.94 119 LYS B C 1
ATOM 5603 O O . LYS B 1 119 ? -9.711 4.641 0.856 1 84.94 119 LYS B O 1
ATOM 5608 N N . LEU B 1 120 ? -8.906 2.512 0.548 1 89.44 120 LEU B N 1
ATOM 5609 C CA . LEU B 1 120 ? -9.414 2.016 1.823 1 89.44 120 LEU B CA 1
ATOM 5610 C C . LEU B 1 120 ? -8.648 2.641 2.988 1 89.44 120 LEU B C 1
ATOM 5612 O O . LEU B 1 120 ? -9.172 2.732 4.102 1 89.44 120 LEU B O 1
ATOM 5616 N N . ASN B 1 121 ? -7.457 3.084 2.686 1 85.44 121 ASN B N 1
ATOM 5617 C CA . ASN B 1 121 ? -6.637 3.596 3.779 1 85.44 121 ASN B CA 1
ATOM 5618 C C . ASN B 1 121 ? -6.434 5.102 3.672 1 85.44 121 ASN B C 1
ATOM 5620 O O . ASN B 1 121 ? -7.121 5.875 4.344 1 85.44 121 ASN B O 1
ATOM 5624 N N . THR B 1 122 ? -5.715 5.516 2.67 1 76.19 122 THR B N 1
ATOM 5625 C CA . THR B 1 122 ? -5.27 6.898 2.566 1 76.19 122 THR B CA 1
ATOM 5626 C C . THR B 1 122 ? -6.441 7.824 2.26 1 76.19 122 THR B C 1
ATOM 5628 O O . THR B 1 122 ? -6.559 8.898 2.85 1 76.19 122 THR B O 1
ATOM 5631 N N . GLN B 1 123 ? -7.32 7.484 1.373 1 81.81 123 GLN B N 1
ATOM 5632 C CA . GLN B 1 123 ? -8.445 8.344 1.025 1 81.81 123 GLN B CA 1
ATOM 5633 C C . GLN B 1 123 ? -9.391 8.523 2.211 1 81.81 123 GLN B C 1
ATOM 5635 O O . GLN B 1 123 ? -9.883 9.625 2.461 1 81.81 123 GLN B O 1
ATOM 5640 N N . ILE B 1 124 ? -9.609 7.43 2.951 1 85.88 124 ILE B N 1
ATOM 5641 C CA . ILE B 1 124 ? -10.484 7.496 4.113 1 85.88 124 ILE B CA 1
ATOM 5642 C C . ILE B 1 124 ? -9.836 8.344 5.207 1 85.88 124 ILE B C 1
ATOM 5644 O O . ILE B 1 124 ? -10.523 9.07 5.926 1 85.88 124 ILE B O 1
ATOM 5648 N N . GLU B 1 125 ? -8.539 8.305 5.238 1 80.31 125 GLU B N 1
ATOM 5649 C CA . GLU B 1 125 ? -7.824 9.141 6.199 1 80.31 125 GLU B CA 1
ATOM 5650 C C . GLU B 1 125 ? -8.008 10.625 5.891 1 80.31 125 GLU B C 1
ATOM 5652 O O . GLU B 1 125 ? -8.125 11.445 6.805 1 80.31 125 GLU B O 1
ATOM 5657 N N . TYR B 1 126 ? -8.039 10.93 4.645 1 79.94 126 TYR B N 1
ATOM 5658 C CA . TYR B 1 126 ? -8.281 12.312 4.254 1 79.94 126 TYR B CA 1
ATOM 5659 C C . TYR B 1 126 ? -9.688 12.75 4.645 1 79.94 126 TYR B C 1
ATOM 5661 O O . TYR B 1 126 ? -9.891 13.875 5.113 1 79.94 126 TYR B O 1
ATOM 5669 N N . ILE B 1 127 ? -10.602 11.875 4.516 1 82.75 127 ILE B N 1
ATOM 5670 C CA . ILE B 1 127 ? -11.984 12.164 4.898 1 82.75 127 ILE B CA 1
ATOM 5671 C C . ILE B 1 127 ? -12.07 12.328 6.414 1 82.75 127 ILE B C 1
ATOM 5673 O O . ILE B 1 127 ? -12.719 13.258 6.91 1 82.75 127 ILE B O 1
ATOM 5677 N N . GLU B 1 128 ? -11.359 11.453 7.098 1 81.75 128 GLU B N 1
ATOM 5678 C CA . GLU B 1 128 ? -11.328 11.508 8.555 1 81.75 128 GLU B CA 1
ATOM 5679 C C . GLU B 1 128 ? -10.703 12.805 9.047 1 81.75 128 GLU B C 1
ATOM 5681 O O . GLU B 1 128 ? -11.242 13.461 9.945 1 81.75 128 GLU B O 1
ATOM 5686 N N . SER B 1 129 ? -9.594 13.141 8.453 1 77.81 129 SER B N 1
ATOM 5687 C CA . SER B 1 129 ? -8.883 14.352 8.852 1 77.81 129 SER B CA 1
ATOM 5688 C C . SER B 1 129 ? -9.742 15.586 8.648 1 77.81 129 SER B C 1
ATOM 5690 O O . SER B 1 129 ? -9.734 16.5 9.477 1 77.81 129 SER B O 1
ATOM 5692 N N . PHE B 1 130 ? -10.492 15.602 7.613 1 79.94 130 PHE B N 1
ATOM 5693 C CA . PHE B 1 130 ? -11.352 16.75 7.328 1 79.94 130 PHE B CA 1
ATOM 5694 C C . PHE B 1 130 ? -12.492 16.828 8.328 1 79.94 130 PHE B C 1
ATOM 5696 O O . PHE B 1 130 ? -12.773 17.906 8.867 1 79.94 130 PHE B O 1
ATOM 5703 N N . ILE B 1 131 ? -13.109 15.734 8.641 1 76.44 131 ILE B N 1
ATOM 5704 C CA . ILE B 1 131 ? -14.281 15.695 9.5 1 76.44 131 ILE B CA 1
ATOM 5705 C C . ILE B 1 131 ? -13.867 15.953 10.953 1 76.44 131 ILE B C 1
ATOM 5707 O O . ILE B 1 131 ? -14.531 16.703 11.672 1 76.44 131 ILE B O 1
ATOM 5711 N N . THR B 1 132 ? -12.789 15.352 11.367 1 73.94 132 THR B N 1
ATOM 5712 C CA . THR B 1 132 ? -12.367 15.406 12.766 1 73.94 132 THR B CA 1
ATOM 5713 C C . THR B 1 132 ? -11.648 16.719 13.062 1 73.94 132 THR B C 1
ATOM 5715 O O . THR B 1 132 ? -11.852 17.312 14.125 1 73.94 132 THR B O 1
ATOM 5718 N N . ASN B 1 133 ? -10.836 17.141 12.078 1 72 133 ASN B N 1
ATOM 5719 C CA . ASN B 1 133 ? -9.945 18.25 12.414 1 72 133 ASN B CA 1
ATOM 5720 C C . ASN B 1 133 ? -10.367 19.547 11.727 1 72 133 ASN B C 1
ATOM 5722 O O . ASN B 1 133 ? -10.203 20.625 12.281 1 72 133 ASN B O 1
ATOM 5726 N N . ASN B 1 134 ? -10.984 19.469 10.594 1 76.06 134 ASN B N 1
ATOM 5727 C CA . ASN B 1 134 ? -11.117 20.672 9.781 1 76.06 134 ASN B CA 1
ATOM 5728 C C . ASN B 1 134 ? -12.531 21.25 9.844 1 76.06 134 ASN B C 1
ATOM 5730 O O . ASN B 1 134 ? -12.719 22.469 9.844 1 76.06 134 ASN B O 1
ATOM 5734 N N . LEU B 1 135 ? -13.461 20.406 9.992 1 75.12 135 LEU B N 1
ATOM 5735 C CA . LEU B 1 135 ? -14.844 20.891 9.922 1 75.12 135 LEU B CA 1
ATOM 5736 C C . LEU B 1 135 ? -15.18 21.766 11.125 1 75.12 135 LEU B C 1
ATOM 5738 O O . LEU B 1 135 ? -15.672 22.875 10.953 1 75.12 135 LEU B O 1
ATOM 5742 N N . ILE B 1 136 ? -14.883 21.328 12.258 1 74.19 136 ILE B N 1
ATOM 5743 C CA . ILE B 1 136 ? -15.195 22.078 13.477 1 74.19 136 ILE B CA 1
ATOM 5744 C C . ILE B 1 136 ? -14.312 23.312 13.562 1 74.19 136 ILE B C 1
ATOM 5746 O O . ILE B 1 136 ? -14.773 24.391 13.953 1 74.19 136 ILE B O 1
ATOM 5750 N N . LYS B 1 137 ? -13.062 23.125 13.219 1 75.38 137 LYS B N 1
ATOM 5751 C CA . LYS B 1 137 ? -12.148 24.266 13.211 1 75.38 137 LYS B CA 1
ATOM 5752 C C . LYS B 1 137 ? -12.641 25.359 12.266 1 75.38 137 LYS B C 1
ATOM 5754 O O . LYS B 1 137 ? -12.539 26.547 12.578 1 75.38 137 LYS B O 1
ATOM 5759 N N . SER B 1 138 ? -13.258 24.906 11.188 1 82.75 138 SER B N 1
ATOM 5760 C CA . SER B 1 138 ? -13.789 25.859 10.219 1 82.75 138 SER B CA 1
ATOM 5761 C C . SER B 1 138 ? -14.992 26.609 10.773 1 82.75 138 SER B C 1
ATOM 5763 O O . SER B 1 138 ? -15.125 27.812 10.57 1 82.75 138 SER B O 1
ATOM 5765 N N . LEU B 1 139 ? -15.781 25.938 11.492 1 80.62 139 LEU B N 1
ATOM 5766 C CA . LEU B 1 139 ? -16.938 26.562 12.117 1 80.62 139 LEU B CA 1
ATOM 5767 C C . LEU B 1 139 ? -16.516 27.562 13.18 1 80.62 139 LEU B C 1
ATOM 5769 O O . LEU B 1 139 ? -17.047 28.672 13.258 1 80.62 139 LEU B O 1
ATOM 5773 N N . ASN B 1 140 ? -15.578 27.125 13.938 1 82.62 140 ASN B N 1
ATOM 5774 C CA . ASN B 1 140 ? -15.031 28.016 14.953 1 82.62 140 ASN B CA 1
ATOM 5775 C C . ASN B 1 140 ? -14.422 29.266 14.328 1 82.62 140 ASN B C 1
ATOM 5777 O O . ASN B 1 140 ? -14.617 30.375 14.82 1 82.62 140 ASN B O 1
ATOM 5781 N N . ASN B 1 141 ? -13.695 29.016 13.273 1 84.12 141 ASN B N 1
ATOM 5782 C CA . ASN B 1 141 ? -13.047 30.141 12.594 1 84.12 141 ASN B CA 1
ATOM 5783 C C . ASN B 1 141 ? -14.07 31.094 11.984 1 84.12 141 ASN B C 1
ATOM 5785 O O . ASN B 1 141 ? -13.914 32.312 12.07 1 84.12 141 ASN B O 1
ATOM 5789 N N . LEU B 1 142 ? -15.109 30.594 11.461 1 85.75 142 LEU B N 1
ATOM 5790 C CA . LEU B 1 142 ? -16.156 31.406 10.867 1 85.75 142 LEU B CA 1
ATOM 5791 C C . LEU B 1 142 ? -16.859 32.25 11.938 1 85.75 142 LEU B C 1
ATOM 5793 O O . LEU B 1 142 ? -17.094 33.438 11.742 1 85.75 142 LEU B O 1
ATOM 5797 N N . LEU B 1 143 ? -17.141 31.641 13.031 1 87.12 143 LEU B N 1
ATOM 5798 C CA . LEU B 1 143 ? -17.797 32.344 14.125 1 87.12 143 LEU B CA 1
ATOM 5799 C C . LEU B 1 143 ? -16.891 33.406 14.703 1 87.12 143 LEU B C 1
ATOM 5801 O O . LEU B 1 143 ? -17.344 34.5 15.039 1 87.12 143 LEU B O 1
ATOM 5805 N N . THR B 1 144 ? -15.656 33.062 14.781 1 86.75 144 THR B N 1
ATOM 5806 C CA . THR B 1 144 ? -14.68 34 15.305 1 86.75 144 THR B CA 1
ATOM 5807 C C . THR B 1 144 ? -14.539 35.188 14.375 1 86.75 144 THR B C 1
ATOM 5809 O O . THR B 1 144 ? -14.453 36.344 14.828 1 86.75 144 THR B O 1
ATOM 5812 N N . VAL B 1 145 ? -14.516 34.906 13.078 1 86.5 145 VAL B N 1
ATOM 5813 C CA . VAL B 1 145 ? -14.414 36 12.102 1 86.5 145 VAL B CA 1
ATOM 5814 C C . VAL B 1 145 ? -15.625 36.906 12.211 1 86.5 145 VAL B C 1
ATOM 5816 O O . VAL B 1 145 ? -15.492 38.156 12.234 1 86.5 145 VAL B O 1
ATOM 5819 N N . ILE B 1 146 ? -16.781 36.344 12.328 1 88.25 146 ILE B N 1
ATOM 5820 C CA . ILE B 1 146 ? -18.016 37.125 12.438 1 88.25 146 ILE B CA 1
ATOM 5821 C C . ILE B 1 146 ? -18.016 37.906 13.734 1 88.25 146 ILE B C 1
ATOM 5823 O O . ILE B 1 146 ? -18.328 39.094 13.742 1 88.25 146 ILE B O 1
ATOM 5827 N N . GLY B 1 147 ? -17.656 37.25 14.805 1 88.5 147 GLY B N 1
ATOM 5828 C CA . GLY B 1 147 ? -17.594 37.906 16.094 1 88.5 147 GLY B CA 1
ATOM 5829 C C . GLY B 1 147 ? -16.625 39.094 16.109 1 88.5 147 GLY B C 1
ATOM 5830 O O . GLY B 1 147 ? -16.953 40.156 16.609 1 88.5 147 GLY B O 1
ATOM 5831 N N . ILE B 1 148 ? -15.43 38.906 15.539 1 88.25 148 ILE B N 1
ATOM 5832 C CA . ILE B 1 148 ? -14.414 39.938 15.516 1 88.25 148 ILE B CA 1
ATOM 5833 C C . ILE B 1 148 ? -14.883 41.094 14.633 1 88.25 148 ILE B C 1
ATOM 5835 O O . ILE B 1 148 ? -14.648 42.25 14.953 1 88.25 148 ILE B O 1
ATOM 5839 N N . THR B 1 149 ? -15.523 40.781 13.547 1 87.12 149 THR B N 1
ATOM 5840 C CA . THR B 1 149 ? -16.047 41.781 12.641 1 87.12 149 THR B CA 1
ATOM 5841 C C . THR B 1 149 ? -17.062 42.688 13.352 1 87.12 149 THR B C 1
ATOM 5843 O O . THR B 1 149 ? -17.031 43.906 13.219 1 87.12 149 THR B O 1
ATOM 5846 N N . ILE B 1 150 ? -17.906 42.094 14.125 1 88.56 150 ILE B N 1
ATOM 5847 C CA . ILE B 1 150 ? -18.906 42.844 14.867 1 88.56 150 ILE B CA 1
ATOM 5848 C C . ILE B 1 150 ? -18.234 43.75 15.906 1 88.56 150 ILE B C 1
ATOM 5850 O O . ILE B 1 150 ? -18.578 44.938 16.031 1 88.56 150 ILE B O 1
ATOM 5854 N N . MET B 1 151 ? -17.234 43.25 16.578 1 89.06 151 MET B N 1
ATOM 5855 C CA . MET B 1 151 ? -16.547 44 17.609 1 89.06 151 MET B CA 1
ATOM 5856 C C . MET B 1 151 ? -15.75 45.156 17 1 89.06 151 MET B C 1
ATOM 5858 O O . MET B 1 151 ? -15.703 46.25 17.562 1 89.06 151 MET B O 1
ATOM 5862 N N . LEU B 1 152 ? -15.148 44.906 15.867 1 88.75 152 LEU B N 1
ATOM 5863 C CA . LEU B 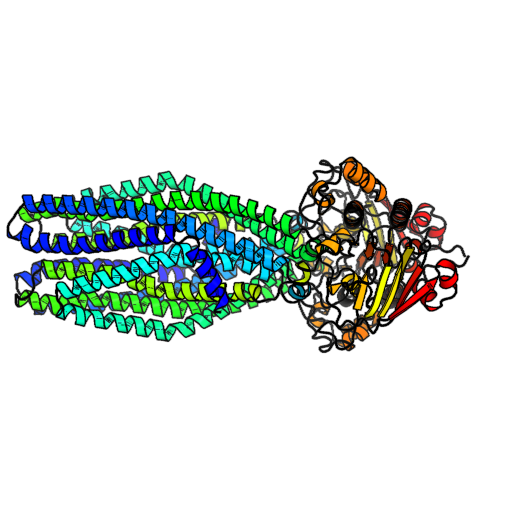1 152 ? -14.367 45.938 15.211 1 88.75 152 LEU B CA 1
ATOM 5864 C C . LEU B 1 152 ? -15.266 47.094 14.742 1 88.75 152 LEU B C 1
ATOM 5866 O O . LEU B 1 152 ? -14.898 48.25 14.852 1 88.75 152 LEU B O 1
ATOM 5870 N N . THR B 1 153 ? -16.453 46.75 14.312 1 88.06 153 THR B N 1
ATOM 5871 C CA . THR B 1 153 ? -17.391 47.781 13.852 1 88.06 153 THR B CA 1
ATOM 5872 C C . THR B 1 153 ? -17.922 48.594 15.016 1 88.06 153 THR B C 1
ATOM 5874 O O . THR B 1 153 ? -18.141 49.812 14.883 1 88.06 153 THR B O 1
ATOM 5877 N N . THR B 1 154 ? -18.109 48 16.125 1 87.38 154 THR B N 1
ATOM 5878 C CA . THR B 1 154 ? -18.625 48.719 17.297 1 87.38 154 THR B CA 1
ATOM 5879 C C . THR B 1 154 ? -17.562 49.625 17.891 1 87.38 154 THR B C 1
ATOM 5881 O O . THR B 1 154 ? -17.891 50.688 18.469 1 87.38 154 THR B O 1
ATOM 5884 N N . LEU B 1 155 ? -16.281 49.219 17.781 1 86.06 155 LEU B N 1
ATOM 5885 C CA . LEU B 1 155 ? -15.211 50.062 18.312 1 86.06 155 LEU B CA 1
ATOM 5886 C C . LEU B 1 155 ? -14.992 51.281 17.422 1 86.06 155 LEU B C 1
ATOM 5888 O O . LEU B 1 155 ? -14.992 52.438 17.906 1 86.06 155 LEU B O 1
ATOM 5892 N N . ASN B 1 156 ? -14.734 51.062 16.125 1 87.69 156 ASN B N 1
ATOM 5893 C CA . ASN B 1 156 ? -14.562 52.156 15.164 1 87.69 156 ASN B CA 1
ATOM 5894 C C . ASN B 1 156 ? -14.914 51.688 13.75 1 87.69 156 ASN B C 1
ATOM 5896 O O . ASN B 1 156 ? -14.109 51.031 13.086 1 87.69 156 ASN B O 1
ATOM 5900 N N . ALA B 1 157 ? -15.961 52.094 13.258 1 86.31 157 ALA B N 1
ATOM 5901 C CA . ALA B 1 157 ? -16.469 51.656 11.953 1 86.31 157 ALA B CA 1
ATOM 5902 C C . ALA B 1 157 ? -15.578 52.156 10.82 1 86.31 157 ALA B C 1
ATOM 5904 O O . ALA B 1 157 ? -15.344 51.438 9.852 1 86.31 157 ALA B O 1
ATOM 5905 N N . LYS B 1 158 ? -15.086 53.406 10.945 1 84.62 158 LYS B N 1
ATOM 5906 C CA . LYS B 1 158 ? -14.227 53.969 9.898 1 84.62 158 LYS B CA 1
ATOM 5907 C C . LYS B 1 158 ? -12.945 53.156 9.75 1 84.6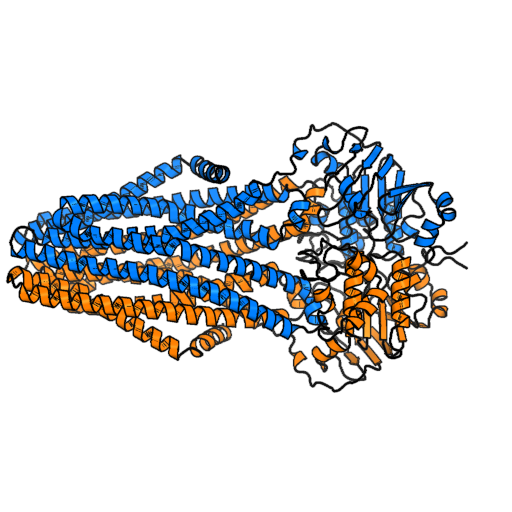2 158 LYS B C 1
ATOM 5909 O O . LYS B 1 158 ? -12.547 52.812 8.633 1 84.62 158 LYS B O 1
ATOM 5914 N N . LEU B 1 159 ? -12.383 52.844 10.891 1 86.75 159 LEU B N 1
ATOM 5915 C CA . LEU B 1 159 ? -11.148 52.062 10.883 1 86.75 159 LEU B CA 1
ATOM 5916 C C . LEU B 1 159 ? -11.406 50.625 10.359 1 86.75 159 LEU B C 1
ATOM 5918 O O . LEU B 1 159 ? -10.555 50.062 9.695 1 86.75 159 LEU B O 1
ATOM 5922 N N . PHE B 1 160 ? -12.531 50.156 10.688 1 86.81 160 PHE B N 1
ATOM 5923 C CA . PHE B 1 160 ? -12.906 48.812 10.25 1 86.81 160 PHE B CA 1
ATOM 5924 C C . PHE B 1 160 ? -13.016 48.75 8.727 1 86.81 160 PHE B C 1
ATOM 5926 O O . PHE B 1 160 ? -12.477 47.844 8.094 1 86.81 160 PHE B O 1
ATOM 5933 N N . PHE B 1 161 ? -13.633 49.594 8.125 1 83.56 161 PHE B N 1
ATOM 5934 C CA . PHE B 1 161 ? -13.852 49.562 6.68 1 83.56 161 PHE B CA 1
ATOM 5935 C C . PHE B 1 161 ? -12.531 49.719 5.934 1 83.56 161 PHE B C 1
ATOM 5937 O O . PHE B 1 161 ? -12.352 49.125 4.863 1 83.56 161 PHE B O 1
ATOM 5944 N N . VAL B 1 162 ? -11.586 50.438 6.5 1 80.12 162 VAL B N 1
ATOM 5945 C CA . VAL B 1 162 ? -10.281 50.594 5.867 1 80.12 162 VAL B CA 1
ATOM 5946 C C . VAL B 1 162 ? -9.484 49.281 5.984 1 80.12 162 VAL B C 1
ATOM 5948 O O . VAL B 1 162 ? -8.773 48.906 5.055 1 80.12 162 VAL B O 1
ATOM 5951 N N . SER B 1 163 ? -9.68 48.688 7.141 1 79.69 163 SER B N 1
ATOM 5952 C CA . SER B 1 163 ? -8.945 47.438 7.371 1 79.69 163 SER B CA 1
ATOM 5953 C C . SER B 1 163 ? -9.547 46.281 6.582 1 79.69 163 SER B C 1
ATOM 5955 O O . SER B 1 163 ? -8.836 45.344 6.199 1 79.69 163 SER B O 1
ATOM 5957 N N . ILE B 1 164 ? -10.781 46.281 6.34 1 79.12 164 ILE B N 1
ATOM 5958 C CA . ILE B 1 164 ? -11.484 45.188 5.68 1 79.12 164 ILE B CA 1
ATOM 5959 C C . ILE B 1 164 ? -11.086 45.125 4.207 1 79.12 164 ILE B C 1
ATOM 5961 O O . ILE B 1 164 ? -11.227 44.094 3.561 1 79.12 164 ILE B O 1
ATOM 5965 N N . ILE B 1 165 ? -10.609 46.219 3.701 1 78.19 165 ILE B N 1
ATOM 5966 C CA . ILE B 1 165 ? -10.219 46.281 2.297 1 78.19 165 ILE B CA 1
ATOM 5967 C C . ILE B 1 165 ? -9.094 45.281 2.029 1 78.19 165 ILE B C 1
ATOM 5969 O O . ILE B 1 165 ? -8.945 44.781 0.908 1 78.19 165 ILE B O 1
ATOM 5973 N N . LEU B 1 166 ? -8.398 44.906 3.033 1 77.44 166 LEU B N 1
ATOM 5974 C CA . LEU B 1 166 ? -7.281 44 2.889 1 77.44 166 LEU B CA 1
ATOM 5975 C C . LEU B 1 166 ? -7.777 42.562 2.754 1 77.44 166 LEU B C 1
ATOM 5977 O O . LEU B 1 166 ? -7.078 41.688 2.197 1 77.44 166 LEU B O 1
ATOM 5981 N N . VAL B 1 167 ? -9.008 42.281 3.258 1 76.25 167 VAL B N 1
ATOM 5982 C CA . VAL B 1 167 ? -9.539 40.938 3.275 1 76.25 167 VAL B CA 1
ATOM 5983 C C . VAL B 1 167 ? -9.922 40.5 1.859 1 76.25 167 VAL B C 1
ATOM 5985 O O . VAL B 1 167 ? -9.539 39.438 1.398 1 76.25 167 VAL B O 1
ATOM 5988 N N . PRO B 1 168 ? -10.648 41.312 1.124 1 75.88 168 PRO B N 1
ATOM 5989 C CA . PRO B 1 168 ? -10.969 40.938 -0.258 1 75.88 168 PRO B CA 1
ATOM 5990 C C . PRO B 1 168 ? -9.727 40.719 -1.115 1 75.88 168 PRO B C 1
ATOM 5992 O O . PRO B 1 168 ? -9.727 39.844 -1.988 1 75.88 168 PRO B O 1
ATOM 5995 N N . LEU B 1 169 ? -8.672 41.5 -0.789 1 78.38 169 LEU B N 1
ATOM 5996 C CA . LEU B 1 169 ? -7.422 41.312 -1.523 1 78.38 169 LEU B CA 1
ATOM 5997 C C . LEU B 1 169 ? -6.84 39.938 -1.28 1 78.38 169 LEU B C 1
ATOM 5999 O O . LEU B 1 169 ? -6.355 39.281 -2.211 1 78.38 169 LEU B O 1
ATOM 6003 N N . LEU B 1 170 ? -6.965 39.562 -0.076 1 79.5 170 LEU B N 1
ATOM 6004 C CA . LEU B 1 170 ? -6.504 38.219 0.279 1 79.5 170 LEU B CA 1
ATOM 6005 C C . LEU B 1 170 ? -7.336 37.156 -0.426 1 79.5 170 LEU B C 1
ATOM 6007 O O . LEU B 1 170 ? -6.793 36.188 -0.942 1 79.5 170 LEU B O 1
ATOM 6011 N N . LEU B 1 171 ? -8.586 37.312 -0.479 1 76.75 171 LEU B N 1
ATOM 6012 C CA . LEU B 1 171 ? -9.508 36.375 -1.073 1 76.75 171 LEU B CA 1
ATOM 6013 C C . LEU B 1 171 ? -9.305 36.281 -2.582 1 76.75 171 LEU B C 1
ATOM 6015 O O . LEU B 1 171 ? -9.406 35.188 -3.166 1 76.75 171 LEU B O 1
ATOM 6019 N N . ILE B 1 172 ? -9 37.375 -3.18 1 82.06 172 ILE B N 1
ATOM 6020 C CA . ILE B 1 172 ? -8.789 37.438 -4.625 1 82.06 172 ILE B CA 1
ATOM 6021 C C . ILE B 1 172 ? -7.535 36.656 -4.992 1 82.06 172 ILE B C 1
ATOM 6023 O O . ILE B 1 172 ? -7.547 35.844 -5.938 1 82.06 172 ILE B O 1
ATOM 6027 N N . VAL B 1 173 ? -6.512 36.812 -4.242 1 81.31 173 VAL B N 1
ATOM 6028 C CA . VAL B 1 173 ? -5.262 36.094 -4.504 1 81.31 173 VAL B CA 1
ATOM 6029 C C . VAL B 1 173 ? -5.477 34.594 -4.336 1 81.31 173 VAL B C 1
ATOM 6031 O O . VAL B 1 173 ? -5.023 33.812 -5.168 1 81.31 173 VAL B O 1
ATOM 6034 N N . ASN B 1 174 ? -6.16 34.25 -3.348 1 77.44 174 ASN B N 1
ATOM 6035 C CA . ASN B 1 174 ? -6.43 32.844 -3.08 1 77.44 174 ASN B CA 1
ATOM 6036 C C . ASN B 1 174 ? -7.289 32.219 -4.176 1 77.44 174 ASN B C 1
ATOM 6038 O O . ASN B 1 174 ? -7.031 31.094 -4.602 1 77.44 174 ASN B O 1
ATOM 6042 N N . TYR B 1 175 ? -8.234 32.969 -4.574 1 78.75 175 TYR B N 1
ATOM 6043 C CA . TYR B 1 175 ? -9.172 32.438 -5.57 1 78.75 175 TYR B CA 1
ATOM 6044 C C . TYR B 1 175 ? -8.5 32.281 -6.926 1 78.75 175 TYR B C 1
ATOM 6046 O O . TYR B 1 175 ? -8.711 31.297 -7.621 1 78.75 175 TYR B O 1
ATOM 6054 N N . LYS B 1 176 ? -7.676 33.219 -7.27 1 84.31 176 LYS B N 1
ATOM 6055 C CA . LYS B 1 176 ? -7.012 33.219 -8.57 1 84.31 176 LYS B CA 1
ATOM 6056 C C . LYS B 1 176 ? -6.016 32.062 -8.664 1 84.31 176 LYS B C 1
ATOM 6058 O O . LYS B 1 176 ? -5.836 31.469 -9.727 1 84.31 176 LYS B O 1
ATOM 6063 N N . LEU B 1 177 ? -5.457 31.641 -7.598 1 85.81 177 LEU B N 1
ATOM 6064 C CA . LEU B 1 177 ? -4.414 30.625 -7.617 1 85.81 177 LEU B CA 1
ATOM 6065 C C . LEU B 1 177 ? -4.98 29.25 -7.25 1 85.81 177 LEU B C 1
ATOM 6067 O O . LEU B 1 177 ? -4.316 28.234 -7.426 1 85.81 177 LEU B O 1
ATOM 6071 N N . LYS B 1 178 ? -6.164 29.25 -6.828 1 80.75 178 LYS B N 1
ATOM 6072 C CA . LYS B 1 178 ? -6.793 28.047 -6.293 1 80.75 178 LYS B CA 1
ATOM 6073 C C . LYS B 1 178 ? -6.828 26.938 -7.34 1 80.75 178 LYS B C 1
ATOM 6075 O O . LYS B 1 178 ? -6.398 25.812 -7.07 1 80.75 178 LYS B O 1
ATOM 6080 N N . ALA B 1 179 ? -7.285 27.25 -8.5 1 81.69 179 ALA B N 1
ATOM 6081 C CA . ALA B 1 179 ? -7.473 26.234 -9.539 1 81.69 179 ALA B CA 1
ATOM 6082 C C . ALA B 1 179 ? -6.137 25.672 -10.008 1 81.69 179 ALA B C 1
ATOM 6084 O O . ALA B 1 179 ? -6.008 24.469 -10.211 1 81.69 179 ALA B O 1
ATOM 6085 N N . LYS B 1 180 ? -5.203 26.562 -10.086 1 85.12 180 LYS B N 1
ATOM 6086 C CA . LYS B 1 180 ? -3.893 26.125 -10.555 1 85.12 180 LYS B CA 1
ATOM 6087 C C . LYS B 1 180 ? -3.203 25.234 -9.523 1 85.12 180 LYS B C 1
ATOM 6089 O O . LYS B 1 180 ? -2.605 24.219 -9.875 1 85.12 180 LYS B O 1
ATOM 6094 N N . VAL B 1 181 ? -3.352 25.578 -8.359 1 83 181 VAL B N 1
ATOM 6095 C CA . VAL B 1 181 ? -2.76 24.797 -7.277 1 83 181 VAL B CA 1
ATOM 6096 C C . VAL B 1 181 ? -3.436 23.438 -7.191 1 83 181 VAL B C 1
ATOM 6098 O O . VAL B 1 181 ? -2.762 22.406 -7.062 1 83 181 VAL B O 1
ATOM 6101 N N . LYS B 1 182 ? -4.664 23.422 -7.402 1 81.94 182 LYS B N 1
ATOM 6102 C CA . LYS B 1 182 ? -5.438 22.188 -7.336 1 81.94 182 LYS B CA 1
ATOM 6103 C C . LYS B 1 182 ? -5.008 21.203 -8.422 1 81.94 182 LYS B C 1
ATOM 6105 O O . LYS B 1 182 ? -4.816 20.016 -8.156 1 81.94 182 LYS B O 1
ATOM 6110 N N . ASN B 1 183 ? -4.844 21.688 -9.562 1 84.81 183 ASN B N 1
ATOM 6111 C CA . ASN B 1 183 ? -4.465 20.828 -10.688 1 84.81 183 ASN B CA 1
ATOM 6112 C C . ASN B 1 183 ? -3.059 20.266 -10.516 1 84.81 183 ASN B C 1
ATOM 6114 O O . ASN B 1 183 ? -2.801 19.109 -10.867 1 84.81 183 ASN B O 1
ATOM 6118 N N . LEU B 1 184 ? -2.229 21.078 -9.977 1 84.19 184 LEU B N 1
ATOM 6119 C CA . LEU B 1 184 ? -0.854 20.625 -9.781 1 84.19 184 LEU B CA 1
ATOM 6120 C C . LEU B 1 184 ? -0.776 19.578 -8.68 1 84.19 184 LEU B C 1
ATOM 6122 O O . LEU B 1 184 ? -0.034 18.594 -8.797 1 84.19 184 LEU B O 1
ATOM 6126 N N . PHE B 1 185 ? -1.62 19.656 -7.73 1 80.25 185 PHE B N 1
ATOM 6127 C CA . PHE B 1 185 ? -1.65 18.672 -6.652 1 80.25 185 PHE B CA 1
ATOM 6128 C C . PHE B 1 185 ? -2.273 17.375 -7.125 1 80.25 185 PHE B C 1
ATOM 6130 O O . PHE B 1 185 ? -1.835 16.281 -6.73 1 80.25 185 PHE B O 1
ATOM 6137 N N . LYS B 1 186 ? -3.262 17.562 -7.953 1 82.38 186 LYS B N 1
ATOM 6138 C CA . LYS B 1 186 ? -3.859 16.375 -8.531 1 82.38 186 LYS B CA 1
ATOM 6139 C C . LYS B 1 186 ? -2.84 15.586 -9.359 1 82.38 186 LYS B C 1
ATOM 6141 O O . LYS B 1 186 ? -2.764 14.359 -9.266 1 82.38 186 LYS B O 1
ATOM 6146 N N . ALA B 1 187 ? -2.105 16.312 -10.055 1 85.69 187 ALA B N 1
ATOM 6147 C CA . ALA B 1 187 ? -1.066 15.688 -10.875 1 85.69 187 ALA B CA 1
ATOM 6148 C C . ALA B 1 187 ? -0.009 15.023 -9.992 1 85.69 187 ALA B C 1
ATOM 6150 O O . ALA B 1 187 ? 0.436 13.906 -10.281 1 85.69 187 ALA B O 1
ATOM 6151 N N . ALA B 1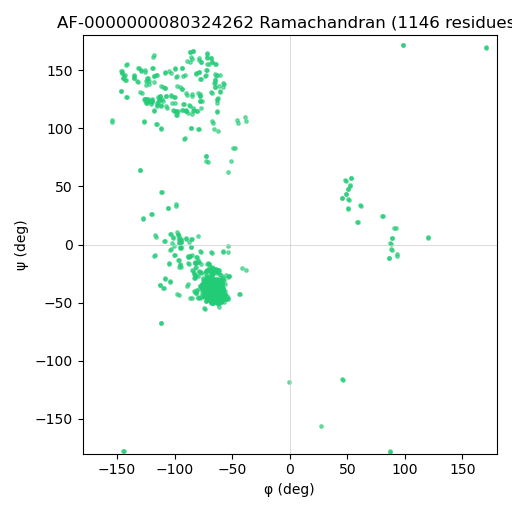 188 ? 0.414 15.641 -8.93 1 83.31 188 ALA B N 1
ATOM 6152 C CA . ALA B 1 188 ? 1.404 15.094 -8.008 1 83.31 188 ALA B CA 1
ATOM 6153 C C . ALA B 1 188 ? 0.886 13.828 -7.34 1 83.31 188 ALA B C 1
ATOM 6155 O O . ALA B 1 188 ? 1.633 12.859 -7.164 1 83.31 188 ALA B O 1
ATOM 6156 N N . ASN B 1 189 ? -0.36 13.781 -7.086 1 79.25 189 ASN B N 1
ATOM 6157 C CA . ASN B 1 189 ? -0.974 12.617 -6.457 1 79.25 189 ASN B CA 1
ATOM 6158 C C . ASN B 1 189 ? -1.037 11.43 -7.41 1 79.25 189 ASN B C 1
ATOM 6160 O O . ASN B 1 189 ? -0.811 10.289 -7.004 1 79.25 189 ASN B O 1
ATOM 6164 N N . GLU B 1 190 ? -1.413 11.711 -8.578 1 82.44 190 GLU B N 1
ATOM 6165 C CA . GLU B 1 190 ? -1.428 10.664 -9.594 1 82.44 190 GLU B CA 1
ATOM 6166 C C . GLU B 1 190 ? -0.041 10.047 -9.773 1 82.44 190 GLU B C 1
ATOM 6168 O O . GLU B 1 190 ? 0.092 8.836 -9.938 1 82.44 190 GLU B O 1
ATOM 6173 N N . GLN B 1 191 ? 0.906 10.93 -9.734 1 85.75 191 GLN B N 1
ATOM 6174 C CA . GLN B 1 191 ? 2.277 10.453 -9.875 1 85.75 191 GLN B CA 1
ATOM 6175 C C . GLN B 1 191 ? 2.707 9.648 -8.648 1 85.75 191 GLN B C 1
ATOM 6177 O O . GLN B 1 191 ? 3.461 8.68 -8.766 1 85.75 191 GLN B O 1
ATOM 6182 N N . ASN B 1 192 ? 2.203 9.945 -7.547 1 83.25 192 ASN B N 1
ATOM 6183 C CA . ASN B 1 192 ? 2.477 9.195 -6.328 1 83.25 192 ASN B CA 1
ATOM 6184 C C . ASN B 1 192 ? 1.823 7.816 -6.359 1 83.25 192 ASN B C 1
ATOM 6186 O O . ASN B 1 192 ? 2.41 6.836 -5.902 1 83.25 192 ASN B O 1
ATOM 6190 N N . GLU B 1 193 ? 0.664 7.777 -6.871 1 78.12 193 GLU B N 1
ATOM 6191 C CA . GLU B 1 193 ? -0.015 6.5 -7.059 1 78.12 193 GLU B CA 1
ATOM 6192 C C . GLU B 1 193 ? 0.764 5.594 -8.008 1 78.12 193 GLU B C 1
ATOM 6194 O O . GLU B 1 193 ? 0.909 4.395 -7.754 1 78.12 193 GLU B O 1
ATOM 6199 N N . ALA B 1 194 ? 1.203 6.203 -9.031 1 83.56 194 ALA B N 1
ATOM 6200 C CA . ALA B 1 194 ? 1.997 5.461 -10.008 1 83.56 194 ALA B CA 1
ATOM 6201 C C . ALA B 1 194 ? 3.291 4.949 -9.383 1 83.56 194 ALA B C 1
ATOM 6203 O O . ALA B 1 194 ? 3.734 3.838 -9.688 1 83.56 194 ALA B O 1
ATOM 6204 N N . LEU B 1 195 ? 3.879 5.785 -8.578 1 86.44 195 LEU B N 1
ATOM 6205 C CA . LEU B 1 195 ? 5.109 5.395 -7.895 1 86.44 195 LEU B CA 1
ATOM 6206 C C . LEU B 1 195 ? 4.859 4.223 -6.953 1 86.44 195 LEU B C 1
ATOM 6208 O O . LEU B 1 195 ? 5.676 3.301 -6.867 1 86.44 195 LEU B O 1
ATOM 6212 N N . ASN B 1 196 ? 3.766 4.203 -6.324 1 82.75 196 ASN B N 1
ATOM 6213 C CA . ASN B 1 196 ? 3.385 3.094 -5.461 1 82.75 196 ASN B CA 1
ATOM 6214 C C . ASN B 1 196 ? 3.191 1.806 -6.254 1 82.75 196 ASN B C 1
ATOM 6216 O O . ASN B 1 196 ? 3.639 0.737 -5.836 1 82.75 196 ASN B O 1
ATOM 6220 N N . ASP B 1 197 ? 2.582 1.94 -7.305 1 82.12 197 ASP B N 1
ATOM 6221 C CA . ASP B 1 197 ? 2.395 0.799 -8.195 1 82.12 197 ASP B CA 1
ATOM 6222 C C . ASP B 1 197 ? 3.736 0.253 -8.68 1 82.12 197 ASP B C 1
ATOM 6224 O O . ASP B 1 197 ? 3.914 -0.961 -8.797 1 82.12 197 ASP B O 1
ATOM 6228 N N . PHE B 1 198 ? 4.582 1.158 -8.977 1 86.94 198 PHE B N 1
ATOM 6229 C CA . PHE B 1 198 ? 5.926 0.802 -9.414 1 86.94 198 PHE B CA 1
ATOM 6230 C C . PHE B 1 198 ? 6.637 -0.027 -8.352 1 86.94 198 PHE B C 1
ATOM 6232 O O . PHE B 1 198 ? 7.199 -1.081 -8.648 1 86.94 198 PHE B O 1
ATOM 6239 N N . PHE B 1 199 ? 6.578 0.383 -7.125 1 88.62 199 PHE B N 1
ATOM 6240 C CA . PHE B 1 199 ? 7.25 -0.325 -6.043 1 88.62 199 PHE B CA 1
ATOM 6241 C C . PHE B 1 199 ? 6.641 -1.706 -5.836 1 88.62 199 PHE B C 1
ATOM 6243 O O . PHE B 1 199 ? 7.363 -2.695 -5.699 1 88.62 199 PHE B O 1
ATOM 6250 N N . TYR B 1 200 ? 5.398 -1.793 -5.879 1 81.75 200 TYR B N 1
ATOM 6251 C CA . TYR B 1 200 ? 4.711 -3.057 -5.641 1 81.75 200 TYR B CA 1
ATOM 6252 C C . TYR B 1 200 ? 5.047 -4.074 -6.723 1 81.75 200 TYR B C 1
ATOM 6254 O O . TYR B 1 200 ? 5.305 -5.242 -6.43 1 81.75 200 TYR B O 1
ATOM 6262 N N . GLU B 1 201 ? 5.012 -3.607 -7.848 1 84.25 201 GLU B N 1
ATOM 6263 C CA . GLU B 1 201 ? 5.281 -4.496 -8.977 1 84.25 201 GLU B CA 1
ATOM 6264 C C . GLU B 1 201 ? 6.711 -5.023 -8.93 1 84.25 201 GLU B C 1
ATOM 6266 O O . GLU B 1 201 ? 6.953 -6.199 -9.211 1 84.25 201 GLU B O 1
ATOM 6271 N N . ARG B 1 202 ? 7.609 -4.16 -8.68 1 88.94 202 ARG B N 1
ATOM 6272 C CA . ARG B 1 202 ? 9.016 -4.562 -8.648 1 88.94 202 ARG B CA 1
ATOM 6273 C C . ARG B 1 202 ? 9.289 -5.508 -7.484 1 88.94 202 ARG B C 1
ATOM 6275 O O . ARG B 1 202 ? 10.07 -6.453 -7.613 1 88.94 202 ARG B O 1
ATOM 6282 N N . LEU B 1 203 ? 8.625 -5.277 -6.383 1 86.81 203 LEU B N 1
ATOM 6283 C CA . LEU B 1 203 ? 8.828 -6.145 -5.227 1 86.81 203 LEU B CA 1
ATOM 6284 C C . LEU B 1 203 ? 8.18 -7.504 -5.445 1 86.81 203 LEU B C 1
ATOM 6286 O O . LEU B 1 203 ? 8.711 -8.531 -5.008 1 86.81 203 LEU B O 1
ATOM 6290 N N . LYS B 1 204 ? 7.117 -7.473 -6.125 1 81.12 204 LYS B N 1
ATOM 6291 C CA . LYS B 1 204 ? 6.461 -8.727 -6.484 1 81.12 204 LYS B CA 1
ATOM 6292 C C . LYS B 1 204 ? 7.348 -9.562 -7.398 1 81.12 204 LYS B C 1
ATOM 6294 O O . LYS B 1 204 ? 7.363 -10.797 -7.301 1 81.12 204 LYS B O 1
ATOM 6299 N N . ASN B 1 205 ? 8.086 -8.844 -8.25 1 87.25 205 ASN B N 1
ATOM 6300 C CA . ASN B 1 205 ? 8.938 -9.516 -9.227 1 87.25 205 ASN B CA 1
ATOM 6301 C C . ASN B 1 205 ? 10.406 -9.43 -8.844 1 87.25 205 ASN B C 1
ATOM 6303 O O . ASN B 1 205 ? 11.273 -9.336 -9.711 1 87.25 205 ASN B O 1
ATOM 6307 N N . ILE B 1 206 ? 10.68 -9.398 -7.566 1 88 206 ILE B N 1
ATOM 6308 C CA . ILE B 1 206 ? 12.039 -9.203 -7.066 1 88 206 ILE B CA 1
ATOM 6309 C C . ILE B 1 206 ? 12.93 -10.336 -7.562 1 88 206 ILE B C 1
ATOM 6311 O O . ILE B 1 206 ? 14.109 -10.117 -7.855 1 88 206 ILE B O 1
ATOM 6315 N N . ARG B 1 207 ? 12.43 -11.539 -7.633 1 85.31 207 ARG B N 1
ATOM 6316 C CA . ARG B 1 207 ? 13.195 -12.688 -8.094 1 85.31 207 ARG B CA 1
ATOM 6317 C C . ARG B 1 207 ? 13.688 -12.484 -9.523 1 85.31 207 ARG B C 1
ATOM 6319 O O . ARG B 1 207 ? 14.828 -12.82 -9.844 1 85.31 207 ARG B O 1
ATOM 6326 N N . LEU B 1 208 ? 12.828 -11.945 -10.32 1 86.62 208 LEU B N 1
ATOM 6327 C CA . LEU B 1 208 ? 13.18 -11.672 -11.711 1 86.62 208 LEU B CA 1
ATOM 6328 C C . LEU B 1 208 ? 14.266 -10.609 -11.805 1 86.62 208 LEU B C 1
ATOM 6330 O O . LEU B 1 208 ? 15.195 -10.734 -12.609 1 86.62 208 LEU B O 1
ATOM 6334 N N . ILE B 1 209 ? 14.172 -9.625 -11.023 1 88.62 209 ILE B N 1
ATOM 6335 C CA . ILE B 1 209 ? 15.141 -8.539 -11.008 1 88.62 209 ILE B CA 1
ATOM 6336 C C . ILE B 1 209 ? 16.516 -9.078 -10.641 1 88.62 209 ILE B C 1
ATOM 6338 O O . ILE B 1 209 ? 17.531 -8.703 -11.242 1 88.62 209 ILE B O 1
ATOM 6342 N N . LYS B 1 210 ? 16.547 -10.008 -9.766 1 86.19 210 LYS B N 1
ATOM 6343 C CA . LYS B 1 210 ? 17.812 -10.586 -9.32 1 86.19 210 LYS B CA 1
ATOM 6344 C C . LYS B 1 210 ? 18.375 -11.547 -10.359 1 86.19 210 LYS B C 1
ATOM 6346 O O . LYS B 1 210 ? 19.594 -11.57 -10.594 1 86.19 210 LYS B O 1
ATOM 6351 N N . LEU B 1 211 ? 17.469 -12.305 -10.867 1 85.62 211 LEU B N 1
ATOM 6352 C CA . LEU B 1 211 ? 17.891 -13.289 -11.859 1 85.62 211 LEU B CA 1
ATOM 6353 C C . LEU B 1 211 ? 18.453 -12.609 -13.102 1 85.62 211 LEU B C 1
ATOM 6355 O O . LEU B 1 211 ? 19.422 -13.094 -13.703 1 85.62 211 LEU B O 1
ATOM 6359 N N . PHE B 1 212 ? 17.906 -11.445 -13.375 1 85.94 212 PHE B N 1
ATOM 6360 C CA . PHE B 1 212 ? 18.281 -10.773 -14.609 1 85.94 212 PHE B CA 1
ATOM 6361 C C . PHE B 1 212 ? 19.25 -9.625 -14.328 1 85.94 212 PHE B C 1
ATOM 6363 O O . PHE B 1 212 ? 19.75 -8.984 -15.258 1 85.94 212 PHE B O 1
ATOM 6370 N N . ASN B 1 213 ? 19.531 -9.328 -13.133 1 85.5 213 ASN B N 1
ATOM 6371 C CA . ASN B 1 213 ? 20.453 -8.289 -12.703 1 85.5 213 ASN B CA 1
ATOM 6372 C C . ASN B 1 213 ? 20.125 -6.941 -13.352 1 85.5 213 ASN B C 1
ATOM 6374 O O . ASN B 1 213 ? 20.984 -6.316 -13.969 1 85.5 213 ASN B O 1
ATOM 6378 N N . THR B 1 214 ? 18.891 -6.562 -13.242 1 86.75 214 THR B N 1
ATOM 6379 C CA . THR B 1 214 ? 18.438 -5.316 -13.852 1 86.75 214 THR B CA 1
ATOM 6380 C C . THR B 1 214 ? 18.391 -4.195 -12.82 1 86.75 214 THR B C 1
ATOM 6382 O O . THR B 1 214 ? 17.547 -3.299 -12.914 1 86.75 214 THR B O 1
ATOM 6385 N N . PHE B 1 215 ? 19.266 -4.207 -11.875 1 87.88 215 PHE B N 1
ATOM 6386 C CA . PHE B 1 215 ? 19.266 -3.24 -10.781 1 87.88 215 PHE B CA 1
ATOM 6387 C C . PHE B 1 215 ? 19.438 -1.822 -11.32 1 87.88 215 PHE B C 1
ATOM 6389 O O . PHE B 1 215 ? 18.719 -0.909 -10.906 1 87.88 215 PHE B O 1
ATOM 6396 N N . SER B 1 216 ? 20.344 -1.634 -12.242 1 87.25 216 SER B N 1
ATOM 6397 C CA . SER B 1 216 ? 20.625 -0.308 -12.781 1 87.25 216 SER B CA 1
ATOM 6398 C C . SER B 1 216 ? 19.438 0.226 -13.586 1 87.25 216 SER B C 1
ATOM 6400 O O . SER B 1 216 ? 19.125 1.415 -13.516 1 87.25 216 SER B O 1
ATOM 6402 N N . GLU B 1 217 ? 18.844 -0.65 -14.312 1 88.88 217 GLU B N 1
ATOM 6403 C CA . GLU B 1 217 ? 17.672 -0.249 -15.094 1 88.88 217 GLU B CA 1
ATOM 6404 C C . GLU B 1 217 ? 16.516 0.172 -14.188 1 88.88 217 GLU B C 1
ATOM 6406 O O . GLU B 1 217 ? 15.82 1.142 -14.484 1 88.88 217 GLU B O 1
ATOM 6411 N N . GLU B 1 218 ? 16.375 -0.606 -13.164 1 91.62 218 GLU B N 1
ATOM 6412 C CA . GLU B 1 218 ? 15.312 -0.274 -12.211 1 91.62 218 GLU B CA 1
ATOM 6413 C C . GLU B 1 218 ? 15.586 1.062 -11.531 1 91.62 218 GLU B C 1
ATOM 6415 O O . GLU B 1 218 ? 14.664 1.841 -11.281 1 91.62 218 GLU B O 1
ATOM 6420 N N . GLY B 1 219 ? 16.844 1.343 -11.273 1 91.12 219 GLY B N 1
ATOM 6421 C CA . GLY B 1 219 ? 17.219 2.623 -10.695 1 91.12 219 GLY B CA 1
ATOM 6422 C C . GLY B 1 219 ? 16.953 3.797 -11.617 1 91.12 219 GLY B C 1
ATOM 6423 O O . GLY B 1 219 ? 16.484 4.848 -11.18 1 91.12 219 GLY B O 1
ATOM 6424 N N . LYS B 1 220 ? 17.234 3.604 -12.875 1 91 220 LYS B N 1
ATOM 6425 C CA . LYS B 1 220 ? 17 4.656 -13.859 1 91 220 LYS B CA 1
ATOM 6426 C C . LYS B 1 220 ? 15.516 4.934 -14.031 1 91 220 LYS B C 1
ATOM 6428 O O . LYS B 1 220 ? 15.102 6.09 -14.125 1 91 220 LYS B O 1
ATOM 6433 N N . GLN B 1 221 ? 14.789 3.893 -14.062 1 91.12 221 GLN B N 1
ATOM 6434 C CA . GLN B 1 221 ? 13.344 4.062 -14.188 1 91.12 221 GLN B CA 1
ATOM 6435 C C . GLN B 1 221 ? 12.758 4.766 -12.969 1 91.12 221 GLN B C 1
ATOM 6437 O O . GLN B 1 221 ? 11.883 5.625 -13.109 1 91.12 221 GLN B O 1
ATOM 6442 N N . LEU B 1 222 ? 13.234 4.43 -11.82 1 92.31 222 LEU B N 1
ATOM 6443 C CA . LEU B 1 222 ? 12.789 5.082 -10.602 1 92.31 222 LEU B CA 1
ATOM 6444 C C . LEU B 1 222 ? 13.148 6.566 -10.609 1 92.31 222 LEU B C 1
ATOM 6446 O O . LEU B 1 222 ? 12.344 7.41 -10.211 1 92.31 222 LEU B O 1
ATOM 6450 N N . SER B 1 223 ? 14.391 6.855 -11.055 1 92.19 223 SER B N 1
ATOM 6451 C CA . SER B 1 223 ? 14.836 8.242 -11.117 1 92.19 223 SER B CA 1
ATOM 6452 C C . SER B 1 223 ? 13.914 9.078 -12 1 92.19 223 SER B C 1
ATOM 6454 O O . SER B 1 223 ? 13.602 10.227 -11.68 1 92.19 223 SER B O 1
ATOM 6456 N N . THR B 1 224 ? 13.477 8.492 -13.07 1 90.94 224 THR B N 1
ATOM 6457 C CA . THR B 1 224 ? 12.578 9.188 -13.977 1 90.94 224 THR B CA 1
ATOM 6458 C C . THR B 1 224 ? 11.234 9.469 -13.305 1 90.94 224 THR B C 1
ATOM 6460 O O . THR B 1 224 ? 10.688 10.562 -13.43 1 90.94 224 THR B O 1
ATOM 6463 N N . GLU B 1 225 ? 10.75 8.461 -12.586 1 89.25 225 GLU B N 1
ATOM 6464 C CA . GLU B 1 225 ? 9.492 8.625 -11.867 1 89.25 225 GLU B CA 1
ATOM 6465 C C . GLU B 1 225 ? 9.617 9.68 -10.773 1 89.25 225 GLU B C 1
ATOM 6467 O O . GLU B 1 225 ? 8.695 10.469 -10.555 1 89.25 225 GLU B O 1
ATOM 6472 N N . LEU B 1 226 ? 10.75 9.711 -10.148 1 90.94 226 LEU B N 1
ATOM 6473 C CA . LEU B 1 226 ? 10.977 10.641 -9.047 1 90.94 226 LEU B CA 1
ATOM 6474 C C . LEU B 1 226 ? 11.117 12.07 -9.562 1 90.94 226 LEU B C 1
ATOM 6476 O O . LEU B 1 226 ? 10.672 13.016 -8.906 1 90.94 226 LEU B O 1
ATOM 6480 N N . VAL B 1 227 ? 11.766 12.234 -10.719 1 90.25 227 VAL B N 1
ATOM 6481 C CA . VAL B 1 227 ? 11.93 13.562 -11.305 1 90.25 227 VAL B CA 1
ATOM 6482 C C . VAL B 1 227 ? 10.562 14.141 -11.664 1 90.25 227 VAL B C 1
ATOM 6484 O O . VAL B 1 227 ? 10.281 15.312 -11.398 1 90.25 227 VAL B O 1
ATOM 6487 N N . SER B 1 228 ? 9.719 13.32 -12.234 1 89.19 228 SER B N 1
ATOM 6488 C CA . SER B 1 228 ? 8.375 13.758 -12.586 1 89.19 228 SER B CA 1
ATOM 6489 C C . SER B 1 228 ? 7.574 14.141 -11.344 1 89.19 228 SER B C 1
ATOM 6491 O O . SER B 1 228 ? 6.906 15.18 -11.328 1 89.19 228 SER B O 1
ATOM 6493 N N . LEU B 1 229 ? 7.711 13.367 -10.328 1 87.06 229 LEU B N 1
ATOM 6494 C CA . LEU B 1 229 ? 7.035 13.633 -9.062 1 87.06 229 LEU B CA 1
ATOM 6495 C C . LEU B 1 229 ? 7.555 14.914 -8.43 1 87.06 229 LEU B C 1
ATOM 6497 O O . LEU B 1 229 ? 6.766 15.766 -7.996 1 87.06 229 LEU B O 1
ATOM 6501 N N . SER B 1 230 ? 8.867 15.078 -8.453 1 89.12 230 SER B N 1
ATOM 6502 C CA . SER B 1 230 ? 9.516 16.234 -7.84 1 89.12 230 SER B CA 1
ATOM 6503 C C . SER B 1 230 ? 9.109 17.531 -8.539 1 89.12 230 SER B C 1
ATOM 6505 O O . SER B 1 230 ? 8.883 18.547 -7.895 1 89.12 230 SER B O 1
ATOM 6507 N N . ARG B 1 231 ? 8.984 17.484 -9.82 1 88.31 231 ARG B N 1
ATOM 6508 C CA . ARG B 1 231 ? 8.609 18.672 -10.594 1 88.31 231 ARG B CA 1
ATOM 6509 C C . ARG B 1 231 ? 7.18 19.094 -10.289 1 88.31 231 ARG B C 1
ATOM 6511 O O . ARG B 1 231 ? 6.902 20.281 -10.117 1 88.31 231 ARG B O 1
ATOM 6518 N N . SER B 1 232 ? 6.32 18.141 -10.266 1 86.31 232 SER B N 1
ATOM 6519 C CA . SER B 1 232 ? 4.922 18.438 -9.977 1 86.31 232 SER B CA 1
ATOM 6520 C C . SER B 1 232 ? 4.75 18.953 -8.555 1 86.31 232 SER B C 1
ATOM 6522 O O . SER B 1 232 ? 4.039 19.938 -8.336 1 86.31 232 SER B O 1
ATOM 6524 N N . TRP B 1 233 ? 5.453 18.391 -7.645 1 82.69 233 TRP B N 1
ATOM 6525 C CA . TRP B 1 233 ? 5.379 18.797 -6.246 1 82.69 233 TRP B CA 1
ATOM 6526 C C . TRP B 1 233 ? 5.98 20.188 -6.051 1 82.69 233 TRP B C 1
ATOM 6528 O O . TRP B 1 233 ? 5.43 21 -5.312 1 82.69 233 TRP B O 1
ATOM 6538 N N . PHE B 1 234 ? 7.074 20.438 -6.719 1 87 234 PHE B N 1
ATOM 6539 C CA . PHE B 1 234 ? 7.73 21.734 -6.605 1 87 234 PHE B CA 1
ATOM 6540 C C . PHE B 1 234 ? 6.844 22.844 -7.156 1 87 234 PHE B C 1
ATOM 6542 O O . PHE B 1 234 ? 6.715 23.906 -6.543 1 87 234 PHE B O 1
ATOM 6549 N N . SER B 1 235 ? 6.281 22.641 -8.266 1 89.12 235 SER B N 1
ATOM 6550 C CA . SER B 1 235 ? 5.41 23.625 -8.883 1 89.12 235 SER B CA 1
ATOM 6551 C C . SER B 1 235 ? 4.188 23.906 -8.016 1 89.12 235 SER B C 1
ATOM 6553 O O . SER B 1 235 ? 3.771 25.062 -7.875 1 89.12 235 SER B O 1
ATOM 6555 N N . ALA B 1 236 ? 3.652 22.875 -7.441 1 83.56 236 ALA B N 1
ATOM 6556 C CA . ALA B 1 236 ? 2.51 23.031 -6.543 1 83.56 236 ALA B CA 1
ATOM 6557 C C . ALA B 1 236 ? 2.896 23.812 -5.293 1 83.56 236 ALA B C 1
ATOM 6559 O O . ALA B 1 236 ? 2.178 24.719 -4.879 1 83.56 236 ALA B O 1
ATOM 6560 N N . ASP B 1 237 ? 4.035 23.516 -4.73 1 81.31 237 ASP B N 1
ATOM 6561 C CA . ASP B 1 237 ? 4.473 24.156 -3.494 1 81.31 237 ASP B CA 1
ATOM 6562 C C . ASP B 1 237 ? 4.879 25.609 -3.738 1 81.31 237 ASP B C 1
ATOM 6564 O O . ASP B 1 237 ? 4.684 26.469 -2.873 1 81.31 237 ASP B O 1
ATOM 6568 N N . LYS B 1 238 ? 5.488 25.859 -4.895 1 85.75 238 LYS B N 1
ATOM 6569 C CA . LYS B 1 238 ? 5.852 27.219 -5.27 1 85.75 238 LYS B CA 1
ATOM 6570 C C . LYS B 1 238 ? 4.625 28.125 -5.312 1 85.75 238 LYS B C 1
ATOM 6572 O O . LYS B 1 238 ? 4.637 29.234 -4.758 1 85.75 238 LYS B O 1
ATOM 6577 N N . LEU B 1 239 ? 3.625 27.688 -5.902 1 85.12 239 LEU B N 1
ATOM 6578 C CA . LEU B 1 239 ? 2.396 28.469 -5.996 1 85.12 239 LEU B CA 1
ATOM 6579 C C . LEU B 1 239 ? 1.723 28.594 -4.633 1 85.12 239 LEU B C 1
ATOM 6581 O O . LEU B 1 239 ? 1.14 29.625 -4.312 1 85.12 239 LEU B O 1
ATOM 6585 N N . SER B 1 240 ? 1.811 27.516 -3.885 1 81.75 240 SER B N 1
ATOM 6586 C CA . SER B 1 240 ? 1.265 27.547 -2.531 1 81.75 240 SER B CA 1
ATOM 6587 C C . SER B 1 240 ? 2.02 28.547 -1.655 1 81.75 240 SER B C 1
ATOM 6589 O O . SER B 1 240 ? 1.421 29.219 -0.81 1 81.75 240 SER B O 1
ATOM 6591 N N . SER B 1 241 ? 3.348 28.625 -1.861 1 81.12 241 SER B N 1
ATOM 6592 C CA . SER B 1 241 ? 4.168 29.594 -1.13 1 81.12 241 SER B CA 1
ATOM 6593 C C . SER B 1 241 ? 3.775 31.031 -1.468 1 81.12 241 SER B C 1
ATOM 6595 O O . SER B 1 241 ? 3.736 31.891 -0.587 1 81.12 241 SER B O 1
ATOM 6597 N N . ILE B 1 242 ? 3.434 31.25 -2.664 1 84 242 ILE B N 1
ATOM 6598 C CA . ILE B 1 242 ? 2.986 32.562 -3.08 1 84 242 ILE B CA 1
ATOM 6599 C C . ILE B 1 242 ? 1.679 32.938 -2.373 1 84 242 ILE B C 1
ATOM 6601 O O . ILE B 1 242 ? 1.508 34.062 -1.89 1 84 242 ILE B O 1
ATOM 6605 N N . ARG B 1 243 ? 0.886 32 -2.348 1 77.88 243 ARG B N 1
ATOM 6606 C CA . ARG B 1 243 ? -0.394 32.219 -1.678 1 77.88 243 ARG B CA 1
ATOM 6607 C C . ARG B 1 243 ? -0.195 32.5 -0.195 1 77.88 243 ARG B C 1
ATOM 6609 O O . ARG B 1 243 ? -0.771 33.469 0.337 1 77.88 243 ARG B O 1
ATOM 6616 N N . ARG B 1 244 ? 0.626 31.719 0.451 1 75.94 244 ARG B N 1
ATOM 6617 C CA . ARG B 1 244 ? 0.873 31.859 1.881 1 75.94 244 ARG B CA 1
ATOM 6618 C C . ARG B 1 244 ? 1.551 33.188 2.184 1 75.94 244 ARG B C 1
ATOM 6620 O O . ARG B 1 244 ? 1.167 33.906 3.125 1 75.94 244 ARG B O 1
ATOM 6627 N N . ASN B 1 245 ? 2.525 33.562 1.407 1 78.06 245 ASN B N 1
ATOM 6628 C CA . ASN B 1 245 ? 3.285 34.781 1.631 1 78.06 245 ASN B CA 1
ATOM 6629 C C . ASN B 1 245 ? 2.451 36.031 1.318 1 78.06 245 ASN B C 1
ATOM 6631 O O . ASN B 1 245 ? 2.605 37.062 1.967 1 78.06 245 ASN B O 1
ATOM 6635 N N . SER B 1 246 ? 1.604 35.906 0.314 1 81 246 SER B N 1
ATOM 6636 C CA . SER B 1 246 ? 0.697 37.031 0.037 1 81 246 SER B CA 1
ATOM 6637 C C . SER B 1 246 ? -0.24 37.281 1.213 1 81 246 SER B C 1
ATOM 6639 O O . SER B 1 246 ? -0.511 38.438 1.56 1 81 246 SER B O 1
ATOM 6641 N N . ALA B 1 247 ? -0.667 36.219 1.787 1 76.06 247 ALA B N 1
ATOM 6642 C CA . ALA B 1 247 ? -1.533 36.375 2.955 1 76.06 247 ALA B CA 1
ATOM 6643 C C . ALA B 1 247 ? -0.783 37 4.121 1 76.06 247 ALA B C 1
ATOM 6645 O O . ALA B 1 247 ? -1.31 37.906 4.793 1 76.06 247 ALA B O 1
ATOM 6646 N N . THR B 1 248 ? 0.435 36.562 4.352 1 73.31 248 THR B N 1
ATOM 6647 C CA . THR B 1 248 ? 1.257 37.125 5.422 1 73.31 248 THR B CA 1
ATOM 6648 C C . THR B 1 248 ? 1.509 38.625 5.199 1 73.31 248 THR B C 1
ATOM 6650 O O . THR B 1 248 ? 1.495 39.406 6.148 1 73.31 248 THR B O 1
ATOM 6653 N N . PHE B 1 249 ? 1.654 38.969 3.963 1 78.25 249 PHE B N 1
ATOM 6654 C CA . PHE B 1 249 ? 1.9 40.344 3.602 1 78.25 249 PHE B CA 1
ATOM 6655 C C . PHE B 1 249 ? 0.685 41.219 3.914 1 78.25 249 PHE B C 1
ATOM 6657 O O . PHE B 1 249 ? 0.816 42.281 4.496 1 78.25 249 PHE B O 1
ATOM 6664 N N . ILE B 1 250 ? -0.397 40.75 3.545 1 77 250 ILE B N 1
ATOM 6665 C CA . ILE B 1 250 ? -1.63 41.531 3.725 1 77 250 ILE B CA 1
ATOM 6666 C C . ILE B 1 250 ? -1.92 41.688 5.215 1 77 250 ILE B C 1
ATOM 6668 O O . ILE B 1 250 ? -2.301 42.781 5.66 1 77 250 ILE B O 1
ATOM 6672 N N . ILE B 1 251 ? -1.617 40.719 6.008 1 72.88 251 ILE B N 1
ATOM 6673 C CA . ILE B 1 251 ? -1.83 40.75 7.449 1 72.88 251 ILE B CA 1
ATOM 6674 C C . ILE B 1 251 ? -0.843 41.719 8.086 1 72.88 251 ILE B C 1
ATOM 6676 O O . ILE B 1 251 ? -1.2 42.469 9.008 1 72.88 251 ILE B O 1
ATOM 6680 N N . ALA B 1 252 ? 0.354 41.719 7.555 1 74.19 252 ALA B N 1
ATOM 6681 C CA . ALA B 1 252 ? 1.387 42.625 8.086 1 74.19 252 ALA B CA 1
ATOM 6682 C C . ALA B 1 252 ? 1.038 44.094 7.828 1 74.19 252 ALA B C 1
ATOM 6684 O O . ALA B 1 252 ? 1.49 44.969 8.555 1 74.19 252 ALA B O 1
ATOM 6685 N N . LEU B 1 253 ? 0.239 44.312 6.812 1 78.12 253 LEU B N 1
ATOM 6686 C CA . LEU B 1 253 ? -0.141 45.656 6.449 1 78.12 253 LEU B CA 1
ATOM 6687 C C . LEU B 1 253 ? -1.253 46.188 7.355 1 78.12 253 LEU B C 1
ATOM 6689 O O . LEU B 1 253 ? -1.455 47.375 7.473 1 78.12 253 LEU B O 1
ATOM 6693 N N . SER B 1 254 ? -1.883 45.312 8.07 1 77.75 254 SER B N 1
ATOM 6694 C CA . SER B 1 254 ? -3.064 45.688 8.836 1 77.75 254 SER B CA 1
ATOM 6695 C C . SER B 1 254 ? -2.705 46.625 9.984 1 77.75 254 SER B C 1
ATOM 6697 O O . SER B 1 254 ? -3.365 47.656 10.188 1 77.75 254 SER B O 1
ATOM 6699 N N . PRO B 1 255 ? -1.623 46.312 10.781 1 76.56 255 PRO B N 1
ATOM 6700 C CA . PRO B 1 255 ? -1.265 47.25 11.852 1 76.56 255 PRO B CA 1
ATOM 6701 C C . PRO B 1 255 ? -0.883 48.625 11.336 1 76.56 255 PRO B C 1
ATOM 6703 O O . PRO B 1 255 ? -1.134 49.656 12 1 76.56 255 PRO B O 1
ATOM 6706 N N . LEU B 1 256 ? -0.303 48.688 10.102 1 80.5 256 LEU B N 1
ATOM 6707 C CA . LEU B 1 256 ? 0.1 49.938 9.508 1 80.5 256 LEU B CA 1
ATOM 6708 C C . LEU B 1 256 ? -1.111 50.844 9.25 1 80.5 256 LEU B C 1
ATOM 6710 O O . LEU B 1 256 ? -1.07 52.031 9.516 1 80.5 256 LEU B O 1
ATOM 6714 N N . LEU B 1 257 ? -2.105 50.219 8.812 1 80.94 257 LEU B N 1
ATOM 6715 C CA . LEU B 1 257 ? -3.318 50.969 8.531 1 80.94 257 LEU B CA 1
ATOM 6716 C C . LEU B 1 257 ? -3.984 51.438 9.82 1 80.94 257 LEU B C 1
ATOM 6718 O O . LEU B 1 257 ? -4.492 52.562 9.891 1 80.94 257 LEU B O 1
ATOM 6722 N N . VAL B 1 258 ? -3.924 50.656 10.812 1 82.12 258 VAL B N 1
ATOM 6723 C CA . VAL B 1 258 ? -4.559 50.969 12.086 1 82.12 258 VAL B CA 1
ATOM 6724 C C . VAL B 1 258 ? -3.805 52.094 12.773 1 82.12 258 VAL B C 1
ATOM 6726 O O . VAL B 1 258 ? -4.414 53.031 13.297 1 82.12 258 VAL B O 1
ATOM 6729 N N . PHE B 1 259 ? -2.52 52 12.75 1 82.62 259 PHE B N 1
ATOM 6730 C CA . PHE B 1 259 ? -1.719 53.031 13.391 1 82.62 259 PHE B CA 1
ATOM 6731 C C . PHE B 1 259 ? -1.802 54.344 12.602 1 82.62 259 PHE B C 1
ATOM 6733 O O . PHE B 1 259 ? -1.815 55.438 13.188 1 82.62 259 PHE B O 1
ATOM 6740 N N . GLY B 1 260 ? -1.78 54.25 11.273 1 83.31 260 GLY B N 1
ATOM 6741 C CA . GLY B 1 260 ? -1.844 55.438 10.453 1 83.31 260 GLY B CA 1
ATOM 6742 C C . GLY B 1 260 ? -3.139 56.219 10.617 1 83.31 260 GLY B C 1
ATOM 6743 O O . GLY B 1 260 ? -3.121 57.375 10.992 1 83.31 260 GLY B O 1
ATOM 6744 N N . ILE B 1 261 ? -4.191 55.531 10.508 1 84.88 261 ILE B N 1
ATOM 6745 C CA . ILE B 1 261 ? -5.492 56.219 10.57 1 84.88 261 ILE B CA 1
ATOM 6746 C C . ILE B 1 261 ? -5.93 56.344 12.023 1 84.88 261 ILE B C 1
ATOM 6748 O O . ILE B 1 261 ? -6.398 57.406 12.438 1 84.88 261 ILE B O 1
ATOM 6752 N N . GLY B 1 262 ? -5.809 55.281 12.766 1 84.25 262 GLY B N 1
ATOM 6753 C CA . GLY B 1 262 ? -6.16 55.344 14.172 1 84.25 262 GLY B CA 1
ATOM 6754 C C . GLY B 1 262 ? -5.297 56.312 14.961 1 84.25 262 GLY B C 1
ATOM 6755 O O . GLY B 1 262 ? -5.785 57 15.859 1 84.25 262 GLY B O 1
ATOM 6756 N N . GLY B 1 263 ? -4.004 56.344 14.656 1 83.44 263 GLY B N 1
ATOM 6757 C CA . GLY B 1 263 ? -3.113 57.281 15.305 1 83.44 263 GLY B CA 1
ATOM 6758 C C . GLY B 1 263 ? -3.508 58.75 15.062 1 83.44 263 GLY B C 1
ATOM 6759 O O . GLY B 1 263 ? -3.455 59.562 15.977 1 83.44 263 GLY B O 1
ATOM 6760 N N . LYS B 1 264 ? -3.928 59.031 13.867 1 83.88 264 LYS B N 1
ATOM 6761 C CA . LYS B 1 264 ? -4.391 60.375 13.539 1 83.88 264 LYS B CA 1
ATOM 6762 C C . LYS B 1 264 ? -5.645 60.719 14.328 1 83.88 264 LYS B C 1
ATOM 6764 O O . LYS B 1 264 ? -5.797 61.875 14.789 1 83.88 264 LYS B O 1
ATOM 6769 N N . ASP B 1 265 ? -6.484 59.75 14.5 1 86.44 265 ASP B N 1
ATOM 6770 C CA . ASP B 1 265 ? -7.727 59.969 15.234 1 86.44 265 ASP B CA 1
ATOM 6771 C C . ASP B 1 265 ? -7.457 60.188 16.719 1 86.44 265 ASP B C 1
ATOM 6773 O O . ASP B 1 265 ? -8.164 60.938 17.391 1 86.44 265 ASP B O 1
ATOM 6777 N N . ILE B 1 266 ? -6.496 59.625 17.266 1 85.75 266 ILE B N 1
ATOM 6778 C CA . ILE B 1 266 ? -6.133 59.812 18.672 1 85.75 266 ILE B CA 1
ATOM 6779 C C . ILE B 1 266 ? -5.535 61.188 18.875 1 85.75 266 ILE B C 1
ATOM 6781 O O . ILE B 1 266 ? -5.859 61.875 19.859 1 85.75 266 ILE B O 1
ATOM 6785 N N . ILE B 1 267 ? -4.594 61.562 17.969 1 83.38 267 ILE B N 1
ATOM 6786 C CA . ILE B 1 267 ? -3.979 62.906 18.062 1 83.38 267 ILE B CA 1
ATOM 6787 C C . ILE B 1 267 ? -5.051 63.969 17.922 1 83.38 267 ILE B C 1
ATOM 6789 O O . ILE B 1 267 ? -4.988 65 18.594 1 83.38 267 ILE B O 1
ATOM 6793 N N . ALA B 1 268 ? -6.059 63.656 17.156 1 85 268 ALA B N 1
ATOM 6794 C CA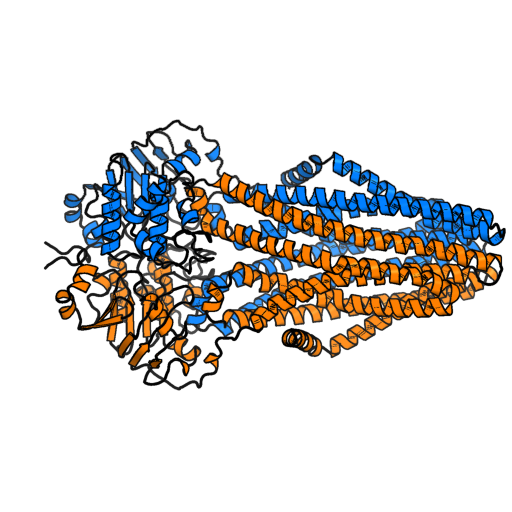 . ALA B 1 268 ? -7.164 64.625 16.969 1 85 268 ALA B CA 1
ATOM 6795 C C . ALA B 1 268 ? -8.141 64.562 18.156 1 85 268 ALA B C 1
ATOM 6797 O O . ALA B 1 268 ? -8.992 65.438 18.312 1 85 268 ALA B O 1
ATOM 6798 N N . GLY B 1 269 ? -8.109 63.469 19.031 1 82.25 269 GLY B N 1
ATOM 6799 C CA . GLY B 1 269 ? -8.93 63.344 20.219 1 82.25 269 GLY B CA 1
ATOM 6800 C C . GLY B 1 269 ? -10.234 62.625 19.984 1 82.25 269 GLY B C 1
ATOM 6801 O O . GLY B 1 269 ? -11.133 62.625 20.828 1 82.25 269 GLY B O 1
ATOM 6802 N N . THR B 1 270 ? -10.391 61.969 18.891 1 83.5 270 THR B N 1
ATOM 6803 C CA . THR B 1 270 ? -11.656 61.344 18.547 1 83.5 270 THR B CA 1
ATOM 6804 C C . THR B 1 270 ? -11.648 59.875 18.938 1 83.5 270 THR B C 1
ATOM 6806 O O . THR B 1 270 ? -12.695 59.219 18.969 1 83.5 270 THR B O 1
ATOM 6809 N N . MET B 1 271 ? -10.5 59.344 19.25 1 86.25 271 MET B N 1
ATOM 6810 C CA . MET B 1 271 ? -10.375 57.938 19.641 1 86.25 271 MET B CA 1
ATOM 6811 C C . MET B 1 271 ? -9.484 57.781 20.859 1 86.25 271 MET B C 1
ATOM 6813 O O . MET B 1 271 ? -8.562 58.562 21.078 1 86.25 271 MET B O 1
ATOM 6817 N N . SER B 1 272 ? -9.852 56.781 21.672 1 87.56 272 SER B N 1
ATOM 6818 C CA . SER B 1 272 ? -9.055 56.531 22.875 1 87.56 272 SER B CA 1
ATOM 6819 C C . SER B 1 272 ? -7.926 55.562 22.594 1 87.56 272 SER B C 1
ATOM 6821 O O . SER B 1 272 ? -7.969 54.812 21.609 1 87.56 272 SER B O 1
ATOM 6823 N N . ILE B 1 273 ? -6.887 55.625 23.453 1 85 273 ILE B N 1
ATOM 6824 C CA . ILE B 1 273 ? -5.75 54.719 23.328 1 85 273 ILE B CA 1
ATOM 6825 C C . ILE B 1 273 ? -6.215 53.281 23.531 1 85 273 ILE B C 1
ATOM 6827 O O . ILE B 1 273 ? -5.777 52.375 22.828 1 85 273 ILE B O 1
ATOM 6831 N N . GLY B 1 274 ? -7.125 53.062 24.438 1 85.44 274 GLY B N 1
ATOM 6832 C CA . GLY B 1 274 ? -7.672 51.719 24.688 1 85.44 274 GLY B CA 1
ATOM 6833 C C . GLY B 1 274 ? -8.406 51.156 23.484 1 85.44 274 GLY B C 1
ATOM 6834 O O . GLY B 1 274 ? -8.281 49.969 23.188 1 85.44 274 GLY B O 1
ATOM 6835 N N . SER B 1 275 ? -9.172 52 22.859 1 87.19 275 SER B N 1
ATOM 6836 C CA . SER B 1 275 ? -9.906 51.562 21.672 1 87.19 275 SER B CA 1
ATOM 6837 C C . SER B 1 275 ? -8.945 51.156 20.547 1 87.19 275 SER B C 1
ATOM 6839 O O . SER B 1 275 ? -9.219 50.219 19.797 1 87.19 275 SER B O 1
ATOM 6841 N N . LEU B 1 276 ? -7.848 51.844 20.406 1 86.88 276 LEU B N 1
ATOM 6842 C CA . LEU B 1 276 ? -6.859 51.531 19.391 1 86.88 276 LEU B CA 1
ATOM 6843 C C . LEU B 1 276 ? -6.176 50.188 19.688 1 86.88 276 LEU B C 1
ATOM 6845 O O . LEU B 1 276 ? -5.992 49.375 18.797 1 86.88 276 LEU B O 1
ATOM 6849 N N . VAL B 1 277 ? -5.805 50 20.922 1 84.69 277 VAL B N 1
ATOM 6850 C CA . VAL B 1 277 ? -5.129 48.75 21.328 1 84.69 277 VAL B CA 1
ATOM 6851 C C . VAL B 1 277 ? -6.07 47.562 21.156 1 84.69 277 VAL B C 1
ATOM 6853 O O . VAL B 1 277 ? -5.664 46.531 20.656 1 84.69 277 VAL B O 1
ATOM 6856 N N . ALA B 1 278 ? -7.254 47.781 21.578 1 86.12 278 ALA B N 1
ATOM 6857 C CA . ALA B 1 278 ? -8.242 46.719 21.391 1 86.12 278 ALA B CA 1
ATOM 6858 C C . ALA B 1 278 ? -8.445 46.406 19.906 1 86.12 278 ALA B C 1
ATOM 6860 O O . ALA B 1 278 ? -8.562 45.25 19.516 1 86.12 278 ALA B O 1
ATOM 6861 N N . PHE B 1 279 ? -8.547 47.438 19.141 1 87.06 279 PHE B N 1
ATOM 6862 C CA . PHE B 1 279 ? -8.711 47.25 17.703 1 87.06 279 PHE B CA 1
ATOM 6863 C C . PHE B 1 279 ? -7.559 46.469 17.109 1 87.06 279 PHE B C 1
ATOM 6865 O O . PHE B 1 279 ? -7.777 45.562 16.297 1 87.06 279 PHE B O 1
ATOM 6872 N N . LEU B 1 280 ? -6.371 46.688 17.516 1 83.25 280 LEU B N 1
ATOM 6873 C CA . LEU B 1 280 ? -5.188 45.969 17.047 1 83.25 280 LEU B CA 1
ATOM 6874 C C . LEU B 1 280 ? -5.227 44.5 17.469 1 83.25 280 LEU B C 1
ATOM 6876 O O . LEU B 1 280 ? -4.848 43.625 16.703 1 83.25 280 LEU B O 1
ATOM 6880 N N . GLN B 1 281 ? -5.637 44.281 18.641 1 83.5 281 GLN B N 1
ATOM 6881 C CA . GLN B 1 281 ? -5.723 42.906 19.141 1 83.5 281 GLN B CA 1
ATOM 6882 C C . GLN B 1 281 ? -6.75 42.094 18.344 1 83.5 281 GLN B C 1
ATOM 6884 O O . GLN B 1 281 ? -6.516 40.938 18.016 1 83.5 281 GLN B O 1
ATOM 6889 N N . TYR B 1 282 ? -7.898 42.688 18.094 1 85.12 282 TYR B N 1
ATOM 6890 C CA . TYR B 1 282 ? -8.922 42 17.312 1 85.12 282 TYR B CA 1
ATOM 6891 C C . TYR B 1 282 ? -8.438 41.75 15.891 1 85.12 282 TYR B C 1
ATOM 6893 O O . TYR B 1 282 ? -8.672 40.656 15.336 1 85.12 282 TYR B O 1
ATOM 6901 N N . LEU B 1 283 ? -7.797 42.688 15.383 1 80.62 283 LEU B N 1
ATOM 6902 C CA . LEU B 1 283 ? -7.277 42.531 14.031 1 80.62 283 LEU B CA 1
ATOM 6903 C C . LEU B 1 283 ? -6.258 41.375 13.969 1 80.62 283 LEU B C 1
ATOM 6905 O O . LEU B 1 283 ? -6.246 40.594 13.016 1 80.62 283 LEU B O 1
ATOM 6909 N N . ASN B 1 284 ? -5.359 41.344 14.953 1 76.5 284 ASN B N 1
ATOM 6910 C CA . ASN B 1 284 ? -4.363 40.281 15.016 1 76.5 284 ASN B CA 1
ATOM 6911 C C . ASN B 1 284 ? -5.02 38.906 15.156 1 76.5 284 ASN B C 1
ATOM 6913 O O . ASN B 1 284 ? -4.512 37.906 14.625 1 76.5 284 ASN B O 1
ATOM 6917 N N . ARG B 1 285 ? -6.066 38.875 15.867 1 78.44 285 ARG B N 1
ATOM 6918 C CA . ARG B 1 285 ? -6.77 37.625 16.094 1 78.44 285 ARG B CA 1
ATOM 6919 C C . ARG B 1 285 ? -7.5 37.156 14.82 1 78.44 285 ARG B C 1
ATOM 6921 O O . ARG B 1 285 ? -7.848 36 14.68 1 78.44 285 ARG B O 1
ATOM 6928 N N . LEU B 1 286 ? -7.852 38.062 13.953 1 78.19 286 LEU B N 1
ATOM 6929 C CA . LEU B 1 286 ? -8.57 37.75 12.719 1 78.19 286 LEU B CA 1
ATOM 6930 C C . LEU B 1 286 ? -7.684 37 11.742 1 78.19 286 LEU B C 1
ATOM 6932 O O . LEU B 1 286 ? -8.18 36.281 10.875 1 78.19 286 LEU B O 1
ATOM 6936 N N . PHE B 1 287 ? -6.43 37.125 11.93 1 72.25 287 PHE B N 1
ATOM 6937 C CA . PHE B 1 287 ? -5.484 36.562 10.977 1 72.25 287 PHE B CA 1
ATOM 6938 C C . PHE B 1 287 ? -5.535 35.031 10.992 1 72.25 287 PHE B C 1
ATOM 6940 O O . PHE B 1 287 ? -5.59 34.375 9.938 1 72.25 287 PHE B O 1
ATOM 6947 N N . SER B 1 288 ? -5.477 34.5 12.203 1 75.5 288 SER B N 1
ATOM 6948 C CA . SER B 1 288 ? -5.41 33.031 12.312 1 75.5 288 SER B CA 1
ATOM 6949 C C . SER B 1 288 ? -6.648 32.375 11.719 1 75.5 288 SER B C 1
ATOM 6951 O O . SER B 1 288 ? -6.539 31.5 10.852 1 75.5 288 SER B O 1
ATOM 6953 N N . PRO B 1 289 ? -7.879 32.812 12.062 1 78.62 289 PRO B N 1
ATOM 6954 C CA . PRO B 1 289 ? -9.078 32.219 11.469 1 78.62 289 PRO B CA 1
ATOM 6955 C C . PRO B 1 289 ? -9.109 32.375 9.945 1 78.62 289 PRO B C 1
ATOM 6957 O O . PRO B 1 289 ? -9.516 31.453 9.242 1 78.62 289 PRO B O 1
ATOM 6960 N N . ILE B 1 290 ? -8.656 33.5 9.43 1 74.69 290 ILE B N 1
ATOM 6961 C CA . ILE B 1 290 ? -8.68 33.719 7.988 1 74.69 290 ILE B CA 1
ATOM 6962 C C . ILE B 1 290 ? -7.684 32.812 7.297 1 74.69 290 ILE B C 1
ATOM 6964 O O . ILE B 1 290 ? -7.996 32.219 6.266 1 74.69 290 ILE B O 1
ATOM 6968 N N . SER B 1 291 ? -6.473 32.75 7.879 1 71.94 291 SER B N 1
ATOM 6969 C CA . SER B 1 291 ? -5.453 31.859 7.32 1 71.94 291 SER B CA 1
ATOM 6970 C C . SER B 1 291 ? -5.91 30.406 7.328 1 71.94 291 SER B C 1
ATOM 6972 O O . SER B 1 291 ? -5.719 29.688 6.344 1 71.94 291 SER B O 1
ATOM 6974 N N . GLU B 1 292 ? -6.492 30.016 8.43 1 76.81 292 GLU B N 1
ATOM 6975 C CA . GLU B 1 292 ? -6.98 28.641 8.562 1 76.81 292 GLU B CA 1
ATOM 6976 C C . GLU B 1 292 ? -8.102 28.359 7.562 1 76.81 292 GLU B C 1
ATOM 6978 O O . GLU B 1 292 ? -8.195 27.25 7.02 1 76.81 292 GLU B O 1
ATOM 6983 N N . LEU B 1 293 ? -8.938 29.328 7.352 1 75.62 293 LEU B N 1
ATOM 6984 C CA . LEU B 1 293 ? -10.023 29.172 6.391 1 75.62 293 LEU B CA 1
ATOM 6985 C C . LEU B 1 293 ? -9.484 29.047 4.973 1 75.62 293 LEU B C 1
ATOM 6987 O O . LEU B 1 293 ? -10.047 28.328 4.141 1 75.62 293 LEU B O 1
ATOM 6991 N N . THR B 1 294 ? -8.406 29.75 4.707 1 70.38 294 THR B N 1
ATOM 6992 C CA . THR B 1 294 ? -7.766 29.641 3.398 1 70.38 294 THR B CA 1
ATOM 6993 C C . THR B 1 294 ? -7.145 28.266 3.203 1 70.38 294 THR B C 1
ATOM 6995 O O . THR B 1 294 ? -7.195 27.703 2.105 1 70.38 294 THR B O 1
ATOM 6998 N N . GLU B 1 295 ? -6.527 27.75 4.312 1 70.25 295 GLU B N 1
ATOM 6999 C CA . GLU B 1 295 ? -5.938 26.422 4.266 1 70.25 295 GLU B CA 1
ATOM 7000 C C . GLU B 1 295 ? -7.012 25.344 4.117 1 70.25 295 GLU B C 1
ATOM 7002 O O . GLU B 1 295 ? -6.75 24.281 3.57 1 70.25 295 GLU B O 1
ATOM 7007 N N . LEU B 1 296 ? -8.172 25.594 4.672 1 74.5 296 LEU B N 1
ATOM 7008 C CA . LEU B 1 296 ? -9.305 24.688 4.57 1 74.5 296 LEU B CA 1
ATOM 7009 C C . LEU B 1 296 ? -9.609 24.359 3.113 1 74.5 296 LEU B C 1
ATOM 7011 O O . LEU B 1 296 ? -10.086 23.266 2.807 1 74.5 296 LEU B O 1
ATOM 7015 N N . ASN B 1 297 ? -9.25 25.312 2.309 1 72.81 297 ASN B N 1
ATOM 7016 C CA . ASN B 1 297 ? -9.539 25.094 0.896 1 72.81 297 ASN B CA 1
ATOM 7017 C C . ASN B 1 297 ? -8.742 23.906 0.342 1 72.81 297 ASN B C 1
ATOM 7019 O O . ASN B 1 297 ? -9.281 23.094 -0.411 1 72.81 297 ASN B O 1
ATOM 7023 N N . THR B 1 298 ? -7.531 23.844 0.706 1 69.12 298 THR B N 1
ATOM 7024 C CA . THR B 1 298 ? -6.711 22.719 0.255 1 69.12 298 THR B CA 1
ATOM 7025 C C . THR B 1 298 ? -7.234 21.406 0.815 1 69.12 298 THR B C 1
ATOM 7027 O O . THR B 1 298 ? -7.328 20.406 0.091 1 69.12 298 THR B O 1
ATOM 7030 N N . GLU B 1 299 ? -7.562 21.438 2.113 1 77.06 299 GLU B N 1
ATOM 7031 C CA . GLU B 1 299 ? -8.102 20.234 2.764 1 77.06 299 GLU B CA 1
ATOM 7032 C C . GLU B 1 299 ? -9.445 19.844 2.156 1 77.06 299 GLU B C 1
ATOM 7034 O O . GLU B 1 299 ? -9.75 18.656 2.047 1 77.06 299 GLU B O 1
ATOM 7039 N N . LEU B 1 300 ? -10.141 20.859 1.769 1 78.25 300 LEU B N 1
ATOM 7040 C CA . LEU B 1 300 ? -11.43 20.609 1.139 1 78.25 300 LEU B CA 1
ATOM 7041 C C . LEU B 1 300 ? -11.258 19.953 -0.221 1 78.25 300 LEU B C 1
ATOM 7043 O O . LEU B 1 300 ? -12.039 19.078 -0.597 1 78.25 300 LEU B O 1
ATOM 7047 N N . VAL B 1 301 ? -10.289 20.406 -0.926 1 75.56 301 VAL B N 1
ATOM 7048 C CA . VAL B 1 301 ? -10.023 19.781 -2.221 1 75.56 301 VAL B CA 1
ATOM 7049 C C . VAL B 1 301 ? -9.633 18.328 -2.023 1 75.56 301 VAL B C 1
ATOM 7051 O O . VAL B 1 301 ? -10.164 17.438 -2.693 1 75.56 301 VAL B O 1
ATOM 7054 N N . LYS B 1 302 ? -8.672 18.094 -1.082 1 74.19 302 LYS B N 1
ATOM 7055 C CA . LYS B 1 302 ? -8.281 16.719 -0.783 1 74.19 302 LYS B CA 1
ATOM 7056 C C . LYS B 1 302 ? -9.492 15.891 -0.369 1 74.19 302 LYS B C 1
ATOM 7058 O O . LYS B 1 302 ? -9.633 14.742 -0.793 1 74.19 302 LYS B O 1
ATOM 7063 N N . PHE B 1 303 ? -10.266 16.453 0.404 1 82.38 303 PHE B N 1
ATOM 7064 C CA . PHE B 1 303 ? -11.484 15.805 0.884 1 82.38 303 PHE B CA 1
ATOM 7065 C C . PHE B 1 303 ? -12.414 15.469 -0.276 1 82.38 303 PHE B C 1
ATOM 7067 O O . PHE B 1 303 ? -12.93 14.352 -0.363 1 82.38 303 PHE B O 1
ATOM 7074 N N . LYS B 1 304 ? -12.555 16.453 -1.158 1 81.44 304 LYS B N 1
ATOM 7075 C CA . LYS B 1 304 ? -13.43 16.25 -2.307 1 81.44 304 LYS B CA 1
ATOM 7076 C C . LYS B 1 304 ? -12.898 15.148 -3.223 1 81.44 304 LYS B C 1
ATOM 7078 O O . LYS B 1 304 ? -13.664 14.328 -3.723 1 81.44 304 LYS B O 1
ATOM 7083 N N . VAL B 1 305 ? -11.688 15.156 -3.463 1 78 305 VAL B N 1
ATOM 7084 C CA . VAL B 1 305 ? -11.055 14.141 -4.297 1 78 305 VAL B CA 1
ATOM 7085 C C . VAL B 1 305 ? -11.203 12.773 -3.641 1 78 305 VAL B C 1
ATOM 7087 O O . VAL B 1 305 ? -11.516 11.781 -4.312 1 78 305 VAL B O 1
ATOM 7090 N N . ALA B 1 306 ? -10.93 12.742 -2.334 1 83.25 306 ALA B N 1
ATOM 7091 C CA . ALA B 1 306 ? -11.062 11.492 -1.588 1 83.25 306 ALA B CA 1
ATOM 7092 C C . ALA B 1 306 ? -12.492 10.969 -1.658 1 83.25 306 ALA B C 1
ATOM 7094 O O . ALA B 1 306 ? -12.711 9.773 -1.854 1 83.25 306 ALA B O 1
ATOM 7095 N N . ILE B 1 307 ? -13.391 11.867 -1.571 1 83.75 307 ILE B N 1
ATOM 7096 C CA . ILE B 1 307 ? -14.797 11.484 -1.615 1 83.75 307 ILE B CA 1
ATOM 7097 C C . ILE B 1 307 ? -15.148 10.961 -3.008 1 83.75 307 ILE B C 1
ATOM 7099 O O . ILE B 1 307 ? -15.867 9.969 -3.143 1 83.75 307 ILE B O 1
ATOM 7103 N N . GLU B 1 308 ? -14.648 11.625 -3.945 1 82.94 308 GLU B N 1
ATOM 7104 C CA . GLU B 1 308 ? -14.906 11.203 -5.32 1 82.94 308 GLU B CA 1
ATOM 7105 C C . GLU B 1 308 ? -14.312 9.82 -5.586 1 82.94 308 GLU B C 1
ATOM 7107 O O . GLU B 1 308 ? -14.93 9 -6.266 1 82.94 308 GLU B O 1
ATOM 7112 N N . SER B 1 309 ? -13.172 9.664 -5.098 1 82.62 309 SER B N 1
ATOM 7113 C CA . SER B 1 309 ? -12.508 8.383 -5.277 1 82.62 309 SER B CA 1
ATOM 7114 C C . SER B 1 309 ? -13.281 7.258 -4.59 1 82.62 309 SER B C 1
ATOM 7116 O O . SER B 1 309 ? -13.484 6.191 -5.172 1 82.62 309 SER B O 1
ATOM 7118 N N . VAL B 1 310 ? -13.727 7.469 -3.4 1 84.69 310 VAL B N 1
ATOM 7119 C CA . VAL B 1 310 ? -14.453 6.469 -2.621 1 84.69 310 VAL B CA 1
ATOM 7120 C C . VAL B 1 310 ? -15.844 6.266 -3.211 1 84.69 310 VAL B C 1
ATOM 7122 O O . VAL B 1 310 ? -16.328 5.137 -3.318 1 84.69 310 VAL B O 1
ATOM 7125 N N . TYR B 1 311 ? -16.391 7.266 -3.664 1 79.38 311 TYR B N 1
ATOM 7126 C CA . TYR B 1 311 ? -17.734 7.203 -4.238 1 79.38 311 TYR B CA 1
ATOM 7127 C C . TYR B 1 311 ? -17.703 6.5 -5.59 1 79.38 311 TYR B C 1
ATOM 7129 O O . TYR B 1 311 ? -18.703 5.871 -5.98 1 79.38 311 TYR B O 1
ATOM 7137 N N . GLY B 1 312 ? -16.656 6.746 -6.281 1 81.25 312 GLY B N 1
ATOM 7138 C CA . GLY B 1 312 ? -16.531 6.02 -7.535 1 81.25 312 GLY B CA 1
ATOM 7139 C C . GLY B 1 312 ? -16.672 4.516 -7.367 1 81.25 312 GLY B C 1
ATOM 7140 O O . GLY B 1 312 ? -17.219 3.836 -8.234 1 81.25 312 GLY B O 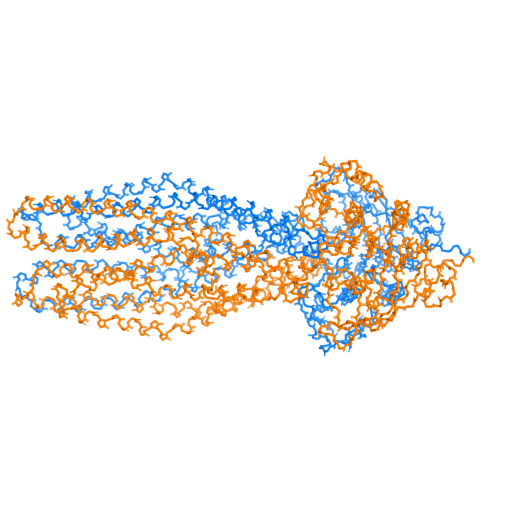1
ATOM 7141 N N . VAL B 1 313 ? -16.344 4.09 -6.215 1 84.88 313 VAL B N 1
ATOM 7142 C CA . VAL B 1 313 ? -16.453 2.662 -5.926 1 84.88 313 VAL B CA 1
ATOM 7143 C C . VAL B 1 313 ? -17.875 2.326 -5.523 1 84.88 313 VAL B C 1
ATOM 7145 O O . VAL B 1 313 ? -18.438 1.32 -5.969 1 84.88 313 VAL B O 1
ATOM 7148 N N . PHE B 1 314 ? -18.484 3.184 -4.754 1 82.56 314 PHE B N 1
ATOM 7149 C CA . PHE B 1 314 ? -19.844 2.943 -4.27 1 82.56 314 PHE B CA 1
ATOM 7150 C C . PHE B 1 314 ? -20.844 2.994 -5.418 1 82.56 314 PHE B C 1
ATOM 7152 O O . PHE B 1 314 ? -21.891 2.346 -5.359 1 82.56 314 PHE B O 1
ATOM 7159 N N . ASP B 1 315 ? -20.422 3.701 -6.371 1 79.81 315 ASP B N 1
ATOM 7160 C CA . ASP B 1 315 ? -21.344 3.893 -7.496 1 79.81 315 ASP B CA 1
ATOM 7161 C C . ASP B 1 315 ? -21.359 2.66 -8.398 1 79.81 315 ASP B C 1
ATOM 7163 O O . ASP B 1 315 ? -22.297 2.477 -9.18 1 79.81 315 ASP B O 1
ATOM 7167 N N . GLN B 1 316 ? -20.406 1.893 -8.188 1 80.75 316 GLN B N 1
ATOM 7168 C CA . GLN B 1 316 ? -20.391 0.671 -8.984 1 80.75 316 GLN B CA 1
ATOM 7169 C C . GLN B 1 316 ? -21.344 -0.37 -8.422 1 80.75 316 GLN B C 1
ATOM 7171 O O . GLN B 1 316 ? -21.469 -0.507 -7.203 1 80.75 316 GLN B O 1
ATOM 7176 N N . ALA B 1 317 ? -22.141 -0.871 -9.328 1 75.69 317 ALA B N 1
ATOM 7177 C CA . ALA B 1 317 ? -23.156 -1.832 -8.914 1 75.69 317 ALA B CA 1
ATOM 7178 C C . ALA B 1 317 ? -22.531 -3.094 -8.336 1 75.69 317 ALA B C 1
ATOM 7180 O O . ALA B 1 317 ? -21.516 -3.582 -8.859 1 75.69 317 ALA B O 1
ATOM 7181 N N . ILE B 1 318 ? -22.953 -3.42 -7.133 1 76.88 318 ILE B N 1
ATOM 7182 C CA . ILE B 1 318 ? -22.531 -4.66 -6.492 1 76.88 318 ILE B CA 1
ATOM 7183 C C . ILE B 1 318 ? -23.219 -5.848 -7.164 1 76.88 318 ILE B C 1
ATOM 7185 O O . ILE B 1 318 ? -24.219 -5.684 -7.855 1 76.88 318 ILE B O 1
ATOM 7189 N N . GLU B 1 319 ? -22.531 -6.957 -7.234 1 66.62 319 GLU B N 1
ATOM 7190 C CA . GLU B 1 319 ? -23.156 -8.188 -7.723 1 66.62 319 GLU B CA 1
ATOM 7191 C C . GLU B 1 319 ? -24.438 -8.5 -6.949 1 66.62 319 GLU B C 1
ATOM 7193 O O . GLU B 1 319 ? -24.406 -8.617 -5.723 1 66.62 319 GLU B O 1
ATOM 7198 N N . THR B 1 320 ? -25.516 -7.633 -6.984 1 54.56 320 THR B N 1
ATOM 7199 C CA . THR B 1 320 ? -26.781 -7.766 -6.27 1 54.56 320 THR B CA 1
ATOM 7200 C C . THR B 1 320 ? -27.281 -9.211 -6.293 1 54.56 320 THR B C 1
ATOM 7202 O O . THR B 1 320 ? -28.391 -9.5 -5.855 1 54.56 320 THR B O 1
ATOM 7205 N N . GLU B 1 321 ? -26.844 -10.062 -7.184 1 53.66 321 GLU B N 1
ATOM 7206 C CA . GLU B 1 321 ? -27.641 -11.289 -7.227 1 53.66 321 GLU B CA 1
ATOM 7207 C C . GLU B 1 321 ? -27.75 -11.922 -5.84 1 53.66 321 GLU B C 1
ATOM 7209 O O . GLU B 1 321 ? -28.125 -13.086 -5.711 1 53.66 321 GLU B O 1
ATOM 7214 N N . PHE B 1 322 ? -27.094 -11.273 -4.906 1 51.94 322 PHE B N 1
ATOM 7215 C CA . PHE B 1 322 ? -27.172 -11.93 -3.605 1 51.94 322 PHE B CA 1
ATOM 7216 C C . PHE B 1 322 ? -28.625 -12.07 -3.16 1 51.94 322 PHE B C 1
ATOM 7218 O O . PHE B 1 322 ? -28.922 -12.82 -2.225 1 51.94 322 PHE B O 1
ATOM 7225 N N . ILE B 1 323 ? -29.438 -11.094 -3.541 1 50.53 323 ILE B N 1
ATOM 7226 C CA . ILE B 1 323 ? -30.766 -11.133 -2.922 1 50.53 323 ILE B CA 1
ATOM 7227 C C . ILE B 1 323 ? -31.641 -12.156 -3.639 1 50.53 323 ILE B C 1
ATOM 7229 O O . ILE B 1 323 ? -32.875 -12.047 -3.639 1 50.53 323 ILE B O 1
ATOM 7233 N N . ALA B 1 324 ? -31.062 -12.922 -4.559 1 53.56 324 ALA B N 1
ATOM 7234 C CA . ALA B 1 324 ? -32.031 -13.781 -5.238 1 53.56 324 ALA B CA 1
ATOM 7235 C C . ALA B 1 324 ? -32.719 -14.711 -4.254 1 53.56 324 ALA B C 1
ATOM 7237 O O . ALA B 1 324 ? -32.219 -14.945 -3.15 1 53.56 324 ALA B O 1
ATOM 7238 N N . HIS B 1 325 ? -33.969 -14.977 -4.535 1 57.56 325 HIS B N 1
ATOM 7239 C CA . HIS B 1 325 ? -34.844 -15.914 -3.816 1 57.56 325 HIS B CA 1
ATOM 7240 C C . HIS B 1 325 ? -34.125 -17.219 -3.537 1 57.56 325 HIS B C 1
ATOM 7242 O O . HIS B 1 325 ? -33.438 -17.766 -4.418 1 57.56 325 HIS B O 1
ATOM 7248 N N . GLU B 1 326 ? -33.719 -17.406 -2.258 1 63.88 326 GLU B N 1
ATOM 7249 C CA . GLU B 1 326 ? -33.188 -18.703 -1.852 1 63.88 326 GLU B CA 1
ATOM 7250 C C . GLU B 1 326 ? -34.062 -19.844 -2.316 1 63.88 326 GLU B C 1
ATOM 7252 O O . GLU B 1 326 ? -35.219 -19.969 -1.863 1 63.88 326 GLU B O 1
ATOM 7257 N N . HIS B 1 327 ? -33.875 -20.203 -3.465 1 67.44 327 HIS B N 1
ATOM 7258 C CA . HIS B 1 327 ? -34.562 -21.453 -3.787 1 67.44 327 HIS B CA 1
ATOM 7259 C C . HIS B 1 327 ? -34.031 -22.609 -2.934 1 67.44 327 HIS B C 1
ATOM 7261 O O . HIS B 1 327 ? -32.875 -22.641 -2.592 1 67.44 327 HIS B O 1
ATOM 7267 N N . LYS B 1 328 ? -34.969 -23.203 -2.268 1 69.19 328 LYS B N 1
ATOM 7268 C CA . LYS B 1 328 ? -34.594 -24.328 -1.399 1 69.19 328 LYS B CA 1
ATOM 7269 C C . LYS B 1 328 ? -34.25 -25.562 -2.215 1 69.19 328 LYS B C 1
ATOM 7271 O O . LYS B 1 328 ? -35.094 -26.422 -2.461 1 69.19 328 LYS B O 1
ATOM 7276 N N . ILE B 1 329 ? -33.031 -25.453 -2.883 1 82.31 329 ILE B N 1
ATOM 7277 C CA . ILE B 1 329 ? -32.531 -26.641 -3.559 1 82.31 329 ILE B CA 1
ATOM 7278 C C . ILE B 1 329 ? -31.656 -27.453 -2.598 1 82.31 329 ILE B C 1
ATOM 7280 O O . ILE B 1 329 ? -30.656 -26.953 -2.096 1 82.31 329 ILE B O 1
ATOM 7284 N N . GLU B 1 330 ? -32.062 -28.656 -2.238 1 83 330 GLU B N 1
ATOM 7285 C CA . GLU B 1 330 ? -31.328 -29.469 -1.274 1 83 330 GLU B CA 1
ATOM 7286 C C . GLU B 1 330 ? -30.094 -30.094 -1.899 1 83 330 GLU B C 1
ATOM 7288 O O . GLU B 1 330 ? -29.016 -30.109 -1.279 1 83 330 GLU B O 1
ATOM 7293 N N . GLN B 1 331 ? -30.312 -30.547 -3.199 1 90.06 331 GLN B N 1
ATOM 7294 C CA . GLN B 1 331 ? -29.203 -31.203 -3.885 1 90.06 331 GLN B CA 1
ATOM 7295 C C . GLN B 1 331 ? -29.188 -30.844 -5.371 1 90.06 331 GLN B C 1
ATOM 7297 O O . GLN B 1 331 ? -30.25 -30.656 -5.98 1 90.06 331 GLN B O 1
ATOM 7302 N N . ILE B 1 332 ? -28.062 -30.75 -5.93 1 93.38 332 ILE B N 1
ATOM 7303 C CA . ILE B 1 332 ? -27.938 -30.469 -7.355 1 93.38 332 ILE B CA 1
ATOM 7304 C C . ILE B 1 332 ? -27.969 -31.781 -8.141 1 93.38 332 ILE B C 1
ATOM 7306 O O . ILE B 1 332 ? -27.078 -32.625 -7.984 1 93.38 332 ILE B O 1
ATOM 7310 N N . ASP B 1 333 ? -28.922 -31.859 -8.977 1 91.69 333 ASP B N 1
ATOM 7311 C CA . ASP B 1 333 ? -29.078 -33.094 -9.766 1 91.69 333 ASP B CA 1
ATOM 7312 C C . ASP B 1 333 ? -28.453 -32.938 -11.141 1 91.69 333 ASP B C 1
ATOM 7314 O O . ASP B 1 333 ? -27.891 -33.875 -11.68 1 91.69 333 ASP B O 1
ATOM 7318 N N . HIS B 1 334 ? -28.703 -31.812 -11.672 1 92.88 334 HIS B N 1
ATOM 7319 C CA . HIS B 1 334 ? -28.125 -31.594 -12.992 1 92.88 334 HIS B CA 1
ATOM 7320 C C . HIS B 1 334 ? -27.734 -30.125 -13.188 1 92.88 334 HIS B C 1
ATOM 7322 O O . HIS B 1 334 ? -28.344 -29.234 -12.586 1 92.88 334 HIS B O 1
ATOM 7328 N N . LEU B 1 335 ? -26.734 -29.875 -13.914 1 94.5 335 LEU B N 1
ATOM 7329 C CA . LEU B 1 335 ? -26.25 -28.578 -14.367 1 94.5 335 LEU B CA 1
ATOM 7330 C C . LEU B 1 335 ? -26.188 -28.531 -15.891 1 94.5 335 LEU B C 1
ATOM 7332 O O . LEU B 1 335 ? -25.562 -29.391 -16.516 1 94.5 335 LEU B O 1
ATOM 7336 N N . ILE B 1 336 ? -26.906 -27.516 -16.469 1 94.88 336 ILE B N 1
ATOM 7337 C CA . ILE B 1 336 ? -27.016 -27.484 -17.922 1 94.88 336 ILE B CA 1
ATOM 7338 C C . ILE B 1 336 ? -26.562 -26.109 -18.438 1 94.88 336 ILE B C 1
ATOM 7340 O O . ILE B 1 336 ? -26.984 -25.078 -17.922 1 94.88 336 ILE B O 1
ATOM 7344 N N . PHE B 1 337 ? -25.641 -26.125 -19.328 1 95.38 337 PHE B N 1
ATOM 7345 C CA . PHE B 1 337 ? -25.328 -24.969 -20.156 1 95.38 337 PHE B CA 1
ATOM 7346 C C . PHE B 1 337 ? -26.109 -25 -21.469 1 95.38 337 PHE B C 1
ATOM 7348 O O . PHE B 1 337 ? -26.016 -25.969 -22.219 1 95.38 337 PHE B O 1
ATOM 7355 N N . GLU B 1 338 ? -26.875 -23.984 -21.672 1 95.06 338 GLU B N 1
ATOM 7356 C CA . GLU B 1 338 ? -27.672 -23.906 -22.875 1 95.06 338 GLU B CA 1
ATOM 7357 C C . GLU B 1 338 ? -27.25 -22.734 -23.75 1 95.06 338 GLU B C 1
ATOM 7359 O O . GLU B 1 338 ? -27.641 -21.578 -23.516 1 95.06 338 GLU B O 1
ATOM 7364 N N . ASN B 1 339 ? -26.531 -22.969 -24.844 1 94.31 339 ASN B N 1
ATOM 7365 C CA . ASN B 1 339 ? -26.094 -22 -25.828 1 94.31 339 ASN B CA 1
ATOM 7366 C C . ASN B 1 339 ? -25.406 -20.812 -25.172 1 94.31 339 ASN B C 1
ATOM 7368 O O . ASN B 1 339 ? -25.75 -19.656 -25.438 1 94.31 339 ASN B O 1
ATOM 7372 N N . VAL B 1 340 ? -24.547 -21.094 -24.328 1 94.38 340 VAL B N 1
ATOM 7373 C CA . VAL B 1 340 ? -23.891 -20.062 -23.547 1 94.38 340 VAL B CA 1
ATOM 7374 C C . VAL B 1 340 ? -22.703 -19.484 -24.328 1 94.38 340 VAL B C 1
ATOM 7376 O O . VAL B 1 340 ? -21.875 -20.234 -24.859 1 94.38 340 VAL B O 1
ATOM 7379 N N . SER B 1 341 ? -22.609 -18.203 -24.453 1 92.69 341 SER B N 1
ATOM 7380 C CA . SER B 1 341 ? -21.484 -17.5 -25.047 1 92.69 341 SER B CA 1
ATOM 7381 C C . SER B 1 341 ? -20.906 -16.469 -24.094 1 92.69 341 SER B C 1
ATOM 7383 O O . SER B 1 341 ? -21.625 -15.914 -23.25 1 92.69 341 SER B O 1
ATOM 7385 N N . PHE B 1 342 ? -19.625 -16.328 -24.125 1 90.38 342 PHE B N 1
ATOM 7386 C CA . PHE B 1 342 ? -18.953 -15.375 -23.266 1 90.38 342 PHE B CA 1
ATOM 7387 C C . PHE B 1 342 ? -17.734 -14.781 -23.953 1 90.38 342 PHE B C 1
ATOM 7389 O O . PHE B 1 342 ? -16.984 -15.5 -24.609 1 90.38 342 PHE B O 1
ATOM 7396 N N . PHE B 1 343 ? -17.547 -13.516 -23.938 1 84.38 343 PHE B N 1
ATOM 7397 C CA . PHE B 1 343 ? -16.344 -12.844 -24.406 1 84.38 343 PHE B CA 1
ATOM 7398 C C . PHE B 1 343 ? -15.867 -11.812 -23.375 1 84.38 343 PHE B C 1
ATOM 7400 O O . PHE B 1 343 ? -16.688 -11.156 -22.734 1 84.38 343 PHE B O 1
ATOM 7407 N N . TYR B 1 344 ? -14.594 -11.766 -23.234 1 73.75 344 TYR B N 1
ATOM 7408 C CA . TYR B 1 344 ? -14.008 -10.711 -22.406 1 73.75 344 TYR B CA 1
ATOM 7409 C C . TYR B 1 344 ? -13.953 -9.391 -23.172 1 73.75 344 TYR B C 1
ATOM 7411 O O . TYR B 1 344 ? -13.75 -9.383 -24.391 1 73.75 344 TYR B O 1
ATOM 7419 N N . GLN B 1 345 ? -14.055 -8.312 -22.562 1 69.5 345 GLN B N 1
ATOM 7420 C CA . GLN B 1 345 ? -14.148 -7.008 -23.219 1 69.5 345 GLN B CA 1
ATOM 7421 C C . GLN B 1 345 ? -12.906 -6.73 -24.062 1 69.5 345 GLN B C 1
ATOM 7423 O O . GLN B 1 345 ? -12.992 -6.07 -25.109 1 69.5 345 GLN B O 1
ATOM 7428 N N . LYS B 1 346 ? -11.766 -7.234 -23.828 1 65.56 346 LYS B N 1
ATOM 7429 C CA . LYS B 1 346 ? -10.516 -6.867 -24.5 1 65.56 346 LYS B CA 1
ATOM 7430 C C . LYS B 1 346 ? -10.234 -7.793 -25.672 1 65.56 346 LYS B C 1
ATOM 7432 O O . LYS B 1 346 ? -9.281 -7.574 -26.438 1 65.56 346 LYS B O 1
ATOM 7437 N N . ARG B 1 347 ? -11.117 -8.766 -25.844 1 70.38 347 ARG B N 1
ATOM 7438 C CA . ARG B 1 347 ? -10.883 -9.727 -26.922 1 70.38 347 ARG B CA 1
ATOM 7439 C C . ARG B 1 347 ? -11.875 -9.516 -28.062 1 70.38 347 ARG B C 1
ATOM 7441 O O . ARG B 1 347 ? -12.984 -9.023 -27.844 1 70.38 347 ARG B O 1
ATOM 7448 N N . THR B 1 348 ? -11.422 -9.805 -29.234 1 68 348 THR B N 1
ATOM 7449 C CA . THR B 1 348 ? -12.25 -9.633 -30.422 1 68 348 THR B CA 1
ATOM 7450 C C . THR B 1 348 ? -13.156 -10.836 -30.625 1 68 348 THR B C 1
ATOM 7452 O O . THR B 1 348 ? -14.25 -10.711 -31.188 1 68 348 THR B O 1
ATOM 7455 N N . GLU B 1 349 ? -12.773 -11.906 -30.219 1 75.5 349 GLU B N 1
ATOM 7456 C CA . GLU B 1 349 ? -13.523 -13.141 -30.438 1 75.5 349 GLU B CA 1
ATOM 7457 C C . GLU B 1 349 ? -14.008 -13.734 -29.125 1 75.5 349 GLU B C 1
ATOM 7459 O O . GLU B 1 349 ? -13.383 -13.547 -28.078 1 75.5 349 GLU B O 1
ATOM 7464 N N . PRO B 1 350 ? -15.227 -14.375 -29.219 1 82.88 350 PRO B N 1
ATOM 7465 C CA . PRO B 1 350 ? -15.711 -15.023 -28 1 82.88 350 PRO B CA 1
ATOM 7466 C C . PRO B 1 350 ? -14.828 -16.188 -27.547 1 82.88 350 PRO B C 1
ATOM 7468 O O . PRO B 1 350 ? -14.312 -16.938 -28.391 1 82.88 350 PRO B O 1
ATOM 7471 N N . ILE B 1 351 ? -14.648 -16.312 -26.312 1 82.75 351 ILE B N 1
ATOM 7472 C CA . ILE B 1 351 ? -13.875 -17.406 -25.75 1 82.75 351 ILE B CA 1
ATOM 7473 C C . ILE B 1 351 ? -14.75 -18.656 -25.656 1 82.75 351 ILE B C 1
ATOM 7475 O O . ILE B 1 351 ? -14.273 -19.781 -25.875 1 82.75 351 ILE B O 1
ATOM 7479 N N . ILE B 1 352 ? -15.992 -18.406 -25.234 1 89.94 352 ILE B N 1
ATOM 7480 C CA . ILE B 1 352 ? -17.016 -19.453 -25.234 1 89.94 352 ILE B CA 1
ATOM 7481 C C . ILE B 1 352 ? -18.094 -19.109 -26.266 1 89.94 352 ILE B C 1
ATOM 7483 O O . ILE B 1 352 ? -18.625 -18 -26.266 1 89.94 352 ILE B O 1
ATOM 7487 N N . ASP B 1 353 ? -18.375 -20.109 -27.156 1 91.75 353 ASP B N 1
ATOM 7488 C CA . ASP B 1 353 ? -19.297 -19.859 -28.25 1 91.75 353 ASP B CA 1
ATOM 7489 C C . ASP B 1 353 ? -20.406 -20.906 -28.281 1 91.75 353 ASP B C 1
ATOM 7491 O O . ASP B 1 353 ? -20.203 -22.016 -28.766 1 91.75 353 ASP B O 1
ATOM 7495 N N . GLU B 1 354 ? -21.562 -20.531 -27.891 1 90.81 354 GLU B N 1
ATOM 7496 C CA . GLU B 1 354 ? -22.766 -21.359 -27.906 1 90.81 354 GLU B CA 1
ATOM 7497 C C . GLU B 1 354 ? -22.5 -22.734 -27.281 1 90.81 354 GLU B C 1
ATOM 7499 O O . GLU B 1 354 ? -22.75 -23.766 -27.906 1 90.81 354 GLU B O 1
ATOM 7504 N N . LEU B 1 355 ? -22.031 -22.719 -26.125 1 92.88 355 LEU B N 1
ATOM 7505 C CA . LEU B 1 355 ? -21.625 -23.922 -25.406 1 92.88 355 LEU B CA 1
ATOM 7506 C C . LEU B 1 355 ? -22.859 -24.656 -24.844 1 92.88 355 LEU B C 1
ATOM 7508 O O . LEU B 1 355 ? -23.719 -24.031 -24.219 1 92.88 355 LEU B O 1
ATOM 7512 N N . ASN B 1 356 ? -23 -25.906 -25.203 1 93.12 356 ASN B N 1
ATOM 7513 C CA . ASN B 1 356 ? -24.031 -26.781 -24.656 1 93.12 356 ASN B CA 1
ATOM 7514 C C . ASN B 1 356 ? -23.422 -27.969 -23.906 1 93.12 356 ASN B C 1
ATOM 7516 O O . ASN B 1 356 ? -22.703 -28.781 -24.5 1 93.12 356 ASN B O 1
ATOM 7520 N N . ILE B 1 357 ? -23.672 -28.031 -22.562 1 93 357 ILE B N 1
ATOM 7521 C CA . ILE B 1 357 ? -23.125 -29.109 -21.75 1 93 357 ILE B CA 1
ATOM 7522 C C . ILE B 1 357 ? -24.125 -29.484 -20.656 1 93 357 ILE B C 1
ATOM 7524 O O . ILE B 1 357 ? -24.875 -28.625 -20.156 1 93 357 ILE B O 1
ATOM 7528 N N . GLU B 1 358 ? -24.172 -30.75 -20.391 1 92.94 358 GLU B N 1
ATOM 7529 C CA . GLU B 1 358 ? -25 -31.234 -19.281 1 92.94 358 GLU B CA 1
ATOM 7530 C C . GLU B 1 358 ? -24.172 -32.062 -18.312 1 92.94 358 GLU B C 1
ATOM 7532 O O . GLU B 1 358 ? -23.5 -33.031 -18.719 1 92.94 358 GLU B O 1
ATOM 7537 N N . LEU B 1 359 ? -24.156 -31.734 -17.062 1 94.06 359 LEU B N 1
ATOM 7538 C CA . LEU B 1 359 ? -23.516 -32.5 -16 1 94.06 359 LEU B CA 1
ATOM 7539 C C . LEU B 1 359 ? -24.562 -33.094 -15.062 1 94.06 359 LEU B C 1
ATOM 7541 O O . LEU B 1 359 ? -25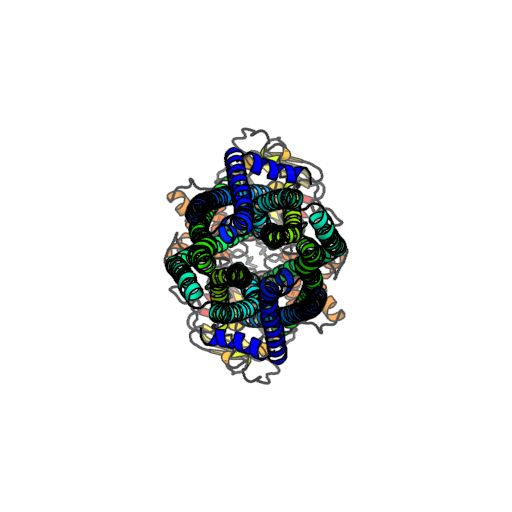.516 -32.438 -14.68 1 94.06 359 LEU B O 1
ATOM 7545 N N . LYS B 1 360 ? -24.359 -34.312 -14.711 1 92.81 360 LYS B N 1
ATOM 7546 C CA . LYS B 1 360 ? -25.359 -35.031 -13.906 1 92.81 360 LYS B CA 1
ATOM 7547 C C . LYS B 1 360 ? -24.766 -35.469 -12.57 1 92.81 360 LYS B C 1
ATOM 7549 O O . LYS B 1 360 ? -23.578 -35.781 -12.484 1 92.81 360 LYS B O 1
ATOM 7554 N N . LYS B 1 361 ? -25.656 -35.562 -11.633 1 93 361 LYS B N 1
ATOM 7555 C CA . LYS B 1 361 ? -25.297 -36 -10.289 1 93 361 LYS B CA 1
ATOM 7556 C C . LYS B 1 361 ? -24.719 -37.438 -10.328 1 93 361 LYS B C 1
ATOM 7558 O O . LYS B 1 361 ? -25.188 -38.281 -11.07 1 93 361 LYS B O 1
ATOM 7563 N N . GLY B 1 362 ? -23.594 -37.562 -9.531 1 89.88 362 GLY B N 1
ATOM 7564 C CA . GLY B 1 362 ? -23 -38.875 -9.367 1 89.88 362 GLY B CA 1
ATOM 7565 C C . GLY B 1 362 ? -21.969 -39.219 -10.43 1 89.88 362 GLY B C 1
ATOM 7566 O O . GLY B 1 362 ? -21.312 -40.25 -10.367 1 89.88 362 GLY B O 1
ATOM 7567 N N . ALA B 1 363 ? -21.828 -38.312 -11.383 1 90.38 363 ALA B N 1
ATOM 7568 C CA . ALA B 1 363 ? -20.891 -38.594 -12.477 1 90.38 363 ALA B CA 1
ATOM 7569 C C . ALA B 1 363 ? -19.609 -37.781 -12.312 1 90.38 363 ALA B C 1
ATOM 7571 O O . ALA B 1 363 ? -19.625 -36.688 -11.719 1 90.38 363 ALA B O 1
ATOM 7572 N N . SER B 1 364 ? -18.516 -38.312 -12.758 1 91.62 364 SER B N 1
ATOM 7573 C CA . SER B 1 364 ? -17.234 -37.625 -12.805 1 91.62 364 SER B CA 1
ATOM 7574 C C . SER B 1 364 ? -16.859 -37.281 -14.242 1 91.62 364 SER B C 1
ATOM 7576 O O . SER B 1 364 ? -17.062 -38.062 -15.156 1 91.62 364 SER B O 1
ATOM 7578 N N . TYR B 1 365 ? -16.406 -36.031 -14.43 1 91.88 365 TYR B N 1
ATOM 7579 C CA . TYR B 1 365 ? -16.094 -35.5 -15.758 1 91.88 365 TYR B CA 1
ATOM 7580 C C . TYR B 1 365 ? -14.664 -35.031 -15.828 1 91.88 365 TYR B C 1
ATOM 7582 O O . TYR B 1 365 ? -14.156 -34.406 -14.883 1 91.88 365 TYR B O 1
ATOM 7590 N N . ALA B 1 366 ? -14.008 -35.312 -16.891 1 91.12 366 ALA B N 1
ATOM 7591 C CA . ALA B 1 366 ? -12.719 -34.719 -17.234 1 91.12 366 ALA B CA 1
ATOM 7592 C C . ALA B 1 366 ? -12.891 -33.625 -18.297 1 91.12 366 ALA B C 1
ATOM 7594 O O . ALA B 1 366 ? -13.484 -33.875 -19.344 1 91.12 366 ALA B O 1
ATOM 7595 N N . LEU B 1 367 ? -12.484 -32.5 -17.969 1 91.38 367 LEU B N 1
ATOM 7596 C CA . LEU B 1 367 ? -12.477 -31.438 -18.953 1 91.38 367 LEU B CA 1
ATOM 7597 C C . LEU B 1 367 ? -11.094 -31.281 -19.578 1 91.38 367 LEU B C 1
ATOM 7599 O O . LEU B 1 367 ? -10.133 -30.938 -18.891 1 91.38 367 LEU B O 1
ATOM 7603 N N . VAL B 1 368 ? -11.008 -31.578 -20.875 1 86.88 368 VAL B N 1
ATOM 7604 C CA . VAL B 1 368 ? -9.711 -31.578 -21.547 1 86.88 368 VAL B CA 1
ATOM 7605 C C . VAL B 1 368 ? -9.766 -30.672 -22.766 1 86.88 368 VAL B C 1
ATOM 7607 O O . VAL B 1 368 ? -10.828 -30.469 -23.359 1 86.88 368 VAL B O 1
ATOM 7610 N N . GLY B 1 369 ? -8.703 -30.109 -23.094 1 83.75 369 GLY B N 1
ATOM 7611 C CA . GLY B 1 369 ? -8.555 -29.219 -24.234 1 83.75 369 GLY B CA 1
ATOM 7612 C C . GLY B 1 369 ? -7.219 -28.5 -24.266 1 83.75 369 GLY B C 1
ATOM 7613 O O . GLY B 1 369 ? -6.457 -28.562 -23.297 1 83.75 369 GLY B O 1
ATOM 7614 N N . LYS B 1 370 ? -6.965 -27.875 -25.375 1 79.38 370 LYS B N 1
ATOM 7615 C CA . LYS B 1 370 ? -5.719 -27.125 -25.531 1 79.38 370 LYS B CA 1
ATOM 7616 C C . LYS B 1 370 ? -5.699 -25.906 -24.609 1 79.38 370 LYS B C 1
ATOM 7618 O O . LYS B 1 370 ? -6.746 -25.453 -24.156 1 79.38 370 LYS B O 1
ATOM 7623 N N . SER B 1 371 ? -4.535 -25.5 -24.344 1 75.31 371 SER B N 1
ATOM 7624 C CA . SER B 1 371 ? -4.406 -24.297 -23.531 1 75.31 371 SER B CA 1
ATOM 7625 C C . SER B 1 371 ? -5.059 -23.094 -24.203 1 75.31 371 SER B C 1
ATOM 7627 O O . SER B 1 371 ? -4.879 -22.875 -25.406 1 75.31 371 SER B O 1
ATOM 7629 N N . GLY B 1 372 ? -5.848 -22.391 -23.469 1 75 372 GLY B N 1
ATOM 7630 C CA . GLY B 1 372 ? -6.473 -21.188 -24 1 75 372 GLY B CA 1
ATOM 7631 C C . GLY B 1 372 ? -7.797 -21.453 -24.688 1 75 372 GLY B C 1
ATOM 7632 O O . GLY B 1 372 ? -8.422 -20.531 -25.219 1 75 372 GLY B O 1
ATOM 7633 N N . CYS B 1 373 ? -8.172 -22.641 -24.578 1 80.69 373 CYS B N 1
ATOM 7634 C CA . CYS B 1 373 ? -9.375 -22.969 -25.344 1 80.69 373 CYS B CA 1
ATOM 7635 C C . CYS B 1 373 ? -10.633 -22.531 -24.594 1 80.69 373 CYS B C 1
ATOM 7637 O O . CYS B 1 373 ? -11.734 -22.578 -25.141 1 80.69 373 CYS B O 1
ATOM 7639 N N . GLY B 1 374 ? -10.508 -22.125 -23.297 1 84.69 374 GLY B N 1
ATOM 7640 C CA . GLY B 1 374 ? -11.656 -21.578 -22.594 1 84.69 374 GLY B CA 1
ATOM 7641 C C . GLY B 1 374 ? -12.023 -22.375 -21.359 1 84.69 374 GLY B C 1
ATOM 7642 O O . GLY B 1 374 ? -13.047 -22.109 -20.719 1 84.69 374 GLY B O 1
ATOM 7643 N N . LYS B 1 375 ? -11.305 -23.344 -20.938 1 88.19 375 LYS B N 1
ATOM 7644 C CA . LYS B 1 375 ? -11.602 -24.203 -19.797 1 88.19 375 LYS B CA 1
ATOM 7645 C C . LYS B 1 375 ? -11.82 -23.391 -18.531 1 88.19 375 LYS B C 1
ATOM 7647 O O . LYS B 1 375 ? -12.805 -23.578 -17.828 1 88.19 375 LYS B O 1
ATOM 7652 N N . SER B 1 376 ? -10.914 -22.453 -18.312 1 84.12 376 SER B N 1
ATOM 7653 C CA . SER B 1 376 ? -11.016 -21.641 -17.109 1 84.12 376 SER B CA 1
ATOM 7654 C C . SER B 1 376 ? -12.242 -20.734 -17.156 1 84.12 376 SER B C 1
ATOM 7656 O O . SER B 1 376 ? -12.891 -20.5 -16.125 1 84.12 376 SER B O 1
ATOM 7658 N N . THR B 1 377 ? -12.539 -20.219 -18.297 1 86.62 377 THR B N 1
ATOM 7659 C CA . THR B 1 377 ? -13.727 -19.406 -18.469 1 86.62 377 THR B CA 1
ATOM 7660 C C . THR B 1 377 ? -14.992 -20.203 -18.172 1 86.62 377 THR B C 1
ATOM 7662 O O . THR B 1 377 ? -15.914 -19.719 -17.531 1 86.62 377 THR B O 1
ATOM 7665 N N . PHE B 1 378 ? -15.008 -21.438 -18.719 1 91.19 378 PHE B N 1
ATOM 7666 C CA . PHE B 1 378 ? -16.125 -22.344 -18.469 1 91.19 378 PHE B CA 1
ATOM 7667 C C . PHE B 1 378 ? -16.344 -22.531 -16.969 1 91.19 378 PHE B C 1
ATOM 7669 O O . PHE B 1 378 ? -17.469 -22.406 -16.469 1 91.19 378 PHE B O 1
ATOM 7676 N N . ILE B 1 379 ? -15.281 -22.719 -16.203 1 91.25 379 ILE B N 1
ATOM 7677 C CA . ILE B 1 379 ? -15.336 -22.938 -14.766 1 91.25 379 ILE B CA 1
ATOM 7678 C C . ILE B 1 379 ? -15.82 -21.672 -14.07 1 91.25 379 ILE B C 1
ATOM 7680 O O . ILE B 1 379 ? -16.625 -21.734 -13.133 1 91.25 379 ILE B O 1
ATOM 7684 N N . ASN B 1 380 ? -15.367 -20.594 -14.5 1 89.19 380 ASN B N 1
ATOM 7685 C CA . ASN B 1 380 ? -15.766 -19.328 -13.898 1 89.19 380 ASN B CA 1
ATOM 7686 C C . ASN B 1 380 ? -17.266 -19.078 -14.07 1 89.19 380 ASN B C 1
ATOM 7688 O O . ASN B 1 380 ? -17.906 -18.547 -13.164 1 89.19 380 ASN B O 1
ATOM 7692 N N . LEU B 1 381 ? -17.75 -19.438 -15.211 1 90.06 381 LEU B N 1
ATOM 7693 C CA . LEU B 1 381 ? -19.172 -19.281 -15.469 1 90.06 381 LEU B CA 1
ATOM 7694 C C . LEU B 1 381 ? -19.984 -20.234 -14.617 1 90.06 381 LEU B C 1
ATOM 7696 O O . LEU B 1 381 ? -21.031 -19.859 -14.086 1 90.06 381 LEU B O 1
ATOM 7700 N N . LEU B 1 382 ? -19.453 -21.391 -14.523 1 91.62 382 LEU B N 1
ATOM 7701 C CA . LEU B 1 382 ? -20.109 -22.422 -13.711 1 91.62 382 LEU B CA 1
ATOM 7702 C C . LEU B 1 382 ? -20.219 -21.969 -12.258 1 91.62 382 LEU B C 1
ATOM 7704 O O . LEU B 1 382 ? -21.234 -22.234 -11.602 1 91.62 382 LEU B O 1
ATOM 7708 N N . CYS B 1 383 ? -19.25 -21.266 -11.805 1 92.06 383 CYS B N 1
ATOM 7709 C CA . CYS B 1 383 ? -19.203 -20.812 -10.414 1 92.06 383 CYS B CA 1
ATOM 7710 C C . CYS B 1 383 ? -19.875 -19.453 -10.266 1 92.06 383 CYS B C 1
ATOM 7712 O O . CYS B 1 383 ? -19.828 -18.844 -9.188 1 92.06 383 CYS B O 1
ATOM 7714 N N . LYS B 1 384 ? -20.438 -18.953 -11.273 1 88.69 384 LYS B N 1
ATOM 7715 C CA . LYS B 1 384 ? -21.156 -17.688 -11.289 1 88.69 384 LYS B CA 1
ATOM 7716 C C . LYS B 1 384 ? -20.234 -16.516 -10.93 1 88.69 384 LYS B C 1
ATOM 7718 O O . LYS B 1 384 ? -20.625 -15.617 -10.188 1 88.69 384 LYS B O 1
ATOM 7723 N N . LEU B 1 385 ? -19 -16.672 -11.328 1 86.5 385 LEU B N 1
ATOM 7724 C CA . LEU B 1 385 ? -18.047 -15.594 -11.07 1 86.5 385 LEU B CA 1
ATOM 7725 C C . LEU B 1 385 ? -18.141 -14.508 -12.133 1 86.5 385 LEU B C 1
ATOM 7727 O O . LEU B 1 385 ? -17.734 -13.367 -11.898 1 86.5 385 LEU B O 1
ATOM 7731 N N . TYR B 1 386 ? -18.625 -14.875 -13.344 1 83.38 386 TYR B N 1
ATOM 7732 C CA . TYR B 1 386 ? -18.875 -13.945 -14.438 1 83.38 386 TYR B CA 1
ATOM 7733 C C . TYR B 1 386 ? -20.281 -14.133 -14.992 1 83.38 386 TYR B C 1
ATOM 7735 O O . TYR B 1 386 ? -20.797 -15.25 -15.023 1 83.38 386 TYR B O 1
ATOM 7743 N N . PRO B 1 387 ? -20.797 -13.039 -15.477 1 82.5 387 PRO B N 1
ATOM 7744 C CA . PRO B 1 387 ? -22.094 -13.18 -16.141 1 82.5 387 PRO B CA 1
ATOM 7745 C C . PRO B 1 387 ? -21.953 -13.68 -17.578 1 82.5 387 PRO B C 1
ATOM 7747 O O . PRO B 1 387 ? -20.969 -13.367 -18.266 1 82.5 387 PRO B O 1
ATOM 7750 N N . THR B 1 388 ? -22.969 -14.438 -17.969 1 86.75 388 THR B N 1
ATOM 7751 C CA . THR B 1 388 ? -22.984 -14.914 -19.344 1 86.75 388 THR B CA 1
ATOM 7752 C C . THR B 1 388 ? -23.438 -13.797 -20.297 1 86.75 388 THR B C 1
ATOM 7754 O O . THR B 1 388 ? -24.25 -12.953 -19.922 1 86.75 388 THR B O 1
ATOM 7757 N N . ASN B 1 389 ? -22.859 -13.742 -21.422 1 86.5 389 ASN B N 1
ATOM 7758 C CA . ASN B 1 389 ? -23.297 -12.773 -22.438 1 86.5 389 ASN B CA 1
ATOM 7759 C C . ASN B 1 389 ? -24.562 -13.227 -23.141 1 86.5 389 ASN B C 1
ATOM 7761 O O . ASN B 1 389 ? -25.453 -12.414 -23.406 1 86.5 389 ASN B O 1
ATOM 7765 N N . SER B 1 390 ? -24.609 -14.398 -23.516 1 90.69 390 SER B N 1
ATOM 7766 C CA . SER B 1 390 ? -25.797 -15.023 -24.094 1 90.69 390 SER B CA 1
ATOM 7767 C C . SER B 1 390 ? -25.953 -16.469 -23.609 1 90.69 390 SER B C 1
ATOM 7769 O O . SER B 1 390 ? -25 -17.062 -23.109 1 90.69 390 SER B O 1
ATOM 7771 N N . GLY B 1 391 ? -27.188 -16.906 -23.656 1 92.94 391 GLY B N 1
ATOM 7772 C CA . GLY B 1 391 ? -27.469 -18.234 -23.156 1 92.94 391 GLY B CA 1
ATOM 7773 C C . GLY B 1 391 ? -27.75 -18.281 -21.672 1 92.94 391 GLY B C 1
ATOM 7774 O O . GLY B 1 391 ? -27.906 -17.234 -21.031 1 92.94 391 GLY B O 1
ATOM 7775 N N . THR B 1 392 ? -27.969 -19.516 -21.188 1 93.25 392 THR B N 1
ATOM 7776 C CA . THR B 1 392 ? -28.297 -19.625 -19.781 1 93.25 392 THR B CA 1
ATOM 7777 C C . THR B 1 392 ? -27.656 -20.859 -19.156 1 93.25 392 THR B C 1
ATOM 7779 O O . THR B 1 392 ? -27.531 -21.891 -19.812 1 93.25 392 THR B O 1
ATOM 7782 N N . VAL B 1 393 ? -27.234 -20.719 -18.016 1 93.81 393 VAL B N 1
ATOM 7783 C CA . VAL B 1 393 ? -26.781 -21.844 -17.188 1 93.81 393 VAL B CA 1
ATOM 7784 C C . VAL B 1 393 ? -27.859 -22.188 -16.156 1 93.81 393 VAL B C 1
ATOM 7786 O O . VAL B 1 393 ? -28.359 -21.297 -15.461 1 93.81 393 VAL B O 1
ATOM 7789 N N . LYS B 1 394 ? -28.203 -23.453 -16.109 1 94.44 394 LYS B N 1
ATOM 7790 C CA . LYS B 1 394 ? -29.281 -23.859 -15.219 1 94.44 394 LYS B CA 1
ATOM 7791 C C . LYS B 1 394 ? -28.828 -24.953 -14.266 1 94.44 394 LYS B C 1
ATOM 7793 O O . LYS B 1 394 ? -28.062 -25.844 -14.648 1 94.44 394 LYS B O 1
ATOM 7798 N N . ILE B 1 395 ? -29.281 -24.859 -13.062 1 93.88 395 ILE B N 1
ATOM 7799 C CA . ILE B 1 395 ? -29.141 -25.906 -12.055 1 93.88 395 ILE B CA 1
ATOM 7800 C C . ILE B 1 395 ? -30.516 -26.438 -11.68 1 93.88 395 ILE B C 1
ATOM 7802 O O . ILE B 1 395 ? -31.375 -25.703 -11.188 1 93.88 395 ILE B O 1
ATOM 7806 N N . ASN B 1 396 ? -30.719 -27.688 -11.898 1 94.31 396 ASN B N 1
ATOM 7807 C CA . ASN B 1 396 ? -32 -28.297 -11.68 1 94.31 396 ASN B CA 1
ATOM 7808 C C . ASN B 1 396 ? -33.125 -27.516 -12.352 1 94.31 396 ASN B C 1
ATOM 7810 O O . ASN B 1 396 ? -34.188 -27.266 -11.742 1 94.31 396 ASN B O 1
ATOM 7814 N N . GLY B 1 397 ? -32.812 -26.922 -13.422 1 91.5 397 GLY B N 1
ATOM 7815 C CA . GLY B 1 397 ? -33.812 -26.219 -14.211 1 91.5 397 GLY B CA 1
ATOM 7816 C C . GLY B 1 397 ? -33.906 -24.75 -13.852 1 91.5 397 GLY B C 1
ATOM 7817 O O . GLY B 1 397 ? -34.594 -23.984 -14.555 1 91.5 397 GLY B O 1
ATOM 7818 N N . ILE B 1 398 ? -33.312 -24.328 -12.844 1 91.81 398 ILE B N 1
ATOM 7819 C CA . ILE B 1 398 ? -33.344 -22.938 -12.414 1 91.81 398 ILE B CA 1
ATOM 7820 C C . ILE B 1 398 ? -32.125 -22.188 -12.945 1 91.81 398 ILE B C 1
ATOM 7822 O O . ILE B 1 398 ? -31 -22.672 -12.828 1 91.81 398 ILE B O 1
ATOM 7826 N N . SER B 1 399 ? -32.406 -21.047 -13.422 1 90.75 399 SER B N 1
ATOM 7827 C CA . SER B 1 399 ? -31.297 -20.25 -13.969 1 90.75 399 SER B CA 1
ATOM 7828 C C . SER B 1 399 ? -30.312 -19.859 -12.875 1 90.75 399 SER B C 1
ATOM 7830 O O . SER B 1 399 ? -30.703 -19.531 -11.758 1 90.75 399 SER B O 1
ATOM 7832 N N . LEU B 1 400 ? -29.078 -19.938 -13.219 1 89.31 400 LEU B N 1
ATOM 7833 C CA . LEU B 1 400 ? -28.016 -19.578 -12.297 1 89.31 400 LEU B CA 1
ATOM 7834 C C . LEU B 1 400 ? -28.172 -18.125 -11.828 1 89.31 400 LEU B C 1
ATOM 7836 O O . LEU B 1 400 ? -27.828 -17.797 -10.688 1 89.31 400 LEU B O 1
ATOM 7840 N N . ASN B 1 401 ? -28.734 -17.359 -12.68 1 83.94 401 ASN B N 1
ATOM 7841 C CA . ASN B 1 401 ? -28.922 -15.945 -12.367 1 83.94 401 ASN B CA 1
ATOM 7842 C C . ASN B 1 401 ? -29.953 -15.742 -11.258 1 83.94 401 ASN B C 1
ATOM 7844 O O . ASN B 1 401 ? -29.938 -14.719 -10.578 1 83.94 401 ASN B O 1
ATOM 7848 N N . ASP B 1 402 ? -30.766 -16.734 -11.07 1 85.19 402 ASP B N 1
ATOM 7849 C CA . ASP B 1 402 ? -31.812 -16.641 -10.07 1 85.19 402 ASP B CA 1
ATOM 7850 C C . ASP B 1 402 ? -31.375 -17.266 -8.742 1 85.19 402 ASP B C 1
ATOM 7852 O O . ASP B 1 402 ? -32.094 -17.172 -7.742 1 85.19 402 ASP B O 1
ATOM 7856 N N . LEU B 1 403 ? -30.234 -17.812 -8.727 1 86.75 403 LEU B N 1
ATOM 7857 C CA . LEU B 1 403 ? -29.703 -18.422 -7.512 1 86.75 403 LEU B CA 1
ATOM 7858 C C . LEU B 1 403 ? -28.766 -17.469 -6.793 1 86.75 403 LEU B C 1
ATOM 7860 O O . LEU B 1 403 ? -28 -16.734 -7.434 1 86.75 403 LEU B O 1
ATOM 7864 N N . SER B 1 404 ? -28.812 -17.547 -5.52 1 83.19 404 SER B N 1
ATOM 7865 C CA . SER B 1 404 ? -27.969 -16.672 -4.723 1 83.19 404 SER B CA 1
ATOM 7866 C C . SER B 1 404 ? -26.516 -17.141 -4.691 1 83.19 404 SER B C 1
ATOM 7868 O O . SER B 1 404 ? -26.25 -18.328 -4.883 1 83.19 404 SER B O 1
ATOM 7870 N N . ARG B 1 405 ? -25.656 -16.297 -4.434 1 83.5 405 ARG B N 1
ATOM 7871 C CA . ARG B 1 405 ? -24.25 -16.625 -4.258 1 83.5 405 ARG B CA 1
ATOM 7872 C C . ARG B 1 405 ? -24.047 -17.547 -3.068 1 83.5 405 ARG B C 1
ATOM 7874 O O . ARG B 1 405 ? -23.156 -18.406 -3.086 1 83.5 405 ARG B O 1
ATOM 7881 N N . HIS B 1 406 ? -24.844 -17.297 -2.119 1 84.5 406 HIS B N 1
ATOM 7882 C CA . HIS B 1 406 ? -24.781 -18.125 -0.926 1 84.5 406 HIS B CA 1
ATOM 7883 C C . HIS B 1 406 ? -25.047 -19.594 -1.263 1 84.5 406 HIS B C 1
ATOM 7885 O O . HIS B 1 406 ? -24.344 -20.484 -0.783 1 84.5 406 HIS B O 1
ATOM 7891 N N . PHE B 1 407 ? -26 -19.734 -2.088 1 86.81 407 PHE B N 1
ATOM 7892 C CA . PHE B 1 407 ? -26.344 -21.094 -2.512 1 86.81 407 PHE B CA 1
ATOM 7893 C C . PHE B 1 407 ? -25.203 -21.719 -3.305 1 86.81 407 PHE B C 1
ATOM 7895 O O . PHE B 1 407 ? -24.797 -22.844 -3.031 1 86.81 407 PHE B O 1
ATOM 7902 N N . ILE B 1 408 ? -24.672 -21 -4.172 1 88.94 408 ILE B N 1
ATOM 7903 C CA . ILE B 1 408 ? -23.625 -21.516 -5.051 1 88.94 408 ILE B CA 1
ATOM 7904 C C . ILE B 1 408 ? -22.375 -21.828 -4.234 1 88.94 408 ILE B C 1
ATOM 7906 O O . ILE B 1 408 ? -21.719 -22.844 -4.449 1 88.94 408 ILE B O 1
ATOM 7910 N N . SER B 1 409 ? -22.094 -20.984 -3.363 1 88 409 SER B N 1
ATOM 7911 C CA . SER B 1 409 ? -20.891 -21.141 -2.559 1 88 409 SER B CA 1
ATOM 7912 C C . SER B 1 409 ? -20.984 -22.391 -1.675 1 88 409 SER B C 1
ATOM 7914 O O . SER B 1 409 ? -19.969 -23.016 -1.366 1 88 409 SER B O 1
ATOM 7916 N N . LYS B 1 410 ? -22.156 -22.719 -1.311 1 88.44 410 LYS B N 1
ATOM 7917 C CA . LYS B 1 410 ? -22.359 -23.875 -0.449 1 88.44 410 LYS B CA 1
ATOM 7918 C C . LYS B 1 410 ? -22.344 -25.172 -1.259 1 88.44 410 LYS B C 1
ATOM 7920 O O . LYS B 1 410 ? -21.938 -26.219 -0.754 1 88.44 410 LYS B O 1
ATOM 7925 N N . LYS B 1 411 ? -22.719 -25 -2.475 1 92.69 411 LYS B N 1
ATOM 7926 C CA . LYS B 1 411 ? -22.969 -26.219 -3.242 1 92.69 411 LYS B CA 1
ATOM 7927 C C . LYS B 1 411 ? -21.844 -26.484 -4.234 1 92.69 411 LYS B C 1
ATOM 7929 O O . LYS B 1 411 ? -21.719 -27.594 -4.75 1 92.69 411 LYS B O 1
ATOM 7934 N N . VAL B 1 412 ? -21.047 -25.5 -4.48 1 93.75 412 VAL B N 1
ATOM 7935 C CA . VAL B 1 412 ? -19.984 -25.656 -5.457 1 93.75 412 VAL B CA 1
ATOM 7936 C C . VAL B 1 412 ? -18.641 -25.312 -4.805 1 93.75 412 VAL B C 1
ATOM 7938 O O . VAL B 1 412 ? -18.484 -24.25 -4.203 1 93.75 412 VAL B O 1
ATOM 7941 N N . SER B 1 413 ? -17.703 -26.219 -4.867 1 93.62 413 SER B N 1
ATOM 7942 C CA . SER B 1 413 ? -16.328 -26 -4.402 1 93.62 413 SER B CA 1
ATOM 7943 C C . SER B 1 413 ? -15.344 -26.016 -5.566 1 93.62 413 SER B C 1
ATOM 7945 O O . SER B 1 413 ? -15.344 -26.969 -6.363 1 93.62 413 SER B O 1
ATOM 7947 N N . LEU B 1 414 ? -14.57 -24.984 -5.668 1 94.12 414 LEU B N 1
ATOM 7948 C CA . LEU B 1 414 ? -13.586 -24.875 -6.734 1 94.12 414 LEU B CA 1
ATOM 7949 C C . LEU B 1 414 ? -12.172 -24.766 -6.164 1 94.12 414 LEU B C 1
ATOM 7951 O O . LEU B 1 414 ? -11.93 -23.953 -5.266 1 94.12 414 LEU B O 1
ATOM 7955 N N . VAL B 1 415 ? -11.328 -25.625 -6.574 1 92.94 415 VAL B N 1
ATOM 7956 C CA . VAL B 1 415 ? -9.891 -25.484 -6.332 1 92.94 415 VAL B CA 1
ATOM 7957 C C . VAL B 1 415 ? -9.211 -24.906 -7.574 1 92.94 415 VAL B C 1
ATOM 7959 O O . VAL B 1 415 ? -9.18 -25.562 -8.625 1 92.94 415 VAL B O 1
ATOM 7962 N N . THR B 1 416 ? -8.688 -23.75 -7.445 1 88.06 416 THR B N 1
ATOM 7963 C CA . THR B 1 416 ? -8.094 -23.062 -8.586 1 88.06 416 THR B CA 1
ATOM 7964 C C . THR B 1 416 ? -6.652 -23.516 -8.805 1 88.06 416 THR B C 1
ATOM 7966 O O . THR B 1 416 ? -6.055 -24.141 -7.922 1 88.06 416 THR B O 1
ATOM 7969 N N . GLN B 1 417 ? -6.219 -23.125 -9.953 1 77.75 417 GLN B N 1
ATOM 7970 C CA . GLN B 1 417 ? -4.844 -23.438 -10.32 1 77.75 417 GLN B CA 1
ATOM 7971 C C . GLN B 1 417 ? -3.852 -22.719 -9.414 1 77.75 417 GLN B C 1
ATOM 7973 O O . GLN B 1 417 ? -2.842 -23.297 -9.008 1 77.75 417 GLN B O 1
ATOM 7978 N N . ASP B 1 418 ? -4.219 -21.484 -9.125 1 77.75 418 ASP B N 1
ATOM 7979 C CA . ASP B 1 418 ? -3.391 -20.719 -8.195 1 77.75 418 ASP B CA 1
ATOM 7980 C C . ASP B 1 418 ? -3.77 -21 -6.746 1 77.75 418 ASP B C 1
ATOM 7982 O O . ASP B 1 418 ? -4.949 -20.984 -6.391 1 77.75 418 ASP B O 1
ATOM 7986 N N . SER B 1 419 ? -2.867 -21.656 -5.988 1 80.62 419 SER B N 1
ATOM 7987 C CA . SER B 1 419 ? -3.166 -21.969 -4.594 1 80.62 419 SER B CA 1
ATOM 7988 C C . SER B 1 419 ? -3.359 -20.703 -3.771 1 80.62 419 SER B C 1
ATOM 7990 O O . SER B 1 419 ? -2.387 -20.094 -3.326 1 80.62 419 SER B O 1
ATOM 7992 N N . LEU B 1 420 ? -4.594 -20.375 -3.602 1 84 420 LEU B N 1
ATOM 7993 C CA . LEU B 1 420 ? -4.938 -19.188 -2.822 1 84 420 LEU B CA 1
ATOM 7994 C C . LEU B 1 420 ? -4.883 -19.484 -1.328 1 84 420 LEU B C 1
ATOM 7996 O O . LEU B 1 420 ? -5.609 -20.344 -0.836 1 84 420 LEU B O 1
ATOM 8000 N N . ILE B 1 421 ? -3.992 -18.859 -0.629 1 86.62 421 ILE B N 1
ATOM 8001 C CA . ILE B 1 421 ? -3.768 -19.125 0.785 1 86.62 421 ILE B CA 1
ATOM 8002 C C . ILE B 1 421 ? -3.635 -17.828 1.556 1 86.62 421 ILE B C 1
ATOM 8004 O O . ILE B 1 421 ? -3.115 -16.828 1.028 1 86.62 421 ILE B O 1
ATOM 8008 N N . PHE B 1 422 ? -4.148 -17.781 2.768 1 87.25 422 PHE B N 1
ATOM 8009 C CA . PHE B 1 422 ? -4.035 -16.625 3.639 1 87.25 422 PHE B CA 1
ATOM 8010 C C . PHE B 1 422 ? -2.83 -16.75 4.566 1 87.25 422 PHE B C 1
ATOM 8012 O O . PHE B 1 422 ? -2.375 -17.859 4.844 1 87.25 422 PHE B O 1
ATOM 8019 N N . ASN B 1 423 ? -2.303 -15.594 4.949 1 85.81 423 ASN B N 1
ATOM 8020 C CA . ASN B 1 423 ? -1.29 -15.609 5.996 1 85.81 423 ASN B CA 1
ATOM 8021 C C . ASN B 1 423 ? -1.902 -15.898 7.363 1 85.81 423 ASN B C 1
ATOM 8023 O O . ASN B 1 423 ? -2.078 -14.992 8.18 1 85.81 423 ASN B O 1
ATOM 8027 N N . ALA B 1 424 ? -2.205 -17.062 7.582 1 88.94 424 ALA B N 1
ATOM 8028 C CA . ALA B 1 424 ? -2.803 -17.609 8.805 1 88.94 424 ALA B CA 1
ATOM 8029 C C . ALA B 1 424 ? -2.279 -19 9.102 1 88.94 424 ALA B C 1
ATOM 8031 O O . ALA B 1 424 ? -1.37 -19.484 8.422 1 88.94 424 ALA B O 1
ATOM 8032 N N . THR B 1 425 ? -2.785 -19.547 10.109 1 93.12 425 THR B N 1
ATOM 8033 C CA . THR B 1 425 ? -2.359 -20.906 10.453 1 93.12 425 THR B CA 1
ATOM 8034 C C . THR B 1 425 ? -2.922 -21.922 9.461 1 93.12 425 THR B C 1
ATOM 8036 O O . THR B 1 425 ? -3.869 -21.625 8.734 1 93.12 425 THR B O 1
ATOM 8039 N N . ILE B 1 426 ? -2.281 -23.078 9.461 1 94.31 426 ILE B N 1
ATOM 8040 C CA . ILE B 1 426 ? -2.766 -24.156 8.609 1 94.31 426 ILE B CA 1
ATOM 8041 C C . ILE B 1 426 ? -4.219 -24.484 8.961 1 94.31 426 ILE B C 1
ATOM 8043 O O . ILE B 1 426 ? -5.059 -24.625 8.07 1 94.31 426 ILE B O 1
ATOM 8047 N N . LEU B 1 427 ? -4.492 -24.453 10.219 1 94.81 427 LEU B N 1
ATOM 8048 C CA . LEU B 1 427 ? -5.84 -24.766 10.688 1 94.81 427 LEU B CA 1
ATOM 8049 C C . LEU B 1 427 ? -6.836 -23.719 10.211 1 94.81 427 LEU B C 1
ATOM 8051 O O . LEU B 1 427 ? -7.926 -24.062 9.75 1 94.81 427 LEU B O 1
ATOM 8055 N N . GLU B 1 428 ? -6.504 -22.516 10.312 1 92.31 428 GLU B N 1
ATOM 8056 C CA . GLU B 1 428 ? -7.383 -21.438 9.891 1 92.31 428 GLU B CA 1
ATOM 8057 C C . GLU B 1 428 ? -7.641 -21.484 8.391 1 92.31 428 GLU B C 1
ATOM 8059 O O . GLU B 1 428 ? -8.742 -21.156 7.934 1 92.31 428 GLU B O 1
ATOM 8064 N N . ASN B 1 429 ? -6.617 -21.797 7.707 1 93.38 429 ASN B N 1
ATOM 8065 C CA . ASN B 1 429 ? -6.781 -21.938 6.262 1 93.38 429 ASN B CA 1
ATOM 8066 C C . ASN B 1 429 ? -7.711 -23.094 5.902 1 93.38 429 ASN B C 1
ATOM 8068 O O . ASN B 1 429 ? -8.523 -22.969 4.98 1 93.38 429 ASN B O 1
ATOM 8072 N N . LEU B 1 430 ? -7.559 -24.125 6.648 1 94.75 430 LEU B N 1
ATOM 8073 C CA . LEU B 1 430 ? -8.398 -25.297 6.398 1 94.75 430 LEU B CA 1
ATOM 8074 C C . LEU B 1 430 ? -9.852 -25 6.734 1 94.75 430 LEU B C 1
ATOM 8076 O O . LEU B 1 430 ? -10.758 -25.422 6.008 1 94.75 430 LEU B O 1
ATOM 8080 N N . LYS B 1 431 ? -10.047 -24.266 7.734 1 93.12 431 LYS B N 1
ATOM 8081 C CA . LYS B 1 431 ? -11.398 -24 8.219 1 93.12 431 LYS B CA 1
ATOM 8082 C C . LYS B 1 431 ? -12.031 -22.828 7.477 1 93.12 431 LYS B C 1
ATOM 8084 O O . LYS B 1 431 ? -13.195 -22.5 7.707 1 93.12 431 LYS B O 1
ATOM 8089 N N . TYR B 1 432 ? -11.289 -22.297 6.648 1 90.69 432 TYR B N 1
ATOM 8090 C CA . TYR B 1 432 ? -11.82 -21.156 5.926 1 90.69 432 TYR B CA 1
ATOM 8091 C C . TYR B 1 432 ? -13.023 -21.547 5.082 1 90.69 432 TYR B C 1
ATOM 8093 O O . TYR B 1 432 ? -12.906 -22.344 4.148 1 90.69 432 TYR B O 1
ATOM 8101 N N . GLY B 1 433 ? -14.188 -21.062 5.371 1 86.12 433 GLY B N 1
ATOM 8102 C CA . GLY B 1 433 ? -15.422 -21.406 4.676 1 86.12 433 GLY B CA 1
ATOM 8103 C C . GLY B 1 433 ? -16.094 -22.656 5.234 1 86.12 433 GLY B C 1
ATOM 8104 O O . GLY B 1 433 ? -17.188 -23.016 4.789 1 86.12 433 GLY B O 1
ATOM 8105 N N . ALA B 1 434 ? -15.398 -23.344 6.043 1 88.38 434 ALA B N 1
ATOM 8106 C CA . ALA B 1 434 ? -15.93 -24.516 6.715 1 88.38 434 ALA B CA 1
ATOM 8107 C C . ALA B 1 434 ? -15.664 -24.469 8.219 1 88.38 434 ALA B C 1
ATOM 8109 O O . ALA B 1 434 ? -15.086 -25.391 8.789 1 88.38 434 ALA B O 1
ATOM 8110 N N . ARG B 1 435 ? -16.188 -23.562 8.93 1 85.5 435 ARG B N 1
ATOM 8111 C CA . ARG B 1 435 ? -15.883 -23.25 10.32 1 85.5 435 ARG B CA 1
ATOM 8112 C C . ARG B 1 435 ? -16.422 -24.344 11.25 1 85.5 435 ARG B C 1
ATOM 8114 O O . ARG B 1 435 ? -15.883 -24.562 12.336 1 85.5 435 ARG B O 1
ATOM 8121 N N . ASP B 1 436 ? -17.344 -25.031 10.789 1 88.31 436 ASP B N 1
ATOM 8122 C CA . ASP B 1 436 ? -18.016 -26 11.656 1 88.31 436 ASP B CA 1
ATOM 8123 C C . ASP B 1 436 ? -17.391 -27.391 11.516 1 88.31 436 ASP B C 1
ATOM 8125 O O . ASP B 1 436 ? -17.828 -28.344 12.172 1 88.31 436 ASP B O 1
ATOM 8129 N N . SER B 1 437 ? -16.391 -27.422 10.711 1 92.75 437 SER B N 1
ATOM 8130 C CA . SER B 1 437 ? -15.758 -28.719 10.547 1 92.75 437 SER B CA 1
ATOM 8131 C C . SER B 1 437 ? -15.109 -29.188 11.844 1 92.75 437 SER B C 1
ATOM 8133 O O . SER B 1 437 ? -14.461 -28.406 12.539 1 92.75 437 SER B O 1
ATOM 8135 N N . THR B 1 438 ? -15.297 -30.406 12.172 1 94.75 438 THR B N 1
ATOM 8136 C CA . THR B 1 438 ? -14.688 -30.984 13.359 1 94.75 438 THR B CA 1
ATOM 8137 C C . THR B 1 438 ? -13.219 -31.328 13.102 1 94.75 438 THR B C 1
ATOM 8139 O O . THR B 1 438 ? -12.805 -31.469 11.953 1 94.75 438 THR B O 1
ATOM 8142 N N . PHE B 1 439 ? -12.555 -31.453 14.156 1 94.88 439 PHE B N 1
ATOM 8143 C CA . PHE B 1 439 ? -11.141 -31.781 14.031 1 94.88 439 PHE B CA 1
ATOM 8144 C C . PHE B 1 439 ? -10.953 -33.156 13.414 1 94.88 439 PHE B C 1
ATOM 8146 O O . PHE B 1 439 ? -10.008 -33.375 12.656 1 94.88 439 PHE B O 1
ATOM 8153 N N . GLU B 1 440 ? -11.875 -34 13.695 1 94.81 440 GLU B N 1
ATOM 8154 C CA . GLU B 1 440 ? -11.828 -35.344 13.109 1 94.81 440 GLU B CA 1
ATOM 8155 C C . GLU B 1 440 ? -12 -35.281 11.594 1 94.81 440 GLU B C 1
ATOM 8157 O O . GLU B 1 440 ? -11.289 -35.969 10.859 1 94.81 440 GLU B O 1
ATOM 8162 N N . GLU B 1 441 ? -12.914 -34.469 11.156 1 94.5 441 GLU B N 1
ATOM 8163 C CA . GLU B 1 441 ? -13.125 -34.312 9.719 1 94.5 441 GLU B CA 1
ATOM 8164 C C . GLU B 1 441 ? -11.891 -33.719 9.055 1 94.5 441 GLU B C 1
ATOM 8166 O O . GLU B 1 441 ? -11.523 -34.094 7.938 1 94.5 441 GLU B O 1
ATOM 8171 N N . ILE B 1 442 ? -11.289 -32.812 9.734 1 96.38 442 ILE B N 1
ATOM 8172 C CA . ILE B 1 442 ? -10.094 -32.156 9.219 1 96.38 442 ILE B CA 1
ATOM 8173 C C . ILE B 1 442 ? -8.969 -33.156 9.062 1 96.38 442 ILE B C 1
ATOM 8175 O O . ILE B 1 442 ? -8.297 -33.219 8.031 1 96.38 442 ILE B O 1
ATOM 8179 N N . CYS B 1 443 ? -8.805 -33.969 10.055 1 96.06 443 CYS B N 1
ATOM 8180 C CA . CYS B 1 443 ? -7.754 -34.969 10 1 96.06 443 CYS B CA 1
ATOM 8181 C C . CYS B 1 443 ? -8.016 -35.969 8.883 1 96.06 443 CYS B C 1
ATOM 8183 O O . CYS B 1 443 ? -7.086 -36.406 8.188 1 96.06 443 CYS B O 1
ATOM 8185 N N . GLU B 1 444 ? -9.211 -36.312 8.695 1 94.56 444 GLU B N 1
ATOM 8186 C CA . GLU B 1 444 ? -9.586 -37.25 7.637 1 94.56 444 GLU B CA 1
ATOM 8187 C C . GLU B 1 444 ? -9.227 -36.688 6.262 1 94.56 444 GLU B C 1
ATOM 8189 O O . GLU B 1 444 ? -8.617 -37.375 5.445 1 94.56 444 GLU B O 1
ATOM 8194 N N . VAL B 1 445 ? -9.656 -35.469 6.055 1 94.88 445 VAL B N 1
ATOM 8195 C CA . VAL B 1 445 ? -9.414 -34.844 4.758 1 94.88 445 VAL B CA 1
ATOM 8196 C C . VAL B 1 445 ? -7.914 -34.656 4.543 1 94.88 445 VAL B C 1
ATOM 8198 O O . VAL B 1 445 ? -7.418 -34.812 3.426 1 94.88 445 VAL B O 1
ATOM 8201 N N . CYS B 1 446 ? -7.207 -34.312 5.621 1 96.06 446 CYS B N 1
ATOM 8202 C CA . CYS B 1 446 ? -5.758 -34.156 5.527 1 96.06 446 CYS B CA 1
ATOM 8203 C C . CYS B 1 446 ? -5.098 -35.469 5.117 1 96.06 446 CYS B C 1
ATOM 8205 O O . CYS B 1 446 ? -4.129 -35.469 4.355 1 96.06 446 CYS B O 1
ATOM 8207 N N . ASP B 1 447 ? -5.602 -36.5 5.562 1 94.56 447 ASP B N 1
ATOM 8208 C CA . ASP B 1 447 ? -5.078 -37.812 5.203 1 94.56 447 ASP B CA 1
ATOM 8209 C C . ASP B 1 447 ? -5.34 -38.125 3.729 1 94.56 447 ASP B C 1
ATOM 8211 O O . ASP B 1 447 ? -4.477 -38.688 3.045 1 94.56 447 ASP B O 1
ATOM 8215 N N . ILE B 1 448 ? -6.469 -37.75 3.295 1 93.25 448 ILE B N 1
ATOM 8216 C CA . ILE B 1 448 ? -6.883 -38 1.919 1 93.25 448 ILE B CA 1
ATOM 8217 C C . ILE B 1 448 ? -5.914 -37.312 0.953 1 93.25 448 ILE B C 1
ATOM 8219 O O . ILE B 1 448 ? -5.57 -37.875 -0.09 1 93.25 448 ILE B O 1
ATOM 8223 N N . VAL B 1 449 ? -5.477 -36.125 1.345 1 94.19 449 VAL B N 1
ATOM 8224 C CA . VAL B 1 449 ? -4.668 -35.375 0.406 1 94.19 449 VAL B CA 1
ATOM 8225 C C . VAL B 1 449 ? -3.191 -35.469 0.776 1 94.19 449 VAL B C 1
ATOM 8227 O O . VAL B 1 449 ? -2.336 -34.844 0.153 1 94.19 449 VAL B O 1
ATOM 8230 N N . GLY B 1 450 ? -2.832 -36.188 1.82 1 91.62 450 GLY B N 1
ATOM 8231 C CA . GLY B 1 450 ? -1.447 -36.438 2.201 1 91.62 450 GLY B CA 1
ATOM 8232 C C . GLY B 1 450 ? -0.838 -35.281 2.973 1 91.62 450 GLY B C 1
ATOM 8233 O O . GLY B 1 450 ? 0.376 -35.062 2.932 1 91.62 450 GLY B O 1
ATOM 8234 N N . LEU B 1 451 ? -1.604 -34.5 3.6 1 93 451 LEU B N 1
ATOM 8235 C CA . LEU B 1 451 ? -1.12 -33.344 4.34 1 93 451 LEU B CA 1
ATOM 8236 C C . LEU B 1 451 ? -0.677 -33.719 5.742 1 93 451 LEU B C 1
ATOM 8238 O O . LEU B 1 451 ? 0.102 -33 6.375 1 93 451 LEU B O 1
ATOM 8242 N N . THR B 1 452 ? -1.15 -34.812 6.246 1 94.19 452 THR B N 1
ATOM 8243 C CA . THR B 1 452 ? -0.89 -35.219 7.621 1 94.19 452 THR B CA 1
ATOM 8244 C C . THR B 1 452 ? 0.611 -35.344 7.871 1 94.19 452 THR B C 1
ATOM 8246 O O . THR B 1 452 ? 1.118 -34.812 8.875 1 94.19 452 THR B O 1
ATOM 8249 N N . VAL B 1 453 ? 1.28 -35.969 7.008 1 88.06 453 VAL B N 1
ATOM 8250 C CA . VAL B 1 453 ? 2.715 -36.156 7.16 1 88.06 453 VAL B CA 1
ATOM 8251 C C . VAL B 1 453 ? 3.445 -34.844 7.137 1 88.06 453 VAL B C 1
ATOM 8253 O O . VAL B 1 453 ? 4.402 -34.625 7.887 1 88.06 453 VAL B O 1
ATOM 8256 N N . ILE B 1 454 ? 3.002 -33.969 6.348 1 86.25 454 ILE B N 1
ATOM 8257 C CA . ILE B 1 454 ? 3.623 -32.656 6.211 1 86.25 454 ILE B CA 1
ATOM 8258 C C . ILE B 1 454 ? 3.41 -31.844 7.488 1 86.25 454 ILE B C 1
ATOM 8260 O O . ILE B 1 454 ? 4.344 -31.219 7.996 1 86.25 454 ILE B O 1
ATOM 8264 N N . ILE B 1 455 ? 2.221 -31.859 7.969 1 91.56 455 ILE B N 1
ATOM 8265 C CA . ILE B 1 455 ? 1.857 -31.094 9.156 1 91.56 455 ILE B CA 1
ATOM 8266 C C . ILE B 1 455 ? 2.633 -31.625 10.367 1 91.56 455 ILE B C 1
ATOM 8268 O O . ILE B 1 455 ? 3.104 -30.844 11.195 1 91.56 455 ILE B O 1
ATOM 8272 N N . ASN B 1 456 ? 2.76 -32.906 10.43 1 89 456 ASN B N 1
ATOM 8273 C CA . ASN B 1 456 ? 3.477 -33.531 11.539 1 89 456 ASN B CA 1
ATOM 8274 C C . ASN B 1 456 ? 4.965 -33.188 11.508 1 89 456 ASN B C 1
ATOM 8276 O O . ASN B 1 456 ? 5.637 -33.219 12.539 1 89 456 ASN B O 1
ATOM 8280 N N . GLY B 1 457 ? 5.438 -32.812 10.375 1 83.12 457 GLY B N 1
ATOM 8281 C CA . GLY B 1 457 ? 6.836 -32.438 10.227 1 83.12 457 GLY B CA 1
ATOM 8282 C C . GLY B 1 457 ? 7.105 -30.984 10.586 1 83.12 457 GLY B C 1
ATOM 8283 O O . GLY B 1 457 ? 8.266 -30.562 10.703 1 83.12 457 GLY B O 1
ATOM 8284 N N . LEU B 1 458 ? 6.113 -30.266 10.789 1 85.38 458 LEU B N 1
ATOM 8285 C CA . LEU B 1 458 ? 6.246 -28.859 11.148 1 85.38 458 LEU B CA 1
ATOM 8286 C C . LEU B 1 458 ? 6.254 -28.688 12.664 1 85.38 458 LEU B C 1
ATOM 8288 O O . LEU B 1 458 ? 5.531 -29.391 13.375 1 85.38 458 LEU B O 1
ATOM 8292 N N . LYS B 1 459 ? 7.027 -27.719 13.141 1 85.38 459 LYS B N 1
ATOM 8293 C CA . LYS B 1 459 ? 7.188 -27.5 14.578 1 85.38 459 LYS B CA 1
ATOM 8294 C C . LYS B 1 459 ? 5.848 -27.172 15.234 1 85.38 459 LYS B C 1
ATOM 8296 O O . LYS B 1 459 ? 5.531 -27.719 16.297 1 85.38 459 LYS B O 1
ATOM 8301 N N . SER B 1 460 ? 4.961 -26.375 14.711 1 90.12 460 SER B N 1
ATOM 8302 C CA . SER B 1 460 ? 3.707 -25.922 15.305 1 90.12 460 SER B CA 1
ATOM 8303 C C . SER B 1 460 ? 2.514 -26.656 14.703 1 90.12 460 SER B C 1
ATOM 8305 O O . SER B 1 460 ? 1.364 -26.266 14.93 1 90.12 460 SER B O 1
ATOM 8307 N N . LYS B 1 461 ? 2.789 -27.625 13.953 1 92.81 461 LYS B N 1
ATOM 8308 C CA . LYS B 1 461 ? 1.771 -28.484 13.352 1 92.81 461 LYS B CA 1
ATOM 8309 C C . LYS B 1 461 ? 0.64 -27.656 12.75 1 92.81 461 LYS B C 1
ATOM 8311 O O . LYS B 1 461 ? 0.883 -26.75 11.945 1 92.81 461 LYS B O 1
ATOM 8316 N N . PHE B 1 462 ? -0.566 -27.797 13.273 1 93.25 462 PHE B N 1
ATOM 8317 C CA . PHE B 1 462 ? -1.724 -27.109 12.711 1 93.25 462 PHE B CA 1
ATOM 8318 C C . PHE B 1 462 ? -1.66 -25.609 13 1 93.25 462 PHE B C 1
ATOM 8320 O O . PHE B 1 462 ? -2.283 -24.812 12.297 1 93.25 462 PHE B O 1
ATOM 8327 N N . ASP B 1 463 ? -0.874 -25.25 13.867 1 92.69 463 ASP B N 1
ATOM 8328 C CA . ASP B 1 463 ? -0.797 -23.859 14.266 1 92.69 463 ASP B CA 1
ATOM 8329 C C . ASP B 1 463 ? 0.347 -23.141 13.555 1 92.69 463 ASP B C 1
ATOM 8331 O O . ASP B 1 463 ? 0.619 -21.969 13.82 1 92.69 463 ASP B O 1
ATOM 8335 N N . THR B 1 464 ? 0.903 -23.812 12.633 1 89.38 464 THR B N 1
ATOM 8336 C CA . THR B 1 464 ? 2.006 -23.203 11.898 1 89.38 464 THR B CA 1
ATOM 8337 C C . THR B 1 464 ? 1.506 -22.047 11.023 1 89.38 464 THR B C 1
ATOM 8339 O O . THR B 1 464 ? 0.554 -22.219 10.258 1 89.38 464 THR B O 1
ATOM 8342 N N . MET B 1 465 ? 2.131 -20.984 11.109 1 87.75 465 MET B N 1
ATOM 8343 C CA . MET B 1 465 ? 1.822 -19.844 10.266 1 87.75 465 MET B CA 1
ATOM 8344 C C . MET B 1 465 ? 2.389 -20.016 8.859 1 87.75 465 MET B C 1
ATOM 8346 O O . MET B 1 465 ? 3.572 -20.312 8.695 1 87.75 465 MET B O 1
ATOM 8350 N N . ILE B 1 466 ? 1.614 -19.875 7.867 1 84.62 466 ILE B N 1
ATOM 8351 C CA . ILE B 1 466 ? 2.023 -20.109 6.484 1 84.62 466 ILE B CA 1
ATOM 8352 C C . ILE B 1 466 ? 2.885 -18.938 6.004 1 84.62 466 ILE B C 1
ATOM 8354 O O . ILE B 1 466 ? 3.816 -19.141 5.215 1 84.62 466 ILE B O 1
ATOM 8358 N N . GLY B 1 467 ? 2.568 -17.703 6.488 1 75.56 467 GLY B N 1
ATOM 8359 C CA . GLY B 1 467 ? 3.389 -16.562 6.113 1 75.56 467 GLY B CA 1
ATOM 8360 C C . GLY B 1 467 ? 2.799 -15.758 4.973 1 75.56 467 GLY B C 1
ATOM 8361 O O . GLY B 1 467 ? 1.849 -16.203 4.32 1 75.56 467 GLY B O 1
ATOM 8362 N N . HIS B 1 468 ? 3.328 -14.625 4.633 1 64.56 468 HIS B N 1
ATOM 8363 C CA . HIS B 1 468 ? 2.766 -13.625 3.734 1 64.56 468 HIS B CA 1
ATOM 8364 C C . HIS B 1 468 ? 2.678 -14.148 2.305 1 64.56 468 HIS B C 1
ATOM 8366 O O . HIS B 1 468 ? 1.687 -13.914 1.611 1 64.56 468 HIS B O 1
ATOM 8372 N N . ASN B 1 469 ? 3.516 -14.867 1.762 1 63.91 469 ASN B N 1
ATOM 8373 C CA . ASN B 1 469 ? 3.449 -15.391 0.4 1 63.91 469 ASN B CA 1
ATOM 8374 C C . ASN B 1 469 ? 3.447 -16.906 0.384 1 63.91 469 ASN B C 1
ATOM 8376 O O . ASN B 1 469 ? 3.711 -17.531 -0.652 1 63.91 469 ASN B O 1
ATOM 8380 N N . GLY B 1 470 ? 2.959 -17.359 1.5 1 65.5 470 GLY B N 1
ATOM 8381 C CA . GLY B 1 470 ? 2.961 -18.812 1.583 1 65.5 470 GLY B CA 1
ATOM 8382 C C . GLY B 1 470 ? 4.344 -19.422 1.44 1 65.5 470 GLY B C 1
ATOM 8383 O O . GLY B 1 470 ? 4.484 -20.562 1.005 1 65.5 470 GLY B O 1
ATOM 8384 N N . ASP B 1 471 ? 5.191 -18.625 1.659 1 64.38 471 ASP B N 1
ATOM 8385 C CA . ASP B 1 471 ? 6.559 -19 1.313 1 64.38 471 ASP B CA 1
ATOM 8386 C C . ASP B 1 471 ? 7.066 -20.141 2.211 1 64.38 471 ASP B C 1
ATOM 8388 O O . ASP B 1 471 ? 8.062 -20.781 1.899 1 64.38 471 ASP B O 1
ATOM 8392 N N . ASN B 1 472 ? 6.262 -20.438 3.184 1 70.69 472 ASN B N 1
ATOM 8393 C CA . ASN B 1 472 ? 6.703 -21.5 4.09 1 70.69 472 ASN B CA 1
ATOM 8394 C C . ASN B 1 472 ? 6.293 -22.875 3.586 1 70.69 472 ASN B C 1
ATOM 8396 O O . ASN B 1 472 ? 6.719 -23.891 4.137 1 70.69 472 ASN B O 1
ATOM 8400 N N . LEU B 1 473 ? 5.453 -22.906 2.576 1 77 473 LEU B N 1
ATOM 8401 C CA . LEU B 1 473 ? 5.004 -24.156 1.982 1 77 473 LEU B CA 1
ATOM 8402 C C . LEU B 1 473 ? 5.434 -24.25 0.522 1 77 473 LEU B C 1
ATOM 8404 O O . LEU B 1 473 ? 5.496 -23.234 -0.178 1 77 473 LEU B O 1
ATOM 8408 N N . SER B 1 474 ? 5.715 -25.453 0.211 1 75 474 SER B N 1
ATOM 8409 C CA . SER B 1 474 ? 6.012 -25.672 -1.2 1 75 474 SER B CA 1
ATOM 8410 C C . SER B 1 474 ? 4.75 -25.578 -2.053 1 75 474 SER B C 1
ATOM 8412 O O . SER B 1 474 ? 3.637 -25.562 -1.524 1 75 474 SER B O 1
ATOM 8414 N N . GLY B 1 475 ? 4.926 -25.438 -3.34 1 77.38 475 GLY B N 1
ATOM 8415 C CA . GLY B 1 475 ? 3.797 -25.391 -4.254 1 77.38 475 GLY B CA 1
ATOM 8416 C C . GLY B 1 475 ? 2.855 -26.578 -4.105 1 77.38 475 GLY B C 1
ATOM 8417 O O . GLY B 1 475 ? 1.636 -26.391 -4.051 1 77.38 475 GLY B O 1
ATOM 8418 N N . GLY B 1 476 ? 3.451 -27.781 -4.031 1 81.94 476 GLY B N 1
ATOM 8419 C CA . GLY B 1 476 ? 2.645 -28.969 -3.867 1 81.94 476 GLY B CA 1
ATOM 8420 C C . GLY B 1 476 ? 1.89 -29.016 -2.553 1 81.94 476 GLY B C 1
ATOM 8421 O O . GLY B 1 476 ? 0.752 -29.484 -2.496 1 81.94 476 GLY B O 1
ATOM 8422 N N . GLN B 1 477 ? 2.508 -28.469 -1.549 1 84.62 477 GLN B N 1
ATOM 8423 C CA . GLN B 1 477 ? 1.863 -28.438 -0.24 1 84.62 477 GLN B CA 1
ATOM 8424 C C . GLN B 1 477 ? 0.696 -27.453 -0.232 1 84.62 477 GLN B C 1
ATOM 8426 O O . GLN B 1 477 ? -0.346 -27.719 0.367 1 84.62 477 GLN B O 1
ATOM 8431 N N . LYS B 1 478 ? 0.876 -26.453 -0.892 1 89.06 478 LYS B N 1
ATOM 8432 C CA . LYS B 1 478 ? -0.193 -25.469 -0.998 1 89.06 478 LYS B CA 1
ATOM 8433 C C . LYS B 1 478 ? -1.396 -26.031 -1.746 1 89.06 478 LYS B C 1
ATOM 8435 O O . LYS B 1 478 ? -2.543 -25.766 -1.378 1 89.06 478 LYS B O 1
ATOM 8440 N N . GLN B 1 479 ? -1.065 -26.734 -2.77 1 90.06 479 GLN B N 1
ATOM 8441 C CA . GLN B 1 479 ? -2.135 -27.359 -3.545 1 90.06 479 GLN B CA 1
ATOM 8442 C C . GLN B 1 479 ? -2.924 -28.344 -2.697 1 90.06 479 GLN B C 1
ATOM 8444 O O . GLN B 1 479 ? -4.156 -28.359 -2.736 1 90.06 479 GLN B O 1
ATOM 8449 N N . ARG B 1 480 ? -2.18 -29.172 -1.94 1 92.75 480 ARG B N 1
ATOM 8450 C CA . ARG B 1 480 ? -2.832 -30.125 -1.056 1 92.75 480 ARG B CA 1
ATOM 8451 C C . ARG B 1 480 ? -3.74 -29.422 -0.055 1 92.75 480 ARG B C 1
ATOM 8453 O O . ARG B 1 480 ? -4.852 -29.875 0.213 1 92.75 480 ARG B O 1
ATOM 8460 N N . LEU B 1 481 ? -3.246 -28.391 0.476 1 93.38 481 LEU B N 1
ATOM 8461 C CA . LEU B 1 481 ? -4.016 -27.609 1.437 1 93.38 481 LEU B CA 1
ATOM 8462 C C . LEU B 1 481 ? -5.285 -27.047 0.794 1 93.38 481 LEU B C 1
ATOM 8464 O O . LEU B 1 481 ? -6.355 -27.078 1.405 1 93.38 481 LEU B O 1
ATOM 8468 N N . SER B 1 482 ? -5.188 -26.516 -0.371 1 93.88 482 SER B N 1
ATOM 8469 C CA . SER B 1 482 ? -6.328 -25.969 -1.092 1 93.88 482 SER B CA 1
ATOM 8470 C C . SER B 1 482 ? -7.379 -27.031 -1.376 1 93.88 482 SER B C 1
ATOM 8472 O O . SER B 1 482 ? -8.578 -26.781 -1.263 1 93.88 482 SER B O 1
ATOM 8474 N N . ILE B 1 483 ? -6.906 -28.203 -1.736 1 94.62 483 ILE B N 1
ATOM 8475 C CA . ILE B 1 483 ? -7.82 -29.297 -2.01 1 94.62 483 ILE B CA 1
ATOM 8476 C C . ILE B 1 483 ? -8.531 -29.719 -0.724 1 94.62 483 ILE B C 1
ATOM 8478 O O . ILE B 1 483 ? -9.75 -29.922 -0.719 1 94.62 483 ILE B O 1
ATOM 8482 N N . ALA B 1 484 ? -7.738 -29.812 0.325 1 94.94 484 ALA B N 1
ATOM 8483 C CA . ALA B 1 484 ? -8.312 -30.188 1.617 1 94.94 484 ALA B CA 1
ATOM 8484 C C . ALA B 1 484 ? -9.406 -29.203 2.027 1 94.94 484 ALA B C 1
ATOM 8486 O O . ALA B 1 484 ? -10.477 -29.609 2.484 1 94.94 484 ALA B O 1
ATOM 8487 N N . ARG B 1 485 ? -9.148 -27.984 1.896 1 94.56 485 ARG B N 1
ATOM 8488 C CA . ARG B 1 485 ? -10.109 -26.938 2.232 1 94.56 485 ARG B CA 1
ATOM 8489 C C . ARG B 1 485 ? -11.406 -27.109 1.44 1 94.56 485 ARG B C 1
ATOM 8491 O O . ARG B 1 485 ? -12.5 -26.969 1.993 1 94.56 485 ARG B O 1
ATOM 8498 N N . ALA B 1 486 ? -11.289 -27.359 0.208 1 92.81 486 ALA B N 1
ATOM 8499 C CA . ALA B 1 486 ? -12.453 -27.547 -0.657 1 92.81 486 ALA B CA 1
ATOM 8500 C C . ALA B 1 486 ? -13.25 -28.781 -0.256 1 92.81 486 ALA B C 1
ATOM 8502 O O . ALA B 1 486 ? -14.477 -28.781 -0.282 1 92.81 486 ALA B O 1
ATOM 8503 N N . LEU B 1 487 ? -12.547 -29.859 0.104 1 93.69 487 LEU B N 1
ATOM 8504 C CA . LEU B 1 487 ? -13.188 -31.109 0.46 1 93.69 487 LEU B CA 1
ATOM 8505 C C . LEU B 1 487 ? -13.977 -30.969 1.757 1 93.69 487 LEU B C 1
ATOM 8507 O O . LEU B 1 487 ? -15 -31.641 1.941 1 93.69 487 LEU B O 1
ATOM 8511 N N . LEU B 1 488 ? -13.508 -30.172 2.625 1 93.88 488 LEU B N 1
ATOM 8512 C CA . LEU B 1 488 ? -14.156 -29.969 3.916 1 93.88 488 LEU B CA 1
ATOM 8513 C C . LEU B 1 488 ? -15.539 -29.344 3.736 1 93.88 488 LEU B C 1
ATOM 8515 O O . LEU B 1 488 ? -16.406 -29.469 4.609 1 93.88 488 LEU B O 1
ATOM 8519 N N . ARG B 1 489 ? -15.766 -28.75 2.689 1 91 489 ARG B N 1
ATOM 8520 C CA . ARG B 1 489 ? -17.031 -28.094 2.438 1 91 489 ARG B CA 1
ATOM 8521 C C . ARG B 1 489 ? -18.109 -29.109 2.064 1 91 489 ARG B C 1
ATOM 8523 O O . ARG B 1 489 ? -19.312 -28.844 2.232 1 91 489 ARG B O 1
ATOM 8530 N N . ASN B 1 490 ? -17.703 -30.266 1.54 1 88.38 490 ASN B N 1
ATOM 8531 C CA . ASN B 1 490 ? -18.625 -31.328 1.165 1 88.38 490 ASN B CA 1
ATOM 8532 C C . ASN B 1 490 ? -19.719 -30.828 0.235 1 88.38 490 ASN B C 1
ATOM 8534 O O . ASN B 1 490 ? -20.906 -31 0.514 1 88.38 490 ASN B O 1
ATOM 8538 N N . SER B 1 491 ? -19.406 -30.25 -0.901 1 92.56 491 SER B N 1
ATOM 8539 C CA . SER B 1 491 ? -20.328 -29.641 -1.852 1 92.56 491 SER B CA 1
ATOM 8540 C C . SER B 1 491 ? -20.875 -30.656 -2.836 1 92.56 491 SER B C 1
ATOM 8542 O O . SER B 1 491 ? -20.328 -31.766 -2.965 1 92.56 491 SER B O 1
ATOM 8544 N N . ASP B 1 492 ? -21.938 -30.25 -3.545 1 94.56 492 ASP B N 1
ATOM 8545 C CA . ASP B 1 492 ? -22.578 -31.109 -4.539 1 94.56 492 ASP B CA 1
ATOM 8546 C C . ASP B 1 492 ? -21.719 -31.203 -5.809 1 94.56 492 ASP B C 1
ATOM 8548 O O . ASP B 1 492 ? -21.781 -32.188 -6.527 1 94.56 492 ASP B O 1
ATOM 8552 N N . ILE B 1 493 ? -21.016 -30.125 -6.043 1 95.06 493 ILE B N 1
ATOM 8553 C CA . ILE B 1 493 ? -20.141 -30.078 -7.207 1 95.06 493 ILE B CA 1
ATOM 8554 C C . ILE B 1 493 ? -18.719 -29.75 -6.762 1 95.06 493 ILE B C 1
ATOM 8556 O O . ILE B 1 493 ? -18.484 -28.75 -6.078 1 95.06 493 ILE B O 1
ATOM 8560 N N . LEU B 1 494 ? -17.797 -30.594 -7.059 1 95.06 494 LEU B N 1
ATOM 8561 C CA . LEU B 1 494 ? -16.375 -30.375 -6.785 1 95.06 494 LEU B CA 1
ATOM 8562 C C . LEU B 1 494 ? -15.586 -30.203 -8.078 1 95.06 494 LEU B C 1
ATOM 8564 O O . LEU B 1 494 ? -15.625 -31.078 -8.953 1 95.06 494 LEU B O 1
ATOM 8568 N N . ILE B 1 495 ? -14.977 -29.062 -8.227 1 95.56 495 ILE B N 1
ATOM 8569 C CA . ILE B 1 495 ? -14.203 -28.75 -9.422 1 95.56 495 ILE B CA 1
ATOM 8570 C C . ILE B 1 495 ? -12.727 -28.641 -9.07 1 95.56 495 ILE B C 1
ATOM 8572 O O . ILE B 1 495 ? -12.352 -27.859 -8.188 1 95.56 495 ILE B O 1
ATOM 8576 N N . LEU B 1 496 ? -11.914 -29.359 -9.695 1 93.88 496 LEU B N 1
ATOM 8577 C CA . LEU B 1 496 ? -10.469 -29.297 -9.555 1 93.88 496 LEU B CA 1
ATOM 8578 C C . LEU B 1 496 ? -9.82 -28.75 -10.82 1 93.88 496 LEU B C 1
ATOM 8580 O O . LEU B 1 496 ? -9.586 -29.484 -11.781 1 93.88 496 LEU B O 1
ATOM 8584 N N . ASP B 1 497 ? -9.492 -27.484 -10.805 1 91 497 ASP B N 1
ATOM 8585 C CA . ASP B 1 497 ? -8.891 -26.828 -11.953 1 91 497 ASP B CA 1
ATOM 8586 C C . ASP B 1 497 ? -7.363 -26.891 -11.891 1 91 497 ASP B C 1
ATOM 8588 O O . ASP B 1 497 ? -6.723 -25.969 -11.383 1 91 497 ASP B O 1
ATOM 8592 N N . GLU B 1 498 ? -6.824 -27.891 -12.469 1 84.5 498 GLU B N 1
ATOM 8593 C CA . GLU B 1 498 ? -5.387 -28.141 -12.43 1 84.5 498 GLU B CA 1
ATOM 8594 C C . GLU B 1 498 ? -4.84 -28.047 -11.008 1 84.5 498 GLU B C 1
ATOM 8596 O O . GLU B 1 498 ? -3.811 -27.406 -10.781 1 84.5 498 GLU B O 1
ATOM 8601 N N . ALA B 1 499 ? -5.531 -28.594 -10.148 1 84.38 499 ALA B N 1
ATOM 8602 C CA . ALA B 1 499 ? -5.285 -28.438 -8.711 1 84.38 499 ALA B CA 1
ATOM 8603 C C . ALA B 1 499 ? -4.113 -29.312 -8.266 1 84.38 499 ALA B C 1
ATOM 8605 O O . ALA B 1 499 ? -3.658 -29.203 -7.121 1 84.38 499 ALA B O 1
ATOM 8606 N N . THR B 1 500 ? -3.58 -30.125 -9.141 1 79.62 500 THR B N 1
ATOM 8607 C CA . THR B 1 500 ? -2.514 -31.047 -8.766 1 79.62 500 THR B CA 1
ATOM 8608 C C . THR B 1 500 ? -1.321 -30.906 -9.703 1 79.62 500 THR B C 1
ATOM 8610 O O . THR B 1 500 ? -0.541 -31.844 -9.867 1 79.62 500 THR B O 1
ATOM 8613 N N . SER B 1 501 ? -1.293 -29.766 -10.297 1 75.69 501 SER B N 1
ATOM 8614 C CA . SER B 1 501 ? -0.283 -29.562 -11.336 1 75.69 501 SER B CA 1
ATOM 8615 C C . SER B 1 501 ? 1.12 -29.547 -10.734 1 75.69 501 SER B C 1
ATOM 8617 O O . SER B 1 501 ? 2.098 -29.844 -11.422 1 75.69 501 SER B O 1
ATOM 8619 N N . ALA B 1 502 ? 1.188 -29.219 -9.469 1 74.31 502 ALA B N 1
ATOM 8620 C CA . ALA B 1 502 ? 2.498 -29.109 -8.828 1 74.31 502 ALA B CA 1
ATOM 8621 C C . ALA B 1 502 ? 2.863 -30.391 -8.094 1 74.31 502 ALA B C 1
ATOM 8623 O O . ALA B 1 502 ? 3.908 -30.469 -7.445 1 74.31 502 ALA B O 1
ATOM 8624 N N . LEU B 1 503 ? 2.018 -31.359 -8.242 1 78.5 503 LEU B N 1
ATOM 8625 C CA . LEU B 1 503 ? 2.26 -32.656 -7.582 1 78.5 503 LEU B CA 1
ATOM 8626 C C . LEU B 1 503 ? 2.855 -33.656 -8.555 1 78.5 503 LEU B C 1
ATOM 8628 O O . LEU B 1 503 ? 2.641 -33.562 -9.766 1 78.5 503 LEU B O 1
ATOM 8632 N N . ASP B 1 504 ? 3.604 -34.531 -7.996 1 75.75 504 ASP B N 1
ATOM 8633 C CA . ASP B 1 504 ? 4.082 -35.625 -8.82 1 75.75 504 ASP B CA 1
ATOM 8634 C C . ASP B 1 504 ? 2.936 -36.562 -9.227 1 75.75 504 ASP B C 1
ATOM 8636 O O . ASP B 1 504 ? 1.889 -36.562 -8.578 1 75.75 504 ASP B O 1
ATOM 8640 N N . SER B 1 505 ? 3.178 -37.312 -10.242 1 74.75 505 SER B N 1
ATOM 8641 C CA . SER B 1 505 ? 2.135 -38.125 -10.852 1 74.75 505 SER B CA 1
ATOM 8642 C C . SER B 1 505 ? 1.557 -39.125 -9.859 1 74.75 505 SER B C 1
ATOM 8644 O O . SER B 1 505 ? 0.347 -39.344 -9.844 1 74.75 505 SER B O 1
ATOM 8646 N N . HIS B 1 506 ? 2.404 -39.625 -9.078 1 76.25 506 HIS B N 1
ATOM 8647 C CA . HIS B 1 506 ? 1.939 -40.625 -8.109 1 76.25 506 HIS B CA 1
ATOM 8648 C C . HIS B 1 506 ? 1.035 -39.969 -7.059 1 76.25 506 HIS B C 1
ATOM 8650 O O . HIS B 1 506 ? -0.044 -40.5 -6.762 1 76.25 506 HIS B O 1
ATOM 8656 N N . SER B 1 507 ? 1.484 -38.969 -6.535 1 82.62 507 SER B N 1
ATOM 8657 C CA . SER B 1 507 ? 0.705 -38.25 -5.52 1 82.62 507 SER B CA 1
ATOM 8658 C C . SER B 1 507 ? -0.622 -37.781 -6.09 1 82.62 507 SER B C 1
ATOM 8660 O O . SER B 1 507 ? -1.655 -37.844 -5.422 1 82.62 507 SER B O 1
ATOM 8662 N N . GLU B 1 508 ? -0.531 -37.25 -7.242 1 85 508 GLU B N 1
ATOM 8663 C CA . GLU B 1 508 ? -1.736 -36.75 -7.906 1 85 508 GLU B CA 1
ATOM 8664 C C . GLU B 1 508 ? -2.775 -37.875 -8.047 1 85 508 GLU B C 1
ATOM 8666 O O . GLU B 1 508 ? -3.945 -37.688 -7.703 1 85 508 GLU B O 1
ATOM 8671 N N . ASN B 1 509 ? -2.266 -38.969 -8.555 1 81.56 509 ASN B N 1
ATOM 8672 C CA . ASN B 1 509 ? -3.166 -40.094 -8.766 1 81.56 509 ASN B CA 1
ATOM 8673 C C . ASN B 1 509 ? -3.781 -40.562 -7.449 1 81.56 509 ASN B C 1
ATOM 8675 O O . ASN B 1 509 ? -4.969 -40.906 -7.395 1 81.56 509 ASN B O 1
ATOM 8679 N N . LEU B 1 510 ? -2.959 -40.625 -6.5 1 84.75 510 LEU B N 1
ATOM 8680 C CA . LEU B 1 510 ? -3.432 -41.062 -5.195 1 84.75 510 LEU B CA 1
ATOM 8681 C C . LEU B 1 510 ? -4.504 -40.125 -4.656 1 84.75 510 LEU B C 1
ATOM 8683 O O . LEU B 1 510 ? -5.52 -40.594 -4.121 1 84.75 510 LEU B O 1
ATOM 8687 N N . ILE B 1 511 ? -4.336 -38.938 -4.746 1 90.5 511 ILE B N 1
ATOM 8688 C CA . ILE B 1 511 ? -5.27 -37.938 -4.234 1 90.5 511 ILE B CA 1
ATOM 8689 C C . ILE B 1 511 ? -6.59 -38.031 -4.992 1 90.5 511 ILE B C 1
ATOM 8691 O O . ILE B 1 511 ? -7.664 -38.031 -4.387 1 90.5 511 ILE B O 1
ATOM 8695 N N . ILE B 1 512 ? -6.504 -38.156 -6.281 1 88.19 512 ILE B N 1
ATOM 8696 C CA . ILE B 1 512 ? -7.707 -38.219 -7.105 1 88.19 512 ILE B CA 1
ATOM 8697 C C . ILE B 1 512 ? -8.484 -39.5 -6.785 1 88.19 512 ILE B C 1
ATOM 8699 O O . ILE B 1 512 ? -9.711 -39.469 -6.68 1 88.19 512 ILE B O 1
ATOM 8703 N N . GLN B 1 513 ? -7.754 -40.562 -6.652 1 86.31 513 GLN B N 1
ATOM 8704 C CA . GLN B 1 513 ? -8.398 -41.812 -6.301 1 86.31 513 GLN B CA 1
ATOM 8705 C C . GLN B 1 513 ? -9.086 -41.719 -4.941 1 86.31 513 GLN B C 1
ATOM 8707 O O . GLN B 1 513 ? -10.203 -42.219 -4.766 1 86.31 513 GLN B O 1
ATOM 8712 N N . ASN B 1 514 ? -8.352 -41.156 -4.027 1 90.25 514 ASN B N 1
ATOM 8713 C CA . ASN B 1 514 ? -8.922 -41 -2.695 1 90.25 514 ASN B CA 1
ATOM 8714 C C . ASN B 1 514 ? -10.18 -40.125 -2.732 1 90.25 514 ASN B C 1
ATOM 8716 O O . ASN B 1 514 ? -11.148 -40.438 -2.023 1 90.25 514 ASN B O 1
ATOM 8720 N N . ILE B 1 515 ? -10.188 -39.156 -3.486 1 90.5 515 ILE B N 1
ATOM 8721 C CA . ILE B 1 515 ? -11.336 -38.25 -3.621 1 90.5 515 ILE B CA 1
ATOM 8722 C C . ILE B 1 515 ? -12.508 -39 -4.234 1 90.5 515 ILE B C 1
ATOM 8724 O O . ILE B 1 515 ? -13.648 -38.875 -3.781 1 90.5 515 ILE B O 1
ATOM 8728 N N . GLN B 1 516 ? -12.195 -39.781 -5.223 1 86.81 516 GLN B N 1
ATOM 8729 C CA . GLN B 1 516 ? -13.242 -40.562 -5.891 1 86.81 516 GLN B CA 1
ATOM 8730 C C . GLN B 1 516 ? -13.875 -41.562 -4.941 1 86.81 516 GLN B C 1
ATOM 8732 O O . GLN B 1 516 ? -15.078 -41.812 -4.988 1 86.81 516 GLN B O 1
ATOM 8737 N N . LYS B 1 517 ? -13.039 -42.094 -4.145 1 85.75 517 LYS B N 1
ATOM 8738 C CA . LYS B 1 517 ? -13.531 -43.062 -3.186 1 85.75 517 LYS B CA 1
ATOM 8739 C C . LYS B 1 517 ? -14.398 -42.406 -2.115 1 85.75 517 LYS B C 1
ATOM 8741 O O . LYS B 1 517 ? -15.375 -43 -1.652 1 85.75 517 LYS B O 1
ATOM 8746 N N . ARG B 1 518 ? -13.953 -41.281 -1.764 1 83.56 518 ARG B N 1
ATOM 8747 C CA . ARG B 1 518 ? -14.633 -40.562 -0.685 1 83.56 518 ARG B CA 1
ATOM 8748 C C . ARG B 1 518 ? -15.922 -39.906 -1.179 1 83.56 518 ARG B C 1
ATOM 8750 O O . ARG B 1 518 ? -16.891 -39.781 -0.424 1 83.56 518 ARG B O 1
ATOM 8757 N N . ARG B 1 519 ? -15.867 -39.469 -2.332 1 72.5 519 ARG B N 1
ATOM 8758 C CA . ARG B 1 519 ? -16.953 -38.688 -2.865 1 72.5 519 ARG B CA 1
ATOM 8759 C C . ARG B 1 519 ? -18.281 -39.438 -2.805 1 72.5 519 ARG B C 1
ATOM 8761 O O . ARG B 1 519 ? -18.312 -40.656 -3.062 1 72.5 519 ARG B O 1
ATOM 8768 N N . SER B 1 520 ? -19.156 -38.594 -2.422 1 70.5 520 SER B N 1
ATOM 8769 C CA . SER B 1 520 ? -20.516 -39.156 -2.4 1 70.5 520 SER B CA 1
ATOM 8770 C C . SER B 1 520 ? -20.984 -39.531 -3.801 1 70.5 520 SER B C 1
ATOM 8772 O O . SER B 1 520 ? -20.547 -38.938 -4.789 1 70.5 520 SER B O 1
ATOM 8774 N N . LYS B 1 521 ? -21.781 -40.594 -3.809 1 76.38 521 LYS B N 1
ATOM 8775 C CA . LYS B 1 521 ? -22.391 -41.031 -5.062 1 76.38 521 LYS B CA 1
ATOM 8776 C C . LYS B 1 521 ? -23.234 -39.906 -5.664 1 76.38 521 LYS B C 1
ATOM 8778 O O . LYS B 1 521 ? -23.594 -39.969 -6.844 1 76.38 521 LYS B O 1
ATOM 8783 N N . ASP B 1 522 ? -23.328 -38.875 -4.906 1 83.75 522 ASP B N 1
ATOM 8784 C CA . ASP B 1 522 ? -24.219 -37.812 -5.363 1 83.75 522 ASP B CA 1
ATOM 8785 C C . ASP B 1 522 ? -23.406 -36.594 -5.797 1 83.75 522 ASP B C 1
ATOM 8787 O O . ASP B 1 522 ? -23.984 -35.594 -6.242 1 83.75 522 ASP B O 1
ATOM 8791 N N . CYS B 1 523 ? -22.203 -36.656 -5.777 1 91.5 523 CYS B N 1
ATOM 8792 C CA . CYS B 1 523 ? -21.375 -35.5 -6.066 1 91.5 523 CYS B CA 1
ATOM 8793 C C . CYS B 1 523 ? -20.984 -35.469 -7.535 1 91.5 523 CYS B C 1
ATOM 8795 O O . CYS B 1 523 ? -20.656 -36.5 -8.117 1 91.5 523 CYS B O 1
ATOM 8797 N N . ILE B 1 524 ? -21.109 -34.281 -8.18 1 94.06 524 ILE B N 1
ATOM 8798 C CA . ILE B 1 524 ? -20.562 -34.031 -9.516 1 94.06 524 ILE B CA 1
ATOM 8799 C C . ILE B 1 524 ? -19.078 -33.656 -9.414 1 94.06 524 ILE B C 1
ATOM 8801 O O . ILE B 1 524 ? -18.734 -32.656 -8.781 1 94.06 524 ILE B O 1
ATOM 8805 N N . LEU B 1 525 ? -18.234 -34.469 -9.945 1 94.06 525 LEU B N 1
ATOM 8806 C CA . LEU B 1 525 ? -16.812 -34.219 -9.906 1 94.06 525 LEU B CA 1
ATOM 8807 C C . LEU B 1 525 ? -16.281 -33.781 -11.273 1 94.06 525 LEU B C 1
ATOM 8809 O O . LEU B 1 525 ? -16.469 -34.5 -12.266 1 94.06 525 LEU B O 1
ATOM 8813 N N . LEU B 1 526 ? -15.758 -32.594 -11.352 1 94.06 526 LEU B N 1
ATOM 8814 C CA . LEU B 1 526 ? -15.156 -32.062 -12.578 1 94.06 526 LEU B CA 1
ATOM 8815 C C . LEU B 1 526 ? -13.664 -31.844 -12.391 1 94.06 526 LEU B C 1
ATOM 8817 O O . LEU B 1 526 ? -13.25 -31.094 -11.508 1 94.06 526 LEU B O 1
ATOM 8821 N N . ILE B 1 527 ? -12.852 -32.469 -13.219 1 92.75 527 ILE B N 1
ATOM 8822 C CA . ILE B 1 527 ? -11.406 -32.375 -13.086 1 92.75 527 ILE B CA 1
ATOM 8823 C C . ILE B 1 527 ? -10.797 -31.875 -14.391 1 92.75 527 ILE B C 1
ATOM 8825 O O . ILE B 1 527 ? -11.086 -32.406 -15.461 1 92.75 527 ILE B O 1
ATOM 8829 N N . ILE B 1 528 ? -10.086 -30.812 -14.273 1 89.75 528 ILE B N 1
ATOM 8830 C CA . ILE B 1 528 ? -9.25 -30.344 -15.375 1 89.75 528 ILE B CA 1
ATOM 8831 C C . ILE B 1 528 ? -7.793 -30.75 -15.133 1 89.75 528 ILE B C 1
ATOM 8833 O O . ILE B 1 528 ? -7.199 -30.359 -14.125 1 89.75 528 ILE B O 1
ATOM 8837 N N . SER B 1 529 ? -7.238 -31.578 -15.93 1 81.44 529 SER B N 1
ATOM 8838 C CA . SER B 1 529 ? -5.844 -31.984 -15.812 1 81.44 529 SER B CA 1
ATOM 8839 C C . SER B 1 529 ? -5.227 -32.25 -17.188 1 81.44 529 SER B C 1
ATOM 8841 O O . SER B 1 529 ? -5.922 -32.625 -18.125 1 81.44 529 SER B O 1
ATOM 8843 N N . HIS B 1 530 ? -4.055 -32.031 -17.266 1 73.31 530 HIS B N 1
ATOM 8844 C CA . HIS B 1 530 ? -3.324 -32.312 -18.484 1 73.31 530 HIS B CA 1
ATOM 8845 C C . HIS B 1 530 ? -2.678 -33.688 -18.422 1 73.31 530 HIS B C 1
ATOM 8847 O O . HIS B 1 530 ? -2.059 -34.156 -19.391 1 73.31 530 HIS B O 1
ATOM 8853 N N . ARG B 1 531 ? -2.932 -34.344 -17.422 1 74.94 531 ARG B N 1
ATOM 8854 C CA . ARG B 1 531 ? -2.35 -35.688 -17.234 1 74.94 531 ARG B CA 1
ATOM 8855 C C . ARG B 1 531 ? -3.402 -36.75 -17.422 1 74.94 531 ARG B C 1
ATOM 8857 O O . ARG B 1 531 ? -4.418 -36.781 -16.734 1 74.94 531 ARG B O 1
ATOM 8864 N N . PHE B 1 532 ? -3.088 -37.625 -18.234 1 76.31 532 PHE B N 1
ATOM 8865 C CA . PHE B 1 532 ? -4.031 -38.688 -18.578 1 76.31 532 PHE B CA 1
ATOM 8866 C C . PHE B 1 532 ? -4.316 -39.594 -17.375 1 76.31 532 PHE B C 1
ATOM 8868 O O . PHE B 1 532 ? -5.441 -40.062 -17.203 1 76.31 532 PHE B O 1
ATOM 8875 N N . SER B 1 533 ? -3.375 -39.781 -16.578 1 71.94 533 SER B N 1
ATOM 8876 C CA . SER B 1 533 ? -3.508 -40.688 -15.43 1 71.94 533 SER B CA 1
ATOM 8877 C C . SER B 1 533 ? -4.555 -40.156 -14.445 1 71.94 533 SER B C 1
ATOM 8879 O O . SER B 1 533 ? -5.176 -40.969 -13.727 1 71.94 533 SER B O 1
ATOM 8881 N N . CYS B 1 534 ? -4.812 -38.938 -14.477 1 77.62 534 CYS B N 1
ATOM 8882 C CA . CYS B 1 534 ? -5.746 -38.344 -13.539 1 77.62 534 CYS B CA 1
ATOM 8883 C C . CYS B 1 534 ? -7.176 -38.406 -14.07 1 77.62 534 CYS B C 1
ATOM 8885 O O . CYS B 1 534 ? -8.133 -38.281 -13.305 1 77.62 534 CYS B O 1
ATOM 8887 N N . ILE B 1 535 ? -7.266 -38.656 -15.344 1 80.38 535 ILE B N 1
ATOM 8888 C CA . ILE B 1 535 ? -8.609 -38.531 -15.906 1 80.38 535 ILE B CA 1
ATOM 8889 C C . ILE B 1 535 ? -9.078 -39.875 -16.438 1 80.38 535 ILE B C 1
ATOM 8891 O O . ILE B 1 535 ? -10.258 -40.062 -16.734 1 80.38 535 ILE B O 1
ATOM 8895 N N . LYS B 1 536 ? -8.219 -40.875 -16.5 1 76.88 536 LYS B N 1
ATOM 8896 C CA . LYS B 1 536 ? -8.5 -42.156 -17.141 1 76.88 536 LYS B CA 1
ATOM 8897 C C . LYS B 1 536 ? -9.648 -42.875 -16.453 1 76.88 536 LYS B C 1
ATOM 8899 O O . LYS B 1 536 ? -10.391 -43.625 -17.094 1 76.88 536 LYS B O 1
ATOM 8904 N N . ASP B 1 537 ? -9.797 -42.656 -15.195 1 78.81 537 ASP B N 1
ATOM 8905 C CA . ASP B 1 537 ? -10.773 -43.438 -14.438 1 78.81 537 ASP B CA 1
ATOM 8906 C C . ASP B 1 537 ? -12.078 -42.656 -14.273 1 78.81 537 ASP B C 1
ATOM 8908 O O . ASP B 1 537 ? -12.977 -43.094 -13.547 1 78.81 537 ASP B O 1
ATOM 8912 N N . LEU B 1 538 ? -12.25 -41.594 -14.93 1 86.81 538 LEU B N 1
ATOM 8913 C CA . LEU B 1 538 ? -13.461 -40.781 -14.812 1 86.81 538 LEU B CA 1
ATOM 8914 C C . LEU B 1 538 ? -14.547 -41.312 -15.758 1 86.81 538 LEU B C 1
ATOM 8916 O O . LEU B 1 538 ? -14.25 -42 -16.734 1 86.81 538 LEU B O 1
ATOM 8920 N N . ASP B 1 539 ? -15.773 -40.938 -15.484 1 86.25 539 ASP B N 1
ATOM 8921 C CA . ASP B 1 539 ? -16.922 -41.469 -16.203 1 86.25 539 ASP B CA 1
ATOM 8922 C C . ASP B 1 539 ? -17.016 -40.875 -17.609 1 86.25 539 ASP B C 1
ATOM 8924 O O . ASP B 1 539 ? -17.328 -41.562 -18.578 1 86.25 539 ASP B O 1
ATOM 8928 N N . HIS B 1 540 ? -16.828 -39.562 -17.688 1 89.06 540 HIS B N 1
ATOM 8929 C CA . HIS B 1 540 ? -17 -38.844 -18.953 1 89.06 540 HIS B CA 1
ATOM 8930 C C . HIS B 1 540 ? -15.828 -37.938 -19.234 1 89.06 540 HIS B C 1
ATOM 8932 O O . HIS B 1 540 ? -15.141 -37.469 -18.312 1 89.06 540 HIS B O 1
ATOM 8938 N N . VAL B 1 541 ? -15.609 -37.719 -20.516 1 89.38 541 VAL B N 1
ATOM 8939 C CA . VAL B 1 541 ? -14.594 -36.75 -20.953 1 89.38 541 VAL B CA 1
ATOM 8940 C C . VAL B 1 541 ? -15.234 -35.656 -21.797 1 89.38 541 VAL B C 1
ATOM 8942 O O . VAL B 1 541 ? -15.938 -35.938 -22.766 1 89.38 541 VAL B O 1
ATOM 8945 N N . LEU B 1 542 ? -15.031 -34.5 -21.312 1 91.06 542 LEU B N 1
ATOM 8946 C CA . LEU B 1 542 ? -15.477 -33.312 -22.047 1 91.06 542 LEU B CA 1
ATOM 8947 C C . LEU B 1 542 ? -14.312 -32.688 -22.812 1 91.06 542 LEU B C 1
ATOM 8949 O O . LEU B 1 542 ? -13.406 -32.125 -22.219 1 91.06 542 LEU B O 1
ATOM 8953 N N . LEU B 1 543 ? -14.375 -32.781 -24.141 1 89 543 LEU B N 1
ATOM 8954 C CA . LEU B 1 543 ? -13.344 -32.156 -24.984 1 89 543 LEU B CA 1
ATOM 8955 C C . LEU B 1 543 ? -13.75 -30.766 -25.406 1 89 543 LEU B C 1
ATOM 8957 O O . LEU B 1 543 ? -14.742 -30.578 -26.125 1 89 543 LEU B O 1
ATOM 8961 N N . MET B 1 544 ? -12.969 -29.875 -24.938 1 89.94 544 MET B N 1
ATOM 8962 C CA . MET B 1 544 ? -13.242 -28.484 -25.297 1 89.94 544 MET B CA 1
ATOM 8963 C C . MET B 1 544 ? -12.328 -28.016 -26.422 1 89.94 544 MET B C 1
ATOM 8965 O O . MET B 1 544 ? -11.102 -28.156 -26.328 1 89.94 544 MET B O 1
ATOM 8969 N N . LYS B 1 545 ? -12.914 -27.5 -27.438 1 86.62 545 LYS B N 1
ATOM 8970 C CA . LYS B 1 545 ? -12.195 -26.969 -28.594 1 86.62 545 LYS B CA 1
ATOM 8971 C C . LYS B 1 545 ? -12.867 -25.703 -29.125 1 86.62 545 LYS B C 1
ATOM 8973 O O . LYS B 1 545 ? -14.062 -25.719 -29.438 1 86.62 545 LYS B O 1
ATOM 8978 N N . ASP B 1 546 ? -12.086 -24.609 -29.266 1 81.38 546 ASP B N 1
ATOM 8979 C CA . ASP B 1 546 ? -12.539 -23.359 -29.859 1 81.38 546 ASP B CA 1
ATOM 8980 C C . ASP B 1 546 ? -13.836 -22.875 -29.219 1 81.38 546 ASP B C 1
ATOM 8982 O O . ASP B 1 546 ? -14.789 -22.547 -29.922 1 81.38 546 ASP B O 1
ATOM 8986 N N . GLY B 1 547 ? -13.945 -23.047 -27.984 1 83.75 547 GLY B N 1
ATOM 8987 C CA . GLY B 1 547 ? -15.07 -22.5 -27.25 1 83.75 547 GLY B CA 1
ATOM 8988 C C . GLY B 1 547 ? -16.266 -23.438 -27.219 1 83.75 547 GLY B C 1
ATOM 8989 O O . GLY B 1 547 ? -17.328 -23.078 -26.688 1 83.75 547 GLY B O 1
ATOM 8990 N N . GLN B 1 548 ? -16.141 -24.578 -27.812 1 86.44 548 GLN B N 1
ATOM 8991 C CA . GLN B 1 548 ? -17.219 -25.562 -27.828 1 86.44 548 GLN B CA 1
ATOM 8992 C C . GLN B 1 548 ? -16.766 -26.859 -27.125 1 86.44 548 GLN B C 1
ATOM 8994 O O . GLN B 1 548 ? -15.578 -27.047 -26.891 1 86.44 548 GLN B O 1
ATOM 8999 N N . VAL B 1 549 ? -17.828 -27.719 -26.719 1 88.62 549 VAL B N 1
ATOM 9000 C CA . VAL B 1 549 ? -17.484 -28.938 -25.984 1 88.62 549 VAL B CA 1
ATOM 9001 C C . VAL B 1 549 ? -18.141 -30.141 -26.656 1 88.62 549 VAL B C 1
ATOM 9003 O O . VAL B 1 549 ? -19.297 -30.078 -27.078 1 88.62 549 VAL B O 1
ATOM 9006 N N . THR B 1 550 ? -17.375 -31.094 -26.875 1 79.81 550 THR B N 1
ATOM 9007 C CA . THR B 1 550 ? -17.875 -32.375 -27.328 1 79.81 550 THR B CA 1
ATOM 9008 C C . THR B 1 550 ? -17.734 -33.438 -26.234 1 79.81 550 THR B C 1
ATOM 9010 O O . THR B 1 550 ? -16.656 -33.594 -25.656 1 79.81 550 THR B O 1
ATOM 9013 N N . GLU B 1 551 ? -18.859 -34.062 -25.875 1 80.25 551 GLU B N 1
ATOM 9014 C CA . GLU B 1 551 ? -18.844 -35.062 -24.812 1 80.25 551 GLU B CA 1
ATOM 9015 C C . GLU B 1 551 ? -18.562 -36.469 -25.375 1 80.25 551 GLU B C 1
ATOM 9017 O O . GLU B 1 551 ? -19.141 -36.844 -26.391 1 80.25 551 GLU B O 1
ATOM 9022 N N . LEU B 1 552 ? -17.578 -37.031 -24.719 1 74.56 552 LEU B N 1
ATOM 9023 C CA . LEU B 1 552 ? -17.266 -38.406 -25.078 1 74.56 552 LEU B CA 1
ATOM 9024 C C . LEU B 1 552 ? -17.469 -39.344 -23.875 1 74.56 552 LEU B C 1
ATOM 9026 O O . LEU B 1 552 ? -17.219 -38.938 -22.734 1 74.56 552 LEU B O 1
ATOM 9030 N N . ARG B 1 553 ? -18.094 -40.625 -24.25 1 70.94 553 ARG B N 1
ATOM 9031 C CA . ARG B 1 553 ? -18.281 -41.625 -23.203 1 70.94 553 ARG B CA 1
ATOM 9032 C C . ARG B 1 553 ? -16.969 -42.344 -22.906 1 70.94 553 ARG B C 1
ATOM 9034 O O . ARG B 1 553 ? -16.359 -42.938 -23.812 1 70.94 553 ARG B O 1
ATOM 9041 N N . SER B 1 554 ? -16.422 -42.375 -21.656 1 63.81 554 SER B N 1
ATOM 9042 C CA . SER B 1 554 ? -15.352 -42.938 -20.844 1 63.81 554 SER B CA 1
ATOM 9043 C C . SER B 1 554 ? -14.141 -43.281 -21.688 1 63.81 554 SER B C 1
ATOM 9045 O O . SER B 1 554 ? -14.102 -42.969 -22.891 1 63.81 554 SER B O 1
ATOM 9047 N N . MET B 1 555 ? -13.305 -44.281 -21.141 1 59.31 555 MET B N 1
ATOM 9048 C CA . MET B 1 555 ? -12.039 -44.781 -21.656 1 59.31 555 MET B CA 1
ATOM 9049 C C . MET B 1 555 ? -12.219 -45.344 -23.078 1 59.31 555 MET B C 1
ATOM 9051 O O . MET B 1 555 ? -11.32 -45.219 -23.906 1 59.31 555 MET B O 1
ATOM 9055 N N . VAL B 1 556 ? -13.422 -45.812 -23.328 1 58.06 556 VAL B N 1
ATOM 9056 C CA . VAL B 1 556 ? -13.648 -46.5 -24.594 1 58.06 556 VAL B CA 1
ATOM 9057 C C . VAL B 1 556 ? -13.68 -45.469 -25.734 1 58.06 556 VAL B C 1
ATOM 9059 O O . VAL B 1 556 ? -13.102 -45.719 -26.797 1 58.06 556 VAL B O 1
ATOM 9062 N N . GLY B 1 557 ? -14.203 -44.406 -25.453 1 62.5 557 GLY B N 1
ATOM 9063 C CA . GLY B 1 557 ? -14.289 -43.375 -26.484 1 62.5 557 GLY B CA 1
ATOM 9064 C C . GLY B 1 557 ? -13 -42.594 -26.641 1 62.5 557 GLY B C 1
ATOM 9065 O O . GLY B 1 557 ? -12.773 -41.969 -27.688 1 62.5 557 GLY B O 1
ATOM 9066 N N . PHE B 1 558 ? -12.188 -42.656 -25.656 1 65 558 PHE B N 1
ATOM 9067 C CA . PHE B 1 558 ? -10.922 -41.938 -25.625 1 65 558 PHE B CA 1
ATOM 9068 C C . PHE B 1 558 ? -9.992 -42.438 -26.734 1 65 558 PHE B C 1
ATOM 9070 O O . PHE B 1 558 ? -9.391 -41.625 -27.453 1 65 558 PHE B O 1
ATOM 9077 N N . ALA B 1 559 ? -9.914 -43.75 -26.734 1 62.16 559 ALA B N 1
ATOM 9078 C CA . ALA B 1 559 ? -8.992 -44.375 -27.672 1 62.16 559 ALA B CA 1
ATOM 9079 C C . ALA B 1 559 ? -9.414 -44.125 -29.109 1 62.16 559 ALA B C 1
ATOM 9081 O O . ALA B 1 559 ? -8.578 -44.094 -30.016 1 62.16 559 ALA B O 1
ATOM 9082 N N . GLU B 1 560 ? -10.664 -43.812 -29.188 1 65.12 560 GLU B N 1
ATOM 9083 C CA . GLU B 1 560 ? -11.188 -43.688 -30.547 1 65.12 560 GLU B CA 1
ATOM 9084 C C . GLU B 1 560 ? -11.141 -42.25 -31.047 1 65.12 560 GLU B C 1
ATOM 9086 O O . GLU B 1 560 ? -11.148 -42 -32.25 1 65.12 560 GLU B O 1
ATOM 9091 N N . ASN B 1 561 ? -11.039 -41.438 -30.109 1 74.69 561 ASN B N 1
ATOM 9092 C CA . ASN B 1 561 ? -11.055 -40.031 -30.531 1 74.69 561 ASN B CA 1
ATOM 9093 C C . ASN B 1 561 ? -9.648 -39.531 -30.828 1 74.69 561 ASN B C 1
ATOM 9095 O O . ASN B 1 561 ? -8.812 -39.438 -29.922 1 74.69 561 ASN B O 1
ATOM 9099 N N . LEU B 1 562 ? -9.383 -39.188 -32.031 1 69.31 562 LEU B N 1
ATOM 9100 C CA . LEU B 1 562 ? -8.062 -38.812 -32.5 1 69.31 562 LEU B CA 1
ATOM 9101 C C . LEU B 1 562 ? -7.574 -37.531 -31.812 1 69.31 562 LEU B C 1
ATOM 9103 O O . LEU B 1 562 ? -6.387 -37.406 -31.5 1 69.31 562 LEU B O 1
ATOM 9107 N N . GLU B 1 563 ? -8.469 -36.688 -31.516 1 74.5 563 GLU B N 1
ATOM 9108 C CA . GLU B 1 563 ? -8.078 -35.406 -30.922 1 74.5 563 GLU B CA 1
ATOM 9109 C C . GLU B 1 563 ? -7.582 -35.594 -29.484 1 74.5 563 GLU B C 1
ATOM 9111 O O . GLU B 1 563 ? -6.602 -35 -29.078 1 74.5 563 GLU B O 1
ATOM 9116 N N . ILE B 1 564 ? -8.258 -36.406 -28.875 1 75.19 564 ILE B N 1
ATOM 9117 C CA . ILE B 1 564 ? -7.879 -36.656 -27.484 1 75.19 564 ILE B CA 1
ATOM 9118 C C . ILE B 1 564 ? -6.562 -37.438 -27.453 1 75.19 564 ILE B C 1
ATOM 9120 O O . ILE B 1 564 ? -5.699 -37.156 -26.609 1 75.19 564 ILE B O 1
ATOM 9124 N N . ARG B 1 565 ? -6.496 -38.312 -28.344 1 72.12 565 ARG B N 1
ATOM 9125 C CA . ARG B 1 565 ? -5.254 -39.062 -28.453 1 72.12 565 ARG B CA 1
ATOM 9126 C C . ARG B 1 565 ? -4.066 -38.156 -28.703 1 72.12 565 ARG B C 1
ATOM 9128 O O . ARG B 1 565 ? -2.979 -38.375 -28.156 1 72.12 565 ARG B O 1
ATOM 9135 N N . GLU B 1 566 ? -4.406 -37.188 -29.5 1 72.88 566 GLU B N 1
ATOM 9136 C CA . GLU B 1 566 ? -3.34 -36.25 -29.812 1 72.88 566 GLU B CA 1
ATOM 9137 C C . GLU B 1 566 ? -2.945 -35.406 -28.594 1 72.88 566 GLU B C 1
ATOM 9139 O O . GLU B 1 566 ? -1.77 -35.094 -28.422 1 72.88 566 GLU B O 1
ATOM 9144 N N . LEU B 1 567 ? -3.939 -35.125 -27.859 1 75.06 567 LEU B N 1
ATOM 9145 C CA . LEU B 1 567 ? -3.699 -34.344 -26.672 1 75.06 567 LEU B CA 1
ATOM 9146 C C . LEU B 1 567 ? -2.83 -35.094 -25.672 1 75.06 567 LEU B C 1
ATOM 9148 O O . LEU B 1 567 ? -2.035 -34.469 -24.938 1 75.06 567 LEU B O 1
ATOM 9152 N N . PHE B 1 568 ? -3.004 -36.438 -25.688 1 71.94 568 PHE B N 1
ATOM 9153 C CA . PHE B 1 568 ? -2.299 -37.219 -24.688 1 71.94 568 PHE B CA 1
ATOM 9154 C C . PHE B 1 568 ? -1.296 -38.188 -25.328 1 71.94 568 PHE B C 1
ATOM 9156 O O . PHE B 1 568 ? -0.88 -39.156 -24.734 1 71.94 568 PHE B O 1
ATOM 9163 N N . LYS B 1 569 ? -1.122 -38.031 -26.656 1 62.31 569 LYS B N 1
ATOM 9164 C CA . LYS B 1 569 ? -0.272 -38.938 -27.453 1 62.31 569 LYS B CA 1
ATOM 9165 C C . LYS B 1 569 ? 1.043 -39.219 -26.734 1 62.31 569 LYS B C 1
ATOM 9167 O O . LYS B 1 569 ? 1.504 -40.344 -26.703 1 62.31 569 LYS B O 1
ATOM 9172 N N . ASN B 1 570 ? 1.603 -38.25 -26.188 1 58.69 570 ASN B N 1
ATOM 9173 C CA . ASN B 1 570 ? 2.926 -38.469 -25.625 1 58.69 570 ASN B CA 1
ATOM 9174 C C . ASN B 1 570 ? 2.836 -39.031 -24.203 1 58.69 570 ASN B C 1
ATOM 9176 O O . ASN B 1 570 ? 3.859 -39.25 -23.562 1 58.69 570 ASN B O 1
ATOM 9180 N N . GLN B 1 571 ? 1.674 -39.281 -23.812 1 60.06 571 GLN B N 1
ATOM 9181 C CA . GLN B 1 571 ? 1.477 -39.812 -22.469 1 60.06 571 GLN B CA 1
ATOM 9182 C C . GLN B 1 571 ? 0.958 -41.25 -22.531 1 60.06 571 GLN B C 1
ATOM 9184 O O . GLN B 1 571 ? 1.146 -42.031 -21.594 1 60.06 571 GLN B O 1
ATOM 9189 N N . ILE B 1 572 ? 0.02 -41.688 -23.609 1 51.25 572 ILE B N 1
ATOM 9190 C CA . ILE B 1 572 ? -0.663 -42.969 -23.688 1 51.25 572 ILE B CA 1
ATOM 9191 C C . ILE B 1 572 ? 0.301 -44.031 -24.219 1 51.25 572 ILE B C 1
ATOM 9193 O O . ILE B 1 572 ? 0.861 -43.875 -25.312 1 51.25 572 ILE B O 1
ATOM 9197 N N . VAL B 1 573 ? 0.899 -44.844 -23.344 1 47 573 VAL B N 1
ATOM 9198 C CA . VAL B 1 573 ? 1.639 -46.031 -23.734 1 47 573 VAL B CA 1
ATOM 9199 C C . VAL B 1 573 ? 0.68 -47.062 -24.328 1 47 573 VAL B C 1
ATOM 9201 O O . VAL B 1 573 ? -0.411 -47.281 -23.812 1 47 573 VAL B O 1
ATOM 9204 N N . HIS B 1 574 ? 0.685 -47.219 -25.734 1 37.69 574 HIS B N 1
ATOM 9205 C CA . HIS B 1 574 ? 0.008 -48.375 -26.359 1 37.69 574 HIS B CA 1
ATOM 9206 C C . HIS B 1 574 ? 0.184 -49.625 -25.531 1 37.69 574 HIS B C 1
ATOM 9208 O O . HIS B 1 574 ? 1.307 -50 -25.156 1 37.69 574 HIS B O 1
ATOM 9214 N N . GLU B 1 575 ? -0.808 -50.125 -24.828 1 32.88 575 GLU B N 1
ATOM 9215 C CA . GLU B 1 575 ? -0.824 -51.562 -24.578 1 32.88 575 GLU B CA 1
ATOM 9216 C C . GLU B 1 575 ? -0.669 -52.344 -25.875 1 32.88 575 GLU B C 1
ATOM 9218 O O . GLU B 1 575 ? -1.297 -52.031 -26.891 1 32.88 575 GLU B O 1
#

Organism: NCBI:txid1503925

Nearest PDB structures (foldseek):
  6rak-assembly1_B  TM=9.334E-01  e=3.400E-30  Thermus thermophilus
  6pao-assembly1_B  TM=9.022E-01  e=7.168E-29  Novosphingobium aromaticivorans DSM 12444
  6pan-assembly1_A  TM=8.882E-01  e=2.163E-28  Novosphingobium aromaticivorans DSM 12444
  7wiw-assembly1_B  TM=8.945E-01  e=8.464E-27  Mycobacterium tuberculosis H37Rv
  7wix-assembly1_B  TM=7.764E-01  e=5.413E-26  Mycobacterium tuberculosis H37Rv

InterPro domains:
  IPR003439 ABC transporter-like, ATP-binding domain [PF00005] (353-501)
  IPR003439 ABC transporter-like, ATP-binding domain [PS50893] (335-571)
  IPR003593 AAA+ ATPase domain [SM00382] (361-556)
  IPR011527 ABC transporter type 1, transmembrane domain [PF00664] (22-289)
  IPR011527 ABC transporter type 1, transmembrane domain [PS50929] (22-302)
  IPR017871 ABC transporter-like, conserved site [PS00211] (473-487)
  IPR027417 P-loop containing nucleoside triphosphate hydrolase [G3DSA:3.40.50.300] (320-572)
  IPR027417 P-loop containing nucleoside triphosphate hydrolase [SSF52540] (333-552)
  IPR036640 ABC transporter type 1, transmembrane domain superfamily [G3DSA:1.20.1560.10] (1-317)
  IPR036640 ABC transporter type 1, transmembrane domain superfamily [SSF90123] (8-316)
  IPR039421 Type 1 protein exporter [PTHR43394] (3-551)

Secondary structure (DSSP, 8-state):
-HHHHHHHHHHHHHTHHHHHHHHHHHHHHHHHHTHHHHHHHHIIIIIHHHT-HHHHHHHHHHHHHHHHHHHHHHHHHHHHHHHHHHHHHHHHHHHHHHHHHTS-HHHHHHS-HHHHHHIIIIIHHHHHHIIIIIHHHHHHHHHHHHHHHHHHHHH-HHHHHHHHTHHHHHHHHHHHHHHHHHHHHHHHHHHHHHHHHHHHHHHHTHHHHHHHT-HHHHHHHHHHHHHHHHHHHHHHHHHHHHHHHHHHHHHHHHHHHIIIIIHHHHHHTSS-HHHHHHHHHHHHHHHHHHHHHHHHHHHHHHHHHHHHHHHHHHTSPP-GGGGS------S--EEEEEEEEE--TT-SS-SEEEEEEEEETT-EEEEEE-TTSSHHHHHHHHTTSS--SEEEEEETTEEGGGS-HHHHHHHEEEE-SS----SSBHHHHHTTT-TT--HHHHHHHHHHHT-HHHHHTSTTGGG-B--TTSTTS-HHHHHHHHHHHHHHT--SEEEEESTTTTS-HHHHHHHHHHHHHHS-TT-EEEEE-S-HHHHTTSSEEEEEETTEEEEEEHHHHHHH-HHHHHHSTTT----/-HHHHHHHHHHHHHTHHHHHHHHHHHHHHHHHHTHHHHHHHHIIIIIHHHT-HHHHHHHHHHHHHHHHHHHHHHHHHHHHHHHHHHHHHHHHHHHHHHHHHTS-HHHHHHS-HHHHHHIIIIIHHHHHHIIIIIHHHHHHHHHHHHHHHHHHHHH-HHHHHHHHTHHHHHHHHHHHHHHHHHHHHHHHHHHHHHHHHHHHHHHHTHHHHHHHT-HHHHHHHHHHHHHHHHHHHHHHHHHHHHHHHHHHHHHHHHHHHIIIIIHHHHHHTSS-HHHHHHHHHHHHHHHHHHHHHHHHHHHHHHHHHHHHHHHHHHTSPP-GGGGS------S--EEEEEEEEE--TT-SS-SEEEEEEEEETT-EEEEEE-TTSSHHHHHHHHTTSS--SEEEEEETTEEGGGS-HHHHHHHEEEE-SS----SSBHHHHHTTT-TT--HHHHHHHHHHHT-HHHHHTSTTGGG-B--TTSTTS-HHHHHHHHHHHHHHT--SEEEEESTTTTS-HHHHHHHHHHHHHHS-TT-EEEEE-S-HHHHTTSSEEEEEETTEEEEEEHHHHHHH-HHHHHHSTTT----

pLDDT: mean 83.24, std 8.93, range [32.88, 96.38]

Solvent-accessible surface area (backbone atoms only — not comparable to full-atom values): 58472 Å² total; per-residue (Å²): 113,66,66,49,51,43,49,54,48,48,52,51,55,73,42,42,69,62,49,52,52,36,49,52,31,39,50,50,36,37,57,52,64,58,46,55,38,55,51,50,18,47,43,52,59,52,26,53,76,64,57,38,63,68,60,48,53,54,52,48,52,52,51,52,52,48,47,53,52,35,37,55,34,49,44,53,33,50,49,53,31,48,52,51,23,47,50,48,39,49,51,47,43,52,51,50,50,55,49,56,73,43,35,45,58,69,55,56,73,77,40,52,63,67,59,54,45,40,47,62,45,58,28,43,48,40,43,28,48,36,58,37,57,42,48,58,53,45,51,37,25,52,50,35,47,52,52,44,51,54,52,37,43,71,72,38,48,74,60,34,59,64,55,49,57,48,50,59,54,46,50,50,54,47,58,70,45,43,64,58,39,50,54,29,46,51,51,26,48,52,42,50,53,50,50,51,50,49,47,50,51,48,57,74,36,42,67,56,41,57,47,43,53,40,61,67,58,52,49,51,54,47,50,53,54,46,50,55,33,46,52,30,46,48,56,25,48,50,53,49,42,50,50,52,38,51,44,53,44,50,56,63,46,45,59,50,53,46,48,57,55,48,46,52,34,37,57,72,64,78,43,54,72,16,56,51,53,23,48,50,48,45,55,59,57,44,46,56,36,51,53,50,52,57,51,43,50,58,50,46,49,51,26,48,52,27,48,49,56,53,33,59,56,68,68,46,75,50,58,61,43,66,71,31,61,79,67,91,70,89,71,60,50,32,38,36,35,44,45,26,24,34,60,57,91,89,48,91,58,61,42,30,49,56,24,55,48,78,47,46,47,43,39,32,34,22,47,39,56,56,65,86,26,33,68,69,58,52,51,35,44,73,68,64,55,47,80,69,74,37,57,48,44,24,48,69,80,38,49,52,78,52,40,18,50,64,56,47,25,56,33,38,30,72,29,51,62,67,64,75,77,64,67,36,26,50,47,56,53,42,31,54,74,27,76,80,62,46,70,66,57,51,53,51,38,25,52,48,50,59,41,48,67,57,35,69,69,39,94,52,33,56,65,30,65,32,38,83,76,38,73,73,47,53,69,38,53,38,25,34,49,40,48,33,24,40,58,65,50,67,34,37,28,41,35,32,38,38,41,48,67,58,36,32,53,52,60,36,37,50,30,52,50,42,47,61,68,65,46,54,72,52,27,26,36,38,38,31,56,84,46,62,63,72,43,58,82,31,56,28,33,34,41,35,51,84,16,28,56,49,81,38,61,26,68,71,38,43,80,67,33,66,67,56,37,55,52,37,47,74,41,62,36,61,126,111,66,66,50,53,43,51,53,48,46,52,53,55,73,42,41,70,61,48,51,52,36,50,52,32,38,51,50,37,37,57,50,64,59,46,56,39,56,51,50,18,49,43,52,58,52,25,51,76,64,56,38,64,67,59,48,52,53,52,48,53,53,50,51,52,48,47,52,52,36,38,55,33,49,43,53,35,50,49,52,33,48,52,51,23,48,52,48,40,50,51,49,43,52,50,50,50,57,49,56,73,42,35,46,58,69,54,56,74,76,39,51,63,68,60,51,46,40,47,62,44,58,29,43,48,40,43,28,48,36,59,38,56,44,49,58,52,45,51,37,26,52,51,35,47,52,51,44,52,53,51,37,43,72,73,39,46,71,62,35,59,63,54,49,57,47,52,58,55,46,50,50,53,46,58,71,44,43,62,60,39,50,53,29,47,52,51,25,48,53,43,48,52,51,50,50,50,50,47,50,52,48,56,73,36,41,67,56,42,57,46,41,53,40,61,66,59,53,49,52,52,48,50,53,55,45,51,55,33,45,51,30,45,49,56,25,49,50,53,49,43,50,50,53,37,51,44,53,43,48,58,62,47,44,62,52,53,46,48,55,54,49,45,51,32,37,59,72,64,79,41,55,71,15,57,50,53,22,48,51,49,45,55,60,57,44,46,57,36,50,51,50,52,59,51,42,49,58,52,46,48,51,27,49,52,27,47,50,58,55,35,57,56,69,69,47,76,51,58,60,46,60,74,30,61,78,67,89,70,90,71,60,50,33,39,35,36,45,46,26,22,35,61,57,91,90,48,92,57,63,42,29,49,56,24,56,47,78,48,47,47,43,39,32,32,24,47,38,58,57,65,85,27,32,68,68,58,53,51,35,45,73,68,63,56,47,81,68,72,36,58,48,45,25,48,69,81,39,47,51,77,49,40,18,50,65,56,46,26,56,34,37,29,72,30,51,60,67,62,74,76,64,69,36,27,50,48,56,53,41,30,52,75,27,76,82,62,48,71,65,57,50,53,52,39,26,52,48,49,59,42,48,67,57,36,70,68,39,91,53,33,55,64,30,65,31,40,82,78,38,73,73,46,52,70,37,52,38,26,34,48,39,47,32,24,41,56,66,50,68,34,36,29,41,36,32,39,37,42,46,68,58,37,31,53,53,60,37,38,48,31,52,51,43,46,60,69,65,46,54,72,53,27,25,38,38,37,32,57,82,47,61,61,72,42,57,84,33,55,28,36,35,40,34,52,85,16,28,57,49,81,38,65,30,62,73,41,42,78,68,32,65,66,56,36,53,51,37,48,75,42,61,36,60,126

Radius of gyration: 37.15 Å; Cα contacts (8 Å, |Δi|>4): 1701; chains: 2; bounding box: 71×116×78 Å

Sequence (1150 aa):
MEKTYHIIFELIKSQWKKQTTLFLLVLLNSSISLLSPYITKIIIDKVFPFKDYNLLLELLVILTICYIIRVVANYFADITQTRVGIHITSQLRSRLFDHIIRQPLLFFHDNSNGKLVYKLNTQIEYIESFITNNLIKSLNNLLTVIGITIMLTTLNAKLFFVSIILVPLLLIVNYKLKAKVKNLFKAANEQNEALNDFFYERLKNIRLIKLFNTFSEEGKQLSTELVSLSRSWFSADKLSSIRRNSATFIIALSPLLVFGIGGKDIIAGTMSIGSLVAFLQYLNRLFSPISELTELNTELVKFKVAIESVYGVFDQAIETEFIAHEHKIEQIDHLIFENVSFFYQKRTEPIIDELNIELKKGASYALVGKSGCGKSTFINLLCKLYPTNSGTVKINGISLNDLSRHFISKKVSLVTQDSLIFNATILENLKYGARDSTFEEICEVCDIVGLTVIINGLKSKFDTMIGHNGDNLSGGQKQRLSIARALLRNSDILILDEATSALDSHSENLIIQNIQKRRSKDCILLIISHRFSCIKDLDHVLLMKDGQVTELRSMVGFAENLEIRELFKNQIVHEMEKTYHIIFELIKSQWKKQTTLFLLVLLNSSISLLSPYITKIIIDKVFPFKDYNLLLELLVILTICYIIRVVANYFADITQTRVGIHITSQLRSRLFDHIIRQPLLFFHDNSNGKLVYKLNTQIEYIESFITNNLIKSLNNLLTVIGITIMLTTLNAKLFFVSIILVPLLLIVNYKLKAKVKNLFKAANEQNEALNDFFYERLKNIRLIKLFNTFSEEGKQLSTELVSLSRSWFSADKLSSIRRNSATFIIALSPLLVFGIGGKDIIAGTMSIGSLVAFLQYLNRLFSPISELTELNTELVKFKVAIESVYGVFDQAIETEFIAHEHKIEQIDHLIFENVSFFYQKRTEPIIDELNIELKKGASYALVGKSGCGKSTFINLLCKLYPTNSGTVKINGISLNDLSRHFISKKVSLVTQDSLIFNATILENLKYGARDSTFEEICEVCDIVGLTVIINGLKSKFDTMIGHNGDNLSGGQKQRLSIARALLRNSDILILDEATSALDSHSENLIIQNIQKRRSKDCILLIISHRFSCIKDLDHVLLMKDGQVTELRSMVGFAENLEIRELFKNQIVHE